Protein 8JWI (pdb70)

Solvent-accessible surface area: 55448 Å² total; per-residue (Å²): 145,112,44,141,122,28,7,14,134,86,28,64,86,108,20,143,117,31,36,137,55,2,99,64,17,5,62,98,6,6,33,16,22,18,112,23,60,69,45,33,40,90,61,18,162,154,103,103,92,60,33,117,69,12,54,65,35,0,96,74,8,49,97,47,4,51,74,3,8,78,11,4,32,36,0,22,44,71,10,44,55,40,8,52,24,64,12,5,109,24,3,10,77,12,21,8,74,27,53,69,85,36,38,32,12,72,15,25,3,24,14,51,47,30,26,53,42,2,52,54,2,4,16,38,26,18,11,6,22,61,8,12,38,20,5,32,100,28,8,40,89,101,0,56,142,104,43,32,199,14,3,90,57,24,68,106,37,92,82,109,47,165,81,25,24,76,76,21,68,151,128,24,88,128,22,46,87,44,4,16,111,74,32,16,74,6,7,23,27,2,18,16,2,8,51,3,12,84,23,0,13,6,11,70,1,16,153,60,12,22,90,80,4,56,110,10,11,77,94,28,15,106,47,20,32,115,3,28,94,27,50,3,58,18,35,0,51,11,17,8,46,21,14,49,7,15,2,117,15,2,120,107,1,2,61,76,26,42,81,62,46,62,122,193,89,50,69,22,18,47,11,5,56,10,14,15,9,2,20,7,3,29,37,5,16,42,42,7,63,35,60,33,109,81,0,19,63,6,1,51,35,4,56,115,49,29,116,100,157,23,136,14,69,50,88,132,131,31,68,106,30,124,67,12,89,71,5,22,0,102,91,0,76,12,73,63,42,98,58,137,134,45,56,31,7,93,87,10,48,17,64,5,122,67,36,79,38,12,0,13,13,12,46,18,48,4,14,24,42,18,14,19,62,2,14,10,30,20,39,54,33,73,132,17,35,8,37,2,44,98,77,55,39,13,120,84,6,27,12,59,37,8,28,3,64,10,0,12,5,46,68,82,46,23,6,7,28,54,8,16,49,44,4,5,35,20,0,22,21,4,39,37,8,43,114,9,99,106,122,221,142,92,21,117,135,37,44,156,94,20,143,77,65,75,2,45,59,6,3,113,68,0,71,12,47,92,68,8,47,66,22,72,91,107,22,92,27,80,3,11,45,60,1,56,44,36,48,16,3,20,40,19,27,9,4,11,1,16,1,12,21,16,85,10,52,1,4,8,26,5,24,8,30,46,11,1,10,10,81,7,12,133,51,8,33,104,41,28,58,109,16,145,34,61,127,65,26,1,18,16,25,9,11,28,38,6,66,13,5,157,101,18,78,33,0,8,8,11,13,46,217,178,97,12,10,82,41,54,73,110,17,56,31,94,62,11,72,151,88,151,135,27,83,10,54,111,17,42,96,60,65,208,152,114,38,33,154,61,2,82,150,49,21,146,57,67,152,155,12,41,59,56,16,110,124,9,13,80,59,1,0,19,11,18,2,53,7,31,63,15,12,35,154,2,42,86,51,18,178,92,134,103,92,5,111,157,27,0,65,71,21,13,94,92,2,66,99,36,1,115,37,2,65,101,7,20,15,59,24,33,40,44,16,44,56,12,1,6,57,3,6,57,24,2,20,86,86,2,2,63,21,4,2,29,15,24,10,39,9,34,41,94,96,151,14,10,19,1,21,3,0,10,30,1,26,93,11,0,45,42,4,26,52,0,7,13,51,23,79,17,21,62,37,22,18,72,33,0,36,85,41,0,51,92,18,0,88,138,44,9,77,85,4,0,64,56,3,24,135,40,36,115,83,31,59,133,54,22,64,97,135,113,151,121,78,15,19,34,20,16,26,24,2,32,51,7,21,87,11,1,16,26,10,16,2,22,52,54,9,14,60,51,5,55,92,4,21,73,112,141,66,150,35,47,119,183,116,15,90,34,42,1,36,13,11,0,59,6,30,1,18,36,4,70,14,20,5,90,4,41,109,34,3,20,108,50,52,173,198,67,86,17,138,61,83,38,4,86,93,0,16,92,11,3,23,16,7,19,10,21,13,2,33,12,16,18,26,36,31,42,13,52,72,1,78,116,6,0,63,123,1,36,74,30,25,115,83,171,15,136,24,29,19,116,97,118,65,48,87,156,42,87,100,116,125,23,128,0,79,8,22,12,146,47,5,49,24,128,72,150,66,56,88,103,42,46,34,5,86,91,3,62,13,43,6,59,32,61,100,18,0,0,6,17,6,90,33,43,6,12,28,47,19,16,18,37,10,2,6,37,9,38,74,77,112,20,65,9,27,9,44,100,85,34,8,63,83,8,18,16,112,21,0,25,58,8,5,1,28,4,45,61,121,40,31,2,22,51,41,23,6,43,74,4,5,32,16,36,65,141,126,22,85,75,114,56,0,86,124,6,0,140,88,0,24,7,36,127,79,4,94,84,17,84,106,112,18,107,16,96,1,13,37,39,0,115,55,25,44,24,4,12,45,9,24,5,6,14,0,20,0,24,21,12,102,6,28,1,4,3,21,12,25,12,26,26,19,2,10,8,74,14,26,108,83,13,62,119,25,31,37,77,38,81,115,145,57,88,34,3,5,4,27,6,19,40,52,39,49,44,3,102,162,14,70,32,0,0,12,6,21,51,102,86,119,50,3,1,82,30,102,33,99,26,4,67,53,143,81,78,57,66,136,136,25,61,14,79,81,23,33,144,62,58

Nearest PDB structures (foldseek):
  8jwi-assembly1_A  TM=1.001E+00  e=0.000E+00  Plasmodium falciparum 3D7
  8jwf-assembly1_A  TM=5.650E-01  e=0.000E+00  Plasmodium falciparum 3D7
  7w4p-assembly1_B  TM=7.542E-01  e=1.130E-48  Mesocricetus auratus
  7w4o-assembly1_B  TM=7.482E-01  e=1.025E-48  Mesocricetus auratus
  7s61-assembly1_E  TM=7.353E-01  e=6.461E-47  Homo sapiens

InterPro domains:
  IPR003439 ABC transporter-like, ATP-binding domain [PF00005] (397-591)
  IPR003439 ABC transporter-like, ATP-binding domain [PF00005] (1145-1209)
  IPR003439 ABC transporter-like, ATP-binding domain [PF00005] (1228-1340)
  IPR003439 ABC transporter-like, ATP-binding domain [PS50893] (378-662)
  IPR003439 ABC transporter-like, ATP-binding domain [PS50893] (1126-1416)
  IPR003593 AAA+ ATPase domain [SM00382] (405-639)
  IPR003593 AAA+ ATPase domain [SM00382] (1153-1388)
  IPR011527 ABC transporter type 1, transmembrane domain [PF00664] (57-305)
  IPR011527 ABC transporter type 1, transmembrane domain [PF00664] (790-1074)
  IPR011527 ABC transporter type 1, transmembrane domain [PS50929] (58-345)
  IPR011527 ABC transporter type 1, transmembrane domain [PS50929] (791-1083)
  IPR017871 ABC transporter-like, conserved site [PS00211] (563-577)
  IPR017871 ABC transporter-like, conserved site [PS00211] (1312-1326)
  IPR027417 P-loop containing nucleoside triphosphate hydrolase [G3DSA:3.40.50.300] (374-705)
  IPR027417 P-loop containing nucleoside triphosphate hydrolase [G3DSA:3.40.50.300] (1116-1419)
  IPR027417 P-loop containing nucleoside triphosphate hydrolase [SSF52540] (377-635)
  IPR027417 P-loop containing nucleoside triphosphate hydrolase [SSF52540] (1128-1400)
  IPR036640 ABC transporter type 1, transmembrane domain superfamily [G3DSA:1.20.1560.10] (32-359)
  IPR036640 ABC transporter type 1, transmembrane domain superfamily [G3DSA:1.20.1560.10] (763-1112)
  IPR036640 ABC transporter type 1, transmembrane domain superfamily [SSF90123] (51-367)

GO terms:
  GO:0020020 food vacuole (C, IDA)

Foldseek 3Di:
DQDAPPLPPPDDPVLVVLVVLLLVLQLVLLLVVLVVVVVCVVVLVPAVVVLVVLVVVLVSSLVSLLSSLQSQLVSLVVSLVVLVLLLQLLVLQFFLLVCFVQPPLLRVLLSVVLSVLSSLQRHPLVRLLSNLVSNLCSLLVVLCVVPPVLPPPCVVVVVVLVVLCVVLVVQAVVLVVVLSVLVSVLSQLQLQCLVPLVVCLLLVQLVVSLVSNVVSVVVNVVSNLVRLQSVLQSLLVVLLVVLLSLLVSLLVLCPVLVVCVPVPVPVSVVSSVSNLVSSLSVNVNVVSVVSNVSSVVSVVVSVVSSPDDHDQGQDQQADDDDDFFKWWKFQFWDDGDVFPPATAAGGDIDIDGWLFEEEEDEFFAHQPVVVVCDVLPSDDTDPIFGDTPVPRTPSRHRSLVVLLFEAEDDPQFFFFWFWQVVRLLLLCLSVQCVVCVVPDVPRVPCSVVDDPPLVQVLCVLQPNNVVLVPAPPSGGDTAFHRSPVADDLVSLSSSVSSRPSSPHQEYEHALSCLPAFLPSLVSSLVSVCPDPPSSTHYYYYYAQPCPSPLDGQKYWYWYCPGRYIDTDDMDHNVCPLPPDPDPVVVQCVLQCPPVCVVLVVLLVPVPVLVVLLVVLLLLLQPDSLVVVVLVVVLVVCSVVDPCNVVSSVVSSVVSSVSSVSSSVSSSSNSSSLLVSLVVSLVVVLSLLSSQLSFAFQVVDRDHQNDSLRVSCLSPPLSVLCSPFVSVLVSLVSSLVSNLVVLLVVLVVLPNPLSVVCNVVVVVLVVCLPPDACPALSVLSVSCSVPSVVCSSSVPSVVSSVVSVSNSVVVPDCSNVVSSVLSSNLSCLSSVLSSSVSVLSVVVVVVVVVPDDDSPSSVVSSVSCVSSSVSSNVSRSRDVSNRVSVVSCVVCVCSSVDHHPDGLPDDDFAEDDLPDFFWKKWWAAFWDADPSRRPFTQAGGAGDMFGGLFEEEEDERRPRQPVPVVCCQLPSDDGPTAMDGVHHGPVGHSSVVVSLQEFEQDPQFWFAQAFLLVRLCSSPVPDDVVLLCVLLVLLVCVPVLVVRPCSRRDTAGGRRPNHGRSVSLSSSVSSRPSSVHQEYEYESSCSSGHSVSVVSNVVVVVVVSVDGRHHYYYYDNSPVSQLPGQKYWYWYPPDRHYIYTDDIGCSVVPQDDDDDCSVVSVPSD

Sequence (1164 aa):
KISFFLPFKCLPAQHRKLLFISFVCAVLSGGTLPFFISVFGVILKNINPIILSLVSIGLVQFILSMISSYCMDVITSKILKTLKLEYLRSVFYQDGQFHDNNPGSKLRSDLDFYLEQVSSGIGTKFITIFTYASSFLGLYIWSLIKNARLTLCITCVFPLIYVCGVICNKKVKLNKKTSLLYNNNTMSIIEEALMGIRTVASYCGEKTILNKFNLSETFYSKYILKANFVEALHIGLINGLILVSYAFGFWYGTRIIINSATNQGASVISILLGVLISMFMLTIILPNITEYMKALEATNSLYEIINRKPLVENNDDGETLPNIKKIEFKNVRFHYDTRKDVEIYKDLSFTLKEGKTYAFVGESGCGKSTILKLIERLYDPTEGDIIVNDSHNLKDINLKWWRSKIGVVSQDPLLFSNSIKNNIKYSLYSLKDLEAMENYLEMKKEYQTIKDSDVVDVSKKVLIHDFVSSLPDKYDTLVGSNASKLSGGQKQRISIARAIMRNPKILILDQATSSLDNKSEYLVQKTINNLKGNENRITIIIAHRLSTIRYANTIFVLSNRNEGSYIIEQGTHDSLMKNKNGIYHLMINNQKPNNLRIIYKEIFSYKKDVTIIFFSILVAGGLYPVFALLYARYVSTLFDFANLEYNSNKYSIYILLIAIAMFISETLKNYYNNKIGEKVEKTMKRRLFENILYQEMSFFDQDKNTPGVLSAHINRDVHLLKTGLVNNIVIFSHFIMLFLVSMVMSFYFCPIVAAVLTFIYFINMRVFAVRAFKDPSFLIQEAFYNMHTVINYGLEDYFCNLIEKAIDYKNKGQKRRIIVNAALWGFSQSAQLFINSFAYWFGSFLIKRGTILVDDFMKSLFTFIFTGSYAGKLMSLKGDSENAKLSFEKYYPLMIRKSNIDVRDDGGIRINKNLIKGKVDIKDVNFRYISRPNVPIYKNLSFTCDSKKTTAIVGETGSGKSTFMNLLLRFYDLNGEILLDDINICDYNLRDLRNLFSIVSQEPMLFNMSIYENIKFGREDATLEDVKRVSKFAAIDEFIESLPNKYDTNVGPYGKSLSGGQKQRIAIARALLREPKILLLDQATSSLDSNSEKLIEKTIVDIKDKADKTIITIAHRIASIKRSDKIVVFNNPDRNGTFVQSHGTHDELLSAQDGIYKKYVKLA

B-factor: mean 72.21, std 15.19, range [47.9, 125.02]

Secondary structure (DSSP, 8-state):
---S--TTSS--HHHHHHHHHHHHHHHHHHTTHHHHHHHHHHHHT--HHHHHHHHHHHHHHHHHHHHHHHHHHHHHHHHHHHHHHHHTTTTTSS-HHHHHHS-HHHHHHHHHHHHHHHHTTSSTHHHHHHHHHHHHHHHHTHHHHH-STTTTTSTTTHHHHHHHHHHHHHHHHHHHHHHHHHHHHHHHHHHHHHHTHHHHHHHT-TTHHHHHHHHHHHHHHHHHHHHTTHHHHHHHHHHHHHHHHHHHHHHHHHHHHHHHHHH---HHHHHHHHHHHHHHHHHHHGGGHHHHHHHHHHHHHHHHHHT---SS---S-----SS---EEEEEE----SS-TT---BSSEEEEE-SSEEEEEE--TTSSHHHHHHHHTTSS--SS----BTTTB-GGGS-HHHHTTSEEEE-SS----SS-HHHHHHGGGHHHHHHHHHTT---HHHHGGGS-TTHHHHHHHTTT-HHHHTTSSSTTT----GGG-SS-HHHHHHHHHHHHHTT--SEEEEES-STTS-HHHHHHHHHHHTT-TTTTS-EEEEE-SSTTTTSS-S-EEEEE-----BEEEEEE-SHHHHTT-S-HHHHHHHHH---TTHHHHHHHTT-HHHHHHHHHHHHHHHTTSTTHHHHHHHHHTTSSS-SSHHHHHHHHHHHHHHHHHHHHHHHHHHHHHHHHHHHHHHHHHHHHHHHHHTT--SHHHHSSS--HHHHHHHHHHHHHHHHHHHHHHHHHHHHHHHHHHHHHHHHHTT-HHHHHHHHHHHHHHHHHHHTT----HHHHHHHHHHTHHHHHHTT-SHHHHHHHHHHHHHH-STTTHHHHHHHHHHHHHHHTTHHHHHHHHHHHHHHHHHTSS-HHHHHHHHGGGHHHHHGGGGGGSSSHHHHHHHHHHHHHHHHHH---SS-TT---S----SSS----EEEEEE----SSSTT----SS---EE-SS-EEEEE--TTSSHHHHHHHHTTSS---EEEEETTEEGGGS-TTTHHHHEEEE-SS----SSBHHHHHTSS--S--HHHHHHHHHHTT-TTTGGGSSSTTTPBP-GGGTTS-HHHHHHHHHHHHHHT--SEEEESSTTSS--HHHHHHHHHHHHHHHHSSS-EEEEE-S-GGGTTTSSEEEEEE-SSTT--EEEEE--TTT-SSSSS-SHHHHHH--

Organism: Plasmodium falciparum (isolate 3D7) (NCBI:txid36329)

Radius of gyration: 38.61 Å; Cα contacts (8 Å, |Δi|>4): 1458; chains: 1; bounding box: 54×74×130 Å

Structure (mmCIF, N/CA/C/O backbone):
data_8JWI
#
_entry.id   8JWI
#
loop_
_entity.id
_entity.type
_entity.pdbx_description
1 polymer 'Multidrug resistance protein 1'
2 non-polymer "ADENOSINE-5'-TRIPHOSPHATE"
3 non-polymer 'MAGNESIUM ION'
#
loop_
_atom_site.group_PDB
_atom_site.id
_atom_site.type_symbol
_atom_site.label_atom_id
_atom_site.label_alt_id
_atom_site.label_comp_id
_atom_site.label_asym_id
_atom_site.label_entity_id
_atom_site.label_seq_id
_atom_site.pdbx_PDB_ins_code
_atom_site.Cartn_x
_atom_site.Cartn_y
_atom_site.Cartn_z
_atom_site.occupancy
_atom_site.B_iso_or_equiv
_atom_site.auth_seq_id
_atom_site.auth_comp_id
_atom_site.auth_asym_id
_atom_site.auth_atom_id
_atom_site.pdbx_PDB_model_num
ATOM 1 N N . LYS A 1 7 ? 124.044 119.854 138.744 1.00 75.21 39 LYS A N 1
ATOM 2 C CA . LYS A 1 7 ? 125.457 120.206 138.817 1.00 75.21 39 LYS A CA 1
ATOM 3 C C . LYS A 1 7 ? 126.173 119.832 137.529 1.00 75.21 39 LYS A C 1
ATOM 4 O O . LYS A 1 7 ? 125.624 119.113 136.694 1.00 75.21 39 LYS A O 1
ATOM 6 N N . ILE A 1 8 ? 127.403 120.326 137.382 1.00 70.80 40 ILE A N 1
ATOM 7 C CA . ILE A 1 8 ? 128.243 120.003 136.235 1.00 70.80 40 ILE A CA 1
ATOM 8 C C . ILE A 1 8 ? 129.392 119.129 136.717 1.00 70.80 40 ILE A C 1
ATOM 9 O O . ILE A 1 8 ? 129.479 117.947 136.367 1.00 70.80 40 ILE A O 1
ATOM 14 N N . SER A 1 9 ? 130.270 119.710 137.532 1.00 68.67 41 SER A N 1
ATOM 15 C CA . SER A 1 9 ? 131.333 118.994 138.225 1.00 68.67 41 SER A CA 1
ATOM 16 C C . SER A 1 9 ? 132.043 119.968 139.151 1.00 68.67 41 SER A C 1
ATOM 17 O O . SER A 1 9 ? 131.612 121.117 139.287 1.00 68.67 41 SER A O 1
ATOM 20 N N . PHE A 1 10 ? 133.125 119.521 139.790 1.00 68.52 42 PHE A N 1
ATOM 21 C CA . PHE A 1 10 ? 133.929 120.375 140.660 1.00 68.52 42 PHE A CA 1
ATOM 22 C C . PHE A 1 10 ? 135.341 120.575 140.127 1.00 68.52 42 PHE A C 1
ATOM 23 O O . PHE A 1 10 ? 135.756 121.720 139.926 1.00 68.52 42 PHE A O 1
ATOM 31 N N . PHE A 1 11 ? 136.089 119.501 139.888 1.00 66.31 43 PHE A N 1
ATOM 32 C CA . PHE A 1 11 ? 137.497 119.595 139.501 1.00 66.31 43 PHE A CA 1
ATOM 33 C C . PHE A 1 11 ? 137.672 119.408 137.994 1.00 66.31 43 PHE A C 1
ATOM 34 O O . PHE A 1 11 ? 138.299 118.457 137.530 1.00 66.31 43 PHE A O 1
ATOM 42 N N . LEU A 1 12 ? 137.107 120.340 137.222 1.00 64.58 44 LEU A N 1
ATOM 43 C CA . LEU A 1 12 ? 137.305 120.353 135.776 1.00 64.58 44 LEU A CA 1
ATOM 44 C C . LEU A 1 12 ? 138.624 120.998 135.355 1.00 64.58 44 LEU A C 1
ATOM 45 O O . LEU A 1 12 ? 139.329 120.422 134.517 1.00 64.58 44 LEU A O 1
ATOM 50 N N . PRO A 1 13 ? 139.004 122.175 135.874 1.00 60.55 45 PRO A N 1
ATOM 51 C CA . PRO A 1 13 ? 140.244 122.803 135.385 1.00 60.55 45 PRO A CA 1
ATOM 52 C C . PRO A 1 13 ? 141.499 121.994 135.665 1.00 60.55 45 PRO A C 1
ATOM 53 O O . PRO A 1 13 ? 142.529 122.245 135.027 1.00 60.55 45 PRO A O 1
ATOM 57 N N . PHE A 1 14 ? 141.446 121.033 136.589 1.00 63.25 46 PHE A N 1
ATOM 58 C CA . PHE A 1 14 ? 142.594 120.224 136.971 1.00 63.25 46 PHE A CA 1
ATOM 59 C C . PHE A 1 14 ? 142.528 118.815 136.393 1.00 63.25 46 PHE A C 1
ATOM 60 O O . PHE A 1 14 ? 143.233 117.921 136.872 1.00 63.25 46 PHE A O 1
ATOM 68 N N . LYS A 1 15 ? 141.700 118.598 135.371 1.00 67.09 47 LYS A N 1
ATOM 69 C CA . LYS A 1 15 ? 141.505 117.255 134.838 1.00 67.09 47 LYS A CA 1
ATOM 70 C C . LYS A 1 15 ? 142.630 116.865 133.887 1.00 67.09 47 LYS A C 1
ATOM 71 O O . LYS A 1 15 ? 143.259 115.815 134.057 1.00 67.09 47 LYS A O 1
ATOM 77 N N . CYS A 1 16 ? 142.898 117.702 132.884 1.00 67.96 48 CYS A N 1
ATOM 78 C CA . CYS A 1 16 ? 143.922 117.414 131.879 1.00 67.96 48 CYS A CA 1
ATOM 79 C C . CYS A 1 16 ? 145.249 118.039 132.306 1.00 67.96 48 CYS A C 1
ATOM 80 O O . CYS A 1 16 ? 145.654 119.110 131.851 1.00 67.96 48 CYS A O 1
ATOM 83 N N . LEU A 1 17 ? 145.920 117.338 133.215 1.00 65.69 49 LEU A N 1
ATOM 84 C CA . LEU A 1 17 ? 147.261 117.667 133.665 1.00 65.69 49 LEU A CA 1
ATOM 85 C C . LEU A 1 17 ? 148.124 116.415 133.635 1.00 65.69 49 LEU A C 1
ATOM 86 O O . LEU A 1 17 ? 147.595 115.300 133.676 1.00 65.69 49 LEU A O 1
ATOM 91 N N . PRO A 1 18 ? 149.444 116.558 133.566 1.00 66.86 50 PRO A N 1
ATOM 92 C CA . PRO A 1 18 ? 150.323 115.399 133.731 1.00 66.86 50 PRO A CA 1
ATOM 93 C C . PRO A 1 18 ? 150.467 115.060 135.210 1.00 66.86 50 PRO A C 1
ATOM 94 O O . PRO A 1 18 ? 149.970 115.764 136.086 1.00 66.86 50 PRO A O 1
ATOM 98 N N . ALA A 1 19 ? 151.168 113.960 135.479 1.00 67.86 51 ALA A N 1
ATOM 99 C CA . ALA A 1 19 ? 151.401 113.544 136.856 1.00 67.86 51 ALA A CA 1
ATOM 100 C C . ALA A 1 19 ? 152.459 114.385 137.561 1.00 67.86 51 ALA A C 1
ATOM 101 O O . ALA A 1 19 ? 152.661 114.203 138.766 1.00 67.86 51 ALA A O 1
ATOM 103 N N . GLN A 1 20 ? 153.131 115.295 136.853 1.00 68.02 52 GLN A N 1
ATOM 104 C CA . GLN A 1 20 ? 154.158 116.128 137.463 1.00 68.02 52 GLN A CA 1
ATOM 105 C C . GLN A 1 20 ? 153.578 117.322 138.209 1.00 68.02 52 GLN A C 1
ATOM 106 O O . GLN A 1 20 ? 154.242 117.850 139.107 1.00 68.02 52 GLN A O 1
ATOM 112 N N . HIS A 1 21 ? 152.364 117.755 137.860 1.00 66.70 53 HIS A N 1
ATOM 113 C CA . HIS A 1 21 ? 151.705 118.872 138.525 1.00 66.70 53 HIS A CA 1
ATOM 114 C C . HIS A 1 21 ? 150.659 118.435 139.543 1.00 66.70 53 HIS A C 1
ATOM 115 O O . HIS A 1 21 ? 150.324 119.217 140.440 1.00 66.70 53 HIS A O 1
ATOM 122 N N . ARG A 1 22 ? 150.137 117.214 139.427 1.00 68.68 54 ARG A N 1
ATOM 123 C CA . ARG A 1 22 ? 149.161 116.733 140.398 1.00 68.68 54 ARG A CA 1
ATOM 124 C C . ARG A 1 22 ? 149.780 116.602 141.786 1.00 68.68 54 ARG A C 1
ATOM 125 O O . ARG A 1 22 ? 149.126 116.895 142.796 1.00 68.68 54 ARG A O 1
ATOM 133 N N . LYS A 1 23 ? 151.041 116.170 141.862 1.00 67.00 55 LYS A N 1
ATOM 134 C CA . LYS A 1 23 ? 151.710 116.105 143.156 1.00 67.00 55 LYS A CA 1
ATOM 135 C C . LYS A 1 23 ? 151.919 117.500 143.732 1.00 67.00 55 LYS A C 1
ATOM 136 O O . LYS A 1 23 ? 151.814 117.698 144.949 1.00 67.00 55 LYS A O 1
ATOM 142 N N . LEU A 1 24 ? 152.207 118.482 142.875 1.00 64.81 56 LEU A N 1
ATOM 143 C CA . LEU A 1 24 ? 152.299 119.861 143.339 1.00 64.81 56 LEU A CA 1
ATOM 144 C C . LEU A 1 24 ? 150.963 120.336 143.890 1.00 64.81 56 LEU A C 1
ATOM 145 O O . LEU A 1 24 ? 150.912 121.050 144.898 1.00 64.81 56 LEU A O 1
ATOM 150 N N . LEU A 1 25 ? 149.869 119.952 143.232 1.00 63.26 57 LEU A N 1
ATOM 151 C CA . LEU A 1 25 ? 148.540 120.302 143.725 1.00 63.26 57 LEU A CA 1
ATOM 152 C C . LEU A 1 25 ? 148.295 119.692 145.098 1.00 63.26 57 LEU A C 1
ATOM 153 O O . LEU A 1 25 ? 147.781 120.355 146.007 1.00 63.26 57 LEU A O 1
ATOM 158 N N . PHE A 1 26 ? 148.650 118.417 145.258 1.00 63.91 58 PHE A N 1
ATOM 159 C CA . PHE A 1 26 ? 148.488 117.743 146.544 1.00 63.91 58 PHE A CA 1
ATOM 160 C C . PHE A 1 26 ? 149.298 118.433 147.637 1.00 63.91 58 PHE A C 1
ATOM 161 O O . PHE A 1 26 ? 148.808 118.627 148.759 1.00 63.91 58 PHE A O 1
ATOM 169 N N . ILE A 1 27 ? 150.538 118.814 147.325 1.00 62.68 59 ILE A N 1
ATOM 170 C CA . ILE A 1 27 ? 151.384 119.498 148.299 1.00 62.68 59 ILE A CA 1
ATOM 171 C C . ILE A 1 27 ? 150.783 120.846 148.679 1.00 62.68 59 ILE A C 1
ATOM 172 O O . ILE A 1 27 ? 150.750 121.217 149.859 1.00 62.68 59 ILE A O 1
ATOM 177 N N . SER A 1 28 ? 150.319 121.609 147.688 1.00 61.88 60 SER A N 1
ATOM 178 C CA . SER A 1 28 ? 149.733 122.912 147.982 1.00 61.88 60 SER A CA 1
ATOM 179 C C . SER A 1 28 ? 148.452 122.776 148.791 1.00 61.88 60 SER A C 1
ATOM 180 O O . SER A 1 28 ? 148.131 123.656 149.598 1.00 61.88 60 SER A O 1
ATOM 183 N N . PHE A 1 29 ? 147.711 121.686 148.593 1.00 60.97 61 PHE A N 1
ATOM 184 C CA . PHE A 1 29 ? 146.500 121.464 149.374 1.00 60.97 61 PHE A CA 1
ATOM 185 C C . PHE A 1 29 ? 146.827 121.108 150.816 1.00 60.97 61 PHE A C 1
ATOM 186 O O . PHE A 1 29 ? 146.188 121.616 151.744 1.00 60.97 61 PHE A O 1
ATOM 194 N N . VAL A 1 30 ? 147.817 120.239 151.030 1.00 61.46 62 VAL A N 1
ATOM 195 C CA . VAL A 1 30 ? 148.073 119.766 152.387 1.00 61.46 62 VAL A CA 1
ATOM 196 C C . VAL A 1 30 ? 148.851 120.795 153.202 1.00 61.46 62 VAL A C 1
ATOM 197 O O . VAL A 1 30 ? 148.689 120.863 154.425 1.00 61.46 62 VAL A O 1
ATOM 201 N N . CYS A 1 31 ? 149.699 121.605 152.569 1.00 61.80 63 CYS A N 1
ATOM 202 C CA . CYS A 1 31 ? 150.524 122.558 153.300 1.00 61.80 63 CYS A CA 1
ATOM 203 C C . CYS A 1 31 ? 149.784 123.835 153.692 1.00 61.80 63 CYS A C 1
ATOM 204 O O . CYS A 1 31 ? 150.422 124.748 154.226 1.00 61.80 63 CYS A O 1
ATOM 207 N N . ALA A 1 32 ? 148.477 123.927 153.445 1.00 58.89 64 ALA A N 1
ATOM 208 C CA . ALA A 1 32 ? 147.669 125.072 153.853 1.00 58.89 64 ALA A CA 1
ATOM 209 C C . ALA A 1 32 ? 146.821 124.786 155.084 1.00 58.89 64 ALA A C 1
ATOM 210 O O . ALA A 1 32 ? 146.678 125.655 155.952 1.00 58.89 64 ALA A O 1
ATOM 212 N N . VAL A 1 33 ? 146.255 123.582 155.172 1.00 59.21 65 VAL A N 1
ATOM 213 C CA . VAL A 1 33 ? 145.466 123.207 156.340 1.00 59.21 65 VAL A CA 1
ATOM 214 C C . VAL A 1 33 ? 146.327 123.234 157.594 1.00 59.21 65 VAL A C 1
ATOM 215 O O . VAL A 1 33 ? 145.857 123.585 158.682 1.00 59.21 65 VAL A O 1
ATOM 219 N N . LEU A 1 34 ? 147.599 122.857 157.464 1.00 59.86 66 LEU A N 1
ATOM 220 C CA . LEU A 1 34 ? 148.505 122.894 158.604 1.00 59.86 66 LEU A CA 1
ATOM 221 C C . LEU A 1 34 ? 148.715 124.322 159.083 1.00 59.86 66 LEU A C 1
ATOM 222 O O . LEU A 1 34 ? 148.608 124.613 160.280 1.00 59.86 66 LEU A O 1
ATOM 227 N N . SER A 1 35 ? 149.014 125.232 158.155 1.00 60.60 67 SER A N 1
ATOM 228 C CA . SER A 1 35 ? 149.207 126.630 158.518 1.00 60.60 67 SER A CA 1
ATOM 229 C C . SER A 1 35 ? 147.933 127.246 159.075 1.00 60.60 67 SER A C 1
ATOM 230 O O . SER A 1 35 ? 147.998 128.197 159.862 1.00 60.60 67 SER A O 1
ATOM 233 N N . GLY A 1 36 ? 146.769 126.729 158.679 1.00 59.40 68 GLY A N 1
ATOM 234 C CA . GLY A 1 36 ? 145.522 127.254 159.201 1.00 59.40 68 GLY A CA 1
ATOM 235 C C . GLY A 1 36 ? 145.231 126.843 160.627 1.00 59.40 68 GLY A C 1
ATOM 236 O O . GLY A 1 36 ? 144.564 127.581 161.358 1.00 59.40 68 GLY A O 1
ATOM 237 N N . GLY A 1 37 ? 145.727 125.682 161.048 1.00 62.84 69 GLY A N 1
ATOM 238 C CA . GLY A 1 37 ? 145.410 125.147 162.358 1.00 62.84 69 GLY A CA 1
ATOM 239 C C . GLY A 1 37 ? 146.406 125.509 163.439 1.00 62.84 69 GLY A C 1
ATOM 240 O O . GLY A 1 37 ? 146.585 124.748 164.393 1.00 62.84 69 GLY A O 1
ATOM 241 N N . THR A 1 38 ? 147.056 126.666 163.306 1.00 64.88 70 THR A N 1
ATOM 242 C CA . THR A 1 38 ? 147.987 127.167 164.310 1.00 64.88 70 THR A CA 1
ATOM 243 C C . THR A 1 38 ? 147.397 128.252 165.193 1.00 64.88 70 THR A C 1
ATOM 244 O O . THR A 1 38 ? 147.773 128.348 166.363 1.00 64.88 70 THR A O 1
ATOM 248 N N . LEU A 1 39 ? 146.488 129.066 164.663 1.00 64.58 71 LEU A N 1
ATOM 249 C CA . LEU A 1 39 ? 145.837 130.091 165.475 1.00 64.58 71 LEU A CA 1
ATOM 250 C C . LEU A 1 39 ? 145.073 129.504 166.656 1.00 64.58 71 LEU A C 1
ATOM 251 O O . LEU A 1 39 ? 145.262 129.993 167.784 1.00 64.58 71 LEU A O 1
ATOM 256 N N . PRO A 1 40 ? 144.219 128.486 166.499 1.00 64.79 72 PRO A N 1
ATOM 257 C CA . PRO A 1 40 ? 143.605 127.890 167.696 1.00 64.79 72 PRO A CA 1
ATOM 258 C C . PRO A 1 40 ? 144.597 127.159 168.584 1.00 64.79 72 PRO A C 1
ATOM 259 O O . PRO A 1 40 ? 144.431 127.163 169.810 1.00 64.79 72 PRO A O 1
ATOM 263 N N . PHE A 1 41 ? 145.626 126.536 168.009 1.00 69.16 73 PHE A N 1
ATOM 264 C CA . PHE A 1 41 ? 146.694 125.967 168.823 1.00 69.16 73 PHE A CA 1
ATOM 265 C C . PHE A 1 41 ? 147.416 127.057 169.604 1.00 69.16 73 PHE A C 1
ATOM 266 O O . PHE A 1 41 ? 147.724 126.887 170.793 1.00 69.16 73 PHE A O 1
ATOM 274 N N . PHE A 1 42 ? 147.687 128.188 168.948 1.00 70.55 74 PHE A N 1
ATOM 275 C CA . PHE A 1 42 ? 148.275 129.334 169.632 1.00 70.55 74 PHE A CA 1
ATOM 276 C C . PHE A 1 42 ? 147.396 129.793 170.786 1.00 70.55 74 PHE A C 1
ATOM 277 O O . PHE A 1 42 ? 147.900 130.121 171.864 1.00 70.55 74 PHE A O 1
ATOM 285 N N . ILE A 1 43 ? 146.080 129.825 170.575 1.00 68.79 75 ILE A N 1
ATOM 286 C CA . ILE A 1 43 ? 145.157 130.221 171.637 1.00 68.79 75 ILE A CA 1
ATOM 287 C C . ILE A 1 43 ? 145.239 129.243 172.801 1.00 68.79 75 ILE A C 1
ATOM 288 O O . ILE A 1 43 ? 145.342 129.643 173.967 1.00 68.79 75 ILE A O 1
ATOM 293 N N . SER A 1 44 ? 145.183 127.944 172.501 1.00 72.31 76 SER A N 1
ATOM 294 C CA . SER A 1 44 ? 145.183 126.936 173.555 1.00 72.31 76 SER A CA 1
ATOM 295 C C . SER A 1 44 ? 146.476 126.959 174.358 1.00 72.31 76 SER A C 1
ATOM 296 O O . SER A 1 44 ? 146.464 126.659 175.557 1.00 72.31 76 SER A O 1
ATOM 299 N N . VAL A 1 45 ? 147.593 127.315 173.726 1.00 74.32 77 VAL A N 1
ATOM 300 C CA . VAL A 1 45 ? 148.860 127.398 174.450 1.00 74.32 77 VAL A CA 1
ATOM 301 C C . VAL A 1 45 ? 148.940 128.691 175.256 1.00 74.32 77 VAL A C 1
ATOM 302 O O . VAL A 1 45 ? 149.332 128.687 176.431 1.00 74.32 77 VAL A O 1
ATOM 306 N N . PHE A 1 46 ? 148.583 129.816 174.636 1.00 76.16 78 PHE A N 1
ATOM 307 C CA . PHE A 1 46 ? 148.733 131.110 175.286 1.00 76.16 78 PHE A CA 1
ATOM 308 C C . PHE A 1 46 ? 147.793 131.250 176.473 1.00 76.16 78 PHE A C 1
ATOM 309 O O . PHE A 1 46 ? 148.157 131.873 177.477 1.00 76.16 78 PHE A O 1
ATOM 317 N N . GLY A 1 47 ? 146.597 130.664 176.393 1.00 77.69 79 GLY A N 1
ATOM 318 C CA . GLY A 1 47 ? 145.658 130.770 177.496 1.00 77.69 79 GLY A CA 1
ATOM 319 C C . GLY A 1 47 ? 146.149 130.078 178.752 1.00 77.69 79 GLY A C 1
ATOM 320 O O . GLY A 1 47 ? 145.964 130.585 179.862 1.00 77.69 79 GLY A O 1
ATOM 321 N N . VAL A 1 48 ? 146.785 128.915 178.598 1.00 79.86 80 VAL A N 1
ATOM 322 C CA . VAL A 1 48 ? 147.263 128.180 179.764 1.00 79.86 80 VAL A CA 1
ATOM 323 C C . VAL A 1 48 ? 148.598 128.732 180.250 1.00 79.86 80 VAL A C 1
ATOM 324 O O . VAL A 1 48 ? 148.879 128.699 181.454 1.00 79.86 80 VAL A O 1
ATOM 328 N N . ILE A 1 49 ? 149.436 129.248 179.348 1.00 80.75 81 ILE A N 1
ATOM 329 C CA . ILE A 1 49 ? 150.742 129.750 179.770 1.00 80.75 81 ILE A CA 1
ATOM 330 C C . ILE A 1 49 ? 150.642 131.156 180.358 1.00 80.75 81 ILE A C 1
ATOM 331 O O . ILE A 1 49 ? 151.483 131.546 181.176 1.00 80.75 81 ILE A O 1
ATOM 336 N N . LEU A 1 50 ? 149.625 131.935 179.981 1.00 79.64 82 LEU A N 1
ATOM 337 C CA . LEU A 1 50 ? 149.540 133.306 180.476 1.00 79.64 82 LEU A CA 1
ATOM 338 C C . LEU A 1 50 ? 149.246 133.341 181.969 1.00 79.64 82 LEU A C 1
ATOM 339 O O . LEU A 1 50 ? 149.796 134.179 182.694 1.00 79.64 82 LEU A O 1
ATOM 344 N N . LYS A 1 51 ? 148.390 132.442 182.449 1.00 83.51 83 LYS A N 1
ATOM 345 C CA . LYS A 1 51 ? 147.951 132.446 183.837 1.00 83.51 83 LYS A CA 1
ATOM 346 C C . LYS A 1 51 ? 148.875 131.644 184.752 1.00 83.51 83 LYS A C 1
ATOM 347 O O . LYS A 1 51 ? 148.438 131.190 185.816 1.00 83.51 83 LYS A O 1
ATOM 353 N N . ASN A 1 52 ? 150.135 131.465 184.365 1.00 85.26 84 ASN A N 1
ATOM 354 C CA . ASN A 1 52 ? 151.116 130.769 185.191 1.00 85.26 84 ASN A CA 1
ATOM 355 C C . ASN A 1 52 ? 152.490 131.408 185.027 1.00 85.26 84 ASN A C 1
ATOM 356 O O . ASN A 1 52 ? 152.614 132.631 184.979 1.00 85.26 84 ASN A O 1
ATOM 361 N N . ILE A 1 59 ? 161.640 131.793 180.948 1.00 83.39 91 ILE A N 1
ATOM 362 C CA . ILE A 1 59 ? 161.012 132.791 180.091 1.00 83.39 91 ILE A CA 1
ATOM 363 C C . ILE A 1 59 ? 161.440 132.584 178.640 1.00 83.39 91 ILE A C 1
ATOM 364 O O . ILE A 1 59 ? 160.629 132.708 177.725 1.00 83.39 91 ILE A O 1
ATOM 369 N N . ASN A 1 60 ? 162.713 132.256 178.437 1.00 84.38 92 ASN A N 1
ATOM 370 C CA . ASN A 1 60 ? 163.276 132.087 177.103 1.00 84.38 92 ASN A CA 1
ATOM 371 C C . ASN A 1 60 ? 162.689 130.901 176.335 1.00 84.38 92 ASN A C 1
ATOM 372 O O . ASN A 1 60 ? 162.375 131.060 175.146 1.00 84.38 92 ASN A O 1
ATOM 377 N N . PRO A 1 61 ? 162.535 129.709 176.934 1.00 82.29 93 PRO A N 1
ATOM 378 C CA . PRO A 1 61 ? 162.038 128.566 176.146 1.00 82.29 93 PRO A CA 1
ATOM 379 C C . PRO A 1 61 ? 160.666 128.784 175.534 1.00 82.29 93 PRO A C 1
ATOM 380 O O . PRO A 1 61 ? 160.433 128.341 174.402 1.00 82.29 93 PRO A O 1
ATOM 384 N N . ILE A 1 62 ? 159.764 129.479 176.218 1.00 81.02 94 ILE A N 1
ATOM 385 C CA . ILE A 1 62 ? 158.423 129.690 175.682 1.00 81.02 94 ILE A CA 1
ATOM 386 C C . ILE A 1 62 ? 158.458 130.643 174.494 1.00 81.02 94 ILE A C 1
ATOM 387 O O . ILE A 1 62 ? 157.783 130.416 173.485 1.00 81.02 94 ILE A O 1
ATOM 392 N N . ILE A 1 63 ? 159.242 131.718 174.602 1.00 79.16 95 ILE A N 1
ATOM 393 C CA . ILE A 1 63 ? 159.396 132.644 173.484 1.00 79.16 95 ILE A CA 1
ATOM 394 C C . ILE A 1 63 ? 160.007 131.923 172.292 1.00 79.16 95 ILE A C 1
ATOM 395 O O . ILE A 1 63 ? 159.600 132.132 171.140 1.00 79.16 95 ILE A O 1
ATOM 400 N N . LEU A 1 64 ? 160.994 131.061 172.548 1.00 79.59 96 LEU A N 1
ATOM 401 C CA . LEU A 1 64 ? 161.610 130.308 171.463 1.00 79.59 96 LEU A CA 1
ATOM 402 C C . LEU A 1 64 ? 160.609 129.362 170.812 1.00 79.59 96 LEU A C 1
ATOM 403 O O . LEU A 1 64 ? 160.598 129.213 169.587 1.00 79.59 96 LEU A O 1
ATOM 408 N N . SER A 1 65 ? 159.749 128.727 171.613 1.00 76.56 97 SER A N 1
ATOM 409 C CA . SER A 1 65 ? 158.720 127.857 171.051 1.00 76.56 97 SER A CA 1
ATOM 410 C C . SER A 1 65 ? 157.745 128.636 170.179 1.00 76.56 97 SER A C 1
ATOM 411 O O . SER A 1 65 ? 157.381 128.178 169.085 1.00 76.56 97 SER A O 1
ATOM 414 N N . LEU A 1 66 ? 157.309 129.808 170.649 1.00 74.37 98 LEU A N 1
ATOM 415 C CA . LEU A 1 66 ? 156.400 130.635 169.862 1.00 74.37 98 LEU A CA 1
ATOM 416 C C . LEU A 1 66 ? 157.035 131.048 168.539 1.00 74.37 98 LEU A C 1
ATOM 417 O O . LEU A 1 66 ? 156.402 130.956 167.477 1.00 74.37 98 LEU A O 1
ATOM 422 N N . VAL A 1 67 ? 158.292 131.494 168.576 1.00 72.61 99 VAL A N 1
ATOM 423 C CA . VAL A 1 67 ? 158.949 131.903 167.341 1.00 72.61 99 VAL A CA 1
ATOM 424 C C . VAL A 1 67 ? 159.167 130.708 166.421 1.00 72.61 99 VAL A C 1
ATOM 425 O O . VAL A 1 67 ? 159.088 130.841 165.196 1.00 72.61 99 VAL A O 1
ATOM 429 N N . SER A 1 68 ? 159.421 129.524 166.980 1.00 71.46 100 SER A N 1
ATOM 430 C CA . SER A 1 68 ? 159.636 128.349 166.144 1.00 71.46 100 SER A CA 1
ATOM 431 C C . SER A 1 68 ? 158.359 127.943 165.420 1.00 71.46 100 SER A C 1
ATOM 432 O O . SER A 1 68 ? 158.392 127.602 164.229 1.00 71.46 100 SER A O 1
ATOM 435 N N . ILE A 1 69 ? 157.223 127.963 166.122 1.00 68.75 101 ILE A N 1
ATOM 436 C CA . ILE A 1 69 ? 155.971 127.627 165.450 1.00 68.75 101 ILE A CA 1
ATOM 437 C C . ILE A 1 69 ? 155.601 128.710 164.437 1.00 68.75 101 ILE A C 1
ATOM 438 O O . ILE A 1 69 ? 155.035 128.412 163.375 1.00 68.75 101 ILE A O 1
ATOM 443 N N . GLY A 1 70 ? 155.945 129.970 164.714 1.00 66.94 102 GLY A N 1
ATOM 444 C CA . GLY A 1 70 ? 155.779 130.998 163.698 1.00 66.94 102 GLY A CA 1
ATOM 445 C C . GLY A 1 70 ? 156.602 130.723 162.452 1.00 66.94 102 GLY A C 1
ATOM 446 O O . GLY A 1 70 ? 156.121 130.878 161.324 1.00 66.94 102 GLY A O 1
ATOM 447 N N . LEU A 1 71 ? 157.851 130.289 162.637 1.00 66.41 103 LEU A N 1
ATOM 448 C CA . LEU A 1 71 ? 158.712 130.011 161.494 1.00 66.41 103 LEU A CA 1
ATOM 449 C C . LEU A 1 71 ? 158.198 128.833 160.680 1.00 66.41 103 LEU A C 1
ATOM 450 O O . LEU A 1 71 ? 158.218 128.875 159.445 1.00 66.41 103 LEU A O 1
ATOM 455 N N . VAL A 1 72 ? 157.752 127.763 161.342 1.00 63.86 104 VAL A N 1
ATOM 456 C CA . VAL A 1 72 ? 157.280 126.623 160.561 1.00 63.86 104 VAL A CA 1
ATOM 457 C C . VAL A 1 72 ? 155.979 126.980 159.853 1.00 63.86 104 VAL A C 1
ATOM 458 O O . VAL A 1 72 ? 155.724 126.500 158.742 1.00 63.86 104 VAL A O 1
ATOM 462 N N . GLN A 1 73 ? 155.153 127.848 160.450 1.00 63.69 105 GLN A N 1
ATOM 463 C CA . GLN A 1 73 ? 153.995 128.374 159.730 1.00 63.69 105 GLN A CA 1
ATOM 464 C C . GLN A 1 73 ? 154.428 129.100 158.462 1.00 63.69 105 GLN A C 1
ATOM 465 O O . GLN A 1 73 ? 153.850 128.899 157.387 1.00 63.69 105 GLN A O 1
ATOM 471 N N . PHE A 1 74 ? 155.440 129.963 158.582 1.00 61.23 106 PHE A N 1
ATOM 472 C CA . PHE A 1 74 ? 155.955 130.694 157.425 1.00 61.23 106 PHE A CA 1
ATOM 473 C C . PHE A 1 74 ? 156.409 129.738 156.330 1.00 61.23 106 PHE A C 1
ATOM 474 O O . PHE A 1 74 ? 156.049 129.896 155.156 1.00 61.23 106 PHE A O 1
ATOM 482 N N . ILE A 1 75 ? 157.206 128.737 156.702 1.00 62.09 107 ILE A N 1
ATOM 483 C CA . ILE A 1 75 ? 157.777 127.833 155.710 1.00 62.09 107 ILE A CA 1
ATOM 484 C C . ILE A 1 75 ? 156.688 126.994 155.054 1.00 62.09 107 ILE A C 1
ATOM 485 O O . ILE A 1 75 ? 156.752 126.708 153.853 1.00 62.09 107 ILE A O 1
ATOM 490 N N . LEU A 1 76 ? 155.672 126.584 155.817 1.00 61.09 108 LEU A N 1
ATOM 491 C CA . LEU A 1 76 ? 154.617 125.776 155.221 1.00 61.09 108 LEU A CA 1
ATOM 492 C C . LEU A 1 76 ? 153.717 126.603 154.316 1.00 61.09 108 LEU A C 1
ATOM 493 O O . LEU A 1 76 ? 153.248 126.098 153.291 1.00 61.09 108 LEU A O 1
ATOM 498 N N . SER A 1 77 ? 153.464 127.864 154.667 1.00 61.81 109 SER A N 1
ATOM 499 C CA . SER A 1 77 ? 152.601 128.693 153.837 1.00 61.81 109 SER A CA 1
ATOM 500 C C . SER A 1 77 ? 153.327 129.271 152.632 1.00 61.81 109 SER A C 1
ATOM 501 O O . SER A 1 77 ? 152.667 129.719 151.689 1.00 61.81 109 SER A O 1
ATOM 504 N N . MET A 1 78 ? 154.661 129.273 152.635 1.00 62.25 110 MET A N 1
ATOM 505 C CA . MET A 1 78 ? 155.387 129.762 151.468 1.00 62.25 110 MET A CA 1
ATOM 506 C C . MET A 1 78 ? 155.305 128.785 150.303 1.00 62.25 110 MET A C 1
ATOM 507 O O . MET A 1 78 ? 155.305 129.208 149.143 1.00 62.25 110 MET A O 1
ATOM 512 N N . ILE A 1 79 ? 155.239 127.484 150.585 1.00 60.67 111 ILE A N 1
ATOM 513 C CA . ILE A 1 79 ? 155.284 126.493 149.516 1.00 60.67 111 ILE A CA 1
ATOM 514 C C . ILE A 1 79 ? 153.973 126.473 148.742 1.00 60.67 111 ILE A C 1
ATOM 515 O O . ILE A 1 79 ? 153.968 126.365 147.511 1.00 60.67 111 ILE A O 1
ATOM 520 N N . SER A 1 80 ? 152.844 126.568 149.445 1.00 60.49 112 SER A N 1
ATOM 521 C CA . SER A 1 80 ? 151.546 126.448 148.792 1.00 60.49 112 SER A CA 1
ATOM 522 C C . SER A 1 80 ? 151.277 127.577 147.807 1.00 60.49 112 SER A C 1
ATOM 523 O O . SER A 1 80 ? 150.493 127.388 146.872 1.00 60.49 112 SER A O 1
ATOM 526 N N . SER A 1 81 ? 151.898 128.740 147.992 1.00 59.96 113 SER A N 1
ATOM 527 C CA . SER A 1 81 ? 151.733 129.846 147.062 1.00 59.96 113 SER A CA 1
ATOM 528 C C . SER A 1 81 ? 152.602 129.717 145.821 1.00 59.96 113 SER A C 1
ATOM 529 O O . SER A 1 81 ? 152.260 130.290 144.781 1.00 59.96 113 SER A O 1
ATOM 532 N N . TYR A 1 82 ? 153.714 128.987 145.903 1.00 62.58 114 TYR A N 1
ATOM 533 C CA . TYR A 1 82 ? 154.579 128.773 144.751 1.00 62.58 114 TYR A CA 1
ATOM 534 C C . TYR A 1 82 ? 154.071 127.648 143.865 1.00 62.58 114 TYR A C 1
ATOM 535 O O . TYR A 1 82 ? 154.089 127.769 142.636 1.00 62.58 114 TYR A O 1
ATOM 544 N N . CYS A 1 83 ? 153.611 126.558 144.468 1.00 62.18 115 CYS A N 1
ATOM 545 C CA . CYS A 1 83 ? 153.135 125.397 143.733 1.00 62.18 115 CYS A CA 1
ATOM 546 C C . CYS A 1 83 ? 151.697 125.542 143.251 1.00 62.18 115 CYS A C 1
ATOM 547 O O . CYS A 1 83 ? 151.107 124.544 142.824 1.00 62.18 115 CYS A O 1
ATOM 550 N N . MET A 1 84 ? 151.126 126.746 143.318 1.00 60.73 116 MET A N 1
ATOM 551 C CA . MET A 1 84 ? 149.798 127.033 142.793 1.00 60.73 116 MET A CA 1
ATOM 552 C C . MET A 1 84 ? 149.821 128.013 141.634 1.00 60.73 116 MET A C 1
ATOM 553 O O . MET A 1 84 ? 148.992 127.899 140.730 1.00 60.73 116 MET A O 1
ATOM 558 N N . ASP A 1 85 ? 150.748 128.970 141.640 1.00 61.60 117 ASP A N 1
ATOM 559 C CA . ASP A 1 85 ? 150.896 129.904 140.534 1.00 61.60 117 ASP A CA 1
ATOM 560 C C . ASP A 1 85 ? 151.585 129.290 139.323 1.00 61.60 117 ASP A C 1
ATOM 561 O O . ASP A 1 85 ? 151.629 129.933 138.269 1.00 61.60 117 ASP A O 1
ATOM 566 N N . VAL A 1 86 ? 152.129 128.080 139.449 1.00 61.09 118 VAL A N 1
ATOM 567 C CA . VAL A 1 86 ? 152.702 127.391 138.300 1.00 61.09 118 VAL A CA 1
ATOM 568 C C . VAL A 1 86 ? 151.620 126.654 137.520 1.00 61.09 118 VAL A C 1
ATOM 569 O O . VAL A 1 86 ? 151.708 126.530 136.294 1.00 61.09 118 VAL A O 1
ATOM 573 N N . ILE A 1 87 ? 150.592 126.155 138.208 1.00 61.18 119 ILE A N 1
ATOM 574 C CA . ILE A 1 87 ? 149.515 125.432 137.541 1.00 61.18 119 ILE A CA 1
ATOM 575 C C . ILE A 1 87 ? 148.590 126.399 136.814 1.00 61.18 119 ILE A C 1
ATOM 576 O O . ILE A 1 87 ? 148.012 126.059 135.769 1.00 61.18 119 ILE A O 1
ATOM 581 N N . THR A 1 88 ? 148.417 127.601 137.367 1.00 57.44 120 THR A N 1
ATOM 582 C CA . THR A 1 88 ? 147.539 128.597 136.766 1.00 57.44 120 THR A CA 1
ATOM 583 C C . THR A 1 88 ? 147.993 128.943 135.355 1.00 57.44 120 THR A C 1
ATOM 584 O O . THR A 1 88 ? 147.212 128.846 134.397 1.00 57.44 120 THR A O 1
ATOM 588 N N . SER A 1 89 ? 149.257 129.338 135.207 1.00 58.10 121 SER A N 1
ATOM 589 C CA . SER A 1 89 ? 149.831 129.607 133.891 1.00 58.10 121 SER A CA 1
ATOM 590 C C . SER A 1 89 ? 150.434 128.359 133.274 1.00 58.10 121 SER A C 1
ATOM 591 O O . SER A 1 89 ? 151.543 128.378 132.737 1.00 58.10 121 SER A O 1
ATOM 594 N N . LYS A 1 90 ? 149.700 127.255 133.356 1.00 58.52 122 LYS A N 1
ATOM 595 C CA . LYS A 1 90 ? 149.814 126.141 132.431 1.00 58.52 122 LYS A CA 1
ATOM 596 C C . LYS A 1 90 ? 148.414 125.788 131.952 1.00 58.52 122 LYS A C 1
ATOM 597 O O . LYS A 1 90 ? 148.219 125.447 130.781 1.00 58.52 122 LYS A O 1
ATOM 603 N N . ILE A 1 91 ? 147.429 125.881 132.849 1.00 57.05 123 ILE A N 1
ATOM 604 C CA . ILE A 1 91 ? 146.042 125.716 132.431 1.00 57.05 123 ILE A CA 1
ATOM 605 C C . ILE A 1 91 ? 145.644 126.829 131.471 1.00 57.05 123 ILE A C 1
ATOM 606 O O . ILE A 1 91 ? 144.980 126.585 130.453 1.00 57.05 123 ILE A O 1
ATOM 611 N N . LEU A 1 92 ? 146.031 128.071 131.780 1.00 54.24 124 LEU A N 1
ATOM 612 C CA . LEU A 1 92 ? 145.672 129.191 130.920 1.00 54.24 124 LEU A CA 1
ATOM 613 C C . LEU A 1 92 ? 146.405 129.171 129.587 1.00 54.24 124 LEU A C 1
ATOM 614 O O . LEU A 1 92 ? 146.029 129.923 128.682 1.00 54.24 124 LEU A O 1
ATOM 619 N N . LYS A 1 93 ? 147.440 128.347 129.450 1.00 53.87 125 LYS A N 1
ATOM 620 C CA . LYS A 1 93 ? 148.117 128.111 128.184 1.00 53.87 125 LYS A CA 1
ATOM 621 C C . LYS A 1 93 ? 147.460 126.971 127.417 1.00 53.87 125 LYS A C 1
ATOM 622 O O . LYS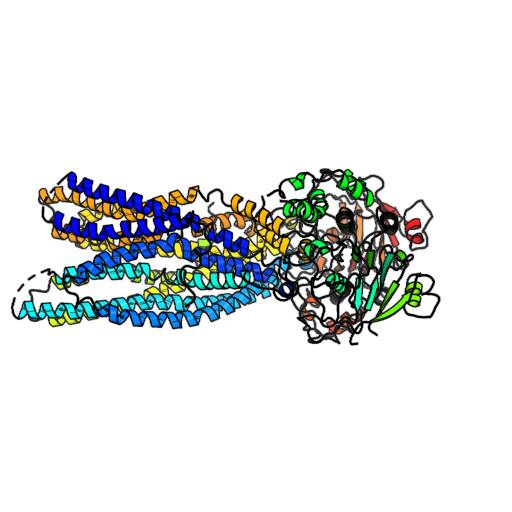 A 1 93 ? 147.209 127.082 126.212 1.00 53.87 125 LYS A O 1
ATOM 628 N N . THR A 1 94 ? 147.170 125.873 128.116 1.00 53.27 126 THR A N 1
ATOM 629 C CA . THR A 1 94 ? 146.580 124.705 127.477 1.00 53.27 126 THR A CA 1
ATOM 630 C C . THR A 1 94 ? 145.202 125.010 126.912 1.00 53.27 126 THR A C 1
ATOM 631 O O . THR A 1 94 ? 144.883 124.600 125.790 1.00 53.27 126 THR A O 1
ATOM 635 N N . LEU A 1 95 ? 144.359 125.704 127.681 1.00 52.79 127 LEU A N 1
ATOM 636 C CA . LEU A 1 95 ? 143.028 126.039 127.185 1.00 52.79 127 LEU A CA 1
ATOM 637 C C . LEU A 1 95 ? 143.097 126.907 125.937 1.00 52.79 127 LEU A C 1
ATOM 638 O O . LEU A 1 95 ? 142.407 126.633 124.946 1.00 52.79 127 LEU A O 1
ATOM 643 N N . LYS A 1 96 ? 143.925 127.947 125.965 1.00 51.00 128 LYS A N 1
ATOM 644 C CA . LYS A 1 96 ? 144.038 128.858 124.837 1.00 51.00 128 LYS A CA 1
ATOM 645 C C . LYS A 1 96 ? 144.649 128.191 123.614 1.00 51.00 128 LYS A C 1
ATOM 646 O O . LYS A 1 96 ? 144.340 128.591 122.488 1.00 51.00 128 LYS A O 1
ATOM 652 N N . LEU A 1 97 ? 145.515 127.191 123.799 1.00 52.85 129 LEU A N 1
ATOM 653 C CA . LEU A 1 97 ? 146.041 126.471 122.644 1.00 52.85 129 LEU A CA 1
ATOM 654 C C . LEU A 1 97 ? 145.021 125.493 122.077 1.00 52.85 129 LEU A C 1
ATOM 655 O O . LEU A 1 97 ? 144.881 125.384 120.855 1.00 52.85 129 LEU A O 1
ATOM 660 N N . GLU A 1 98 ? 144.303 124.773 122.939 1.00 54.50 130 GLU A N 1
ATOM 661 C CA . GLU A 1 98 ? 143.320 123.818 122.445 1.00 54.50 130 GLU A CA 1
ATOM 662 C C . GLU A 1 98 ? 142.134 124.513 121.796 1.00 54.50 130 GLU A C 1
ATOM 663 O O . GLU A 1 98 ? 141.488 123.933 120.918 1.00 54.50 130 GLU A O 1
ATOM 669 N N . TYR A 1 99 ? 141.833 125.746 122.206 1.00 52.20 131 TYR A N 1
ATOM 670 C CA . TYR A 1 99 ? 140.695 126.460 121.636 1.00 52.20 131 TYR A CA 1
ATOM 671 C C . TYR A 1 99 ? 140.914 126.746 120.158 1.00 52.20 131 TYR A C 1
ATOM 672 O O . TYR A 1 99 ? 140.126 126.320 119.306 1.00 52.20 131 TYR A O 1
ATOM 681 N N . LEU A 1 100 ? 141.986 127.463 119.834 1.00 51.95 132 LEU A N 1
ATOM 682 C CA . LEU A 1 100 ? 142.285 127.839 118.452 1.00 51.95 132 LEU A CA 1
ATOM 683 C C . LEU A 1 100 ? 143.170 126.811 117.754 1.00 51.95 132 LEU A C 1
ATOM 684 O O . LEU A 1 100 ? 144.162 127.129 117.106 1.00 51.95 132 LEU A O 1
ATOM 689 N N . ARG A 1 101 ? 142.768 125.548 117.868 1.00 55.51 133 ARG A N 1
ATOM 690 C CA . ARG A 1 101 ? 143.251 124.487 116.995 1.00 55.51 133 ARG A CA 1
ATOM 691 C C . ARG A 1 101 ? 142.059 123.712 116.448 1.00 55.51 133 ARG A C 1
ATOM 692 O O . ARG A 1 101 ? 142.125 123.173 115.339 1.00 55.51 133 ARG A O 1
ATOM 700 N N . SER A 1 102 ? 140.972 123.641 117.217 1.00 56.12 134 SER A N 1
ATOM 701 C CA . SER A 1 102 ? 139.672 123.224 116.695 1.00 56.12 134 SER A CA 1
ATOM 702 C C . SER A 1 102 ? 138.848 124.428 116.256 1.00 56.12 134 SER A C 1
ATOM 703 O O . SER A 1 102 ? 137.667 124.561 116.570 1.00 56.12 134 SER A O 1
ATOM 706 N N . VAL A 1 103 ? 139.500 125.323 115.524 1.00 55.94 135 VAL A N 1
ATOM 707 C CA . VAL A 1 103 ? 138.851 126.371 114.749 1.00 55.94 135 VAL A CA 1
ATOM 708 C C . VAL A 1 103 ? 139.370 126.310 113.318 1.00 55.94 135 VAL A C 1
ATOM 709 O O . VAL A 1 103 ? 138.682 126.722 112.378 1.00 55.94 135 VAL A O 1
ATOM 713 N N . PHE A 1 104 ? 140.586 125.788 113.144 1.00 55.61 136 PHE A N 1
ATOM 714 C CA . PHE A 1 104 ? 141.171 125.648 111.823 1.00 55.61 136 PHE A CA 1
ATOM 715 C C . PHE A 1 104 ? 140.630 124.422 111.105 1.00 55.61 136 PHE A C 1
ATOM 716 O O . PHE A 1 104 ? 140.449 124.452 109.883 1.00 55.61 136 PHE A O 1
ATOM 724 N N . TYR A 1 105 ? 140.363 123.348 111.842 1.00 60.72 137 TYR A N 1
ATOM 725 C CA . TYR A 1 105 ? 139.822 122.120 111.281 1.00 60.72 137 TYR A CA 1
ATOM 726 C C . TYR A 1 105 ? 138.305 122.146 111.146 1.00 60.72 137 TYR A C 1
ATOM 727 O O . TYR A 1 105 ? 137.715 121.125 110.780 1.00 60.72 137 TYR A O 1
ATOM 736 N N . GLN A 1 106 ? 137.661 123.276 111.424 1.00 61.06 138 GLN A N 1
ATOM 737 C CA . GLN A 1 106 ? 136.223 123.376 111.247 1.00 61.06 138 GLN A CA 1
ATOM 738 C C . GLN A 1 106 ? 135.885 123.626 109.781 1.00 61.06 138 GLN A C 1
ATOM 739 O O . GLN A 1 106 ? 136.653 124.232 109.029 1.00 61.06 138 GLN A O 1
ATOM 745 N N . ASP A 1 107 ? 134.710 123.152 109.382 1.00 66.05 139 ASP A N 1
ATOM 746 C CA . ASP A 1 107 ? 134.258 123.309 108.010 1.00 66.05 139 ASP A CA 1
ATOM 747 C C . ASP A 1 107 ? 133.975 124.780 107.711 1.00 66.05 139 ASP A C 1
ATOM 748 O O . ASP A 1 107 ? 134.028 125.647 108.587 1.00 66.05 139 ASP A O 1
ATOM 753 N N . GLY A 1 108 ? 133.666 125.064 106.444 1.00 64.17 140 GLY A N 1
ATOM 754 C CA . GLY A 1 108 ? 133.393 126.427 106.030 1.00 64.17 140 GLY A CA 1
ATOM 755 C C . GLY A 1 108 ? 132.052 126.959 106.479 1.00 64.17 140 GLY A C 1
ATOM 756 O O . GLY A 1 108 ? 131.901 128.174 106.640 1.00 64.17 140 GLY A O 1
ATOM 757 N N . GLN A 1 109 ? 131.073 126.076 106.678 1.00 63.32 141 GLN A N 1
ATOM 758 C CA . GLN A 1 109 ? 129.777 126.496 107.194 1.00 63.32 141 GLN A CA 1
ATOM 759 C C . GLN A 1 109 ? 129.880 127.043 108.610 1.00 63.32 141 GLN A C 1
ATOM 760 O O . GLN A 1 109 ? 129.038 127.850 109.014 1.00 63.32 141 GLN A O 1
ATOM 766 N N . PHE A 1 110 ? 130.891 126.619 109.369 1.00 58.42 142 PHE A N 1
ATOM 767 C CA . PHE A 1 110 ? 131.123 127.180 110.692 1.00 58.42 142 PHE A CA 1
ATOM 768 C C . PHE A 1 110 ? 131.644 128.607 110.608 1.00 58.42 142 PHE A C 1
ATOM 769 O O . PHE A 1 110 ? 131.345 129.425 111.484 1.00 58.42 142 PHE A O 1
ATOM 777 N N . HIS A 1 111 ? 132.418 128.926 109.571 1.00 58.64 143 HIS A N 1
ATOM 778 C CA . HIS A 1 111 ? 133.010 130.250 109.454 1.00 58.64 143 HIS A CA 1
ATOM 779 C C . HIS A 1 111 ? 132.040 131.286 108.905 1.00 58.64 143 HIS A C 1
ATOM 780 O O . HIS A 1 111 ? 132.300 132.486 109.038 1.00 58.64 143 HIS A O 1
ATOM 787 N N . ASP A 1 112 ? 130.938 130.858 108.286 1.00 59.20 144 ASP A N 1
ATOM 788 C CA . ASP A 1 112 ? 129.952 131.810 107.789 1.00 59.20 144 ASP A CA 1
ATOM 789 C C . ASP A 1 112 ? 129.101 132.374 108.919 1.00 59.20 144 ASP A C 1
ATOM 790 O O . ASP A 1 112 ? 128.833 133.580 108.957 1.00 59.20 144 ASP A O 1
ATOM 795 N N . ASN A 1 113 ? 128.672 131.518 109.845 1.00 57.97 145 ASN A N 1
ATOM 796 C CA . ASN A 1 113 ? 127.816 131.940 110.944 1.00 57.97 145 ASN A CA 1
ATOM 797 C C . ASN A 1 113 ? 128.592 132.522 112.118 1.00 57.97 145 ASN A C 1
ATOM 798 O O . ASN A 1 113 ? 128.006 133.258 112.919 1.00 57.97 145 ASN A O 1
ATOM 803 N N . ASN A 1 114 ? 129.886 132.217 112.236 1.00 54.67 146 ASN A N 1
ATOM 804 C CA . ASN A 1 114 ? 130.722 132.640 113.359 1.00 54.67 146 ASN A CA 1
ATOM 805 C C . ASN A 1 114 ? 131.868 133.497 112.835 1.00 54.67 146 ASN A C 1
ATOM 806 O O . ASN A 1 114 ? 132.953 132.975 112.536 1.00 54.67 146 ASN A O 1
ATOM 811 N N . PRO A 1 115 ? 131.676 134.808 112.692 1.00 53.36 147 PRO A N 1
ATOM 812 C CA . PRO A 1 115 ? 132.783 135.666 112.262 1.00 53.36 147 PRO A CA 1
ATOM 813 C C . PRO A 1 115 ? 133.925 135.673 113.265 1.00 53.36 147 PRO A C 1
ATOM 814 O O . PRO A 1 115 ? 133.764 135.341 114.440 1.00 53.36 147 PRO A O 1
ATOM 818 N N . GLY A 1 116 ? 135.095 136.085 112.780 1.00 53.54 148 GLY A N 1
ATOM 819 C CA . GLY A 1 116 ? 136.310 136.061 113.572 1.00 53.54 148 GLY A CA 1
ATOM 820 C C . GLY A 1 116 ? 136.320 137.013 114.744 1.00 53.54 148 GLY A C 1
ATOM 821 O O . GLY A 1 116 ? 137.052 136.769 115.709 1.00 53.54 148 GLY A O 1
ATOM 822 N N . SER A 1 117 ? 135.538 138.086 114.686 1.00 52.94 149 SER A N 1
ATOM 823 C CA . SER A 1 117 ? 135.439 139.017 115.799 1.00 52.94 149 SER A CA 1
ATOM 824 C C . SER A 1 117 ? 134.529 138.517 116.911 1.00 52.94 149 SER A C 1
ATOM 825 O O . SER A 1 117 ? 134.529 139.098 118.002 1.00 52.94 149 SER A O 1
ATOM 828 N N . LYS A 1 118 ? 133.755 137.461 116.660 1.00 51.70 150 LYS A N 1
ATOM 829 C CA . LYS A 1 118 ? 132.897 136.865 117.673 1.00 51.70 150 LYS A CA 1
ATOM 830 C C . LYS A 1 118 ? 133.621 135.833 118.529 1.00 51.70 150 LYS A C 1
ATOM 831 O O . LYS A 1 118 ? 133.144 135.514 119.622 1.00 51.70 150 LYS A O 1
ATOM 837 N N . LEU A 1 119 ? 134.754 135.308 118.064 1.00 53.03 151 LEU A N 1
ATOM 838 C CA . LEU A 1 119 ? 135.474 134.253 118.766 1.00 53.03 151 LEU A CA 1
ATOM 839 C C . LEU A 1 119 ? 136.467 134.817 119.776 1.00 53.03 151 LEU A C 1
ATOM 840 O O . LEU A 1 119 ? 136.557 134.325 120.908 1.00 53.03 151 LEU A O 1
ATOM 845 N N . ARG A 1 120 ? 137.225 135.836 119.367 1.00 52.82 152 ARG A N 1
ATOM 846 C CA . ARG A 1 120 ? 138.196 136.470 120.250 1.00 52.82 152 ARG A CA 1
ATOM 847 C C . ARG A 1 120 ? 137.537 137.019 121.507 1.00 52.82 152 ARG A C 1
ATOM 848 O O . ARG A 1 120 ? 138.098 136.913 122.606 1.00 52.82 152 ARG A O 1
ATOM 856 N N . SER A 1 121 ? 136.349 137.606 121.360 1.00 50.84 153 SER A N 1
ATOM 857 C CA . SER A 1 121 ? 135.652 138.201 122.493 1.00 50.84 153 SER A CA 1
ATOM 858 C C . SER A 1 121 ? 135.254 137.141 123.509 1.00 50.84 153 SER A C 1
ATOM 859 O O . SER A 1 121 ? 135.497 137.295 124.711 1.00 50.84 153 SER A O 1
ATOM 862 N N . ASP A 1 122 ? 134.628 136.061 123.043 1.00 49.84 154 ASP A N 1
ATOM 863 C CA . ASP A 1 122 ? 134.271 134.968 123.939 1.00 49.84 154 ASP A CA 1
ATOM 864 C C . ASP A 1 122 ? 135.507 134.390 124.614 1.00 49.84 154 ASP A C 1
ATOM 865 O O . ASP A 1 122 ? 135.495 134.112 125.821 1.00 49.84 154 ASP A O 1
ATOM 870 N N . LEU A 1 123 ? 136.592 134.228 123.855 1.00 50.50 155 LEU A N 1
ATOM 871 C CA . LEU A 1 123 ? 137.823 133.669 124.402 1.00 50.50 155 LEU A CA 1
ATOM 872 C C . LEU A 1 123 ? 138.350 134.512 125.557 1.00 50.50 155 LEU A C 1
ATOM 873 O O . LEU A 1 123 ? 138.498 134.024 126.689 1.00 50.50 155 LEU A O 1
ATOM 878 N N . ASP A 1 124 ? 138.651 135.782 125.287 1.00 52.62 156 ASP A N 1
ATOM 879 C CA . ASP A 1 124 ? 139.221 136.642 126.315 1.00 52.62 156 ASP A CA 1
ATOM 880 C C . ASP A 1 124 ? 138.189 137.120 127.330 1.00 52.62 156 ASP A C 1
ATOM 881 O O . ASP A 1 124 ? 138.551 137.864 128.247 1.00 52.62 156 ASP A O 1
ATOM 886 N N . PHE A 1 125 ? 136.924 136.720 127.188 1.00 51.32 157 PHE A N 1
ATOM 887 C CA . PHE A 1 125 ? 135.935 136.908 128.237 1.00 51.32 157 PHE A CA 1
ATOM 888 C C . PHE A 1 125 ? 135.945 135.750 129.224 1.00 51.32 157 PHE A C 1
ATOM 889 O O . PHE A 1 125 ? 135.977 135.968 130.438 1.00 51.32 157 PHE A O 1
ATOM 897 N N . TYR A 1 126 ? 135.926 134.513 128.724 1.00 51.93 158 TYR A N 1
ATOM 898 C CA . TYR A 1 126 ? 135.897 133.370 129.632 1.00 51.93 158 TYR A CA 1
ATOM 899 C C . TYR A 1 126 ? 137.238 133.178 130.333 1.00 51.93 158 TYR A C 1
ATOM 900 O O . TYR A 1 126 ? 137.284 132.762 131.504 1.00 51.93 158 TYR A O 1
ATOM 909 N N . LEU A 1 127 ? 138.344 133.468 129.641 1.00 51.51 159 LEU A N 1
ATOM 910 C CA . LEU A 1 127 ? 139.647 133.296 130.274 1.00 51.51 159 LEU A CA 1
ATOM 911 C C . LEU A 1 127 ? 139.834 134.249 131.446 1.00 51.51 159 LEU A C 1
ATOM 912 O O . LEU A 1 127 ? 140.540 133.916 132.402 1.00 51.51 159 LEU A O 1
ATOM 917 N N . GLU A 1 128 ? 139.203 135.423 131.406 1.00 55.63 160 GLU A N 1
ATOM 918 C CA . GLU A 1 128 ? 139.296 136.347 132.532 1.00 55.63 160 GLU A CA 1
ATOM 919 C C . GLU A 1 128 ? 138.636 135.764 133.775 1.00 55.63 160 GLU A C 1
ATOM 920 O O . GLU A 1 128 ? 139.186 135.853 134.880 1.00 55.63 160 GLU A O 1
ATOM 926 N N . GLN A 1 129 ? 137.448 135.181 133.616 1.00 54.58 161 GLN A N 1
ATOM 927 C CA . GLN A 1 129 ? 136.776 134.527 134.732 1.00 54.58 161 GLN A CA 1
ATOM 928 C C . GLN A 1 129 ? 137.635 133.398 135.290 1.00 54.58 161 GLN A C 1
ATOM 929 O O . GLN A 1 129 ? 137.830 133.286 136.512 1.00 54.58 161 GLN A O 1
ATOM 935 N N . VAL A 1 130 ? 138.172 132.558 134.400 1.00 53.34 162 VAL A N 1
ATOM 936 C CA . VAL A 1 130 ? 138.999 131.439 134.846 1.00 53.34 162 VAL A CA 1
ATOM 937 C C . VAL A 1 130 ? 140.233 131.941 135.585 1.00 53.34 162 VAL A C 1
ATOM 938 O O . VAL A 1 130 ? 140.664 131.343 136.577 1.00 53.34 162 VAL A O 1
ATOM 942 N N . SER A 1 131 ? 140.819 133.043 135.121 1.00 53.29 163 SER A N 1
ATOM 943 C CA . SER A 1 131 ? 141.994 133.590 135.785 1.00 53.29 163 SER A CA 1
ATOM 944 C C . SER A 1 131 ? 141.650 134.151 137.152 1.00 53.29 163 SER A C 1
ATOM 945 O O . SER A 1 131 ? 142.422 133.987 138.103 1.00 53.29 163 SER A O 1
ATOM 948 N N . SER A 1 132 ? 140.499 134.811 137.273 1.00 54.81 164 SER A N 1
ATOM 949 C CA . SER A 1 132 ? 140.078 135.421 138.524 1.00 54.81 164 SER A CA 1
ATOM 950 C C . SER A 1 132 ? 139.303 134.461 139.417 1.00 54.81 164 SER A C 1
ATOM 951 O O . SER A 1 132 ? 138.666 134.910 140.376 1.00 54.81 164 SER A O 1
ATOM 954 N N . GLY A 1 133 ? 139.329 133.159 139.117 1.00 55.02 165 GLY A N 1
ATOM 955 C CA . GLY A 1 133 ? 138.712 132.170 139.987 1.00 55.02 165 GLY A CA 1
ATOM 956 C C . GLY A 1 133 ? 139.572 130.991 140.409 1.00 55.02 165 GLY A C 1
ATOM 957 O O . GLY A 1 133 ? 139.092 130.138 141.159 1.00 55.02 165 GLY A O 1
ATOM 958 N N . ILE A 1 134 ? 140.825 130.917 139.950 1.00 54.99 166 ILE A N 1
ATOM 959 C CA . ILE A 1 134 ? 141.705 129.788 140.260 1.00 54.99 166 ILE A CA 1
ATOM 960 C C . ILE A 1 134 ? 143.080 130.294 140.700 1.00 54.99 166 ILE A C 1
ATOM 961 O O . ILE A 1 134 ? 144.052 129.532 140.747 1.00 54.99 166 ILE A O 1
ATOM 966 N N . GLY A 1 135 ? 143.177 131.569 141.068 1.00 55.92 167 GLY A N 1
ATOM 967 C CA . GLY A 1 135 ? 144.466 132.127 141.431 1.00 55.92 167 GLY A CA 1
ATOM 968 C C . GLY A 1 135 ? 144.821 131.902 142.885 1.00 55.92 167 GLY A C 1
ATOM 969 O O . GLY A 1 135 ? 144.852 130.761 143.354 1.00 55.92 167 GLY A O 1
ATOM 970 N N . THR A 1 136 ? 145.103 132.981 143.608 1.00 57.18 168 THR A N 1
ATOM 971 C CA . THR A 1 136 ? 145.352 132.907 145.039 1.00 57.18 168 THR A CA 1
ATOM 972 C C . THR A 1 136 ? 144.079 132.674 145.842 1.00 57.18 168 THR A C 1
ATOM 973 O O . THR A 1 136 ? 144.157 132.213 146.985 1.00 57.18 168 THR A O 1
ATOM 977 N N . LYS A 1 137 ? 142.914 132.953 145.264 1.00 56.23 169 LYS A N 1
ATOM 978 C CA . LYS A 1 137 ? 141.639 132.798 145.944 1.00 56.23 169 LYS A CA 1
ATOM 979 C C . LYS A 1 137 ? 141.250 131.345 146.180 1.00 56.23 169 LYS A C 1
ATOM 980 O O . LYS A 1 137 ? 140.270 131.093 146.888 1.00 56.23 169 LYS A O 1
ATOM 986 N N . PHE A 1 138 ? 141.980 130.388 145.609 1.00 57.34 170 PHE A N 1
ATOM 987 C CA . PHE A 1 138 ? 141.610 128.985 145.749 1.00 57.34 170 PHE A CA 1
ATOM 988 C C . PHE A 1 138 ? 142.104 128.410 147.070 1.00 57.34 170 PHE A C 1
ATOM 989 O O . PHE A 1 138 ? 141.487 127.491 147.621 1.00 57.34 170 PHE A O 1
ATOM 997 N N . ILE A 1 139 ? 143.208 128.944 147.596 1.00 56.13 171 ILE A N 1
ATOM 998 C CA . ILE A 1 139 ? 143.818 128.416 148.814 1.00 56.13 171 ILE A CA 1
ATOM 999 C C . ILE A 1 139 ? 143.367 129.140 150.078 1.00 56.13 171 ILE A C 1
ATOM 1000 O O . ILE A 1 139 ? 143.415 128.548 151.168 1.00 56.13 171 ILE A O 1
ATOM 1005 N N . THR A 1 140 ? 142.959 130.406 149.971 1.00 54.94 172 THR A N 1
ATOM 1006 C CA . THR A 1 140 ? 142.448 131.110 151.139 1.00 54.94 172 THR A CA 1
ATOM 1007 C C . THR A 1 140 ? 141.203 130.428 151.692 1.00 54.94 172 THR A C 1
ATOM 1008 O O . THR A 1 140 ? 141.004 130.396 152.911 1.00 54.94 172 THR A O 1
ATOM 1012 N N . ILE A 1 141 ? 140.375 129.860 150.810 1.00 53.32 173 ILE A N 1
ATOM 1013 C CA . ILE A 1 141 ? 139.208 129.090 151.233 1.00 53.32 173 ILE A CA 1
ATOM 1014 C C . ILE A 1 141 ? 139.630 127.978 152.180 1.00 53.32 173 ILE A C 1
ATOM 1015 O O . ILE A 1 141 ? 139.127 127.863 153.302 1.00 53.32 173 ILE A O 1
ATOM 1020 N N . PHE A 1 142 ? 140.572 127.150 151.740 1.00 55.82 174 PHE A N 1
ATOM 1021 C CA . PHE A 1 142 ? 140.968 125.973 152.495 1.00 55.82 174 PHE A CA 1
ATOM 1022 C C . PHE A 1 142 ? 141.811 126.299 153.716 1.00 55.82 174 PHE A C 1
ATOM 1023 O O . PHE A 1 142 ? 141.808 125.510 154.666 1.00 55.82 174 PHE A O 1
ATOM 1031 N N . THR A 1 143 ? 142.512 127.432 153.734 1.00 54.86 175 THR A N 1
ATOM 1032 C CA . THR A 1 143 ? 143.300 127.791 154.907 1.00 54.86 175 THR A CA 1
ATOM 1033 C C . THR A 1 143 ? 142.500 128.550 155.954 1.00 54.86 175 THR A C 1
ATOM 1034 O O . THR A 1 143 ? 142.892 128.551 157.125 1.00 54.86 175 THR A O 1
ATOM 1038 N N . TYR A 1 144 ? 141.401 129.203 155.564 1.00 52.44 176 TYR A N 1
ATOM 1039 C CA . TYR A 1 144 ? 140.480 129.795 156.525 1.00 52.44 176 TYR A CA 1
ATOM 1040 C C . TYR A 1 144 ? 139.333 128.870 156.907 1.00 52.44 176 TYR A C 1
ATOM 1041 O O . TYR A 1 144 ? 138.603 129.184 157.852 1.00 52.44 176 TYR A O 1
ATOM 1050 N N . ALA A 1 145 ? 139.141 127.754 156.199 1.00 54.80 177 ALA A N 1
ATOM 1051 C CA . ALA A 1 145 ? 138.154 126.770 156.621 1.00 54.80 177 ALA A CA 1
ATOM 1052 C C . ALA A 1 145 ? 138.676 125.869 157.730 1.00 54.80 177 ALA A C 1
ATOM 1053 O O . ALA A 1 145 ? 137.875 125.290 158.470 1.00 54.80 177 ALA A O 1
ATOM 1055 N N . SER A 1 146 ? 139.996 125.729 157.857 1.00 58.33 178 SER A N 1
ATOM 1056 C CA . SER A 1 146 ? 140.565 124.962 158.959 1.00 58.33 178 SER A CA 1
ATOM 1057 C C . SER A 1 146 ? 140.434 125.708 160.280 1.00 58.33 178 SER A C 1
ATOM 1058 O O . SER A 1 146 ? 140.121 125.103 161.312 1.00 58.33 178 SER A O 1
ATOM 1061 N N . SER A 1 147 ? 140.675 127.020 160.262 1.00 58.85 179 SER A N 1
ATOM 1062 C CA . SER A 1 147 ? 140.497 127.829 161.461 1.00 58.85 179 SER A CA 1
ATOM 1063 C C . SER A 1 147 ? 139.048 127.823 161.925 1.00 58.85 179 SER A C 1
ATOM 1064 O O . SER A 1 147 ? 138.778 127.969 163.122 1.00 58.85 179 SER A O 1
ATOM 1067 N N . PHE A 1 148 ? 138.105 127.657 160.997 1.00 58.75 180 PHE A N 1
ATOM 1068 C CA . PHE A 1 148 ? 136.701 127.523 161.369 1.00 58.75 180 PHE A CA 1
ATOM 1069 C C . PHE A 1 148 ? 136.487 126.289 162.231 1.00 58.75 180 PHE A C 1
ATOM 1070 O O . PHE A 1 148 ? 135.880 126.362 163.304 1.00 58.75 180 PHE A O 1
ATOM 1078 N N . LEU A 1 149 ? 136.979 125.139 161.769 1.00 62.27 181 LEU A N 1
ATOM 1079 C CA . LEU A 1 149 ? 136.814 123.902 162.523 1.00 62.27 181 LEU A CA 1
ATOM 1080 C C . LEU A 1 149 ? 137.597 123.942 163.827 1.00 62.27 181 LEU A C 1
ATOM 1081 O O . LEU A 1 149 ? 137.192 123.327 164.820 1.00 62.27 181 LEU A O 1
ATOM 1086 N N . GLY A 1 150 ? 138.722 124.655 163.844 1.00 61.38 182 GLY A N 1
ATOM 1087 C CA . GLY A 1 150 ? 139.537 124.702 165.046 1.00 61.38 182 GLY A CA 1
ATOM 1088 C C . GLY A 1 150 ? 138.837 125.350 166.223 1.00 61.38 182 GLY A C 1
ATOM 1089 O O . GLY A 1 150 ? 139.081 124.979 167.374 1.00 61.38 182 GLY A O 1
ATOM 1090 N N . LEU A 1 151 ? 137.962 126.317 165.954 1.00 62.11 183 LEU A N 1
ATOM 1091 C CA . LEU A 1 151 ? 137.231 127.045 166.983 1.00 62.11 183 LEU A CA 1
ATOM 1092 C C . LEU A 1 151 ? 135.791 126.583 167.131 1.00 62.11 183 LEU A C 1
ATOM 1093 O O . LEU A 1 151 ? 135.191 126.790 168.190 1.00 62.11 183 LEU A O 1
ATOM 1098 N N . TYR A 1 152 ? 135.227 125.961 166.098 1.00 67.35 184 TYR A N 1
ATOM 1099 C CA . TYR A 1 152 ? 133.870 125.440 166.168 1.00 67.35 184 TYR A CA 1
ATOM 1100 C C . TYR A 1 152 ? 133.831 124.089 166.869 1.00 67.35 184 TYR A C 1
ATOM 1101 O O . TYR A 1 152 ? 132.873 123.785 167.586 1.00 67.35 184 TYR A O 1
ATOM 1110 N N . ILE A 1 153 ? 134.864 123.268 166.669 1.00 67.99 185 ILE A N 1
ATOM 1111 C CA . ILE A 1 153 ? 134.937 121.979 167.346 1.00 67.99 185 ILE A CA 1
ATOM 1112 C C . ILE A 1 153 ? 135.308 122.165 168.810 1.00 67.99 185 ILE A C 1
ATOM 1113 O O . ILE A 1 153 ? 134.891 121.378 169.669 1.00 67.99 185 ILE A O 1
ATOM 1118 N N . TRP A 1 154 ? 136.096 123.192 169.123 1.00 69.59 186 TRP A N 1
ATOM 1119 C CA . TRP A 1 154 ? 136.435 123.467 170.513 1.00 69.59 186 TRP A CA 1
ATOM 1120 C C . TRP A 1 154 ? 135.202 123.872 171.309 1.00 69.59 186 TRP A C 1
ATOM 1121 O O . TRP A 1 154 ? 134.977 123.373 172.417 1.00 69.59 186 TRP A O 1
ATOM 1132 N N . SER A 1 155 ? 134.387 124.765 170.753 1.00 70.46 187 SER A N 1
ATOM 1133 C CA . SER A 1 155 ? 133.195 125.256 171.430 1.00 70.46 187 SER A CA 1
ATOM 1134 C C . SER A 1 155 ? 132.056 124.246 171.452 1.00 70.46 187 SER A C 1
ATOM 1135 O O . SER A 1 155 ? 131.042 124.502 172.110 1.00 70.46 187 SER A O 1
ATOM 1138 N N . LEU A 1 156 ? 132.192 123.116 170.761 1.00 72.04 188 LEU A N 1
ATOM 1139 C CA . LEU A 1 156 ? 131.133 122.120 170.695 1.00 72.04 188 LEU A CA 1
ATOM 1140 C C . LEU A 1 156 ? 131.215 121.110 171.829 1.00 72.04 188 LEU A C 1
ATOM 1141 O O . LEU A 1 156 ? 130.177 120.609 172.278 1.00 72.04 188 LEU A O 1
ATOM 1146 N N . ILE A 1 157 ? 132.421 120.809 172.312 1.00 72.17 189 ILE A N 1
ATOM 1147 C CA . ILE A 1 157 ? 132.570 119.820 173.374 1.00 72.17 189 ILE A CA 1
ATOM 1148 C C . ILE A 1 157 ? 131.980 120.339 174.677 1.00 72.17 189 ILE A C 1
ATOM 1149 O O . ILE A 1 157 ? 131.463 119.560 175.486 1.00 72.17 189 ILE A O 1
ATOM 1154 N N . LYS A 1 158 ? 132.047 121.649 174.909 1.00 72.27 190 LYS A N 1
ATOM 1155 C CA . LYS A 1 158 ? 131.576 122.204 176.172 1.00 72.27 190 LYS A CA 1
ATOM 1156 C C . LYS A 1 158 ? 130.054 122.216 176.236 1.00 72.27 190 LYS A C 1
ATOM 1157 O O . LYS A 1 158 ? 129.460 121.740 177.210 1.00 72.27 190 LYS A O 1
ATOM 1163 N N . ASN A 1 159 ? 129.406 122.764 175.212 1.00 75.36 191 ASN A N 1
ATOM 1164 C CA . ASN A 1 159 ? 127.947 122.830 175.171 1.00 75.36 191 ASN A CA 1
ATOM 1165 C C . ASN A 1 159 ? 127.524 122.877 173.711 1.00 75.36 191 ASN A C 1
ATOM 1166 O O . ASN A 1 159 ? 127.693 123.904 173.047 1.00 75.36 191 ASN A O 1
ATOM 1171 N N . ALA A 1 160 ? 126.969 121.769 173.218 1.00 77.56 192 ALA A N 1
ATOM 1172 C CA . ALA A 1 160 ? 126.611 121.668 171.809 1.00 77.56 192 ALA A CA 1
ATOM 1173 C C . ALA A 1 160 ? 125.225 122.232 171.522 1.00 77.56 192 ALA A C 1
ATOM 1174 O O . ALA A 1 160 ? 124.992 122.750 170.424 1.00 77.56 192 ALA A O 1
ATOM 1176 N N . ARG A 1 161 ? 124.300 122.145 172.482 1.00 81.24 193 ARG A N 1
ATOM 1177 C CA . ARG A 1 161 ? 122.943 122.633 172.253 1.00 81.24 193 ARG A CA 1
ATOM 1178 C C . ARG A 1 161 ? 122.922 124.132 171.991 1.00 81.24 193 ARG A C 1
ATOM 1179 O O . ARG A 1 161 ? 122.067 124.620 171.243 1.00 81.24 193 ARG A O 1
ATOM 1187 N N . LEU A 1 162 ? 123.848 124.876 172.594 1.00 74.80 194 LEU A N 1
ATOM 1188 C CA . LEU A 1 162 ? 123.960 126.302 172.322 1.00 74.80 194 LEU A CA 1
ATOM 1189 C C . LEU A 1 162 ? 124.439 126.574 170.904 1.00 74.80 194 LEU A C 1
ATOM 1190 O O . LEU A 1 162 ? 124.072 127.600 170.323 1.00 74.80 194 LEU A O 1
ATOM 1195 N N . THR A 1 163 ? 125.220 125.662 170.326 1.00 76.34 195 THR A N 1
ATOM 1196 C CA . THR A 1 163 ? 125.956 125.922 169.099 1.00 76.34 195 THR A CA 1
ATOM 1197 C C . THR A 1 163 ? 125.263 125.402 167.845 1.00 76.34 195 THR A C 1
ATOM 1198 O O . THR A 1 163 ? 125.540 125.908 166.753 1.00 76.34 195 THR A O 1
ATOM 1202 N N . LEU A 1 164 ? 124.355 124.436 167.969 1.00 78.26 196 LEU A N 1
ATOM 1203 C CA . LEU A 1 164 ? 123.814 123.711 166.823 1.00 78.26 196 LEU A CA 1
ATOM 1204 C C . LEU A 1 164 ? 122.474 124.283 166.365 1.00 78.26 196 LEU A C 1
ATOM 1205 O O . LEU A 1 164 ? 121.586 123.550 165.925 1.00 78.26 196 LEU A O 1
ATOM 1210 N N . CYS A 1 165 ? 122.316 125.603 166.469 1.00 78.27 197 CYS A N 1
ATOM 1211 C CA . CYS A 1 165 ? 121.182 126.299 165.876 1.00 78.27 197 CYS A CA 1
ATOM 1212 C C . CYS A 1 165 ? 121.471 126.811 164.470 1.00 78.27 197 CYS A C 1
ATOM 1213 O O . CYS A 1 165 ? 120.525 127.083 163.722 1.00 78.27 197 CYS A O 1
ATOM 1216 N N . ILE A 1 166 ? 122.745 126.926 164.089 1.00 74.09 198 ILE A N 1
ATOM 1217 C CA . ILE A 1 166 ? 123.097 127.476 162.785 1.00 74.09 198 ILE A CA 1
ATOM 1218 C C . ILE A 1 166 ? 123.068 126.390 161.711 1.00 74.09 198 ILE A C 1
ATOM 1219 O O . ILE A 1 166 ? 122.899 126.692 160.520 1.00 74.09 198 ILE A O 1
ATOM 1224 N N . THR A 1 167 ? 123.230 125.122 162.099 1.00 77.26 199 THR A N 1
ATOM 1225 C CA . THR A 1 167 ? 123.101 124.033 161.137 1.00 77.26 199 THR A CA 1
ATOM 1226 C C . THR A 1 167 ? 121.684 123.946 160.587 1.00 77.26 199 THR A C 1
ATOM 1227 O O . THR A 1 167 ? 121.488 123.510 159.447 1.00 77.26 199 THR A O 1
ATOM 1231 N N . CYS A 1 168 ? 120.688 124.347 161.380 1.00 77.96 200 CYS A N 1
ATOM 1232 C CA . CYS A 1 168 ? 119.326 124.488 160.882 1.00 77.96 200 CYS A CA 1
ATOM 1233 C C . CYS A 1 168 ? 119.173 125.673 159.936 1.00 77.96 200 CYS A C 1
ATOM 1234 O O . CYS A 1 168 ? 118.183 125.731 159.198 1.00 77.96 200 CYS A O 1
ATOM 1237 N N . VAL A 1 169 ? 120.125 126.607 159.941 1.00 73.57 201 VAL A N 1
ATOM 1238 C CA . VAL A 1 169 ? 120.082 127.778 159.073 1.00 73.57 201 VAL A CA 1
ATOM 1239 C C . VAL A 1 169 ? 120.867 127.574 157.779 1.00 73.57 201 VAL A C 1
ATOM 1240 O O . VAL A 1 169 ? 120.586 128.266 156.788 1.00 73.57 201 VAL A O 1
ATOM 1244 N N . PHE A 1 170 ? 121.839 126.659 157.761 1.00 74.20 202 PHE A N 1
ATOM 1245 C CA . PHE A 1 170 ? 122.568 126.349 156.530 1.00 74.20 202 PHE A CA 1
ATOM 1246 C C . PHE A 1 170 ? 121.683 126.085 155.313 1.00 74.20 202 PHE A C 1
ATOM 1247 O O . PHE A 1 170 ? 122.059 126.529 154.215 1.00 74.20 202 PHE A O 1
ATOM 1255 N N . PRO A 1 171 ? 120.547 125.384 155.405 1.00 73.58 203 PRO A N 1
ATOM 1256 C CA . PRO A 1 171 ? 119.737 125.187 154.191 1.00 73.58 203 PRO A CA 1
ATOM 1257 C C . PRO A 1 171 ? 119.155 126.472 153.628 1.00 73.58 203 PRO A C 1
ATOM 1258 O O . PRO A 1 171 ? 118.881 126.538 152.423 1.00 73.58 203 PRO A O 1
ATOM 1262 N N . LEU A 1 172 ? 118.959 127.499 154.457 1.00 68.85 204 LEU A N 1
ATOM 1263 C CA . LEU A 1 172 ? 118.269 128.699 153.998 1.00 68.85 204 LEU A CA 1
ATOM 1264 C C . LEU A 1 172 ? 119.157 129.553 153.101 1.00 68.85 204 LEU A C 1
ATOM 1265 O O . LEU A 1 172 ? 118.684 130.103 152.101 1.00 68.85 204 LEU A O 1
ATOM 1270 N N . ILE A 1 173 ? 120.441 129.683 153.442 1.00 67.17 205 ILE A N 1
ATOM 1271 C CA . ILE A 1 173 ? 121.356 130.454 152.608 1.00 67.17 205 ILE A CA 1
ATOM 1272 C C . ILE A 1 173 ? 121.583 129.786 151.257 1.00 67.17 205 ILE A C 1
ATOM 1273 O O . ILE A 1 173 ? 121.949 130.461 150.289 1.00 67.17 205 ILE A O 1
ATOM 1278 N N . TYR A 1 174 ? 121.376 128.472 151.168 1.00 67.88 206 TYR A N 1
ATOM 1279 C CA . TYR A 1 174 ? 121.513 127.762 149.903 1.00 67.88 206 TYR A CA 1
ATOM 1280 C C . TYR A 1 174 ? 120.402 128.109 148.920 1.00 67.88 206 TYR A C 1
ATOM 1281 O O . TYR A 1 174 ? 120.562 127.878 147.717 1.00 67.88 206 TYR A O 1
ATOM 1290 N N . VAL A 1 175 ? 119.289 128.667 149.399 1.00 66.17 207 VAL A N 1
ATOM 1291 C CA . VAL A 1 175 ? 118.154 128.952 148.528 1.00 66.17 207 VAL A CA 1
ATOM 1292 C C . VAL A 1 175 ? 118.319 130.301 147.837 1.00 66.17 207 VAL A C 1
ATOM 1293 O O . VAL A 1 175 ? 117.904 130.472 146.687 1.00 66.17 207 VAL A O 1
ATOM 1297 N N . CYS A 1 176 ? 118.911 131.280 148.523 1.00 61.38 208 CYS A N 1
ATOM 1298 C CA . CYS A 1 176 ? 119.122 132.588 147.910 1.00 61.38 208 CYS A CA 1
ATOM 1299 C C . CYS A 1 176 ? 120.061 132.489 146.718 1.00 61.38 208 CYS A C 1
ATOM 1300 O O . CYS A 1 176 ? 119.879 133.188 145.712 1.00 61.38 208 CYS A O 1
ATOM 1303 N N . GLY A 1 177 ? 121.071 131.624 146.815 1.00 62.00 209 GLY A N 1
ATOM 1304 C CA . GLY A 1 177 ? 122.059 131.523 145.755 1.00 62.00 209 GLY A CA 1
ATOM 1305 C C . GLY A 1 177 ? 121.463 131.074 144.436 1.00 62.00 209 GLY A C 1
ATOM 1306 O O . GLY A 1 177 ? 121.838 131.578 143.377 1.00 62.00 209 GLY A O 1
ATOM 1307 N N . VAL A 1 178 ? 120.510 130.142 144.487 1.00 63.56 210 VAL A N 1
ATOM 1308 C CA . VAL A 1 178 ? 119.916 129.604 143.265 1.00 63.56 210 VAL A CA 1
ATOM 1309 C C . VAL A 1 178 ? 119.228 130.707 142.472 1.00 63.56 210 VAL A C 1
ATOM 1310 O O . VAL A 1 178 ? 119.494 130.896 141.280 1.00 63.56 210 VAL A O 1
ATOM 1314 N N . ILE A 1 179 ? 118.340 131.459 143.121 1.00 63.75 211 ILE A N 1
ATOM 1315 C CA . ILE A 1 179 ? 117.589 132.489 142.412 1.00 63.75 211 ILE A CA 1
ATOM 1316 C C . ILE A 1 179 ? 118.504 133.646 142.031 1.00 63.75 211 ILE A C 1
ATOM 1317 O O . ILE A 1 179 ? 118.414 134.193 140.921 1.00 63.75 211 ILE A O 1
ATOM 1322 N N . CYS A 1 180 ? 119.394 134.043 142.941 1.00 61.17 212 CYS A N 1
ATOM 1323 C CA . CYS A 1 180 ? 120.290 135.158 142.681 1.00 61.17 212 CYS A CA 1
ATOM 1324 C C . CYS A 1 180 ? 121.399 134.816 141.695 1.00 61.17 212 CYS A C 1
ATOM 1325 O O . CYS A 1 180 ? 122.148 135.715 141.302 1.00 61.17 212 CYS A O 1
ATOM 1328 N N . ASN A 1 181 ? 121.535 133.547 141.309 1.00 62.85 213 ASN A N 1
ATOM 1329 C CA . ASN A 1 181 ? 122.355 133.138 140.176 1.00 62.85 213 ASN A CA 1
ATOM 1330 C C . ASN A 1 181 ? 121.538 132.996 138.903 1.00 62.85 213 ASN A C 1
ATOM 1331 O O . ASN A 1 181 ? 122.022 133.324 137.816 1.00 62.85 213 ASN A O 1
ATOM 1336 N N . LYS A 1 182 ? 120.299 132.517 139.021 1.00 64.16 214 LYS A N 1
ATOM 1337 C CA . LYS A 1 182 ? 119.422 132.403 137.864 1.00 64.16 214 LYS A CA 1
ATOM 1338 C C . LYS A 1 182 ? 119.115 133.766 137.263 1.00 64.16 214 LYS A C 1
ATOM 1339 O O . LYS A 1 182 ? 118.912 133.875 136.048 1.00 64.16 214 LYS A O 1
ATOM 1345 N N . LYS A 1 183 ? 119.086 134.815 138.088 1.00 60.92 215 LYS A N 1
ATOM 1346 C CA . LYS A 1 183 ? 118.804 136.166 137.612 1.00 60.92 215 LYS A CA 1
ATOM 1347 C C . LYS A 1 183 ? 120.066 136.923 137.202 1.00 60.92 215 LYS A C 1
ATOM 1348 O O . LYS A 1 183 ? 120.095 138.159 137.283 1.00 60.92 215 LYS A O 1
ATOM 1354 N N . VAL A 1 184 ? 121.109 136.214 136.760 1.00 57.34 216 VAL A N 1
ATOM 1355 C CA . VAL A 1 184 ? 122.386 136.811 136.383 1.00 57.34 216 VAL A CA 1
ATOM 1356 C C . VAL A 1 184 ? 122.791 136.412 134.968 1.00 57.34 216 VAL A C 1
ATOM 1357 O O . VAL A 1 184 ? 123.080 137.271 134.124 1.00 57.34 216 VAL A O 1
ATOM 1361 N N . LYS A 1 185 ? 122.826 135.104 134.694 1.00 58.14 217 LYS A N 1
ATOM 1362 C CA . LYS A 1 185 ? 123.303 134.608 133.409 1.00 58.14 217 LYS A CA 1
ATOM 1363 C C . LYS A 1 185 ? 122.490 135.153 132.246 1.00 58.14 217 LYS A C 1
ATOM 1364 O O . LYS A 1 185 ? 123.034 135.352 131.157 1.00 58.14 217 LYS A O 1
ATOM 1370 N N . LEU A 1 186 ? 121.198 135.398 132.455 1.00 55.90 218 LEU A N 1
ATOM 1371 C CA . LEU A 1 186 ? 120.376 136.015 131.420 1.00 55.90 218 LEU A CA 1
ATOM 1372 C C . LEU A 1 186 ? 120.971 137.346 130.973 1.00 55.90 218 LEU A C 1
ATOM 1373 O O . LEU A 1 186 ? 121.244 137.556 129.783 1.00 55.90 218 LEU A O 1
ATOM 1378 N N . ASN A 1 187 ? 121.209 138.247 131.926 1.00 52.77 219 ASN A N 1
ATOM 1379 C CA . ASN A 1 187 ? 121.755 139.554 131.593 1.00 52.77 219 ASN A CA 1
ATOM 1380 C C . ASN A 1 187 ? 123.177 139.455 131.059 1.00 52.77 219 ASN A C 1
ATOM 1381 O O . ASN A 1 187 ? 123.558 140.224 130.169 1.00 52.77 219 ASN A O 1
ATOM 1386 N N . LYS A 1 188 ? 123.972 138.512 131.569 1.00 52.96 220 LYS A N 1
ATOM 1387 C CA . LYS A 1 188 ? 125.343 138.387 131.076 1.00 52.96 220 LYS A CA 1
ATOM 1388 C C . LYS A 1 188 ? 125.370 137.926 129.621 1.00 52.96 220 LYS A C 1
ATOM 1389 O O . LYS A 1 188 ? 126.117 138.480 128.801 1.00 52.96 220 LYS A O 1
ATOM 1395 N N . LYS A 1 189 ? 124.563 136.917 129.278 1.00 52.81 221 LYS A N 1
ATOM 1396 C CA . LYS A 1 189 ? 124.462 136.487 127.888 1.00 52.81 221 LYS A CA 1
ATOM 1397 C C . LYS A 1 189 ? 123.919 137.600 127.008 1.00 52.81 221 LYS A C 1
ATOM 1398 O O . LYS A 1 189 ? 124.348 137.758 125.860 1.00 52.81 221 LYS A O 1
ATOM 1404 N N . THR A 1 190 ? 122.971 138.384 127.524 1.00 51.31 222 THR A N 1
ATOM 1405 C CA . THR A 1 190 ? 122.420 139.471 126.725 1.00 51.31 222 THR A CA 1
ATOM 1406 C C . THR A 1 190 ? 123.447 140.575 126.498 1.00 51.31 222 THR A C 1
ATOM 1407 O O . THR A 1 190 ? 123.380 141.281 125.486 1.00 51.31 222 THR A O 1
ATOM 1411 N N . SER A 1 191 ? 124.388 140.747 127.425 1.00 49.99 223 SER A N 1
ATOM 1412 C CA . SER A 1 191 ? 125.426 141.761 127.272 1.00 49.99 223 SER A CA 1
ATOM 1413 C C . SER A 1 191 ? 126.554 141.297 126.357 1.00 49.99 223 SER A C 1
ATOM 1414 O O . SER A 1 191 ? 127.172 142.116 125.656 1.00 49.99 223 SER A O 1
ATOM 1417 N N . LEU A 1 192 ? 126.838 139.994 126.355 1.00 49.95 224 LEU A N 1
ATOM 1418 C CA . LEU A 1 192 ? 127.913 139.470 125.519 1.00 49.95 224 LEU A CA 1
ATOM 1419 C C . LEU A 1 192 ? 127.635 139.687 124.036 1.00 49.95 224 LEU A C 1
ATOM 1420 O O . LEU A 1 192 ? 128.571 139.901 123.257 1.00 49.95 224 LEU A O 1
ATOM 1425 N N . LEU A 1 193 ? 126.366 139.643 123.628 1.00 50.35 225 LEU A N 1
ATOM 1426 C CA . LEU A 1 193 ? 126.034 139.841 122.222 1.00 50.35 225 LEU A CA 1
ATOM 1427 C C . LEU A 1 193 ? 126.390 141.248 121.768 1.00 50.35 225 LEU A C 1
ATOM 1428 O O . LEU A 1 193 ? 126.947 141.440 120.681 1.00 50.35 225 LEU A O 1
ATOM 1433 N N . TYR A 1 194 ? 126.078 142.247 122.587 1.00 49.22 226 TYR A N 1
ATOM 1434 C CA . TYR A 1 194 ? 126.417 143.617 122.237 1.00 49.22 226 TYR A CA 1
ATOM 1435 C C . TYR A 1 194 ? 127.914 143.860 122.337 1.00 49.22 226 TYR A C 1
ATOM 1436 O O . TYR A 1 194 ? 128.453 144.699 121.606 1.00 49.22 226 TYR A O 1
ATOM 1445 N N . ASN A 1 195 ? 128.611 143.124 123.205 1.00 49.03 227 ASN A N 1
ATOM 1446 C CA . ASN A 1 195 ? 130.071 143.182 123.176 1.00 49.03 227 ASN A CA 1
ATOM 1447 C C . ASN A 1 195 ? 130.611 142.677 121.840 1.00 49.03 227 ASN A C 1
ATOM 1448 O O . ASN A 1 195 ? 131.490 143.305 121.229 1.00 49.03 227 ASN A O 1
ATOM 1453 N N . ASN A 1 196 ? 130.087 141.544 121.370 1.00 49.20 228 ASN A N 1
ATOM 1454 C CA . ASN A 1 196 ? 130.493 141.010 120.075 1.00 49.20 228 ASN A CA 1
ATOM 1455 C C . ASN A 1 196 ? 130.167 141.987 118.955 1.00 49.20 228 ASN A C 1
ATOM 1456 O O . ASN A 1 196 ? 130.934 142.125 117.995 1.00 49.20 228 ASN A O 1
ATOM 1461 N N . ASN A 1 197 ? 129.022 142.660 119.058 1.00 49.91 229 ASN A N 1
ATOM 1462 C CA . ASN A 1 197 ? 128.650 143.671 118.075 1.00 49.91 229 ASN A CA 1
ATOM 1463 C C . ASN A 1 197 ? 129.665 144.804 118.042 1.00 49.91 229 ASN A C 1
ATOM 1464 O O . ASN A 1 197 ? 130.164 145.175 116.974 1.00 49.91 229 ASN A O 1
ATOM 1469 N N . THR A 1 198 ? 129.980 145.375 119.204 1.00 50.29 230 THR A N 1
ATOM 1470 C CA . THR A 1 198 ? 130.864 146.533 119.225 1.00 50.29 230 THR A CA 1
ATOM 1471 C C . THR A 1 198 ? 132.321 146.176 118.972 1.00 50.29 230 THR A C 1
ATOM 1472 O O . THR A 1 198 ? 133.125 147.089 118.762 1.00 50.29 230 THR A O 1
ATOM 1476 N N . MET A 1 199 ? 132.688 144.890 118.984 1.00 52.82 231 MET A N 1
ATOM 1477 C CA . MET A 1 199 ? 134.038 144.522 118.567 1.00 52.82 231 MET A CA 1
ATOM 1478 C C . MET A 1 199 ? 134.173 144.389 117.056 1.00 52.82 231 MET A C 1
ATOM 1479 O O . MET A 1 199 ? 135.278 144.562 116.533 1.00 52.82 231 MET A O 1
ATOM 1484 N N . SER A 1 200 ? 133.091 144.079 116.344 1.00 52.38 232 SER A N 1
ATOM 1485 C CA . SER A 1 200 ? 133.138 143.991 114.890 1.00 52.38 232 SER A CA 1
ATOM 1486 C C . SER A 1 200 ? 133.168 145.351 114.209 1.00 52.38 232 SER A C 1
ATOM 1487 O O . SER A 1 200 ? 133.325 145.406 112.985 1.00 52.38 232 SER A O 1
ATOM 1490 N N . ILE A 1 201 ? 133.018 146.436 114.962 1.00 51.41 233 ILE A N 1
ATOM 1491 C CA . ILE A 1 201 ? 133.042 147.776 114.394 1.00 51.41 233 ILE A CA 1
ATOM 1492 C C . ILE A 1 201 ? 134.455 148.348 114.388 1.00 51.41 233 ILE A C 1
ATOM 1493 O O . ILE A 1 201 ? 134.771 149.207 113.559 1.00 51.41 233 ILE A O 1
ATOM 1498 N N . ILE A 1 202 ? 135.320 147.876 115.282 1.00 52.61 234 ILE A N 1
ATOM 1499 C CA . ILE A 1 202 ? 136.667 148.419 115.389 1.00 52.61 234 ILE A CA 1
ATOM 1500 C C . ILE A 1 202 ? 137.552 147.884 114.271 1.00 52.61 234 ILE A C 1
ATOM 1501 O O . ILE A 1 202 ? 138.245 148.647 113.586 1.00 52.61 234 ILE A O 1
ATOM 1506 N N . GLU A 1 203 ? 137.550 146.564 114.081 1.00 55.48 235 GLU A N 1
ATOM 1507 C CA . GLU A 1 203 ? 138.398 145.951 113.065 1.00 55.48 235 GLU A CA 1
ATOM 1508 C C . GLU A 1 203 ? 138.030 146.441 111.672 1.00 55.48 235 GLU A C 1
ATOM 1509 O O . GLU A 1 203 ? 138.896 146.876 110.906 1.00 55.48 235 GLU A O 1
ATOM 1515 N N . GLU A 1 204 ? 136.743 146.384 111.328 1.00 54.99 236 GLU A N 1
ATOM 1516 C CA . GLU A 1 204 ? 136.296 146.851 110.023 1.00 54.99 236 GLU A CA 1
ATOM 1517 C C . GLU A 1 204 ? 136.570 148.331 109.809 1.00 54.99 236 GLU A C 1
ATOM 1518 O O . GLU A 1 204 ? 136.685 148.767 108.659 1.00 54.99 236 GLU A O 1
ATOM 1524 N N . ALA A 1 205 ? 136.675 149.113 110.883 1.00 53.91 237 ALA A N 1
ATOM 1525 C CA . ALA A 1 205 ? 137.007 150.524 110.754 1.00 53.91 237 ALA A CA 1
ATOM 1526 C C . ALA A 1 205 ? 138.498 150.746 110.561 1.00 53.91 237 ALA A C 1
ATOM 1527 O O . ALA A 1 205 ? 138.891 151.678 109.852 1.00 53.91 237 ALA A O 1
ATOM 1529 N N . LEU A 1 206 ? 139.338 149.913 111.175 1.00 55.13 238 LEU A N 1
ATOM 1530 C CA . LEU A 1 206 ? 140.781 150.087 111.067 1.00 55.13 238 LEU A CA 1
ATOM 1531 C C . LEU A 1 206 ? 141.360 149.478 109.799 1.00 55.13 238 LEU A C 1
ATOM 1532 O O . LEU A 1 206 ? 142.376 149.969 109.296 1.00 55.13 238 LEU A O 1
ATOM 1537 N N . MET A 1 207 ? 140.748 148.416 109.273 1.00 58.33 239 MET A N 1
ATOM 1538 C CA . MET A 1 207 ? 141.216 147.842 108.017 1.00 58.33 239 MET A CA 1
ATOM 1539 C C . MET A 1 207 ? 140.876 148.734 106.832 1.00 58.33 239 MET A C 1
ATOM 1540 O O . MET A 1 207 ? 141.644 148.792 105.865 1.00 58.33 239 MET A O 1
ATOM 1545 N N . GLY A 1 208 ? 139.743 149.431 106.890 1.00 58.84 240 GLY A N 1
ATOM 1546 C CA . GLY A 1 208 ? 139.273 150.262 105.799 1.00 58.84 240 GLY A CA 1
ATOM 1547 C C . GLY A 1 208 ? 139.397 151.737 106.093 1.00 58.84 240 GLY A C 1
ATOM 1548 O O . GLY A 1 208 ? 138.509 152.524 105.756 1.00 58.84 240 GLY A O 1
ATOM 1549 N N . ILE A 1 209 ? 140.505 152.122 106.722 1.00 61.17 241 ILE A N 1
ATOM 1550 C CA . ILE A 1 209 ? 140.697 153.515 107.097 1.00 61.17 241 ILE A CA 1
ATOM 1551 C C . ILE A 1 209 ? 140.841 154.397 105.863 1.00 61.17 241 ILE A C 1
ATOM 1552 O O . ILE A 1 209 ? 140.481 155.579 105.893 1.00 61.17 241 ILE A O 1
ATOM 1557 N N . ARG A 1 210 ? 141.359 153.846 104.763 1.00 66.20 242 ARG A N 1
ATOM 1558 C CA . ARG A 1 210 ? 141.543 154.634 103.549 1.00 66.20 242 ARG A CA 1
ATOM 1559 C C . ARG A 1 210 ? 140.215 155.081 102.953 1.00 66.20 242 ARG A C 1
ATOM 1560 O O . ARG A 1 210 ? 140.146 156.147 102.331 1.00 66.20 242 ARG A O 1
ATOM 1568 N N . THR A 1 211 ? 139.155 154.291 103.126 1.00 62.88 243 THR A N 1
ATOM 1569 C CA . THR A 1 211 ? 137.832 154.664 102.634 1.00 62.88 243 THR A CA 1
ATOM 1570 C C . THR A 1 211 ? 137.107 155.591 103.599 1.00 62.88 243 THR A C 1
ATOM 1571 O O . THR A 1 211 ? 136.472 156.565 103.172 1.00 62.88 243 THR A O 1
ATOM 1575 N N . VAL A 1 212 ? 137.181 155.281 104.894 1.00 59.63 244 VAL A N 1
ATOM 1576 C CA . VAL A 1 212 ? 136.583 156.129 105.917 1.00 59.63 244 VAL A CA 1
ATOM 1577 C C . VAL A 1 212 ? 137.150 157.537 105.835 1.00 59.63 244 VAL A C 1
ATOM 1578 O O . VAL A 1 212 ? 136.415 158.527 105.929 1.00 59.63 244 VAL A O 1
ATOM 1582 N N . ALA A 1 213 ? 138.464 157.652 105.653 1.00 64.09 245 ALA A N 1
ATOM 1583 C CA . ALA A 1 213 ? 139.082 158.965 105.558 1.00 64.09 245 ALA A CA 1
ATOM 1584 C C . ALA A 1 213 ? 138.681 159.683 104.280 1.00 64.09 245 ALA A C 1
ATOM 1585 O O . ALA A 1 213 ? 138.584 160.914 104.268 1.00 64.09 245 ALA A O 1
ATOM 1587 N N . SER A 1 214 ? 138.438 158.938 103.203 1.00 66.70 246 SER A N 1
ATOM 1588 C CA . SER A 1 214 ? 138.146 159.558 101.919 1.00 66.70 246 SER A CA 1
ATOM 1589 C C . SER A 1 214 ? 136.710 160.047 101.826 1.00 66.70 246 SER A C 1
ATOM 1590 O O . SER A 1 214 ? 136.459 161.087 101.206 1.00 66.70 246 SER A O 1
ATOM 1593 N N . TYR A 1 215 ? 135.764 159.325 102.425 1.00 66.21 247 TYR A N 1
ATOM 1594 C CA . TYR A 1 215 ? 134.351 159.679 102.354 1.00 66.21 247 TYR A CA 1
ATOM 1595 C C . TYR A 1 215 ? 133.836 160.401 103.595 1.00 66.21 247 TYR A C 1
ATOM 1596 O O . TYR A 1 215 ? 132.652 160.745 103.636 1.00 66.21 247 TYR A O 1
ATOM 1605 N N . CYS A 1 216 ? 134.688 160.658 104.588 1.00 65.85 248 CYS A N 1
ATOM 1606 C CA . CYS A 1 216 ? 134.304 161.382 105.801 1.00 65.85 248 CYS A CA 1
ATOM 1607 C C . CYS A 1 216 ? 133.121 160.702 106.494 1.00 65.85 248 CYS A C 1
ATOM 1608 O O . CYS A 1 216 ? 132.046 161.279 106.666 1.00 65.85 248 CYS A O 1
ATOM 1611 N N . GLY A 1 217 ? 133.342 159.445 106.870 1.00 60.42 249 GLY A N 1
ATOM 1612 C CA . GLY A 1 217 ? 132.364 158.664 107.600 1.00 60.42 249 GLY A CA 1
ATOM 1613 C C . GLY A 1 217 ? 132.880 158.222 108.950 1.00 60.42 249 GLY A C 1
ATOM 1614 O O . GLY A 1 217 ? 132.472 157.180 109.471 1.00 60.42 249 GLY A O 1
ATOM 1615 N N . GLU A 1 218 ? 133.779 159.018 109.529 1.00 58.80 250 GLU A N 1
ATOM 1616 C CA . GLU A 1 218 ? 134.357 158.745 110.839 1.00 58.80 250 GLU A CA 1
ATOM 1617 C C . GLU A 1 218 ? 133.591 159.422 111.968 1.00 58.80 250 GLU A C 1
ATOM 1618 O O . GLU A 1 218 ? 134.169 159.699 113.026 1.00 58.80 250 GLU A O 1
ATOM 1624 N N . LYS A 1 219 ? 132.304 159.698 111.757 1.00 57.07 251 LYS A N 1
ATOM 1625 C CA . LYS A 1 219 ? 131.403 160.188 112.793 1.00 57.07 251 LYS A CA 1
ATOM 1626 C C . LYS A 1 219 ? 130.189 159.273 112.894 1.00 57.07 251 LYS A C 1
ATOM 1627 O O . LYS A 1 219 ? 129.590 159.139 113.965 1.00 57.07 251 LYS A O 1
ATOM 1633 N N . THR A 1 220 ? 129.813 158.650 111.776 1.00 54.32 252 THR A N 1
ATOM 1634 C CA . THR A 1 220 ? 128.735 157.670 111.783 1.00 54.32 252 THR A CA 1
ATOM 1635 C C . THR A 1 220 ? 129.097 156.438 112.601 1.00 54.32 252 THR A C 1
ATOM 1636 O O . THR A 1 220 ? 128.207 155.758 113.124 1.00 54.32 252 THR A O 1
ATOM 1640 N N . ILE A 1 221 ? 130.388 156.133 112.718 1.00 53.21 253 ILE A N 1
ATOM 1641 C CA . ILE A 1 221 ? 130.829 154.961 113.466 1.00 53.21 253 ILE A CA 1
ATOM 1642 C C . ILE A 1 221 ? 130.775 155.223 114.967 1.00 53.21 253 ILE A C 1
ATOM 1643 O O . ILE A 1 221 ? 130.487 154.314 115.759 1.00 53.21 253 ILE A O 1
ATOM 1648 N N . LEU A 1 222 ? 131.059 156.459 115.380 1.00 54.25 254 LEU A N 1
ATOM 1649 C CA . LEU A 1 222 ? 131.041 156.795 116.798 1.00 54.25 254 LEU A CA 1
ATOM 1650 C C . LEU A 1 222 ? 129.653 156.602 117.392 1.00 54.25 254 LEU A C 1
ATOM 1651 O O . LEU A 1 222 ? 129.515 156.145 118.532 1.00 54.25 254 LEU A O 1
ATOM 1656 N N . ASN A 1 223 ? 128.611 156.944 116.634 1.00 53.78 255 ASN A N 1
ATOM 1657 C CA . ASN A 1 223 ? 127.250 156.801 117.137 1.00 53.78 255 ASN A CA 1
ATOM 1658 C C . ASN A 1 223 ? 126.895 155.337 117.361 1.00 53.78 255 ASN A C 1
ATOM 1659 O O . ASN A 1 223 ? 126.292 154.987 118.384 1.00 53.78 255 ASN A O 1
ATOM 1664 N N . LYS A 1 224 ? 127.260 154.469 116.417 1.00 52.58 256 LYS A N 1
ATOM 1665 C CA . LYS A 1 224 ? 127.037 153.038 116.589 1.00 52.58 256 LYS A CA 1
ATOM 1666 C C . LYS A 1 224 ? 127.791 152.510 117.800 1.00 52.58 256 LYS A C 1
ATOM 1667 O O . LYS A 1 224 ? 127.246 151.736 118.599 1.00 52.58 256 LYS A O 1
ATOM 1673 N N . PHE A 1 225 ? 129.054 152.918 117.940 1.00 49.56 257 PHE A N 1
ATOM 1674 C CA . PHE A 1 225 ? 129.866 152.507 119.080 1.00 49.56 257 PHE A CA 1
ATOM 1675 C C . PHE A 1 225 ? 129.203 152.903 120.396 1.00 49.56 257 PHE A C 1
ATOM 1676 O O . PHE A 1 225 ? 129.081 152.088 121.323 1.00 49.56 257 PHE A O 1
ATOM 1684 N N . ASN A 1 226 ? 128.730 154.147 120.477 1.00 49.88 258 ASN A N 1
ATOM 1685 C CA . ASN A 1 226 ? 128.158 154.647 121.720 1.00 49.88 258 ASN A CA 1
ATOM 1686 C C . ASN A 1 226 ? 126.826 153.979 122.033 1.00 49.88 258 ASN A C 1
ATOM 1687 O O . ASN A 1 226 ? 126.542 153.682 123.197 1.00 49.88 258 ASN A O 1
ATOM 1692 N N . LEU A 1 227 ? 125.995 153.728 121.018 1.00 49.65 259 LEU A N 1
ATOM 1693 C CA . LEU A 1 227 ? 124.751 152.999 121.257 1.00 49.65 259 LEU A CA 1
ATOM 1694 C C . LEU A 1 227 ? 125.029 151.592 121.770 1.00 49.65 259 LEU A C 1
ATOM 1695 O O . LEU A 1 227 ? 124.396 151.129 122.731 1.00 49.65 259 LEU A O 1
ATOM 1700 N N . SER A 1 228 ? 125.966 150.889 121.132 1.00 49.64 260 SER A N 1
ATOM 1701 C CA . SER A 1 228 ? 126.245 149.517 121.535 1.00 49.64 260 SER A CA 1
ATOM 1702 C C . SER A 1 228 ? 126.857 149.450 122.927 1.00 49.64 260 SER A C 1
ATOM 1703 O O . SER A 1 228 ? 126.665 148.454 123.633 1.00 49.64 260 SER A O 1
ATOM 1706 N N . GLU A 1 229 ? 127.588 150.486 123.343 1.00 50.85 261 GLU A N 1
ATOM 1707 C CA . GLU A 1 229 ? 128.098 150.521 124.711 1.00 50.85 261 GLU A CA 1
ATOM 1708 C C . GLU A 1 229 ? 127.028 150.932 125.717 1.00 50.85 261 GLU A C 1
ATOM 1709 O O . GLU A 1 229 ? 127.067 150.498 126.878 1.00 50.85 261 GLU A O 1
ATOM 1715 N N . THR A 1 230 ? 126.078 151.767 125.297 1.00 49.73 262 THR A N 1
ATOM 1716 C CA . THR A 1 230 ? 125.037 152.229 126.203 1.00 49.73 262 THR A CA 1
ATOM 1717 C C . THR A 1 230 ? 124.046 151.118 126.511 1.00 49.73 262 THR A C 1
ATOM 1718 O O . THR A 1 230 ? 123.582 150.994 127.650 1.00 49.73 262 THR A O 1
ATOM 1722 N N . PHE A 1 231 ? 123.703 150.302 125.514 1.00 50.80 263 PHE A N 1
ATOM 1723 C CA . PHE A 1 231 ? 122.868 149.137 125.797 1.00 50.80 263 PHE A CA 1
ATOM 1724 C C . PHE A 1 231 ? 123.608 148.041 126.560 1.00 50.80 263 PHE A C 1
ATOM 1725 O O . PHE A 1 231 ? 122.972 147.068 126.975 1.00 50.80 263 PHE A O 1
ATOM 1733 N N . TYR A 1 232 ? 124.920 148.173 126.755 1.00 48.90 264 TYR A N 1
ATOM 1734 C CA . TYR A 1 232 ? 125.755 147.193 127.442 1.00 48.90 264 TYR A CA 1
ATOM 1735 C C . TYR A 1 232 ? 125.958 147.534 128.912 1.00 48.90 264 TYR A C 1
ATOM 1736 O O . TYR A 1 232 ? 125.843 146.659 129.784 1.00 48.90 264 TYR A O 1
ATOM 1745 N N . SER A 1 233 ? 126.280 148.800 129.190 1.00 50.12 265 SER A N 1
ATOM 1746 C CA . SER A 1 233 ? 126.459 149.243 130.569 1.00 50.12 265 SER A CA 1
ATOM 1747 C C . SER A 1 233 ? 125.197 149.016 131.390 1.00 50.12 265 SER A C 1
ATOM 1748 O O . SER A 1 233 ? 125.269 148.625 132.561 1.00 50.12 265 SER A O 1
ATOM 1751 N N . LYS A 1 234 ? 124.030 149.247 130.787 1.00 51.48 266 LYS A N 1
ATOM 1752 C CA . LYS A 1 234 ? 122.768 149.066 131.494 1.00 51.48 266 LYS A CA 1
ATOM 1753 C C . LYS A 1 234 ? 122.615 147.632 131.982 1.00 51.48 266 LYS A C 1
ATOM 1754 O O . LYS A 1 234 ? 122.338 147.389 133.163 1.00 51.48 266 LYS A O 1
ATOM 1760 N N . TYR A 1 235 ? 122.816 146.665 131.089 1.00 50.15 267 TYR A N 1
ATOM 1761 C CA . TYR A 1 235 ? 122.590 145.273 131.454 1.00 50.15 267 TYR A CA 1
ATOM 1762 C C . TYR A 1 235 ? 123.666 144.761 132.403 1.00 50.15 267 TYR A C 1
ATOM 1763 O O . TYR A 1 235 ? 123.367 143.980 133.314 1.00 50.15 267 TYR A O 1
ATOM 1772 N N . ILE A 1 236 ? 124.917 145.199 132.241 1.00 48.56 268 ILE A N 1
ATOM 1773 C CA . ILE A 1 236 ? 125.945 144.707 133.156 1.00 48.56 268 ILE A CA 1
ATOM 1774 C C . ILE A 1 236 ? 125.728 145.282 134.555 1.00 48.56 268 ILE A C 1
ATOM 1775 O O . ILE A 1 236 ? 125.906 144.580 135.564 1.00 48.56 268 ILE A O 1
ATOM 1780 N N . LEU A 1 237 ? 125.307 146.550 134.647 1.00 48.07 269 LEU A N 1
ATOM 1781 C CA . LEU A 1 237 ? 124.996 147.120 135.953 1.00 48.07 269 LEU A CA 1
ATOM 1782 C C . LEU A 1 237 ? 123.775 146.451 136.568 1.00 48.07 269 LEU A C 1
ATOM 1783 O O . LEU A 1 237 ? 123.715 146.257 137.787 1.00 48.07 269 LEU A O 1
ATOM 1788 N N . LYS A 1 238 ? 122.789 146.100 135.746 1.00 50.14 270 LYS A N 1
ATOM 1789 C CA . LYS A 1 238 ? 121.639 145.363 136.248 1.00 50.14 270 LYS A CA 1
ATOM 1790 C C . LYS A 1 238 ? 122.036 143.980 136.744 1.00 50.14 270 LYS A C 1
ATOM 1791 O O . LYS A 1 238 ? 121.388 143.439 137.646 1.00 50.14 270 LYS A O 1
ATOM 1797 N N . ALA A 1 239 ? 123.086 143.394 136.169 1.00 51.03 271 ALA A N 1
ATOM 1798 C CA . ALA A 1 239 ? 123.514 142.067 136.596 1.00 51.03 271 ALA A CA 1
ATOM 1799 C C . ALA A 1 239 ? 124.302 142.112 137.897 1.00 51.03 271 ALA A C 1
ATOM 1800 O O . ALA A 1 239 ? 124.115 141.248 138.760 1.00 51.03 271 ALA A O 1
ATOM 1802 N N . ASN A 1 240 ? 125.189 143.097 138.062 1.00 50.28 272 ASN A N 1
ATOM 1803 C CA . ASN A 1 240 ? 126.054 143.135 139.237 1.00 50.28 272 ASN A CA 1
ATOM 1804 C C . ASN A 1 240 ? 125.413 143.834 140.439 1.00 50.28 272 ASN A C 1
ATOM 1805 O O . ASN A 1 240 ? 126.133 144.271 141.343 1.00 50.28 272 ASN A O 1
ATOM 1810 N N . PHE A 1 241 ? 124.084 143.950 140.465 1.00 50.26 273 PHE A N 1
ATOM 1811 C CA . PHE A 1 241 ? 123.348 144.439 141.625 1.00 50.26 273 PHE A CA 1
ATOM 1812 C C . PHE A 1 241 ? 122.933 143.302 142.545 1.00 50.26 273 PHE A C 1
ATOM 1813 O O . PHE A 1 241 ? 123.044 143.420 143.769 1.00 50.26 273 PHE A O 1
ATOM 1821 N N . VAL A 1 242 ? 122.449 142.207 141.961 1.00 53.15 274 VAL A N 1
ATOM 1822 C CA . VAL A 1 242 ? 122.031 141.039 142.731 1.00 53.15 274 VAL A CA 1
ATOM 1823 C C . VAL A 1 242 ? 123.189 140.493 143.557 1.00 53.15 274 VAL A C 1
ATOM 1824 O O . VAL A 1 242 ? 123.007 140.052 144.702 1.00 53.15 274 VAL A O 1
ATOM 1828 N N . GLU A 1 243 ? 124.392 140.502 142.987 1.00 55.94 275 GLU A N 1
ATOM 1829 C CA . GLU A 1 243 ? 125.543 139.939 143.678 1.00 55.94 275 GLU A CA 1
ATOM 1830 C C . GLU A 1 243 ? 125.926 140.777 144.889 1.00 55.94 275 GLU A C 1
ATOM 1831 O O . GLU A 1 243 ? 126.501 140.251 145.847 1.00 55.94 275 GLU A O 1
ATOM 1837 N N . ALA A 1 244 ? 125.621 142.075 144.867 1.00 51.91 276 ALA A N 1
ATOM 1838 C CA . ALA A 1 244 ? 125.823 142.919 146.036 1.00 51.91 276 ALA A CA 1
ATOM 1839 C C . ALA A 1 244 ? 124.755 142.705 147.098 1.00 51.91 276 ALA A C 1
ATOM 1840 O O . ALA A 1 244 ? 124.981 143.047 148.262 1.00 51.91 276 ALA A O 1
ATOM 1842 N N . LEU A 1 245 ? 123.604 142.152 146.720 1.00 54.04 277 LEU A N 1
ATOM 1843 C CA . LEU A 1 245 ? 122.531 141.887 147.668 1.00 54.04 277 LEU A CA 1
ATOM 1844 C C . LEU A 1 245 ? 122.727 140.549 148.366 1.00 54.04 277 LEU A C 1
ATOM 1845 O O . LEU A 1 245 ? 122.458 140.424 149.567 1.00 54.04 277 LEU A O 1
ATOM 1850 N N . HIS A 1 246 ? 123.203 139.548 147.625 1.00 56.05 278 HIS A N 1
ATOM 1851 C CA . HIS A 1 246 ? 123.374 138.202 148.169 1.00 56.05 278 HIS A CA 1
ATOM 1852 C C . HIS A 1 246 ? 124.314 138.196 149.372 1.00 56.05 278 HIS A C 1
ATOM 1853 O O . HIS A 1 246 ? 123.960 137.718 150.464 1.00 56.05 278 HIS A O 1
ATOM 1860 N N . ILE A 1 247 ? 125.524 138.724 149.188 1.00 53.64 279 ILE A N 1
ATOM 1861 C CA . ILE A 1 247 ? 126.522 138.681 150.249 1.00 53.64 279 ILE A CA 1
ATOM 1862 C C . ILE A 1 247 ? 126.158 139.638 151.373 1.00 53.64 279 ILE A C 1
ATOM 1863 O O . ILE A 1 247 ? 126.464 139.374 152.540 1.00 53.64 279 ILE A O 1
ATOM 1868 N N . GLY A 1 248 ? 125.493 140.750 151.058 1.00 52.47 280 GLY A N 1
ATOM 1869 C CA . GLY A 1 248 ? 124.995 141.629 152.101 1.00 52.47 280 GLY A CA 1
ATOM 1870 C C . GLY A 1 248 ? 123.904 141.010 152.947 1.00 52.47 280 GLY A C 1
ATOM 1871 O O . GLY A 1 248 ? 123.761 141.374 154.118 1.00 52.47 280 GLY A O 1
ATOM 1872 N N . LEU A 1 249 ? 123.140 140.080 152.382 1.00 54.74 281 LEU A N 1
ATOM 1873 C CA . LEU A 1 249 ? 122.060 139.411 153.094 1.00 54.74 281 LEU A CA 1
ATOM 1874 C C . LEU A 1 249 ? 122.546 138.250 153.952 1.00 54.74 281 LEU A C 1
ATOM 1875 O O . LEU A 1 249 ? 122.008 138.027 155.053 1.00 54.74 281 LEU A O 1
ATOM 1880 N N . ILE A 1 250 ? 123.551 137.510 153.475 1.00 56.31 282 ILE A N 1
ATOM 1881 C CA . ILE A 1 250 ? 124.082 136.400 154.268 1.00 56.31 282 ILE A CA 1
ATOM 1882 C C . ILE A 1 250 ? 124.616 136.898 155.610 1.00 56.31 282 ILE A C 1
ATOM 1883 O O . ILE A 1 250 ? 124.407 136.259 156.654 1.00 56.31 282 ILE A O 1
ATOM 1888 N N . ASN A 1 251 ? 125.316 138.036 155.607 1.00 56.22 283 ASN A N 1
ATOM 1889 C CA . ASN A 1 251 ? 125.870 138.572 156.848 1.00 56.22 283 ASN A CA 1
ATOM 1890 C C . ASN A 1 251 ? 124.769 138.880 157.856 1.00 56.22 283 ASN A C 1
ATOM 1891 O O . ASN A 1 251 ? 124.898 138.574 159.051 1.00 56.22 283 ASN A O 1
ATOM 1896 N N . GLY A 1 252 ? 123.681 139.493 157.391 1.00 57.86 284 GLY A N 1
ATOM 1897 C CA . GLY A 1 252 ? 122.582 139.804 158.283 1.00 57.86 284 GLY A CA 1
ATOM 1898 C C . GLY A 1 252 ? 121.946 138.563 158.873 1.00 57.86 284 GLY A C 1
ATOM 1899 O O . GLY A 1 252 ? 121.624 138.525 160.065 1.00 57.86 284 GLY A O 1
ATOM 1900 N N . LEU A 1 253 ? 121.749 137.531 158.049 1.00 59.15 285 LEU A N 1
ATOM 1901 C CA . LEU A 1 253 ? 121.197 136.284 158.578 1.00 59.15 285 LEU A CA 1
ATOM 1902 C C . LEU A 1 253 ? 122.105 135.684 159.646 1.00 59.15 285 LEU A C 1
ATOM 1903 O O . LEU A 1 253 ? 121.629 135.200 160.686 1.00 59.15 285 LEU A O 1
ATOM 1908 N N . ILE A 1 254 ? 123.416 135.725 159.413 1.00 57.30 286 ILE A N 1
ATOM 1909 C CA . ILE A 1 254 ? 124.364 135.177 160.380 1.00 57.30 286 ILE A CA 1
ATOM 1910 C C . ILE A 1 254 ? 124.275 135.930 161.703 1.00 57.30 286 ILE A C 1
ATOM 1911 O O . ILE A 1 254 ? 124.239 135.325 162.784 1.00 57.30 286 ILE A O 1
ATOM 1916 N N . LEU A 1 255 ? 124.234 137.262 161.642 1.00 57.99 287 LEU A N 1
ATOM 1917 C CA . LEU A 1 255 ? 124.147 138.028 162.880 1.00 57.99 287 LEU A CA 1
ATOM 1918 C C . LEU A 1 255 ? 122.819 137.823 163.604 1.00 57.99 287 LEU A C 1
ATOM 1919 O O . LEU A 1 255 ? 122.800 137.813 164.839 1.00 57.99 287 LEU A O 1
ATOM 1924 N N . VAL A 1 256 ? 121.716 137.642 162.876 1.00 60.30 288 VAL A N 1
ATOM 1925 C CA . VAL A 1 256 ? 120.444 137.338 163.528 1.00 60.30 288 VAL A CA 1
ATOM 1926 C C . VAL A 1 256 ? 120.523 136.008 164.267 1.00 60.30 288 VAL A C 1
ATOM 1927 O O . VAL A 1 256 ? 120.027 135.872 165.399 1.00 60.30 288 VAL A O 1
ATOM 1931 N N . SER A 1 257 ? 121.136 135.006 163.638 1.00 64.24 289 SER A N 1
ATOM 1932 C CA . SER A 1 257 ? 121.312 133.722 164.304 1.00 64.24 289 SER A CA 1
ATOM 1933 C C . SER A 1 257 ? 122.160 133.866 165.562 1.00 64.24 289 SER A C 1
ATOM 1934 O O . SER A 1 257 ? 121.862 133.263 166.603 1.00 64.24 289 SER A O 1
ATOM 1937 N N . TYR A 1 258 ? 123.220 134.672 165.486 1.00 61.59 290 TYR A N 1
ATOM 1938 C CA . TYR A 1 258 ? 124.055 134.901 166.660 1.00 61.59 290 TYR A CA 1
ATOM 1939 C C . TYR A 1 258 ? 123.271 135.593 167.768 1.00 61.59 290 TYR A C 1
ATOM 1940 O O . TYR A 1 258 ? 123.491 135.330 168.957 1.00 61.59 290 TYR A O 1
ATOM 1949 N N . ALA A 1 259 ? 122.353 136.487 167.396 1.00 62.50 291 ALA A N 1
ATOM 1950 C CA . ALA A 1 259 ? 121.509 137.144 168.389 1.00 62.50 291 ALA A CA 1
ATOM 1951 C C . ALA A 1 259 ? 120.619 136.139 169.104 1.00 62.50 291 ALA A C 1
ATOM 1952 O O . ALA A 1 259 ? 120.472 136.192 170.333 1.00 62.50 291 ALA A O 1
ATOM 1954 N N . PHE A 1 260 ? 119.999 135.230 168.346 1.00 65.01 292 PHE A N 1
ATOM 1955 C CA . PHE A 1 260 ? 119.216 134.167 168.975 1.00 65.01 292 PHE A CA 1
ATOM 1956 C C . PHE A 1 260 ? 120.079 133.339 169.919 1.00 65.01 292 PHE A C 1
ATOM 1957 O O . PHE A 1 260 ? 119.634 132.958 171.011 1.00 65.01 292 PHE A O 1
ATOM 1965 N N . GLY A 1 261 ? 121.319 133.056 169.519 1.00 66.98 293 GLY A N 1
ATOM 1966 C CA . GLY A 1 261 ? 122.204 132.289 170.383 1.00 66.98 293 GLY A CA 1
ATOM 1967 C C . GLY A 1 261 ? 122.509 133.001 171.688 1.00 66.98 293 GLY A C 1
ATOM 1968 O O . GLY A 1 261 ? 122.467 132.396 172.762 1.00 66.98 293 GLY A O 1
ATOM 1969 N N . PHE A 1 262 ? 122.820 134.296 171.613 1.00 67.50 294 PHE A N 1
ATOM 1970 C CA . PHE A 1 262 ? 123.067 135.088 172.817 1.00 67.50 294 PHE A CA 1
ATOM 1971 C C . PHE A 1 262 ? 121.842 135.116 173.727 1.00 67.50 294 PHE A C 1
ATOM 1972 O O . PHE A 1 262 ? 121.959 135.002 174.960 1.00 67.50 294 PHE A O 1
ATOM 1980 N N . TRP A 1 263 ? 120.657 135.286 173.134 1.00 72.30 295 TRP A N 1
ATOM 1981 C CA . TRP A 1 263 ? 119.429 135.303 173.920 1.00 72.30 295 TRP A CA 1
ATOM 1982 C C . TRP A 1 263 ? 119.227 133.983 174.646 1.00 72.30 295 TRP A C 1
ATOM 1983 O O . TRP A 1 263 ? 118.861 133.964 175.827 1.00 72.30 295 TRP A O 1
ATOM 1994 N N . TYR A 1 264 ? 119.461 132.865 173.958 1.00 73.91 296 TYR A N 1
ATOM 1995 C CA . TYR A 1 264 ? 119.344 131.571 174.619 1.00 73.91 296 TYR A CA 1
ATOM 1996 C C . TYR A 1 264 ? 120.423 131.387 175.676 1.00 73.91 296 TYR A C 1
ATOM 1997 O O . TYR A 1 264 ? 120.211 130.672 176.661 1.00 73.91 296 TYR A O 1
ATOM 2006 N N . GLY A 1 265 ? 121.581 132.020 175.489 1.00 73.37 297 GLY A N 1
ATOM 2007 C CA . GLY A 1 265 ? 122.668 131.846 176.436 1.00 73.37 297 GLY A CA 1
ATOM 2008 C C . GLY A 1 265 ? 122.424 132.558 177.751 1.00 73.37 297 GLY A C 1
ATOM 2009 O O . GLY A 1 265 ? 122.827 132.074 178.811 1.00 73.37 297 GLY A O 1
ATOM 2010 N N . THR A 1 266 ? 121.771 133.721 177.706 1.00 74.67 298 THR A N 1
ATOM 2011 C CA . THR A 1 266 ? 121.487 134.433 178.955 1.00 74.67 298 THR A CA 1
ATOM 2012 C C . THR A 1 266 ? 120.487 133.698 179.849 1.00 74.67 298 THR A C 1
ATOM 2013 O O . THR A 1 266 ? 120.374 134.029 181.040 1.00 74.67 298 THR A O 1
ATOM 2017 N N . ARG A 1 267 ? 119.766 132.709 179.312 1.00 77.62 299 ARG A N 1
ATOM 2018 C CA . ARG A 1 267 ? 118.741 132.024 180.091 1.00 77.62 299 ARG A CA 1
ATOM 2019 C C . ARG A 1 267 ? 119.354 131.246 181.250 1.00 77.62 299 ARG A C 1
ATOM 2020 O O . ARG A 1 267 ? 118.886 131.343 182.391 1.00 77.62 299 ARG A O 1
ATOM 2028 N N . ILE A 1 268 ? 120.396 130.459 180.977 1.00 78.99 300 ILE A N 1
ATOM 2029 C CA . ILE A 1 268 ? 121.028 129.688 182.043 1.00 78.99 300 ILE A CA 1
ATOM 2030 C C . ILE A 1 268 ? 121.640 130.607 183.090 1.00 78.99 300 ILE A C 1
ATOM 2031 O O . ILE A 1 268 ? 121.677 130.268 184.279 1.00 78.99 300 ILE A O 1
ATOM 2036 N N . ILE A 1 269 ? 122.111 131.785 182.679 1.00 78.79 301 ILE A N 1
ATOM 2037 C CA . ILE A 1 269 ? 122.643 132.744 183.641 1.00 78.79 301 ILE A CA 1
ATOM 2038 C C . ILE A 1 269 ? 121.539 133.222 184.574 1.00 78.79 301 ILE A C 1
ATOM 2039 O O . ILE A 1 269 ? 121.697 133.217 185.801 1.00 78.79 301 ILE A O 1
ATOM 2044 N N . ILE A 1 270 ? 120.411 133.660 184.010 1.00 83.39 302 ILE A N 1
ATOM 2045 C CA . ILE A 1 270 ? 119.340 134.160 184.873 1.00 83.39 302 ILE A CA 1
ATOM 2046 C C . ILE A 1 270 ? 118.781 133.038 185.742 1.00 83.39 302 ILE A C 1
ATOM 2047 O O . ILE A 1 270 ? 118.275 133.293 186.841 1.00 83.39 302 ILE A O 1
ATOM 2052 N N . ASN A 1 271 ? 118.862 131.789 185.285 1.00 85.41 303 ASN A N 1
ATOM 2053 C CA . ASN A 1 271 ? 118.466 130.674 186.140 1.00 85.41 303 ASN A CA 1
ATOM 2054 C C . ASN A 1 271 ? 119.427 130.516 187.313 1.00 85.41 303 ASN A C 1
ATOM 2055 O O . ASN A 1 271 ? 119.022 130.582 188.481 1.00 85.41 303 ASN A O 1
ATOM 2060 N N . SER A 1 272 ? 120.712 130.315 187.018 1.00 88.38 304 SER A N 1
ATOM 2061 C CA . SER A 1 272 ? 121.664 129.929 188.054 1.00 88.38 304 SER A CA 1
ATOM 2062 C C . SER A 1 272 ? 121.942 131.077 189.017 1.00 88.38 304 SER A C 1
ATOM 2063 O O . SER A 1 272 ? 121.844 130.907 190.238 1.00 88.38 304 SER A O 1
ATOM 2066 N N . ALA A 1 273 ? 122.291 132.255 188.493 1.00 88.66 305 ALA A N 1
ATOM 2067 C CA . ALA A 1 273 ? 122.674 133.370 189.352 1.00 88.66 305 ALA A CA 1
ATOM 2068 C C . ALA A 1 273 ? 121.541 133.854 190.249 1.00 88.66 305 ALA A C 1
ATOM 2069 O O . ALA A 1 273 ? 121.816 134.556 191.229 1.00 88.66 305 ALA A O 1
ATOM 2071 N N . THR A 1 274 ? 120.291 133.506 189.945 1.00 90.98 306 THR A N 1
ATOM 2072 C CA . THR A 1 274 ? 119.146 133.846 190.782 1.00 90.98 306 THR A CA 1
ATOM 2073 C C . THR A 1 274 ? 118.773 132.720 191.737 1.00 90.98 306 THR A C 1
ATOM 2074 O O . THR A 1 274 ? 118.710 132.934 192.951 1.00 90.98 306 THR A O 1
ATOM 2078 N N . ASN A 1 275 ? 118.528 131.519 191.215 1.00 94.04 307 ASN A N 1
ATOM 2079 C CA . ASN A 1 275 ? 118.082 130.404 192.040 1.00 94.04 307 ASN A CA 1
ATOM 2080 C C . ASN A 1 275 ? 119.218 129.722 192.798 1.00 94.04 307 ASN A C 1
ATOM 2081 O O . ASN A 1 275 ? 118.959 128.752 193.518 1.00 94.04 307 ASN A O 1
ATOM 2086 N N . GLN A 1 276 ? 120.455 130.195 192.658 1.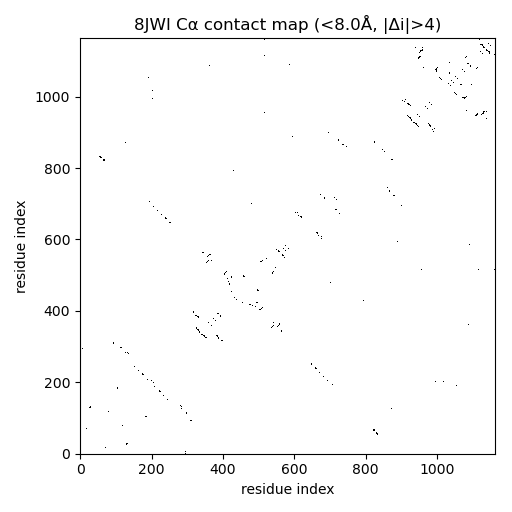00 98.29 308 GLN A N 1
ATOM 2087 C CA . GLN A 1 276 ? 121.587 129.624 193.382 1.00 98.29 308 GLN A CA 1
ATOM 2088 C C . GLN A 1 276 ? 122.618 130.702 193.696 1.00 98.29 308 GLN A C 1
ATOM 2089 O O . GLN A 1 276 ? 123.167 130.749 194.796 1.00 98.29 308 GLN A O 1
ATOM 2095 N N . GLY A 1 284 ? 132.897 137.631 185.514 1.00 77.02 316 GLY A N 1
ATOM 2096 C CA . GLY A 1 284 ? 132.898 136.910 184.255 1.00 77.02 316 GLY A CA 1
ATOM 2097 C C . GLY A 1 284 ? 132.238 135.552 184.360 1.00 77.02 316 GLY A C 1
ATOM 2098 O O . GLY A 1 284 ? 131.643 135.218 185.384 1.00 77.02 316 GLY A O 1
ATOM 2099 N N . ALA A 1 285 ? 132.348 134.764 183.294 1.00 75.16 317 ALA A N 1
ATOM 2100 C CA . ALA A 1 285 ? 131.739 133.442 183.245 1.00 75.16 317 ALA A CA 1
ATOM 2101 C C . ALA A 1 285 ? 132.236 132.725 181.998 1.00 75.16 317 ALA A C 1
ATOM 2102 O O . ALA A 1 285 ? 132.686 133.354 181.037 1.00 75.16 317 ALA A O 1
ATOM 2104 N N . SER A 1 286 ? 132.149 131.393 182.031 1.00 73.34 318 SER A N 1
ATOM 2105 C CA . SER A 1 286 ? 132.613 130.583 180.910 1.00 73.34 318 SER A CA 1
ATOM 2106 C C . SER A 1 286 ? 131.746 130.776 179.671 1.00 73.34 318 SER A C 1
ATOM 2107 O O . SER A 1 286 ? 132.235 130.622 178.543 1.00 73.34 318 SER A O 1
ATOM 2110 N N . VAL A 1 287 ? 130.466 131.102 179.860 1.00 72.52 319 VAL A N 1
ATOM 2111 C CA . VAL A 1 287 ? 129.556 131.285 178.732 1.00 72.52 319 VAL A CA 1
ATOM 2112 C C . VAL A 1 287 ? 130.033 132.426 177.846 1.00 72.52 319 VAL A C 1
ATOM 2113 O O . VAL A 1 287 ? 129.945 132.358 176.611 1.00 72.52 319 VAL A O 1
ATOM 2117 N N . ILE A 1 288 ? 130.536 133.495 178.463 1.00 69.19 320 ILE A N 1
ATOM 2118 C CA . ILE A 1 288 ? 131.057 134.624 177.703 1.00 69.19 320 ILE A CA 1
ATOM 2119 C C . ILE A 1 288 ? 132.228 134.180 176.842 1.00 69.19 320 ILE A C 1
ATOM 2120 O O . ILE A 1 288 ? 132.358 134.587 175.680 1.00 69.19 320 ILE A O 1
ATOM 2125 N N . SER A 1 289 ? 133.091 133.326 177.393 1.00 69.46 321 SER A N 1
ATOM 2126 C CA . SER A 1 289 ? 134.221 132.811 176.631 1.00 69.46 321 SER A CA 1
ATOM 2127 C C . SER A 1 289 ? 133.749 131.964 175.460 1.00 69.46 321 SER A C 1
ATOM 2128 O O . SER A 1 289 ? 134.293 132.064 174.354 1.00 69.46 321 SER A O 1
ATOM 2131 N N . ILE A 1 290 ? 132.735 131.130 175.687 1.00 68.77 322 ILE A N 1
ATOM 2132 C CA . ILE A 1 290 ? 132.199 130.291 174.618 1.00 68.77 322 ILE A CA 1
ATOM 2133 C C . ILE A 1 290 ? 131.668 131.156 173.482 1.00 68.77 322 ILE A C 1
ATOM 2134 O O . ILE A 1 290 ? 131.926 130.893 172.299 1.00 68.77 322 ILE A O 1
ATOM 2139 N N . LEU A 1 291 ? 130.932 132.213 173.821 1.00 65.89 323 LEU A N 1
ATOM 2140 C CA . LEU A 1 291 ? 130.352 133.056 172.782 1.00 65.89 323 LEU A CA 1
ATOM 2141 C C . LEU A 1 291 ? 131.426 133.855 172.051 1.00 65.89 323 LEU A C 1
ATOM 2142 O O . LEU A 1 291 ? 131.353 134.038 170.827 1.00 65.89 323 LEU A O 1
ATOM 2147 N N . LEU A 1 292 ? 132.435 134.339 172.779 1.00 63.36 324 LEU A N 1
ATOM 2148 C CA . LEU A 1 292 ? 133.538 135.037 172.131 1.00 63.36 324 LEU A CA 1
ATOM 2149 C C . LEU A 1 292 ? 134.327 134.109 171.218 1.00 63.36 324 LEU A C 1
ATOM 2150 O O . LEU A 1 292 ? 134.903 134.563 170.224 1.00 63.36 324 LEU A O 1
ATOM 2155 N N . GLY A 1 293 ? 134.371 132.816 171.537 1.00 62.86 325 GLY A N 1
ATOM 2156 C CA . GLY A 1 293 ? 134.979 131.864 170.626 1.00 62.86 325 GLY A CA 1
ATOM 2157 C C . GLY A 1 293 ? 134.122 131.595 169.407 1.00 62.86 325 GLY A C 1
ATOM 2158 O O . GLY A 1 293 ? 134.646 131.361 168.315 1.00 62.86 325 GLY A O 1
ATOM 2159 N N . VAL A 1 294 ? 132.799 131.620 169.574 1.00 62.56 326 VAL A N 1
ATOM 2160 C CA . VAL A 1 294 ? 131.909 131.428 168.431 1.00 62.56 326 VAL A CA 1
ATOM 2161 C C . VAL A 1 294 ? 131.979 132.611 167.471 1.00 62.56 326 VAL A C 1
ATOM 2162 O O . VAL A 1 294 ? 131.815 132.439 166.257 1.00 62.56 326 VAL A O 1
ATOM 2166 N N . LEU A 1 295 ? 132.200 133.821 167.989 1.00 58.87 327 LEU A N 1
ATOM 2167 C CA . LEU A 1 295 ? 132.223 135.011 167.136 1.00 58.87 327 LEU A CA 1
ATOM 2168 C C . LEU A 1 295 ? 133.294 134.923 166.050 1.00 58.87 327 LEU A C 1
ATOM 2169 O O . LEU A 1 295 ? 133.068 135.356 164.908 1.00 58.87 327 LEU A O 1
ATOM 2174 N N . ILE A 1 296 ? 134.462 134.374 166.385 1.00 57.85 328 ILE A N 1
ATOM 2175 C CA . ILE A 1 296 ? 135.568 134.328 165.435 1.00 57.85 328 ILE A CA 1
ATOM 2176 C C . ILE A 1 296 ? 135.223 133.434 164.253 1.00 57.85 328 ILE A C 1
ATOM 2177 O O . ILE A 1 296 ? 135.649 133.693 163.120 1.00 57.85 328 ILE A O 1
ATOM 2182 N N . SER A 1 297 ? 134.445 132.378 164.487 1.00 58.19 329 SER A N 1
ATOM 2183 C CA . SER A 1 297 ? 134.021 131.506 163.399 1.00 58.19 329 SER A CA 1
ATOM 2184 C C . SER A 1 297 ? 133.195 132.269 162.370 1.00 58.19 329 SER A C 1
ATOM 2185 O O . SER A 1 297 ? 133.402 132.126 161.157 1.00 58.19 329 SER A O 1
ATOM 2188 N N . MET A 1 298 ? 132.256 133.090 162.837 1.00 57.56 330 MET A N 1
ATOM 2189 C CA . MET A 1 298 ? 131.452 133.887 161.921 1.00 57.56 330 MET A CA 1
ATOM 2190 C C . MET A 1 298 ? 132.312 134.922 161.213 1.00 57.56 330 MET A C 1
ATOM 2191 O O . MET A 1 298 ? 132.099 135.216 160.029 1.00 57.56 330 MET A O 1
ATOM 2196 N N . PHE A 1 299 ? 133.301 135.475 161.915 1.00 54.23 331 PHE A N 1
ATOM 2197 C CA . PHE A 1 299 ? 134.205 136.415 161.263 1.00 54.23 331 PHE A CA 1
ATOM 2198 C C . PHE A 1 299 ? 135.026 135.743 160.169 1.00 54.23 331 PHE A C 1
ATOM 2199 O O . PHE A 1 299 ? 135.429 136.403 159.206 1.00 54.23 331 PHE A O 1
ATOM 2207 N N . MET A 1 300 ? 135.300 134.444 160.302 1.00 55.03 332 MET A N 1
ATOM 2208 C CA . MET A 1 300 ? 136.003 133.733 159.236 1.00 55.03 332 MET A CA 1
ATOM 2209 C C . MET A 1 300 ? 135.069 133.423 158.074 1.00 55.03 332 MET A C 1
ATOM 2210 O O . MET A 1 300 ? 135.467 133.503 156.902 1.00 55.03 332 MET A O 1
ATOM 2215 N N . LEU A 1 301 ? 133.820 133.066 158.380 1.00 54.26 333 LEU A N 1
ATOM 2216 C CA . LEU A 1 301 ? 132.839 132.864 157.319 1.00 54.26 333 LEU A CA 1
ATOM 2217 C C . LEU A 1 301 ? 132.610 134.143 156.528 1.00 54.26 333 LEU A C 1
ATOM 2218 O O . LEU A 1 301 ? 132.269 134.088 155.342 1.00 54.26 333 LEU A O 1
ATOM 2223 N N . THR A 1 302 ? 132.780 135.299 157.169 1.00 54.02 334 THR A N 1
ATOM 2224 C CA . THR A 1 302 ? 132.692 136.565 156.450 1.00 54.02 334 THR A CA 1
ATOM 2225 C C . THR A 1 302 ? 133.726 136.654 155.340 1.00 54.02 334 THR A C 1
ATOM 2226 O O . THR A 1 302 ? 133.466 137.268 154.299 1.00 54.02 334 THR A O 1
ATOM 2230 N N . ILE A 1 303 ? 134.896 136.057 155.542 1.00 53.29 335 ILE A N 1
ATOM 2231 C CA . ILE A 1 303 ? 135.965 136.131 154.555 1.00 53.29 335 ILE A CA 1
ATOM 2232 C C . ILE A 1 303 ? 135.866 135.005 153.530 1.00 53.29 335 ILE A C 1
ATOM 2233 O O . ILE A 1 303 ? 136.234 135.199 152.367 1.00 53.29 335 ILE A O 1
ATOM 2238 N N . ILE A 1 304 ? 135.388 133.828 153.933 1.00 53.66 336 ILE A N 1
ATOM 2239 C CA . ILE A 1 304 ? 135.367 132.687 153.020 1.00 53.66 336 ILE A CA 1
ATOM 2240 C C . ILE A 1 304 ? 134.365 132.914 151.890 1.00 53.66 336 ILE A C 1
ATOM 2241 O O . ILE A 1 304 ? 134.734 132.940 150.711 1.00 53.66 336 ILE A O 1
ATOM 2246 N N . LEU A 1 305 ? 133.086 133.079 152.236 1.00 54.78 337 LEU A N 1
ATOM 2247 C CA . LEU A 1 305 ? 131.971 133.079 151.286 1.00 54.78 337 LEU A CA 1
ATOM 2248 C C . LEU A 1 305 ? 132.098 133.979 150.056 1.00 54.78 337 LEU A C 1
ATOM 2249 O O . LEU A 1 305 ? 131.653 133.566 148.978 1.00 54.78 337 LEU A O 1
ATOM 2254 N N . PRO A 1 306 ? 132.670 135.184 150.124 1.00 53.45 338 PRO A N 1
ATOM 2255 C CA . PRO A 1 306 ? 132.815 135.986 148.903 1.00 53.45 338 PRO A CA 1
ATOM 2256 C C . PRO A 1 306 ? 133.894 135.514 147.939 1.00 53.45 338 PRO A C 1
ATOM 2257 O O . PRO A 1 306 ? 134.205 136.246 146.996 1.00 53.45 338 PRO A O 1
ATOM 2261 N N . ASN A 1 307 ? 134.472 134.325 148.144 1.00 53.35 339 ASN A N 1
ATOM 2262 C CA . ASN A 1 307 ? 135.335 133.687 147.166 1.00 53.35 339 ASN A CA 1
ATOM 2263 C C . ASN A 1 307 ? 134.805 132.351 146.672 1.00 53.35 339 ASN A C 1
ATOM 2264 O O . ASN A 1 307 ? 135.441 131.739 145.807 1.00 53.35 339 ASN A O 1
ATOM 2269 N N . ILE A 1 308 ? 133.669 131.879 147.188 1.00 54.43 340 ILE A N 1
ATOM 2270 C CA . ILE A 1 308 ? 133.043 130.680 146.641 1.00 54.43 340 ILE A CA 1
ATOM 2271 C C . ILE A 1 308 ? 132.364 130.997 145.317 1.00 54.43 340 ILE A C 1
ATOM 2272 O O . ILE A 1 308 ? 132.399 130.196 144.373 1.00 54.43 340 ILE A O 1
ATOM 2277 N N . THR A 1 309 ? 131.728 132.165 145.231 1.00 55.87 341 THR A N 1
ATOM 2278 C CA . THR A 1 309 ? 131.006 132.536 144.021 1.00 55.87 341 THR A CA 1
ATOM 2279 C C . THR A 1 309 ? 131.954 132.668 142.838 1.00 55.87 341 THR A C 1
ATOM 2280 O O . THR A 1 309 ? 131.700 132.118 141.761 1.00 55.87 341 THR A O 1
ATOM 2284 N N . GLU A 1 310 ? 133.068 133.375 143.028 1.00 55.12 342 GLU A N 1
ATOM 2285 C CA . GLU A 1 310 ? 134.022 133.568 141.945 1.00 55.12 342 GLU A CA 1
ATOM 2286 C C . GLU A 1 310 ? 134.651 132.264 141.479 1.00 55.12 342 GLU A C 1
ATOM 2287 O O . GLU A 1 310 ? 135.154 132.208 140.353 1.00 55.12 342 GLU A O 1
ATOM 2293 N N . TYR A 1 311 ? 134.642 131.222 142.312 1.00 55.46 343 TYR A N 1
ATOM 2294 C CA . TYR A 1 311 ? 135.057 129.906 141.847 1.00 55.46 343 TYR A CA 1
ATOM 2295 C C . TYR A 1 311 ? 133.924 129.182 141.135 1.00 55.46 343 TYR A C 1
ATOM 2296 O O . TYR A 1 311 ? 134.178 128.420 140.196 1.00 55.46 343 TYR A O 1
ATOM 2305 N N . MET A 1 312 ? 132.679 129.400 141.559 1.00 56.55 344 MET A N 1
ATOM 2306 C CA . MET A 1 312 ? 131.544 128.799 140.870 1.00 56.55 344 MET A CA 1
ATOM 2307 C C . MET A 1 312 ? 131.180 129.526 139.581 1.00 56.55 344 MET A C 1
ATOM 2308 O O . MET A 1 312 ? 130.353 129.015 138.819 1.00 56.55 344 MET A O 1
ATOM 2313 N N . LYS A 1 313 ? 131.763 130.699 139.323 1.00 55.83 345 LYS A N 1
ATOM 2314 C CA . LYS A 1 313 ? 131.618 131.340 138.021 1.00 55.83 345 LYS A CA 1
ATOM 2315 C C . LYS A 1 313 ? 132.545 130.735 136.977 1.00 55.83 345 LYS A C 1
ATOM 2316 O O . LYS A 1 313 ? 132.265 130.831 135.777 1.00 55.83 345 LYS A O 1
ATOM 2322 N N . ALA A 1 314 ? 133.646 130.118 137.406 1.00 54.55 346 ALA A N 1
ATOM 2323 C CA . ALA A 1 314 ? 134.639 129.610 136.472 1.00 54.55 346 ALA A CA 1
ATOM 2324 C C . ALA A 1 314 ? 134.226 128.285 135.854 1.00 54.55 346 ALA A C 1
ATOM 2325 O O . ALA A 1 314 ? 134.600 127.996 134.709 1.00 54.55 346 ALA A O 1
ATOM 2327 N N . LEU A 1 315 ? 133.479 127.467 136.597 1.00 57.87 347 LEU A N 1
ATOM 2328 C CA . LEU A 1 315 ? 133.065 126.164 136.092 1.00 57.87 347 LEU A CA 1
ATOM 2329 C C . LEU A 1 315 ? 132.219 126.302 134.834 1.00 57.87 347 LEU A C 1
ATOM 2330 O O . LEU A 1 315 ? 132.430 125.582 133.852 1.00 57.87 347 LEU A O 1
ATOM 2335 N N . GLU A 1 316 ? 131.266 127.231 134.840 1.00 57.27 348 GLU A N 1
ATOM 2336 C CA . GLU A 1 316 ? 130.417 127.434 133.673 1.00 57.27 348 GLU A CA 1
ATOM 2337 C C . GLU A 1 316 ? 131.225 127.924 132.477 1.00 57.27 348 GLU A C 1
ATOM 2338 O O . GLU A 1 316 ? 131.002 127.482 131.342 1.00 57.27 348 GLU A O 1
ATOM 2344 N N . ALA A 1 317 ? 132.181 128.822 132.715 1.00 53.73 349 ALA A N 1
ATOM 2345 C CA . ALA A 1 317 ? 132.995 129.359 131.629 1.00 53.73 349 ALA A CA 1
ATOM 2346 C C . ALA A 1 317 ? 133.850 128.273 130.990 1.00 53.73 349 ALA A C 1
ATOM 2347 O O . ALA A 1 317 ? 133.880 128.129 129.759 1.00 53.73 349 ALA A O 1
ATOM 2349 N N . THR A 1 318 ? 134.566 127.501 131.809 1.00 55.28 350 THR A N 1
ATOM 2350 C CA . THR A 1 318 ? 135.381 126.434 131.243 1.00 55.28 350 THR A CA 1
ATOM 2351 C C . THR A 1 318 ? 134.515 125.355 130.605 1.00 55.28 350 THR A C 1
ATOM 2352 O O . THR A 1 318 ? 134.932 124.740 129.619 1.00 55.28 350 THR A O 1
ATOM 2356 N N . ASN A 1 319 ? 133.302 125.132 131.123 1.00 57.70 351 ASN A N 1
ATOM 2357 C CA . ASN A 1 319 ? 132.372 124.226 130.460 1.00 57.70 351 ASN A CA 1
ATOM 2358 C C . ASN A 1 319 ? 132.049 124.714 129.058 1.00 57.70 351 ASN A C 1
ATOM 2359 O O . ASN A 1 319 ? 132.067 123.937 128.096 1.00 57.70 351 ASN A O 1
ATOM 2364 N N . SER A 1 320 ? 131.751 126.005 128.926 1.00 54.54 352 SER A N 1
ATOM 2365 C CA . SER A 1 320 ? 131.435 126.559 127.618 1.00 54.54 352 SER A CA 1
ATOM 2366 C C . SER A 1 320 ? 132.633 126.497 126.681 1.00 54.54 352 SER A C 1
ATOM 2367 O O . SER A 1 320 ? 132.461 126.347 125.466 1.00 54.54 352 SER A O 1
ATOM 2370 N N . LEU A 1 321 ? 133.848 126.599 127.221 1.00 52.93 353 LEU A N 1
ATOM 2371 C CA . LEU A 1 321 ? 135.032 126.471 126.374 1.00 52.93 353 LEU A CA 1
ATOM 2372 C C . LEU A 1 321 ? 135.217 125.036 125.892 1.00 52.93 353 LEU A C 1
ATOM 2373 O O . LEU A 1 321 ? 135.467 124.804 124.702 1.00 52.93 353 LEU A O 1
ATOM 2378 N N . TYR A 1 322 ? 135.104 124.060 126.796 1.00 55.04 354 TYR A N 1
ATOM 2379 C CA . TYR A 1 322 ? 135.163 122.660 126.385 1.00 55.04 354 TYR A CA 1
ATOM 2380 C C . TYR A 1 322 ? 134.041 122.296 125.420 1.00 55.04 354 TYR A C 1
ATOM 2381 O O . TYR A 1 322 ? 134.195 121.352 124.638 1.00 55.04 354 TYR A O 1
ATOM 2390 N N . GLU A 1 323 ? 132.916 123.011 125.463 1.00 56.66 355 GLU A N 1
ATOM 2391 C CA . GLU A 1 323 ? 131.846 122.749 124.505 1.00 56.66 355 GLU A CA 1
ATOM 2392 C C . GLU A 1 323 ? 132.289 123.090 123.089 1.00 56.66 355 GLU A C 1
ATOM 2393 O O . GLU A 1 323 ? 131.924 122.394 122.135 1.00 56.66 355 GLU A O 1
ATOM 2399 N N . ILE A 1 324 ? 133.070 124.158 122.932 1.00 56.19 356 ILE A N 1
ATOM 2400 C CA . ILE A 1 324 ? 133.572 124.531 121.614 1.00 56.19 356 ILE A CA 1
ATOM 2401 C C . ILE A 1 324 ? 134.747 123.650 121.217 1.00 56.19 356 ILE A C 1
ATOM 2402 O O . ILE A 1 324 ? 134.901 123.294 120.044 1.00 56.19 356 ILE A O 1
ATOM 2407 N N . ILE A 1 325 ? 135.601 123.294 122.178 1.00 53.91 357 ILE A N 1
ATOM 2408 C CA . ILE A 1 325 ? 136.765 122.476 121.862 1.00 53.91 357 ILE A CA 1
ATOM 2409 C C . ILE A 1 325 ? 136.341 121.085 121.410 1.00 53.91 357 ILE A C 1
ATOM 2410 O O . ILE A 1 325 ? 137.025 120.461 120.592 1.00 53.91 357 ILE A O 1
ATOM 2415 N N . ASN A 1 326 ? 135.212 120.581 121.914 1.00 58.06 358 ASN A N 1
ATOM 2416 C CA . ASN A 1 326 ? 134.716 119.253 121.570 1.00 58.06 358 ASN A CA 1
ATOM 2417 C C . ASN A 1 326 ? 133.643 119.302 120.485 1.00 58.06 358 ASN A C 1
ATOM 2418 O O . ASN A 1 326 ? 132.705 118.499 120.495 1.00 58.06 358 ASN A O 1
ATOM 2423 N N . ARG A 1 327 ? 133.768 120.234 119.547 1.00 62.55 359 ARG A N 1
ATOM 2424 C CA . ARG A 1 327 ? 132.868 120.295 118.407 1.00 62.55 359 ARG A CA 1
ATOM 2425 C C . ARG A 1 327 ? 133.269 119.255 117.367 1.00 62.55 359 ARG A C 1
ATOM 2426 O O . ARG A 1 327 ? 134.447 118.919 117.218 1.00 62.55 359 ARG A O 1
ATOM 2434 N N . LYS A 1 328 ? 132.270 118.750 116.650 1.00 67.86 360 LYS A N 1
ATOM 2435 C CA . LYS A 1 328 ? 132.461 117.726 115.620 1.00 67.86 360 LYS A CA 1
ATOM 2436 C C . LYS A 1 328 ? 131.852 118.214 114.310 1.00 67.86 360 LYS A C 1
ATOM 2437 O O . LYS A 1 328 ? 130.620 118.130 114.145 1.00 67.86 360 LYS A O 1
ATOM 2443 N N . PRO A 1 329 ? 132.626 118.724 113.353 1.00 67.80 361 PRO A N 1
ATOM 2444 C CA . PRO A 1 329 ? 132.031 119.276 112.134 1.00 67.80 361 PRO A CA 1
ATOM 2445 C C . PRO A 1 329 ? 131.589 118.163 111.189 1.00 67.80 361 PRO A C 1
ATOM 2446 O O . PRO A 1 329 ? 131.720 116.977 111.478 1.00 67.80 361 PRO A O 1
ATOM 2450 N N . LEU A 1 330 ? 131.058 118.577 110.038 1.00 69.32 362 LEU A N 1
ATOM 2451 C CA . LEU A 1 330 ? 130.557 117.625 109.053 1.00 69.32 362 LEU A CA 1
ATOM 2452 C C . LEU A 1 330 ? 131.688 117.055 108.207 1.00 69.32 362 LEU A C 1
ATOM 2453 O O . LEU A 1 330 ? 131.755 115.841 107.984 1.00 69.32 362 LEU A O 1
ATOM 2458 N N . VAL A 1 331 ? 132.575 117.916 107.724 1.00 71.67 363 VAL A N 1
ATOM 2459 C CA . VAL A 1 331 ? 133.717 117.517 106.910 1.00 71.67 363 VAL A CA 1
ATOM 2460 C C . VAL A 1 331 ? 134.906 117.373 107.852 1.00 71.67 363 VAL A C 1
ATOM 2461 O O . VAL A 1 331 ? 135.556 118.360 108.207 1.00 71.67 363 VAL A O 1
ATOM 2465 N N . GLU A 1 332 ? 135.202 116.138 108.248 1.00 73.19 364 GLU A N 1
ATOM 2466 C CA . GLU A 1 332 ? 136.267 115.867 109.202 1.00 73.19 364 GLU A CA 1
ATOM 2467 C C . GLU A 1 332 ? 137.583 115.665 108.465 1.00 73.19 364 GLU A C 1
ATOM 2468 O O . GLU A 1 332 ? 137.633 114.961 107.452 1.00 73.19 364 GLU A O 1
ATOM 2474 N N . ASN A 1 333 ? 138.642 116.279 108.983 1.00 74.97 365 ASN A N 1
ATOM 2475 C CA . ASN A 1 333 ? 139.989 116.124 108.436 1.00 74.97 365 ASN A CA 1
ATOM 2476 C C . ASN A 1 333 ? 140.749 115.037 109.197 1.00 74.97 365 ASN A C 1
ATOM 2477 O O . ASN A 1 333 ? 141.800 115.268 109.796 1.00 74.97 365 ASN A O 1
ATOM 2482 N N . ASN A 1 334 ? 140.189 113.830 109.168 1.00 80.87 366 ASN A N 1
ATOM 2483 C CA . ASN A 1 334 ? 140.802 112.680 109.818 1.00 80.87 366 ASN A CA 1
ATOM 2484 C C . ASN A 1 334 ? 141.912 112.126 108.926 1.00 80.87 366 ASN A C 1
ATOM 2485 O O . ASN A 1 334 ? 142.295 112.730 107.920 1.00 80.87 366 ASN A O 1
ATOM 2490 N N . ASP A 1 335 ? 142.446 110.961 109.301 1.00 85.24 367 ASP A N 1
ATOM 2491 C CA . ASP A 1 335 ? 143.422 110.225 108.508 1.00 85.24 367 ASP A CA 1
ATOM 2492 C C . ASP A 1 335 ? 142.843 108.908 107.996 1.00 85.24 367 ASP A C 1
ATOM 2493 O O . ASP A 1 335 ? 143.579 107.945 107.766 1.00 85.24 367 ASP A O 1
ATOM 2498 N N . ASP A 1 336 ? 141.524 108.859 107.809 1.00 87.95 368 ASP A N 1
ATOM 2499 C CA . ASP A 1 336 ? 140.825 107.652 107.392 1.00 87.95 368 ASP A CA 1
ATOM 2500 C C . ASP A 1 336 ? 140.610 107.583 105.884 1.00 87.95 368 ASP A C 1
ATOM 2501 O O . ASP A 1 336 ? 139.853 106.727 105.415 1.00 87.95 368 ASP A O 1
ATOM 2506 N N . GLY A 1 337 ? 141.257 108.453 105.114 1.00 81.49 369 GLY A N 1
ATOM 2507 C CA . GLY A 1 337 ? 141.046 108.517 103.681 1.00 81.49 369 GLY A CA 1
ATOM 2508 C C . GLY A 1 337 ? 141.743 107.405 102.926 1.00 81.49 369 GLY A C 1
ATOM 2509 O O . GLY A 1 337 ? 141.906 106.285 103.424 1.00 81.49 369 GLY A O 1
ATOM 2510 N N . GLU A 1 338 ? 142.158 107.722 101.701 1.00 80.58 370 GLU A N 1
ATOM 2511 C CA . GLU A 1 338 ? 142.795 106.778 100.797 1.00 80.58 370 GLU A CA 1
ATOM 2512 C C . GLU A 1 338 ? 143.997 107.446 100.143 1.00 80.58 370 GLU A C 1
ATOM 2513 O O . GLU A 1 338 ? 144.229 108.648 100.299 1.00 80.58 370 GLU A O 1
ATOM 2519 N N . THR A 1 339 ? 144.768 106.647 99.406 1.00 81.34 371 THR A N 1
ATOM 2520 C CA . THR A 1 339 ? 145.944 107.131 98.685 1.00 81.34 371 THR A CA 1
ATOM 2521 C C . THR A 1 339 ? 146.000 106.425 97.339 1.00 81.34 371 THR A C 1
ATOM 2522 O O . THR A 1 339 ? 146.345 105.242 97.271 1.00 81.34 371 THR A O 1
ATOM 2526 N N . LEU A 1 340 ? 145.671 107.151 96.273 1.00 81.46 372 LEU A N 1
ATOM 2527 C CA . LEU A 1 340 ? 145.671 106.612 94.924 1.00 81.46 372 LEU A CA 1
ATOM 2528 C C . LEU A 1 340 ? 147.021 106.851 94.258 1.00 81.46 372 LEU A C 1
ATOM 2529 O O . LEU A 1 340 ? 147.815 107.672 94.725 1.00 81.46 372 LEU A O 1
ATOM 2534 N N . PRO A 1 341 ? 147.331 106.142 93.159 1.00 82.92 373 PRO A N 1
ATOM 2535 C CA . PRO A 1 341 ? 148.607 106.401 92.475 1.00 82.92 373 PRO A CA 1
ATOM 2536 C C . PRO A 1 341 ? 148.669 107.777 91.832 1.00 82.92 373 PRO A C 1
ATOM 2537 O O . PRO A 1 341 ? 149.628 108.527 92.041 1.00 82.92 373 PRO A O 1
ATOM 2541 N N . ASN A 1 342 ? 147.650 108.114 91.045 1.00 82.82 374 ASN A N 1
ATOM 2542 C CA . ASN A 1 342 ? 147.641 109.346 90.271 1.00 82.82 374 ASN A CA 1
ATOM 2543 C C . ASN A 1 342 ? 146.197 109.771 90.033 1.00 82.82 374 ASN A C 1
ATOM 2544 O O . ASN A 1 342 ? 145.252 109.074 90.414 1.00 82.82 374 ASN A O 1
ATOM 2549 N N . ILE A 1 343 ? 146.034 110.918 89.377 1.00 80.67 375 ILE A N 1
ATOM 2550 C CA . ILE A 1 343 ? 144.750 111.601 89.260 1.00 80.67 375 ILE A CA 1
ATOM 2551 C C . ILE A 1 343 ? 144.279 111.530 87.814 1.00 80.67 375 ILE A C 1
ATOM 2552 O O . ILE A 1 343 ? 145.037 111.853 86.891 1.00 80.67 375 ILE A O 1
ATOM 2557 N N . LYS A 1 344 ? 143.021 111.128 87.622 1.00 83.31 376 LYS A N 1
ATOM 2558 C CA . LYS A 1 344 ? 142.393 111.139 86.309 1.00 83.31 376 LYS A CA 1
ATOM 2559 C C . LYS A 1 344 ? 140.885 111.282 86.457 1.00 83.31 376 LYS A C 1
ATOM 2560 O O . LYS A 1 344 ? 140.286 110.777 87.410 1.00 83.31 376 LYS A O 1
ATOM 2566 N N . LYS A 1 345 ? 140.282 111.975 85.488 1.00 82.66 377 LYS A N 1
ATOM 2567 C CA . LYS A 1 345 ? 138.840 111.951 85.235 1.00 82.66 377 LYS A CA 1
ATOM 2568 C C . LYS A 1 345 ? 138.035 112.420 86.453 1.00 82.66 377 LYS A C 1
ATOM 2569 O O . LYS A 1 345 ? 137.333 111.652 87.112 1.00 82.66 377 LYS A O 1
ATOM 2575 N N . ILE A 1 346 ? 138.173 113.712 86.750 1.00 81.07 378 ILE A N 1
ATOM 2576 C CA . ILE A 1 346 ? 137.185 114.376 87.591 1.00 81.07 378 ILE A CA 1
ATOM 2577 C C . ILE A 1 346 ? 135.880 114.481 86.812 1.00 81.07 378 ILE A C 1
ATOM 2578 O O . ILE A 1 346 ? 135.882 114.712 85.595 1.00 81.07 378 ILE A O 1
ATOM 2583 N N . GLU A 1 347 ? 134.753 114.311 87.505 1.00 81.13 379 GLU A N 1
ATOM 2584 C CA . GLU A 1 347 ? 133.468 114.166 86.822 1.00 81.13 379 GLU A CA 1
ATOM 2585 C C . GLU A 1 347 ? 132.345 114.581 87.763 1.00 81.13 379 GLU A C 1
ATOM 2586 O O . GLU A 1 347 ? 132.097 113.901 88.763 1.00 81.13 379 GLU A O 1
ATOM 2592 N N . PHE A 1 348 ? 131.670 115.684 87.440 1.00 78.69 380 PHE A N 1
ATOM 2593 C CA . PHE A 1 348 ? 130.434 116.047 88.118 1.00 78.69 380 PHE A CA 1
ATOM 2594 C C . PHE A 1 348 ? 129.267 115.289 87.505 1.00 78.69 380 PHE A C 1
ATOM 2595 O O . PHE A 1 348 ? 129.280 114.942 86.321 1.00 78.69 380 PHE A O 1
ATOM 2603 N N . LYS A 1 349 ? 128.240 115.050 88.319 1.00 80.59 381 LYS A N 1
ATOM 2604 C CA . LYS A 1 349 ? 127.086 114.273 87.870 1.00 80.59 381 LYS A CA 1
ATOM 2605 C C . LYS A 1 349 ? 125.862 114.747 88.649 1.00 80.59 381 LYS A C 1
ATOM 2606 O O . LYS A 1 349 ? 125.626 114.296 89.773 1.00 80.59 381 LYS A O 1
ATOM 2612 N N . ASN A 1 350 ? 125.089 115.647 88.037 1.00 79.75 382 ASN A N 1
ATOM 2613 C CA . ASN A 1 350 ? 123.826 116.140 88.589 1.00 79.75 382 ASN A CA 1
ATOM 2614 C C . ASN A 1 350 ? 124.037 116.773 89.968 1.00 79.75 382 ASN A C 1
ATOM 2615 O O . ASN A 1 350 ? 123.552 116.293 90.994 1.00 79.75 382 ASN A O 1
ATOM 2620 N N . VAL A 1 351 ? 124.777 117.872 89.956 1.00 77.85 383 VAL A N 1
ATOM 2621 C CA . VAL A 1 351 ? 125.168 118.568 91.176 1.00 77.85 383 VAL A CA 1
ATOM 2622 C C . VAL A 1 351 ? 124.163 119.672 91.476 1.00 77.85 383 VAL A C 1
ATOM 2623 O O . VAL A 1 351 ? 123.622 120.308 90.565 1.00 77.85 383 VAL A O 1
ATOM 2627 N N . ARG A 1 352 ? 123.912 119.894 92.766 1.00 77.19 384 ARG A N 1
ATOM 2628 C CA . ARG A 1 352 ? 123.069 120.980 93.246 1.00 77.19 384 ARG A CA 1
ATOM 2629 C C . ARG A 1 352 ? 123.733 121.580 94.477 1.00 77.19 384 ARG A C 1
ATOM 2630 O O . ARG A 1 352 ? 124.514 120.917 95.163 1.00 77.19 384 ARG A O 1
ATOM 2638 N N . PHE A 1 353 ? 123.418 122.842 94.761 1.00 72.68 385 PHE A N 1
ATOM 2639 C CA . PHE A 1 353 ? 124.044 123.511 95.894 1.00 72.68 385 PHE A CA 1
ATOM 2640 C C . PHE A 1 353 ? 123.324 124.815 96.193 1.00 72.68 385 PHE A C 1
ATOM 2641 O O . PHE A 1 353 ? 122.888 125.514 95.277 1.00 72.68 385 PHE A O 1
ATOM 2649 N N . HIS A 1 354 ? 123.212 125.130 97.482 1.00 71.16 386 HIS A N 1
ATOM 2650 C CA . HIS A 1 354 ? 122.732 126.427 97.933 1.00 71.16 386 HIS A CA 1
ATOM 2651 C C . HIS A 1 354 ? 123.398 126.741 99.263 1.00 71.16 386 HIS A C 1
ATOM 2652 O O . HIS A 1 354 ? 123.901 125.850 99.952 1.00 71.16 386 HIS A O 1
ATOM 2659 N N . TYR A 1 355 ? 123.401 128.021 99.614 1.00 69.20 387 TYR A N 1
ATOM 2660 C CA . TYR A 1 355 ? 124.087 128.486 100.808 1.00 69.20 387 TYR A CA 1
ATOM 2661 C C . TYR A 1 355 ? 123.159 128.466 102.016 1.00 69.20 387 TYR A C 1
ATOM 2662 O O . TYR A 1 355 ? 121.936 128.370 101.897 1.00 69.20 387 TYR A O 1
ATOM 2671 N N . ASP A 1 356 ? 123.771 128.561 103.197 1.00 70.89 388 ASP A N 1
ATOM 2672 C CA . ASP A 1 356 ? 123.046 128.362 104.447 1.00 70.89 388 ASP A CA 1
ATOM 2673 C C . ASP A 1 356 ? 122.270 129.607 104.855 1.00 70.89 388 ASP A C 1
ATOM 2674 O O . ASP A 1 356 ? 121.152 129.500 105.369 1.00 70.89 388 ASP A O 1
ATOM 2679 N N . THR A 1 357 ? 122.847 130.791 104.650 1.00 70.92 389 THR A N 1
ATOM 2680 C CA . THR A 1 357 ? 122.155 132.018 105.026 1.00 70.92 389 THR A CA 1
ATOM 2681 C C . THR A 1 357 ? 120.915 132.229 104.166 1.00 70.92 389 THR A C 1
ATOM 2682 O O . THR A 1 357 ? 119.822 132.482 104.686 1.00 70.92 389 THR A O 1
ATOM 2686 N N . ARG A 1 358 ? 121.067 132.117 102.845 1.00 68.51 390 ARG A N 1
ATOM 2687 C CA . ARG A 1 358 ? 119.967 132.300 101.901 1.00 68.51 390 ARG A CA 1
ATOM 2688 C C . ARG A 1 358 ? 119.502 130.916 101.459 1.00 68.51 390 ARG A C 1
ATOM 2689 O O . ARG A 1 358 ? 119.882 130.406 100.407 1.00 68.51 390 ARG A O 1
ATOM 2697 N N . LYS A 1 359 ? 118.657 130.303 102.287 1.00 72.67 391 LYS A N 1
ATOM 2698 C CA . LYS A 1 359 ? 118.193 128.952 102.001 1.00 72.67 391 LYS A CA 1
ATOM 2699 C C . LYS A 1 359 ? 117.250 128.897 100.806 1.00 72.67 391 LYS A C 1
ATOM 2700 O O . LYS A 1 359 ? 117.082 127.822 100.220 1.00 72.67 391 LYS A O 1
ATOM 2706 N N . ASP A 1 360 ? 116.643 130.024 100.430 1.00 72.76 392 ASP A N 1
ATOM 2707 C CA . ASP A 1 360 ? 115.654 130.078 99.363 1.00 72.76 392 ASP A CA 1
ATOM 2708 C C . ASP A 1 360 ? 116.219 130.668 98.076 1.00 72.76 392 ASP A C 1
ATOM 2709 O O . ASP A 1 360 ? 115.482 131.314 97.324 1.00 72.76 392 ASP A O 1
ATOM 2714 N N . VAL A 1 361 ? 117.507 130.463 97.809 1.00 72.02 393 VAL A N 1
ATOM 2715 C CA . VAL A 1 361 ? 118.174 131.023 96.637 1.00 72.02 393 VAL A CA 1
ATOM 2716 C C . VAL A 1 361 ? 119.010 129.910 96.019 1.00 72.02 393 VAL A C 1
ATOM 2717 O O . VAL A 1 361 ? 120.097 129.591 96.514 1.00 72.02 393 VAL A O 1
ATOM 2721 N N . GLU A 1 362 ? 118.514 129.327 94.934 1.00 76.54 394 GLU A N 1
ATOM 2722 C CA . GLU A 1 362 ? 119.190 128.246 94.235 1.00 76.54 394 GLU A CA 1
ATOM 2723 C C . GLU A 1 362 ? 120.086 128.814 93.144 1.00 76.54 394 GLU A C 1
ATOM 2724 O O . GLU A 1 362 ? 119.814 129.881 92.587 1.00 76.54 394 GLU A O 1
ATOM 2730 N N . ILE A 1 363 ? 121.162 128.082 92.839 1.00 74.29 395 ILE A N 1
ATOM 2731 C CA . ILE A 1 363 ? 122.188 128.530 91.907 1.00 74.29 395 ILE A CA 1
ATOM 2732 C C . ILE A 1 363 ? 122.326 127.590 90.716 1.00 74.29 395 ILE A C 1
ATOM 2733 O O . ILE A 1 363 ? 122.465 128.047 89.576 1.00 74.29 395 ILE A O 1
ATOM 2738 N N . TYR A 1 364 ? 122.319 126.280 90.956 1.00 75.58 396 TYR A N 1
ATOM 2739 C CA . TYR A 1 364 ? 122.659 125.284 89.949 1.00 75.58 396 TYR A CA 1
ATOM 2740 C C . TYR A 1 364 ? 121.440 124.441 89.608 1.00 75.58 396 TYR A C 1
ATOM 2741 O O . TYR A 1 364 ? 120.647 124.097 90.490 1.00 75.58 396 TYR A O 1
ATOM 2750 N N . LYS A 1 365 ? 121.295 124.119 88.321 1.00 82.15 397 LYS A N 1
ATOM 2751 C CA . LYS A 1 365 ? 120.190 123.296 87.837 1.00 82.15 397 LYS A CA 1
ATOM 2752 C C . LYS A 1 365 ? 120.603 121.851 87.567 1.00 82.15 397 LYS A C 1
ATOM 2753 O O . LYS A 1 365 ? 120.106 120.933 88.225 1.00 82.15 397 LYS A O 1
ATOM 2759 N N . ASP A 1 366 ? 121.509 121.631 86.613 1.00 81.45 398 ASP A N 1
ATOM 2760 C CA . ASP A 1 366 ? 121.913 120.286 86.191 1.00 81.45 398 ASP A CA 1
ATOM 2761 C C . ASP A 1 366 ? 123.401 120.254 85.849 1.00 81.45 398 ASP A C 1
ATOM 2762 O O . ASP A 1 366 ? 123.812 119.720 84.818 1.00 81.45 398 ASP A O 1
ATOM 2767 N N . LEU A 1 367 ? 124.228 120.846 86.707 1.00 79.22 399 LEU A N 1
ATOM 2768 C CA . LEU A 1 367 ? 125.648 120.989 86.405 1.00 79.22 399 LEU A CA 1
ATOM 2769 C C . LEU A 1 367 ? 126.327 119.627 86.279 1.00 79.22 399 LEU A C 1
ATOM 2770 O O . LEU A 1 367 ? 126.201 118.773 87.161 1.00 79.22 399 LEU A O 1
ATOM 2775 N N . SER A 1 368 ? 127.050 119.428 85.176 1.00 80.25 400 SER A N 1
ATOM 2776 C CA . SER A 1 368 ? 127.730 118.166 84.910 1.00 80.25 400 SER A CA 1
ATOM 2777 C C . SER A 1 368 ? 128.679 118.341 83.732 1.00 80.25 400 SER A C 1
ATOM 2778 O O . SER A 1 368 ? 128.333 118.998 82.748 1.00 80.25 400 SER A O 1
ATOM 2781 N N . PHE A 1 369 ? 129.863 117.746 83.837 1.00 81.94 401 PHE A N 1
ATOM 2782 C CA . PHE A 1 369 ? 130.864 117.768 82.770 1.00 81.94 401 PHE A CA 1
ATOM 2783 C C . PHE A 1 369 ? 131.941 116.737 83.109 1.00 81.94 401 PHE A C 1
ATOM 2784 O O . PHE A 1 369 ? 131.789 115.943 84.045 1.00 81.94 401 PHE A O 1
ATOM 2792 N N . THR A 1 370 ? 133.032 116.750 82.341 1.00 82.96 402 THR A N 1
ATOM 2793 C CA . THR A 1 370 ? 134.132 115.811 82.507 1.00 82.96 402 THR A CA 1
ATOM 2794 C C . THR A 1 370 ? 135.436 116.515 82.154 1.00 82.96 402 THR A C 1
ATOM 2795 O O . THR A 1 370 ? 135.457 117.417 81.314 1.00 82.96 402 THR A O 1
ATOM 2799 N N . LEU A 1 371 ? 136.523 116.090 82.801 1.00 84.46 403 LEU A N 1
ATOM 2800 C CA . LEU A 1 371 ? 137.841 116.691 82.612 1.00 84.46 403 LEU A CA 1
ATOM 2801 C C . LEU A 1 371 ? 138.901 115.600 82.615 1.00 84.46 403 LEU A C 1
ATOM 2802 O O . LEU A 1 371 ? 138.965 114.805 83.557 1.00 84.46 403 LEU A O 1
ATOM 2807 N N . LYS A 1 372 ? 139.738 115.578 81.578 1.00 85.95 404 LYS A N 1
ATOM 2808 C CA . LYS A 1 372 ? 140.837 114.633 81.451 1.00 85.95 404 LYS A CA 1
ATOM 2809 C C . LYS A 1 372 ? 142.168 115.342 81.702 1.00 85.95 404 LYS A C 1
ATOM 2810 O O . LYS A 1 372 ? 142.227 116.557 81.902 1.00 85.95 404 LYS A O 1
ATOM 2816 N N . GLU A 1 373 ? 143.251 114.566 81.684 1.00 85.46 405 GLU A N 1
ATOM 2817 C CA . GLU A 1 373 ? 144.588 115.069 81.967 1.00 85.46 405 GLU A CA 1
ATOM 2818 C C . GLU A 1 373 ? 145.293 115.492 80.685 1.00 85.46 405 GLU A C 1
ATOM 2819 O O . GLU A 1 373 ? 144.981 115.012 79.592 1.00 85.46 405 GLU A O 1
ATOM 2825 N N . GLY A 1 374 ? 146.256 116.398 80.834 1.00 86.24 406 GLY A N 1
ATOM 2826 C CA . GLY A 1 374 ? 147.048 116.851 79.710 1.00 86.24 406 GLY A CA 1
ATOM 2827 C C . GLY A 1 374 ? 146.351 117.823 78.792 1.00 86.24 406 GLY A C 1
ATOM 2828 O O . GLY A 1 374 ? 146.637 117.833 77.591 1.00 86.24 406 GLY A O 1
ATOM 2829 N N . LYS A 1 375 ? 145.442 118.641 79.317 1.00 86.67 407 LYS A N 1
ATOM 2830 C CA . LYS A 1 375 ? 144.647 119.551 78.508 1.00 86.67 407 LYS A CA 1
ATOM 2831 C C . LYS A 1 375 ? 144.398 120.830 79.292 1.00 86.67 407 LYS A C 1
ATOM 2832 O O . LYS A 1 375 ? 144.584 120.885 80.511 1.00 86.67 407 LYS A O 1
ATOM 2838 N N . THR A 1 376 ? 143.977 121.866 78.570 1.00 86.91 408 THR A N 1
ATOM 2839 C CA . THR A 1 376 ? 143.611 123.151 79.147 1.00 86.91 408 THR A CA 1
ATOM 2840 C C . THR A 1 376 ? 142.111 123.357 79.003 1.00 86.91 408 THR A C 1
ATOM 2841 O O . THR A 1 376 ? 141.478 122.814 78.093 1.00 86.91 408 THR A O 1
ATOM 2845 N N . TYR A 1 377 ? 141.547 124.149 79.913 1.00 85.96 409 TYR A N 1
ATOM 2846 C CA . TYR A 1 377 ? 140.109 124.360 79.983 1.00 85.96 409 TYR A CA 1
ATOM 2847 C C . TYR A 1 377 ? 139.835 125.807 80.365 1.00 85.96 409 TYR A C 1
ATOM 2848 O O . TYR A 1 377 ? 140.739 126.551 80.755 1.00 85.96 409 TYR A O 1
ATOM 2857 N N . ALA A 1 378 ? 138.570 126.205 80.245 1.00 85.58 410 ALA A N 1
ATOM 2858 C CA . ALA A 1 378 ? 138.182 127.589 80.468 1.00 85.58 410 ALA A CA 1
ATOM 2859 C C . ALA A 1 378 ? 136.712 127.653 80.852 1.00 85.58 410 ALA A C 1
ATOM 2860 O O . ALA A 1 378 ? 135.929 126.761 80.518 1.00 85.58 410 ALA A O 1
ATOM 2862 N N . PHE A 1 379 ? 136.354 128.728 81.554 1.00 81.10 411 PHE A N 1
ATOM 2863 C CA . PHE A 1 379 ? 134.989 128.989 81.990 1.00 81.10 411 PHE A CA 1
ATOM 2864 C C . PHE A 1 379 ? 134.642 130.438 81.688 1.00 81.10 411 PHE A C 1
ATOM 2865 O O . PHE A 1 379 ? 135.458 131.335 81.920 1.00 81.10 411 PHE A O 1
ATOM 2873 N N . VAL A 1 380 ? 133.434 130.660 81.176 1.00 84.83 412 VAL A N 1
ATOM 2874 C CA . VAL A 1 380 ? 132.979 131.978 80.749 1.00 84.83 412 VAL A CA 1
ATOM 2875 C C . VAL A 1 380 ? 131.528 132.150 81.173 1.00 84.83 412 VAL A C 1
ATOM 2876 O O . VAL A 1 380 ? 130.742 131.199 81.128 1.00 84.83 412 VAL A O 1
ATOM 2880 N N . GLY A 1 381 ? 131.170 133.364 81.571 1.00 80.34 413 GLY A N 1
ATOM 2881 C CA . GLY A 1 381 ? 129.800 133.634 81.957 1.00 80.34 413 GLY A CA 1
ATOM 2882 C C . GLY A 1 381 ? 129.663 135.007 82.574 1.00 80.34 413 GLY A C 1
ATOM 2883 O O . GLY A 1 381 ? 130.582 135.827 82.532 1.00 80.34 413 GLY A O 1
ATOM 2884 N N . GLU A 1 382 ? 128.487 135.241 83.150 1.00 78.85 414 GLU A N 1
ATOM 2885 C CA . GLU A 1 382 ? 128.166 136.511 83.785 1.00 78.85 414 GLU A CA 1
ATOM 2886 C C . GLU A 1 382 ? 128.836 136.569 85.160 1.00 78.85 414 GLU A C 1
ATOM 2887 O O . GLU A 1 382 ? 129.619 135.692 85.534 1.00 78.85 414 GLU A O 1
ATOM 2893 N N . SER A 1 383 ? 128.526 137.609 85.933 1.00 72.51 415 SER A N 1
ATOM 2894 C CA . SER A 1 383 ? 129.235 137.923 87.165 1.00 72.51 415 SER A CA 1
ATOM 2895 C C . SER A 1 383 ? 128.541 137.393 88.415 1.00 72.51 415 SER A C 1
ATOM 2896 O O . SER A 1 383 ? 128.868 137.835 89.520 1.00 72.51 415 SER A O 1
ATOM 2899 N N . GLY A 1 384 ? 127.591 136.470 88.271 1.00 71.48 416 GLY A N 1
ATOM 2900 C CA . GLY A 1 384 ? 126.859 135.939 89.407 1.00 71.48 416 GLY A CA 1
ATOM 2901 C C . GLY A 1 384 ? 126.512 134.468 89.295 1.00 71.48 416 GLY A C 1
ATOM 2902 O O . GLY A 1 384 ? 125.509 134.024 89.861 1.00 71.48 416 GLY A O 1
ATOM 2903 N N . CYS A 1 385 ? 127.330 133.699 88.579 1.00 75.86 417 CYS A N 1
ATOM 2904 C CA . CYS A 1 385 ? 126.912 132.383 88.107 1.00 75.86 417 CYS A CA 1
ATOM 2905 C C . CYS A 1 385 ? 127.293 131.236 89.042 1.00 75.86 417 CYS A C 1
ATOM 2906 O O . CYS A 1 385 ? 126.433 130.417 89.379 1.00 75.86 417 CYS A O 1
ATOM 2909 N N . GLY A 1 386 ? 128.551 131.162 89.487 1.00 72.64 418 GLY A N 1
ATOM 2910 C CA . GLY A 1 386 ? 129.002 129.985 90.213 1.00 72.64 418 GLY A CA 1
ATOM 2911 C C . GLY A 1 386 ? 130.437 129.548 89.994 1.00 72.64 418 GLY A C 1
ATOM 2912 O O . GLY A 1 386 ? 130.836 128.498 90.506 1.00 72.64 418 GLY A O 1
ATOM 2913 N N . LYS A 1 387 ? 131.211 130.307 89.217 1.00 73.62 419 LYS A N 1
ATOM 2914 C CA . LYS A 1 387 ? 132.580 129.914 88.890 1.00 73.62 419 LYS A CA 1
ATOM 2915 C C . LYS A 1 387 ? 133.430 129.728 90.147 1.00 73.62 419 LYS A C 1
ATOM 2916 O O . LYS A 1 387 ? 133.944 128.633 90.416 1.00 73.62 419 LYS A O 1
ATOM 2922 N N . SER A 1 388 ? 133.601 130.797 90.927 1.00 68.76 420 SER A N 1
ATOM 2923 C CA . SER A 1 388 ? 134.362 130.693 92.165 1.00 68.76 420 SER A CA 1
ATOM 2924 C C . SER A 1 388 ? 133.710 129.738 93.154 1.00 68.76 420 SER A C 1
ATOM 2925 O O . SER A 1 388 ? 134.406 129.141 93.983 1.00 68.76 420 SER A O 1
ATOM 2928 N N . THR A 1 389 ? 132.393 129.562 93.073 1.00 69.97 421 THR A N 1
ATOM 2929 C CA . THR A 1 389 ? 131.735 128.556 93.893 1.00 69.97 421 THR A CA 1
ATOM 2930 C C . THR A 1 389 ? 132.184 127.150 93.507 1.00 69.97 421 THR A C 1
ATOM 2931 O O . THR A 1 389 ? 132.408 126.309 94.381 1.00 69.97 421 THR A O 1
ATOM 2935 N N . ILE A 1 390 ? 132.348 126.882 92.209 1.00 72.41 422 ILE A N 1
ATOM 2936 C CA . ILE A 1 390 ? 132.934 125.613 91.779 1.00 72.41 422 ILE A CA 1
ATOM 2937 C C . ILE A 1 390 ? 134.355 125.488 92.301 1.00 72.41 422 ILE A C 1
ATOM 2938 O O . ILE A 1 390 ? 134.774 124.414 92.750 1.00 72.41 422 ILE A O 1
ATOM 2943 N N . LEU A 1 391 ? 135.127 126.573 92.213 1.00 71.41 423 LEU A N 1
ATOM 2944 C CA . LEU A 1 391 ? 136.500 126.557 92.714 1.00 71.41 423 LEU A CA 1
ATOM 2945 C C . LEU A 1 391 ? 136.548 126.146 94.178 1.00 71.41 423 LEU A C 1
ATOM 2946 O O . LEU A 1 391 ? 137.403 125.350 94.581 1.00 71.41 423 LEU A O 1
ATOM 2951 N N . LYS A 1 392 ? 135.633 126.674 94.988 1.00 68.52 424 LYS A N 1
ATOM 2952 C CA . LYS A 1 392 ? 135.569 126.300 96.394 1.00 68.52 424 LYS A CA 1
ATOM 2953 C C . LYS A 1 392 ? 134.942 124.929 96.610 1.00 68.52 424 LYS A C 1
ATOM 2954 O O . LYS A 1 392 ? 135.152 124.329 97.669 1.00 68.52 424 LYS A O 1
ATOM 2960 N N . LEU A 1 393 ? 134.186 124.422 95.635 1.00 70.44 425 LEU A N 1
ATOM 2961 C CA . LEU A 1 393 ? 133.494 123.149 95.796 1.00 70.44 425 LEU A CA 1
ATOM 2962 C C . LEU A 1 393 ? 134.369 121.962 95.403 1.00 70.44 425 LEU A C 1
ATOM 2963 O O . LEU A 1 393 ? 134.134 120.846 95.879 1.00 70.44 425 LEU A O 1
ATOM 2968 N N . ILE A 1 394 ? 135.364 122.171 94.537 1.00 73.37 426 ILE A N 1
ATOM 2969 C CA . ILE A 1 394 ? 136.334 121.113 94.252 1.00 73.37 426 ILE A CA 1
ATOM 2970 C C . ILE A 1 394 ? 137.107 120.755 95.513 1.00 73.37 426 ILE A C 1
ATOM 2971 O O . ILE A 1 394 ? 137.218 119.582 95.886 1.00 73.37 426 ILE A O 1
ATOM 2976 N N . GLU A 1 395 ? 137.663 121.763 96.180 1.00 71.98 427 GLU A N 1
ATOM 2977 C CA . GLU A 1 395 ? 138.600 121.548 97.272 1.00 71.98 427 GLU A CA 1
ATOM 2978 C C . GLU A 1 395 ? 137.921 121.116 98.566 1.00 71.98 427 GLU A C 1
ATOM 2979 O O . GLU A 1 395 ? 138.610 120.935 99.574 1.00 71.98 427 GLU A O 1
ATOM 2985 N N . ARG A 1 396 ? 136.599 120.949 98.567 1.00 72.51 428 ARG A N 1
ATOM 2986 C CA . ARG A 1 396 ? 135.868 120.402 99.706 1.00 72.51 428 ARG A CA 1
ATOM 2987 C C . ARG A 1 396 ? 135.952 121.347 100.907 1.00 72.51 428 ARG A C 1
ATOM 2988 O O . ARG A 1 396 ? 136.222 120.937 102.035 1.00 72.51 428 ARG A O 1
ATOM 2996 N N . LEU A 1 397 ? 135.752 122.638 100.640 1.00 67.83 429 LEU A N 1
ATOM 2997 C CA . LEU A 1 397 ? 135.327 123.559 101.688 1.00 67.83 429 LEU A CA 1
ATOM 2998 C C . LEU A 1 397 ? 133.887 123.279 102.082 1.00 67.83 429 LEU A C 1
ATOM 2999 O O . LEU A 1 397 ? 133.531 123.336 103.264 1.00 67.83 429 LEU A O 1
ATOM 3004 N N . TYR A 1 398 ? 133.060 122.980 101.092 1.00 68.47 430 TYR A N 1
ATOM 3005 C CA . TYR A 1 398 ? 131.661 122.632 101.235 1.00 68.47 430 TYR A CA 1
ATOM 3006 C C . TYR A 1 398 ? 131.445 121.261 100.606 1.00 68.47 430 TYR A C 1
ATOM 3007 O O . TYR A 1 398 ? 132.379 120.643 100.089 1.00 68.47 430 TYR A O 1
ATOM 3016 N N . ASP A 1 399 ? 130.210 120.784 100.662 1.00 72.29 431 ASP A N 1
ATOM 3017 C CA . ASP A 1 399 ? 129.806 119.531 100.047 1.00 72.29 431 ASP A CA 1
ATOM 3018 C C . ASP A 1 399 ? 128.581 119.767 99.180 1.00 72.29 431 ASP A C 1
ATOM 3019 O O . ASP A 1 399 ? 127.869 120.760 99.361 1.00 72.29 431 ASP A O 1
ATOM 3024 N N . PRO A 1 400 ? 128.295 118.865 98.223 1.00 74.71 432 PRO A N 1
ATOM 3025 C CA . PRO A 1 400 ? 127.061 119.016 97.442 1.00 74.71 432 PRO A CA 1
ATOM 3026 C C . PRO A 1 400 ? 125.817 118.748 98.270 1.00 74.71 432 PRO A C 1
ATOM 3027 O O . PRO A 1 400 ? 125.905 118.536 99.484 1.00 74.71 432 PRO A O 1
ATOM 3031 N N . THR A 1 401 ? 124.653 118.767 97.619 1.00 76.71 433 THR A N 1
ATOM 3032 C CA . THR A 1 401 ? 123.388 118.399 98.242 1.00 76.71 433 THR A CA 1
ATOM 3033 C C . THR A 1 401 ? 122.736 117.177 97.619 1.00 76.71 433 THR A C 1
ATOM 3034 O O . THR A 1 401 ? 122.039 116.446 98.326 1.00 76.71 433 THR A O 1
ATOM 3038 N N . GLU A 1 402 ? 122.932 116.946 96.318 1.00 79.20 434 GLU A N 1
ATOM 3039 C CA . GLU A 1 402 ? 122.322 115.810 95.629 1.00 79.20 434 GLU A CA 1
ATOM 3040 C C . GLU A 1 402 ? 123.261 115.049 94.708 1.00 79.20 434 GLU A C 1
ATOM 3041 O O . GLU A 1 402 ? 122.988 113.875 94.433 1.00 79.20 434 GLU A O 1
ATOM 3047 N N . GLY A 1 403 ? 124.345 115.642 94.229 1.00 78.46 435 GLY A N 1
ATOM 3048 C CA . GLY A 1 403 ? 125.221 115.030 93.249 1.00 78.46 435 GLY A CA 1
ATOM 3049 C C . GLY A 1 403 ? 126.450 114.398 93.866 1.00 78.46 435 GLY A C 1
ATOM 3050 O O . GLY A 1 403 ? 126.437 113.947 95.017 1.00 78.46 435 GLY A O 1
ATOM 3051 N N . ASP A 1 404 ? 127.529 114.363 93.089 1.00 80.47 436 ASP A N 1
ATOM 3052 C CA . ASP A 1 404 ? 128.769 113.733 93.519 1.00 80.47 436 ASP A CA 1
ATOM 3053 C C . ASP A 1 404 ? 129.870 114.089 92.531 1.00 80.47 436 ASP A C 1
ATOM 3054 O O . ASP A 1 404 ? 129.607 114.397 91.365 1.00 80.47 436 ASP A O 1
ATOM 3059 N N . ILE A 1 405 ? 131.110 114.026 93.017 1.00 78.47 437 ILE A N 1
ATOM 3060 C CA . ILE A 1 405 ? 132.288 114.536 92.317 1.00 78.47 437 ILE A CA 1
ATOM 3061 C C . ILE A 1 405 ? 133.257 113.371 92.137 1.00 78.47 437 ILE A C 1
ATOM 3062 O O . ILE A 1 405 ? 134.450 113.486 92.438 1.00 78.47 437 ILE A O 1
ATOM 3067 N N . ILE A 1 406 ? 132.711 112.210 91.766 1.00 80.63 438 ILE A N 1
ATOM 3068 C CA . ILE A 1 406 ? 133.453 110.967 91.549 1.00 80.63 438 ILE A CA 1
ATOM 3069 C C . ILE A 1 406 ? 134.764 111.215 90.813 1.00 80.63 438 ILE A C 1
ATOM 3070 O O . ILE A 1 406 ? 134.789 111.876 89.768 1.00 80.63 438 ILE A O 1
ATOM 3075 N N . VAL A 1 407 ? 135.855 110.684 91.361 1.00 80.33 439 VAL A N 1
ATOM 3076 C CA . VAL A 1 407 ? 137.200 110.858 90.822 1.00 80.33 439 VAL A CA 1
ATOM 3077 C C . VAL A 1 407 ? 137.673 109.523 90.272 1.00 80.33 439 VAL A C 1
ATOM 3078 O O . VAL A 1 407 ? 137.629 108.505 90.973 1.00 80.33 439 VAL A O 1
ATOM 3082 N N . ASN A 1 408 ? 138.136 109.530 89.021 1.00 82.17 440 ASN A N 1
ATOM 3083 C CA . ASN A 1 408 ? 138.711 108.345 88.386 1.00 82.17 440 ASN A CA 1
ATOM 3084 C C . ASN A 1 408 ? 137.711 107.190 88.342 1.00 82.17 440 ASN A C 1
ATOM 3085 O O . ASN A 1 408 ? 138.082 106.036 88.550 1.00 82.17 440 ASN A O 1
ATOM 3090 N N . ASP A 1 409 ? 136.422 107.531 88.209 1.00 83.07 441 ASP A N 1
ATOM 3091 C CA . ASP A 1 409 ? 135.273 106.638 87.959 1.00 83.07 441 ASP A CA 1
ATOM 3092 C C . ASP A 1 409 ? 135.226 105.411 88.879 1.00 83.07 441 ASP A C 1
ATOM 3093 O O . ASP A 1 409 ? 134.564 104.421 88.554 1.00 83.07 441 ASP A O 1
ATOM 3098 N N . SER A 1 410 ? 135.919 105.447 90.026 1.00 82.22 442 SER A N 1
ATOM 3099 C CA . SER A 1 410 ? 135.800 104.378 91.010 1.00 82.22 442 SER A CA 1
ATOM 3100 C C . SER A 1 410 ? 135.908 104.873 92.449 1.00 82.22 442 SER A C 1
ATOM 3101 O O . SER A 1 410 ? 135.941 104.037 93.362 1.00 82.22 442 SER A O 1
ATOM 3104 N N . HIS A 1 411 ? 135.972 106.182 92.692 1.00 81.09 443 HIS A N 1
ATOM 3105 C CA . HIS A 1 411 ? 136.205 106.724 94.024 1.00 81.09 443 HIS A CA 1
ATOM 3106 C C . HIS A 1 411 ? 135.479 108.055 94.138 1.00 81.09 443 HIS A C 1
ATOM 3107 O O . HIS A 1 411 ? 135.507 108.856 93.199 1.00 81.09 443 HIS A O 1
ATOM 3114 N N . ASN A 1 412 ? 134.840 108.286 95.281 1.00 79.46 444 ASN A N 1
ATOM 3115 C CA . ASN A 1 412 ? 134.151 109.538 95.551 1.00 79.46 444 ASN A CA 1
ATOM 3116 C C . ASN A 1 412 ? 135.037 110.455 96.386 1.00 79.46 444 ASN A C 1
ATOM 3117 O O . ASN A 1 412 ? 135.901 110.000 97.140 1.00 79.46 444 ASN A O 1
ATOM 3122 N N . LEU A 1 413 ? 134.815 111.764 96.240 1.00 77.24 445 LEU A N 1
ATOM 3123 C CA . LEU A 1 413 ? 135.662 112.741 96.911 1.00 77.24 445 LEU A CA 1
ATOM 3124 C C . LEU A 1 413 ? 135.475 112.736 98.421 1.00 77.24 445 LEU A C 1
ATOM 3125 O O . LEU A 1 413 ? 136.379 113.170 99.143 1.00 77.24 445 LEU A O 1
ATOM 3130 N N . LYS A 1 414 ? 134.335 112.256 98.918 1.00 77.62 446 LYS A N 1
ATOM 3131 C CA . LYS A 1 414 ? 134.087 112.180 100.351 1.00 77.62 446 LYS A CA 1
ATOM 3132 C C . LYS A 1 414 ? 134.640 110.903 100.980 1.00 77.62 446 LYS A C 1
ATOM 3133 O O . LYS A 1 414 ? 134.208 110.527 102.076 1.00 77.62 446 LYS A O 1
ATOM 3139 N N . ASP A 1 415 ? 135.580 110.231 100.309 1.00 78.65 447 ASP A N 1
ATOM 3140 C CA . ASP A 1 415 ? 136.250 109.058 100.844 1.00 78.65 447 ASP A CA 1
ATOM 3141 C C . ASP A 1 415 ? 137.761 109.111 100.673 1.00 78.65 447 ASP A C 1
ATOM 3142 O O . ASP A 1 415 ? 138.440 108.153 101.055 1.00 78.65 447 ASP A O 1
ATOM 3147 N N . ILE A 1 416 ? 138.304 110.197 100.118 1.00 78.59 448 ILE A N 1
ATOM 3148 C CA . ILE A 1 416 ? 139.729 110.328 99.842 1.00 78.59 448 ILE A CA 1
ATOM 3149 C C . ILE A 1 416 ? 140.336 111.239 100.897 1.00 78.59 448 ILE A C 1
ATOM 3150 O O . ILE A 1 416 ? 139.680 112.150 101.415 1.00 78.59 448 ILE A O 1
ATOM 3155 N N . ASN A 1 417 ? 141.605 110.994 101.217 1.00 78.04 449 ASN A N 1
ATOM 3156 C CA . ASN A 1 417 ? 142.290 111.749 102.257 1.00 78.04 449 ASN A CA 1
ATOM 3157 C C . ASN A 1 417 ? 142.415 113.206 101.839 1.00 78.04 449 ASN A C 1
ATOM 3158 O O . ASN A 1 417 ? 142.955 113.515 100.772 1.00 78.04 449 ASN A O 1
ATOM 3163 N N . LEU A 1 418 ? 141.918 114.101 102.689 1.00 73.51 450 LEU A N 1
ATOM 3164 C CA . LEU A 1 418 ? 141.870 115.513 102.342 1.00 73.51 450 LEU A CA 1
ATOM 3165 C C . LEU A 1 418 ? 143.268 116.110 102.281 1.00 73.51 450 LEU A C 1
ATOM 3166 O O . LEU A 1 418 ? 143.554 116.957 101.425 1.00 73.51 450 LEU A O 1
ATOM 3171 N N . LYS A 1 419 ? 144.157 115.666 103.170 1.00 77.51 451 LYS A N 1
ATOM 3172 C CA . LYS A 1 419 ? 145.520 116.182 103.179 1.00 77.51 451 LYS A CA 1
ATOM 3173 C C . LYS A 1 419 ? 146.265 115.799 101.907 1.00 77.51 451 LYS A C 1
ATOM 3174 O O . LYS A 1 419 ? 146.923 116.646 101.291 1.00 77.51 451 LYS A O 1
ATOM 3180 N N . TRP A 1 420 ? 146.166 114.537 101.493 1.00 77.58 452 TRP A N 1
ATOM 3181 C CA . TRP A 1 420 ? 146.830 114.107 100.270 1.00 77.58 452 TRP A CA 1
ATOM 3182 C C . TRP A 1 420 ? 146.219 114.769 99.042 1.00 77.58 452 TRP A C 1
ATOM 3183 O O . TRP A 1 420 ? 146.941 115.127 98.106 1.00 77.58 452 TRP A O 1
ATOM 3194 N N . TRP A 1 421 ? 144.895 114.940 99.028 1.00 74.42 453 TRP A N 1
ATOM 3195 C CA . TRP A 1 421 ? 144.248 115.607 97.904 1.00 74.42 453 TRP A CA 1
ATOM 3196 C C . TRP A 1 421 ? 144.719 117.047 97.778 1.00 74.42 453 TRP A C 1
ATOM 3197 O O . TRP A 1 421 ? 145.035 117.511 96.677 1.00 74.42 453 TRP A O 1
ATOM 3208 N N . ARG A 1 422 ? 144.778 117.768 98.892 1.00 70.26 454 ARG A N 1
ATOM 3209 C CA . ARG A 1 422 ? 145.292 119.129 98.900 1.00 70.26 454 ARG A CA 1
ATOM 3210 C C . ARG A 1 422 ? 146.807 119.196 98.780 1.00 70.26 454 ARG A C 1
ATOM 3211 O O . ARG A 1 422 ? 147.353 120.299 98.673 1.00 70.26 454 ARG A O 1
ATOM 3219 N N . SER A 1 423 ? 147.497 118.054 98.796 1.00 76.54 455 SER A N 1
ATOM 3220 C CA . SER A 1 423 ? 148.939 118.021 98.600 1.00 76.54 455 SER A CA 1
ATOM 3221 C C . SER A 1 423 ? 149.358 118.113 97.137 1.00 76.54 455 SER A C 1
ATOM 3222 O O . SER A 1 423 ? 150.545 117.929 96.849 1.00 76.54 455 SER A O 1
ATOM 3225 N N . LYS A 1 424 ? 148.430 118.390 96.215 1.00 75.26 456 LYS A N 1
ATOM 3226 C CA . LYS A 1 424 ? 148.721 118.390 94.789 1.00 75.26 456 LYS A CA 1
ATOM 3227 C C . LYS A 1 424 ? 148.133 119.565 94.026 1.00 75.26 456 LYS A C 1
ATOM 3228 O O . LYS A 1 424 ? 148.410 119.691 92.828 1.00 75.26 456 LYS A O 1
ATOM 3234 N N . ILE A 1 425 ? 147.338 120.422 94.665 1.00 74.04 457 ILE A N 1
ATOM 3235 C CA . ILE A 1 425 ? 146.603 121.478 93.978 1.00 74.04 457 ILE A CA 1
ATOM 3236 C C . ILE A 1 425 ? 147.301 122.808 94.221 1.00 74.04 457 ILE A C 1
ATOM 3237 O O . ILE A 1 425 ? 147.683 123.123 95.355 1.00 74.04 457 ILE A O 1
ATOM 3242 N N . GLY A 1 426 ? 147.464 123.585 93.153 1.00 73.69 458 GLY A N 1
ATOM 3243 C CA . GLY A 1 426 ? 147.943 124.955 93.232 1.00 73.69 458 GLY A CA 1
ATOM 3244 C C . GLY A 1 426 ? 146.818 125.902 92.865 1.00 73.69 458 GLY A C 1
ATOM 3245 O O . GLY A 1 426 ? 146.093 125.673 91.892 1.00 73.69 458 GLY A O 1
ATOM 3246 N N . VAL A 1 427 ? 146.677 126.960 93.659 1.00 73.12 459 VAL A N 1
ATOM 3247 C CA . VAL A 1 427 ? 145.537 127.865 93.583 1.00 73.12 459 VAL A CA 1
ATOM 3248 C C . VAL A 1 427 ? 146.038 129.293 93.453 1.00 73.12 459 VAL A C 1
ATOM 3249 O O . VAL A 1 427 ? 146.965 129.699 94.162 1.00 73.12 459 VAL A O 1
ATOM 3253 N N . VAL A 1 428 ? 145.417 130.050 92.555 1.00 75.18 460 VAL A N 1
ATOM 3254 C CA . VAL A 1 428 ? 145.550 131.498 92.500 1.00 75.18 460 VAL A CA 1
ATOM 3255 C C . VAL A 1 428 ? 144.136 132.051 92.542 1.00 75.18 460 VAL A C 1
ATOM 3256 O O . VAL A 1 428 ? 143.358 131.853 91.599 1.00 75.18 460 VAL A O 1
ATOM 3260 N N . SER A 1 429 ? 143.801 132.733 93.631 1.00 74.94 461 SER A N 1
ATOM 3261 C CA . SER A 1 429 ? 142.431 133.117 93.920 1.00 74.94 461 SER A CA 1
ATOM 3262 C C . SER A 1 429 ? 142.127 134.516 93.391 1.00 74.94 461 SER A C 1
ATOM 3263 O O . SER A 1 429 ? 143.011 135.258 92.960 1.00 74.94 461 SER A O 1
ATOM 3266 N N . GLN A 1 430 ? 140.842 134.871 93.435 1.00 73.81 462 GLN A N 1
ATOM 3267 C CA . GLN A 1 430 ? 140.390 136.168 92.950 1.00 73.81 462 GLN A CA 1
ATOM 3268 C C . GLN A 1 430 ? 140.830 137.312 93.855 1.00 73.81 462 GLN A C 1
ATOM 3269 O O . GLN A 1 430 ? 140.788 138.470 93.427 1.00 73.81 462 GLN A O 1
ATOM 3275 N N . ASP A 1 431 ? 141.246 137.015 95.082 1.00 74.89 463 ASP A N 1
ATOM 3276 C CA . ASP A 1 431 ? 141.748 138.013 96.025 1.00 74.89 463 ASP A CA 1
ATOM 3277 C C . ASP A 1 431 ? 143.045 137.501 96.649 1.00 74.89 463 ASP A C 1
ATOM 3278 O O . ASP A 1 431 ? 142.997 136.610 97.522 1.00 74.89 463 ASP A O 1
ATOM 3283 N N . PRO A 1 432 ? 144.218 137.996 96.245 1.00 71.69 464 PRO A N 1
ATOM 3284 C CA . PRO A 1 432 ? 145.456 137.452 96.814 1.00 71.69 464 PRO A CA 1
ATOM 3285 C C . PRO A 1 432 ? 145.604 137.829 98.278 1.00 71.69 464 PRO A C 1
ATOM 3286 O O . PRO A 1 432 ? 145.259 138.939 98.691 1.00 71.69 464 PRO A O 1
ATOM 3290 N N . LEU A 1 433 ? 146.129 136.888 99.060 1.00 68.05 465 LEU A N 1
ATOM 3291 C CA . LEU A 1 433 ? 146.227 137.035 100.512 1.00 68.05 465 LEU A CA 1
ATOM 3292 C C . LEU A 1 433 ? 147.611 136.567 100.944 1.00 68.05 465 LEU A C 1
ATOM 3293 O O . LEU A 1 433 ? 147.862 135.363 101.038 1.00 68.05 465 LEU A O 1
ATOM 3298 N N . LEU A 1 434 ? 148.494 137.525 101.210 1.00 70.21 466 LEU A N 1
ATOM 3299 C CA . LEU A 1 434 ? 149.862 137.258 101.619 1.00 70.21 466 LEU A CA 1
ATOM 3300 C C . LEU A 1 434 ? 150.060 137.663 103.072 1.00 70.21 466 LEU A C 1
ATOM 3301 O O . LEU A 1 434 ? 149.377 138.552 103.586 1.00 70.21 466 LEU A O 1
ATOM 3306 N N . PHE A 1 435 ? 151.010 137.004 103.725 1.00 65.39 467 PHE A N 1
ATOM 3307 C CA . PHE A 1 435 ? 151.366 137.321 105.095 1.00 65.39 467 PHE A CA 1
ATOM 3308 C C . PHE A 1 435 ? 152.389 138.458 105.102 1.00 65.39 467 PHE A C 1
ATOM 3309 O O . PHE A 1 435 ? 152.766 138.988 104.055 1.00 65.39 467 PHE A O 1
ATOM 3317 N N . SER A 1 436 ? 152.851 138.833 106.295 1.00 72.67 468 SER A N 1
ATOM 3318 C CA . SER A 1 436 ? 153.597 140.073 106.513 1.00 72.67 468 SER A CA 1
ATOM 3319 C C . SER A 1 436 ? 154.933 139.804 107.196 1.00 72.67 468 SER A C 1
ATOM 3320 O O . SER A 1 436 ? 155.281 140.446 108.189 1.00 72.67 468 SER A O 1
ATOM 3323 N N . ASN A 1 437 ? 155.699 138.845 106.669 1.00 74.37 469 ASN A N 1
ATOM 3324 C CA . ASN A 1 437 ? 157.040 138.546 107.166 1.00 74.37 469 ASN A CA 1
ATOM 3325 C C . ASN A 1 437 ? 158.120 138.805 106.122 1.00 74.37 469 ASN A C 1
ATOM 3326 O O . ASN A 1 437 ? 159.049 139.573 106.390 1.00 74.37 469 ASN A O 1
ATOM 3331 N N . SER A 1 438 ? 158.028 138.209 104.939 1.00 77.48 470 SER A N 1
ATOM 3332 C CA . SER A 1 438 ? 159.060 138.336 103.915 1.00 77.48 470 SER A CA 1
ATOM 3333 C C . SER A 1 438 ? 158.542 137.685 102.641 1.00 77.48 470 SER A C 1
ATOM 3334 O O . SER A 1 438 ? 157.443 137.121 102.608 1.00 77.48 470 SER A O 1
ATOM 3337 N N . ILE A 1 439 ? 159.359 137.752 101.597 1.00 77.67 471 ILE A N 1
ATOM 3338 C CA . ILE A 1 439 ? 158.987 137.234 100.286 1.00 77.67 471 ILE A CA 1
ATOM 3339 C C . ILE A 1 439 ? 159.390 135.772 100.140 1.00 77.67 471 ILE A C 1
ATOM 3340 O O . ILE A 1 439 ? 158.588 134.929 99.723 1.00 77.67 471 ILE A O 1
ATOM 3345 N N . LYS A 1 440 ? 160.635 135.447 100.494 1.00 80.16 472 LYS A N 1
ATOM 3346 C CA . LYS A 1 440 ? 161.125 134.090 100.291 1.00 80.16 472 LYS A CA 1
ATOM 3347 C C . LYS A 1 440 ? 160.428 133.102 101.217 1.00 80.16 472 LYS A C 1
ATOM 3348 O O . LYS A 1 440 ? 160.173 131.960 100.827 1.00 80.16 472 LYS A O 1
ATOM 3354 N N . ASN A 1 441 ? 160.105 133.516 102.443 1.00 77.30 473 ASN A N 1
ATOM 3355 C CA . ASN A 1 441 ? 159.365 132.625 103.331 1.00 77.30 473 ASN A CA 1
ATOM 3356 C C . ASN A 1 441 ? 157.955 132.381 102.808 1.00 77.30 473 ASN A C 1
ATOM 3357 O O . ASN A 1 441 ? 157.454 131.251 102.862 1.00 77.30 473 ASN A O 1
ATOM 3362 N N . ASN A 1 442 ? 157.298 133.427 102.303 1.00 74.05 474 ASN A N 1
ATOM 3363 C CA . ASN A 1 442 ? 155.984 133.248 101.700 1.00 74.05 474 ASN A CA 1
ATOM 3364 C C . ASN A 1 442 ? 156.044 132.318 100.500 1.00 74.05 474 ASN A C 1
ATOM 3365 O O . ASN A 1 442 ? 155.092 131.571 100.247 1.00 74.05 474 ASN A O 1
ATOM 3370 N N . ILE A 1 443 ? 157.147 132.343 99.754 1.00 76.68 475 ILE A N 1
ATOM 3371 C CA . ILE A 1 443 ? 157.259 131.468 98.593 1.00 76.68 475 ILE A CA 1
ATOM 3372 C C . ILE A 1 443 ? 157.619 130.045 99.013 1.00 76.68 475 ILE A C 1
ATOM 3373 O O . ILE A 1 443 ? 157.215 129.083 98.351 1.00 76.68 475 ILE A O 1
ATOM 3378 N N . LYS A 1 444 ? 158.362 129.882 100.109 1.00 79.28 476 LYS A N 1
ATOM 3379 C CA . LYS A 1 444 ? 158.751 128.556 100.577 1.00 79.28 476 LYS A CA 1
ATOM 3380 C C . LYS A 1 444 ? 157.666 127.867 101.392 1.00 79.28 476 LYS A C 1
ATOM 3381 O O . LYS A 1 444 ? 157.729 126.645 101.565 1.00 79.28 476 LYS A O 1
ATOM 3387 N N . TYR A 1 445 ? 156.674 128.611 101.894 1.00 73.39 477 TYR A N 1
ATOM 3388 C CA . TYR A 1 445 ? 155.584 127.994 102.647 1.00 73.39 477 TYR A CA 1
ATOM 3389 C C . TYR A 1 445 ? 154.820 126.934 101.858 1.00 73.39 477 TYR A C 1
ATOM 3390 O O . TYR A 1 445 ? 154.094 126.140 102.464 1.00 73.39 477 TYR A O 1
ATOM 3399 N N . SER A 1 446 ? 154.947 126.904 100.532 1.00 76.40 478 SER A N 1
ATOM 3400 C CA . SER A 1 446 ? 154.239 125.903 99.745 1.00 76.40 478 SER A CA 1
ATOM 3401 C C . SER A 1 446 ? 154.727 124.489 100.039 1.00 76.40 478 SER A C 1
ATOM 3402 O O . SER A 1 446 ? 153.965 123.530 99.868 1.00 76.40 478 SER A O 1
ATOM 3405 N N . LEU A 1 447 ? 155.974 124.335 100.489 1.00 79.43 479 LEU A N 1
ATOM 3406 C CA . LEU A 1 447 ? 156.599 123.022 100.600 1.00 79.43 479 LEU A CA 1
ATOM 3407 C C . LEU A 1 447 ? 156.436 122.370 101.966 1.00 79.43 479 LEU A C 1
ATOM 3408 O O . LEU A 1 447 ? 156.719 121.174 102.091 1.00 79.43 479 LEU A O 1
ATOM 3413 N N . TYR A 1 448 ? 156.008 123.113 102.990 1.00 77.17 480 TYR A N 1
ATOM 3414 C CA . TYR A 1 448 ? 155.939 122.546 104.334 1.00 77.17 480 TYR A CA 1
ATOM 3415 C C . TYR A 1 448 ? 154.956 121.385 104.399 1.00 77.17 480 TYR A C 1
ATOM 3416 O O . TYR A 1 448 ? 155.236 120.361 105.035 1.00 77.17 480 TYR A O 1
ATOM 3425 N N . SER A 1 449 ? 153.806 121.516 103.740 1.00 77.99 481 SER A N 1
ATOM 3426 C CA . SER A 1 449 ? 152.798 120.466 103.793 1.00 77.99 481 SER A CA 1
ATOM 3427 C C . SER A 1 449 ? 153.240 119.194 103.081 1.00 77.99 481 SER A C 1
ATOM 3428 O O . SER A 1 449 ? 152.668 118.131 103.340 1.00 77.99 481 SER A O 1
ATOM 3431 N N . LEU A 1 450 ? 154.233 119.275 102.195 1.00 80.81 482 LEU A N 1
ATOM 3432 C CA . LEU A 1 450 ? 154.782 118.101 101.525 1.00 80.81 482 LEU A CA 1
ATOM 3433 C C . LEU A 1 450 ? 155.909 117.462 102.327 1.00 80.81 482 LEU A C 1
ATOM 3434 O O . LEU A 1 450 ? 155.978 116.231 102.443 1.00 80.81 482 LEU A O 1
ATOM 3439 N N . LYS A 1 451 ? 156.800 118.280 102.884 1.00 84.80 483 LYS A N 1
ATOM 3440 C CA . LYS A 1 451 ? 157.859 117.748 103.731 1.00 84.80 483 LYS A CA 1
ATOM 3441 C C . LYS A 1 451 ? 157.280 117.085 104.973 1.00 84.80 483 LYS A C 1
ATOM 3442 O O . LYS A 1 451 ? 157.798 116.063 105.438 1.00 84.80 483 LYS A O 1
ATOM 3448 N N . ASP A 1 452 ? 156.202 117.649 105.522 1.00 86.71 484 ASP A N 1
ATOM 3449 C CA . ASP A 1 452 ? 155.559 117.031 106.675 1.00 86.71 484 ASP A CA 1
ATOM 3450 C C . ASP A 1 452 ? 154.968 115.675 106.319 1.00 86.71 484 ASP A C 1
ATOM 3451 O O . ASP A 1 452 ? 154.924 114.775 107.165 1.00 86.71 484 ASP A O 1
ATOM 3456 N N . LEU A 1 453 ? 154.508 115.507 105.077 1.00 85.01 485 LEU A N 1
ATOM 3457 C CA . LEU A 1 453 ? 154.057 114.195 104.628 1.00 85.01 485 LEU A CA 1
ATOM 3458 C C . LEU A 1 453 ? 155.231 113.241 104.459 1.00 85.01 485 LEU A C 1
ATOM 3459 O O . LEU A 1 453 ? 155.111 112.042 104.734 1.00 85.01 485 LEU A O 1
ATOM 3464 N N . GLU A 1 454 ? 156.368 113.753 103.991 1.00 90.88 486 GLU A N 1
ATOM 3465 C CA . GLU A 1 454 ? 157.541 112.900 103.818 1.00 90.88 486 GLU A CA 1
ATOM 3466 C C . GLU A 1 454 ? 158.050 112.381 105.159 1.00 90.88 486 GLU A C 1
ATOM 3467 O O . GLU A 1 454 ? 158.315 111.183 105.313 1.00 90.88 486 GLU A O 1
ATOM 3473 N N . ALA A 1 455 ? 158.189 113.270 106.142 1.00 93.61 487 ALA A N 1
ATOM 3474 C CA . ALA A 1 455 ? 158.843 112.915 107.399 1.00 93.61 487 ALA A CA 1
ATOM 3475 C C . ALA A 1 455 ? 157.890 112.235 108.376 1.00 93.61 487 ALA A C 1
ATOM 3476 O O . ALA A 1 455 ? 158.116 111.091 108.785 1.00 93.61 487 ALA A O 1
ATOM 3478 N N . MET A 1 456 ? 156.821 112.933 108.766 1.00 94.33 488 MET A N 1
ATOM 3479 C CA . MET A 1 456 ? 155.976 112.486 109.871 1.00 94.33 488 MET A CA 1
ATOM 3480 C C . MET A 1 456 ? 155.294 111.150 109.596 1.00 94.33 488 MET A C 1
ATOM 3481 O O . MET A 1 456 ? 154.873 110.480 110.545 1.00 94.33 488 MET A O 1
ATOM 3486 N N . GLU A 1 457 ? 155.179 110.747 108.330 1.00 96.28 489 GLU A N 1
ATOM 3487 C CA . GLU A 1 457 ? 154.601 109.463 107.951 1.00 96.28 489 GLU A CA 1
ATOM 3488 C C . GLU A 1 457 ? 155.665 108.406 107.655 1.00 96.28 489 GLU A C 1
ATOM 3489 O O . GLU A 1 457 ? 155.345 107.362 107.075 1.00 96.28 489 GLU A O 1
ATOM 3495 N N . ASN A 1 458 ? 156.916 108.650 108.047 1.00 100.70 490 ASN A N 1
ATOM 3496 C CA . ASN A 1 458 ? 158.011 107.697 107.884 1.00 100.70 490 ASN A CA 1
ATOM 3497 C C . ASN A 1 458 ? 158.381 106.991 109.177 1.00 100.70 490 ASN A C 1
ATOM 3498 O O . ASN A 1 458 ? 158.609 105.779 109.169 1.00 100.70 490 ASN A O 1
ATOM 3503 N N . TYR A 1 459 ? 158.449 107.723 110.285 1.00 102.25 491 TYR A N 1
ATOM 3504 C CA . TYR A 1 459 ? 158.825 107.156 111.575 1.00 102.25 491 TYR A CA 1
ATOM 3505 C C . TYR A 1 459 ? 158.093 107.869 112.707 1.00 102.25 491 TYR A C 1
ATOM 3506 O O . TYR A 1 459 ? 158.504 108.945 113.143 1.00 102.25 491 TYR A O 1
ATOM 3515 N N . LEU A 1 486 ? 160.582 115.233 116.891 1.00 97.80 518 LEU A N 1
ATOM 3516 C CA . LEU A 1 486 ? 159.880 115.517 115.646 1.00 97.80 518 LEU A CA 1
ATOM 3517 C C . LEU A 1 486 ? 160.872 115.766 114.517 1.00 97.80 518 LEU A C 1
ATOM 3518 O O . LEU A 1 486 ? 161.738 116.633 114.622 1.00 97.80 518 LEU A O 1
ATOM 3523 N N . GLU A 1 487 ? 160.738 115.002 113.436 1.00 97.54 519 GLU A N 1
ATOM 3524 C CA . GLU A 1 487 ? 161.598 115.154 112.270 1.00 97.54 519 GLU A CA 1
ATOM 3525 C C . GLU A 1 487 ? 161.139 116.262 111.328 1.00 97.54 519 GLU A C 1
ATOM 3526 O O . GLU A 1 487 ? 161.760 116.451 110.277 1.00 97.54 519 GLU A O 1
ATOM 3532 N N . MET A 1 488 ? 160.084 116.999 111.676 1.00 94.67 520 MET A N 1
ATOM 3533 C CA . MET A 1 488 ? 159.510 118.001 110.787 1.00 94.67 520 MET A CA 1
ATOM 3534 C C . MET A 1 488 ? 160.178 119.364 110.924 1.00 94.67 520 MET A C 1
ATOM 3535 O O . MET A 1 488 ? 160.473 120.011 109.914 1.00 94.67 520 MET A O 1
ATOM 3540 N N . LYS A 1 489 ? 160.422 119.812 112.156 1.00 94.78 521 LYS A N 1
ATOM 3541 C CA . LYS A 1 489 ? 160.894 121.172 112.387 1.00 94.78 521 LYS A CA 1
ATOM 3542 C C . LYS A 1 489 ? 162.300 121.413 111.854 1.00 94.78 521 LYS A C 1
ATOM 3543 O O . LYS A 1 489 ? 162.687 122.574 111.679 1.00 94.78 521 LYS A O 1
ATOM 3549 N N . LYS A 1 490 ? 163.067 120.357 111.585 1.00 95.81 522 LYS A N 1
ATOM 3550 C CA . LYS A 1 490 ? 164.456 120.488 111.162 1.00 95.81 522 LYS A CA 1
ATOM 3551 C C . LYS A 1 490 ? 164.633 120.431 109.653 1.00 95.81 522 LYS A C 1
ATOM 3552 O O . LYS A 1 490 ? 165.521 121.104 109.121 1.00 95.81 522 LYS A O 1
ATOM 3558 N N . GLU A 1 491 ? 163.814 119.649 108.951 1.00 92.12 523 GLU A N 1
ATOM 3559 C CA . GLU A 1 491 ? 163.952 119.508 107.508 1.00 92.12 523 GLU A CA 1
ATOM 3560 C C . GLU A 1 491 ? 163.469 120.729 106.737 1.00 92.12 523 GLU A C 1
ATOM 3561 O O . GLU A 1 491 ? 163.698 120.801 105.526 1.00 92.12 523 GLU A O 1
ATOM 3567 N N . TYR A 1 492 ? 162.808 121.684 107.394 1.00 88.25 524 TYR A N 1
ATOM 3568 C CA . TYR A 1 492 ? 162.422 122.912 106.712 1.00 88.25 524 TYR A CA 1
ATOM 3569 C C . TYR A 1 492 ? 163.634 123.719 106.268 1.00 88.25 524 TYR A C 1
ATOM 3570 O O . TYR A 1 492 ? 163.514 124.543 105.355 1.00 88.25 524 TYR A O 1
ATOM 3579 N N . GLN A 1 493 ? 164.794 123.503 106.890 1.00 93.23 525 GLN A N 1
ATOM 3580 C CA . GLN A 1 493 ? 166.032 124.114 106.427 1.00 93.23 525 GLN A CA 1
ATOM 3581 C C . GLN A 1 493 ? 166.545 123.471 105.144 1.00 93.23 525 GLN A C 1
ATOM 3582 O O . GLN A 1 493 ? 167.356 124.085 104.442 1.00 93.23 525 GLN A O 1
ATOM 3588 N N . THR A 1 494 ? 166.086 122.259 104.817 1.00 90.33 526 THR A N 1
ATOM 3589 C CA . THR A 1 494 ? 166.530 121.599 103.594 1.00 90.33 526 THR A CA 1
ATOM 3590 C C . THR A 1 494 ? 166.132 122.384 102.354 1.00 90.33 526 THR A C 1
ATOM 3591 O O . THR A 1 494 ? 166.800 122.288 101.317 1.00 90.33 526 THR A O 1
ATOM 3595 N N . ILE A 1 495 ? 165.053 123.157 102.434 1.00 85.37 527 ILE A N 1
ATOM 3596 C CA . ILE A 1 495 ? 164.595 123.948 101.298 1.00 85.37 527 ILE A CA 1
ATOM 3597 C C . ILE A 1 495 ? 165.646 125.018 101.026 1.00 85.37 527 ILE A C 1
ATOM 3598 O O . ILE A 1 495 ? 165.796 125.967 101.800 1.00 85.37 527 ILE A O 1
ATOM 3603 N N . LYS A 1 496 ? 166.372 124.867 99.926 1.00 88.97 528 LYS A N 1
ATOM 3604 C CA . LYS A 1 496 ? 167.447 125.781 99.578 1.00 88.97 528 LYS A CA 1
ATOM 3605 C C . LYS A 1 496 ? 166.907 126.972 98.791 1.00 88.97 528 LYS A C 1
ATOM 3606 O O . LYS A 1 496 ? 165.755 126.998 98.353 1.00 88.97 528 LYS A O 1
ATOM 3612 N N . ASP A 1 497 ? 167.774 127.968 98.607 1.00 89.59 529 ASP A N 1
ATOM 3613 C CA . ASP A 1 497 ? 167.426 129.212 97.933 1.00 89.59 529 ASP A CA 1
ATOM 3614 C C . ASP A 1 497 ? 167.733 129.163 96.437 1.00 89.59 529 ASP A C 1
ATOM 3615 O O . ASP A 1 497 ? 168.060 130.193 95.832 1.00 89.59 529 ASP A O 1
ATOM 3620 N N . SER A 1 498 ? 167.656 127.979 95.829 1.00 89.87 530 SER A N 1
ATOM 3621 C CA . SER A 1 498 ? 167.886 127.812 94.400 1.00 89.87 530 SER A CA 1
ATOM 3622 C C . SER A 1 498 ? 166.599 127.775 93.593 1.00 89.87 530 SER A C 1
ATOM 3623 O O . SER A 1 498 ? 166.584 128.247 92.451 1.00 89.87 530 SER A O 1
ATOM 3626 N N . ASP A 1 499 ? 165.521 127.224 94.157 1.00 88.08 531 ASP A N 1
ATOM 3627 C CA . ASP A 1 499 ? 164.240 127.194 93.462 1.00 88.08 531 ASP A CA 1
ATOM 3628 C C . ASP A 1 499 ? 163.527 128.538 93.530 1.00 88.08 531 ASP A C 1
ATOM 3629 O O . ASP A 1 499 ? 162.787 128.889 92.603 1.00 88.08 531 ASP A O 1
ATOM 3634 N N . VAL A 1 500 ? 163.733 129.301 94.605 1.00 85.14 532 VAL A N 1
ATOM 3635 C CA . VAL A 1 500 ? 163.148 130.636 94.685 1.00 85.14 532 VAL A CA 1
ATOM 3636 C C . VAL A 1 500 ? 163.678 131.508 93.558 1.00 85.14 532 VAL A C 1
ATOM 3637 O O . VAL A 1 500 ? 162.927 132.265 92.931 1.00 85.14 532 VAL A O 1
ATOM 3641 N N . VAL A 1 501 ? 164.968 131.382 93.253 1.00 87.16 533 VAL A N 1
ATOM 3642 C CA . VAL A 1 501 ? 165.585 132.246 92.254 1.00 87.16 533 VAL A CA 1
ATOM 3643 C C . VAL A 1 501 ? 164.987 131.987 90.877 1.00 87.16 533 VAL A C 1
ATOM 3644 O O . VAL A 1 501 ? 164.528 132.915 90.204 1.00 87.16 533 VAL A O 1
ATOM 3648 N N . ASP A 1 502 ? 164.958 130.726 90.439 1.00 88.19 534 ASP A N 1
ATOM 3649 C CA . ASP A 1 502 ? 164.475 130.476 89.086 1.00 88.19 534 ASP A CA 1
ATOM 3650 C C . ASP A 1 502 ? 162.959 130.608 88.990 1.00 88.19 534 ASP A C 1
ATOM 3651 O O . ASP A 1 502 ? 162.453 131.069 87.959 1.00 88.19 534 ASP A O 1
ATOM 3656 N N . VAL A 1 503 ? 162.213 130.255 90.043 1.00 84.78 535 VAL A N 1
ATOM 3657 C CA . VAL A 1 503 ? 160.771 130.468 89.977 1.00 84.78 535 VAL A CA 1
ATOM 3658 C C . VAL A 1 503 ? 160.438 131.956 90.025 1.00 84.78 535 VAL A C 1
ATOM 3659 O O . VAL A 1 503 ? 159.352 132.355 89.591 1.00 84.78 535 VAL A O 1
ATOM 3663 N N . SER A 1 504 ? 161.346 132.795 90.537 1.00 86.92 536 SER A N 1
ATOM 3664 C CA . SER A 1 504 ? 161.193 134.237 90.392 1.00 86.92 536 SER A CA 1
ATOM 3665 C C . SER A 1 504 ? 161.591 134.712 89.002 1.00 86.92 536 SER A C 1
ATOM 3666 O O . SER A 1 504 ? 161.013 135.677 88.491 1.00 86.92 536 SER A O 1
ATOM 3669 N N . LYS A 1 505 ? 162.582 134.063 88.390 1.00 88.04 537 LYS A N 1
ATOM 3670 C CA . LYS A 1 505 ? 162.919 134.373 87.005 1.00 88.04 537 LYS A CA 1
ATOM 3671 C C . LYS A 1 505 ? 161.739 134.102 86.082 1.00 88.04 537 LYS A C 1
ATOM 3672 O O . LYS A 1 505 ? 161.516 134.838 85.113 1.00 88.04 537 LYS A O 1
ATOM 3678 N N . LYS A 1 506 ? 160.970 133.050 86.367 1.00 89.10 538 LYS A N 1
ATOM 3679 C CA . LYS A 1 506 ? 159.914 132.619 85.458 1.00 89.10 538 LYS A CA 1
ATOM 3680 C C . LYS A 1 506 ? 158.667 133.497 85.496 1.00 89.10 538 LYS A C 1
ATOM 3681 O O . LYS A 1 506 ? 157.742 133.236 84.718 1.00 89.10 538 LYS A O 1
ATOM 3687 N N . VAL A 1 507 ? 158.609 134.513 86.361 1.00 85.62 539 VAL A N 1
ATOM 3688 C CA . VAL A 1 507 ? 157.461 135.409 86.454 1.00 85.62 539 VAL A CA 1
ATOM 3689 C C . VAL A 1 507 ? 157.870 136.876 86.304 1.00 85.62 539 VAL A C 1
ATOM 3690 O O . VAL A 1 507 ? 157.107 137.766 86.663 1.00 85.62 539 VAL A O 1
ATOM 3694 N N . LEU A 1 508 ? 159.069 137.142 85.778 1.00 90.17 540 LEU A N 1
ATOM 3695 C CA . LEU A 1 508 ? 159.508 138.497 85.425 1.00 90.17 540 LEU A CA 1
ATOM 3696 C C . LEU A 1 508 ? 159.530 139.436 86.636 1.00 90.17 540 LEU A C 1
ATOM 3697 O O . LEU A 1 508 ? 159.383 140.653 86.496 1.00 90.17 540 LEU A O 1
ATOM 3702 N N . ILE A 1 509 ? 159.720 138.875 87.832 1.00 86.20 541 ILE A N 1
ATOM 3703 C CA . ILE A 1 509 ? 159.929 139.655 89.051 1.00 86.20 541 ILE A CA 1
ATOM 3704 C C . ILE A 1 509 ? 161.383 139.631 89.506 1.00 86.20 541 ILE A C 1
ATOM 3705 O O . ILE A 1 509 ? 161.753 140.425 90.386 1.00 86.20 541 ILE A O 1
ATOM 3710 N N . HIS A 1 510 ? 162.226 138.779 88.914 1.00 88.83 542 HIS A N 1
ATOM 3711 C CA . HIS A 1 510 ? 163.616 138.677 89.344 1.00 88.83 542 HIS A CA 1
ATOM 3712 C C . HIS A 1 510 ? 164.378 139.982 89.144 1.00 88.83 542 HIS A C 1
ATOM 3713 O O . HIS A 1 510 ? 165.347 140.247 89.863 1.00 88.83 542 HIS A O 1
ATOM 3720 N N . ASP A 1 511 ? 163.962 140.808 88.183 1.00 88.49 543 ASP A N 1
ATOM 3721 C CA . ASP A 1 511 ? 164.674 142.054 87.921 1.00 88.49 543 ASP A CA 1
ATOM 3722 C C . ASP A 1 511 ? 164.372 143.109 88.979 1.00 88.49 543 ASP A C 1
ATOM 3723 O O . ASP A 1 511 ? 165.289 143.776 89.471 1.00 88.49 543 ASP A O 1
ATOM 3728 N N . PHE A 1 512 ? 163.099 143.280 89.338 1.00 87.92 544 PHE A N 1
ATOM 3729 C CA . PHE A 1 512 ? 162.743 144.288 90.332 1.00 87.92 544 PHE A CA 1
ATOM 3730 C C . PHE A 1 512 ? 163.215 143.885 91.720 1.00 87.92 544 PHE A C 1
ATOM 3731 O O . PHE A 1 512 ? 163.723 144.720 92.477 1.00 87.92 544 PHE A O 1
ATOM 3739 N N . VAL A 1 513 ? 163.058 142.608 92.072 1.00 87.89 545 VAL A N 1
ATOM 3740 C CA . VAL A 1 513 ? 163.470 142.137 93.388 1.00 87.89 545 VAL A CA 1
ATOM 3741 C C . VAL A 1 513 ? 164.984 142.185 93.563 1.00 87.89 545 VAL A C 1
ATOM 3742 O O . VAL A 1 513 ? 165.472 142.130 94.697 1.00 87.89 545 VAL A O 1
ATOM 3746 N N . SER A 1 514 ? 165.744 142.269 92.470 1.00 88.84 546 SER A N 1
ATOM 3747 C CA . SER A 1 514 ? 167.197 142.336 92.528 1.00 88.84 546 SER A CA 1
ATOM 3748 C C . SER A 1 514 ? 167.736 143.761 92.560 1.00 88.84 546 SER A C 1
ATOM 3749 O O . SER A 1 514 ? 168.951 143.939 92.695 1.00 88.84 546 SER A O 1
ATOM 3752 N N . SER A 1 515 ? 166.873 144.774 92.445 1.00 89.66 547 SER A N 1
ATOM 3753 C CA . SER A 1 515 ? 167.304 146.164 92.385 1.00 89.66 547 SER A CA 1
ATOM 3754 C C . SER A 1 515 ? 167.226 146.883 93.723 1.00 89.66 547 SER A C 1
ATOM 3755 O O . SER A 1 515 ? 167.984 147.835 93.939 1.00 89.66 547 SER A O 1
ATOM 3758 N N . LEU A 1 516 ? 166.342 146.457 94.615 1.00 88.28 548 LEU A N 1
ATOM 3759 C CA . LEU A 1 516 ? 166.160 147.099 95.907 1.00 88.28 548 LEU A CA 1
ATOM 3760 C C . LEU A 1 516 ? 167.050 146.440 96.953 1.00 88.28 548 LEU A C 1
ATOM 3761 O O . LEU A 1 516 ? 167.480 145.296 96.780 1.00 88.28 548 LEU A O 1
ATOM 3766 N N . PRO A 1 517 ? 167.355 147.123 98.057 1.00 90.15 549 PRO A N 1
ATOM 3767 C CA . PRO A 1 517 ? 168.101 146.458 99.128 1.00 90.15 549 PRO A CA 1
ATOM 3768 C C . PRO A 1 517 ? 167.263 145.373 99.780 1.00 90.15 549 PRO A C 1
ATOM 3769 O O . PRO A 1 517 ? 166.031 145.403 99.740 1.00 90.15 549 PRO A O 1
ATOM 3773 N N . ASP A 1 518 ? 167.951 144.404 100.387 1.00 87.38 550 ASP A N 1
ATOM 3774 C CA . ASP A 1 518 ? 167.303 143.251 101.013 1.00 87.38 550 ASP A CA 1
ATOM 3775 C C . ASP A 1 518 ? 166.447 142.505 99.984 1.00 87.38 550 ASP A C 1
ATOM 3776 O O . ASP A 1 518 ? 165.215 142.499 100.032 1.00 87.38 550 ASP A O 1
ATOM 3781 N N . LYS A 1 519 ? 167.167 141.909 99.026 1.00 89.23 551 LYS A N 1
ATOM 3782 C CA . LYS A 1 519 ? 166.572 141.286 97.845 1.00 89.23 551 LYS A CA 1
ATOM 3783 C C . LYS A 1 519 ? 165.426 140.349 98.205 1.00 89.23 551 LYS A C 1
ATOM 3784 O O . LYS A 1 519 ? 164.276 140.567 97.809 1.00 89.23 551 LYS A O 1
ATOM 3790 N N . TYR A 1 520 ? 165.731 139.298 98.963 1.00 86.16 552 TYR A N 1
ATOM 3791 C CA . TYR A 1 520 ? 164.755 138.304 99.388 1.00 86.16 552 TYR A CA 1
ATOM 3792 C C . TYR A 1 520 ? 164.567 138.305 100.900 1.00 86.16 552 TYR A C 1
ATOM 3793 O O . TYR A 1 520 ? 164.179 137.283 101.475 1.00 86.16 552 TYR A O 1
ATOM 3802 N N . ASP A 1 521 ? 164.827 139.442 101.553 1.00 83.44 553 ASP A N 1
ATOM 3803 C CA . ASP A 1 521 ? 164.733 139.562 103.000 1.00 83.44 553 ASP A CA 1
ATOM 3804 C C . ASP A 1 521 ? 163.881 140.734 103.457 1.00 83.44 553 ASP A C 1
ATOM 3805 O O . ASP A 1 521 ? 163.501 140.773 104.632 1.00 83.44 553 ASP A O 1
ATOM 3810 N N . THR A 1 522 ? 163.576 141.687 102.581 1.00 83.13 554 THR A N 1
ATOM 3811 C CA . THR A 1 522 ? 162.677 142.770 102.946 1.00 83.13 554 THR A CA 1
ATOM 3812 C C . THR A 1 522 ? 161.281 142.225 103.223 1.00 83.13 554 THR A C 1
ATOM 3813 O O . THR A 1 522 ? 160.879 141.184 102.696 1.00 83.13 554 THR A O 1
ATOM 3817 N N . LEU A 1 523 ? 160.538 142.949 104.053 1.00 78.86 555 LEU A N 1
ATOM 3818 C CA . LEU A 1 523 ? 159.251 142.501 104.559 1.00 78.86 555 LEU A CA 1
ATOM 3819 C C . LEU A 1 523 ? 158.119 143.313 103.947 1.00 78.86 555 LEU A C 1
ATOM 3820 O O . LEU A 1 523 ? 158.295 144.477 103.574 1.00 78.86 555 LEU A O 1
ATOM 3825 N N . VAL A 1 524 ? 156.951 142.678 103.851 1.00 74.92 556 VAL A N 1
ATOM 3826 C CA . VAL A 1 524 ? 155.738 143.304 103.335 1.00 74.92 556 VAL A CA 1
ATOM 3827 C C . VAL A 1 524 ? 154.810 143.599 104.504 1.00 74.92 556 VAL A C 1
ATOM 3828 O O . VAL A 1 524 ? 154.738 142.842 105.479 1.00 74.92 556 VAL A O 1
ATOM 3832 N N . GLY A 1 525 ? 154.087 144.710 104.404 1.00 73.94 557 GLY A N 1
ATOM 3833 C CA . GLY A 1 525 ? 153.242 145.160 105.491 1.00 73.94 557 GLY A CA 1
ATOM 3834 C C . GLY A 1 525 ? 152.009 144.308 105.708 1.00 73.94 557 GLY A C 1
ATOM 3835 O O . GLY A 1 525 ? 151.922 143.181 105.212 1.00 73.94 557 GLY A O 1
ATOM 3836 N N . SER A 1 526 ? 151.047 144.840 106.460 1.00 71.69 558 SER A N 1
ATOM 3837 C CA . SER A 1 526 ? 149.801 144.131 106.719 1.00 71.69 558 SER A CA 1
ATOM 3838 C C . SER A 1 526 ? 148.988 144.037 105.435 1.00 71.69 558 SER A C 1
ATOM 3839 O O . SER A 1 526 ? 148.704 145.056 104.796 1.00 71.69 558 SER A O 1
ATOM 3842 N N . ASN A 1 527 ? 148.616 142.815 105.056 1.00 72.81 559 ASN A N 1
ATOM 3843 C CA . ASN A 1 527 ? 147.924 142.546 103.798 1.00 72.81 559 ASN A CA 1
ATOM 3844 C C . ASN A 1 527 ? 148.772 142.948 102.588 1.00 72.81 559 ASN A C 1
ATOM 3845 O O . ASN A 1 527 ? 148.239 143.192 101.500 1.00 72.81 559 ASN A O 1
ATOM 3850 N N . ALA A 1 528 ? 150.093 143.008 102.761 1.00 74.14 560 ALA A N 1
ATOM 3851 C CA . ALA A 1 528 ? 151.021 143.413 101.707 1.00 74.14 560 ALA A CA 1
ATOM 3852 C C . ALA A 1 528 ? 150.645 144.780 101.137 1.00 74.14 560 ALA A C 1
ATOM 3853 O O . ALA A 1 528 ? 150.546 144.976 99.925 1.00 74.14 560 ALA A O 1
ATOM 3855 N N . SER A 1 529 ? 150.435 145.737 102.039 1.00 74.63 561 SER A N 1
ATOM 3856 C CA . SER A 1 529 ? 150.081 147.095 101.650 1.00 74.63 561 SER A CA 1
ATOM 3857 C C . SER A 1 529 ? 151.259 147.887 101.101 1.00 74.63 561 SER A C 1
ATOM 3858 O O . SER A 1 529 ? 151.054 148.997 100.599 1.00 74.63 561 SER A O 1
ATOM 3861 N N . LYS A 1 530 ? 152.478 147.354 101.183 1.00 77.18 562 LYS A N 1
ATOM 3862 C CA . LYS A 1 530 ? 153.657 148.034 100.665 1.00 77.18 562 LYS A CA 1
ATOM 3863 C C . LYS A 1 530 ? 153.827 147.819 99.168 1.00 77.18 562 LYS A C 1
ATOM 3864 O O . LYS A 1 530 ? 154.214 148.745 98.447 1.00 77.18 562 LYS A O 1
ATOM 3870 N N . LEU A 1 531 ? 153.536 146.614 98.690 1.00 75.79 563 LEU A N 1
ATOM 3871 C CA . LEU A 1 531 ? 153.704 146.268 97.287 1.00 75.79 563 LEU A CA 1
ATOM 3872 C C . LEU A 1 531 ? 152.508 146.794 96.494 1.00 75.79 563 LEU A C 1
ATOM 3873 O O . LEU A 1 531 ? 151.681 147.554 97.005 1.00 75.79 563 LEU A O 1
ATOM 3878 N N . SER A 1 532 ? 152.414 146.404 95.225 1.00 77.90 564 SER A N 1
ATOM 3879 C CA . SER A 1 532 ? 151.299 146.740 94.348 1.00 77.90 564 SER A CA 1
ATOM 3880 C C . SER A 1 532 ? 150.569 145.465 93.931 1.00 77.90 564 SER A C 1
ATOM 3881 O O . SER A 1 532 ? 150.888 144.365 94.379 1.00 77.90 564 SER A O 1
ATOM 3884 N N . GLY A 1 533 ? 149.581 145.625 93.051 1.00 78.27 565 GLY A N 1
ATOM 3885 C CA . GLY A 1 533 ? 148.692 144.517 92.741 1.00 78.27 565 GLY A CA 1
ATOM 3886 C C . GLY A 1 533 ? 149.347 143.456 91.878 1.00 78.27 565 GLY A C 1
ATOM 3887 O O . GLY A 1 533 ? 149.331 142.266 92.214 1.00 78.27 565 GLY A O 1
ATOM 3888 N N . GLY A 1 534 ? 149.913 143.869 90.741 1.00 80.88 566 GLY A N 1
ATOM 3889 C CA . GLY A 1 534 ? 150.579 142.920 89.866 1.00 80.88 566 GLY A CA 1
ATOM 3890 C C . GLY A 1 534 ? 151.723 142.203 90.549 1.00 80.88 566 GLY A C 1
ATOM 3891 O O . GLY A 1 534 ? 151.962 141.019 90.297 1.00 80.88 566 GLY A O 1
ATOM 3892 N N . GLN A 1 535 ? 152.430 142.901 91.436 1.00 78.86 567 GLN A N 1
ATOM 3893 C CA . GLN A 1 535 ? 153.500 142.278 92.202 1.00 78.86 567 GLN A CA 1
ATOM 3894 C C . GLN A 1 535 ? 152.964 141.135 93.053 1.00 78.86 567 GLN A C 1
ATOM 3895 O O . GLN A 1 535 ? 153.530 140.036 93.065 1.00 78.86 567 GLN A O 1
ATOM 3901 N N . LYS A 1 536 ? 151.859 141.371 93.761 1.00 75.06 568 LYS A N 1
ATOM 3902 C CA . LYS A 1 536 ? 151.271 140.327 94.592 1.00 75.06 568 LYS A CA 1
ATOM 3903 C C . LYS A 1 536 ? 150.766 139.169 93.746 1.00 75.06 568 LYS A C 1
ATOM 3904 O O . LYS A 1 536 ? 150.877 138.002 94.144 1.00 75.06 568 LYS A O 1
ATOM 3910 N N . GLN A 1 537 ? 150.207 139.470 92.572 1.00 80.12 569 GLN A N 1
ATOM 3911 C CA . GLN A 1 537 ? 149.779 138.404 91.673 1.00 80.12 569 GLN A CA 1
ATOM 3912 C C . GLN A 1 537 ? 150.960 137.541 91.254 1.00 80.12 569 GLN A C 1
ATOM 3913 O O . GLN A 1 537 ? 150.866 136.308 91.236 1.00 80.12 569 GLN A O 1
ATOM 3919 N N . ARG A 1 538 ? 152.090 138.173 90.936 1.00 81.83 570 ARG A N 1
ATOM 3920 C CA . ARG A 1 538 ? 153.269 137.419 90.527 1.00 81.83 570 ARG A CA 1
ATOM 3921 C C . ARG A 1 538 ? 153.814 136.579 91.675 1.00 81.83 570 ARG A C 1
ATOM 3922 O O . ARG A 1 538 ? 154.238 135.436 91.468 1.00 81.83 570 ARG A O 1
ATOM 3930 N N . ILE A 1 539 ? 153.813 137.130 92.892 1.00 76.00 571 ILE A N 1
ATOM 3931 C CA . ILE A 1 539 ? 154.252 136.364 94.057 1.00 76.00 571 ILE A CA 1
ATOM 3932 C C . ILE A 1 539 ? 153.367 135.143 94.262 1.00 76.00 571 ILE A C 1
ATOM 3933 O O . ILE A 1 539 ? 153.859 134.046 94.547 1.00 76.00 571 ILE A O 1
ATOM 3938 N N . SER A 1 540 ? 152.051 135.305 94.126 1.00 75.37 572 SER A N 1
ATOM 3939 C CA . SER A 1 540 ? 151.162 134.168 94.334 1.00 75.37 572 SER A CA 1
ATOM 3940 C C . SER A 1 540 ? 151.335 133.126 93.236 1.00 75.37 572 SER A C 1
ATOM 3941 O O . SER A 1 540 ? 151.288 131.918 93.502 1.00 75.37 572 SER A O 1
ATOM 3944 N N . ILE A 1 541 ? 151.555 133.571 91.997 1.00 77.64 573 ILE A N 1
ATOM 3945 C CA . ILE A 1 541 ? 151.790 132.632 90.904 1.00 77.64 573 ILE A CA 1
ATOM 3946 C C . ILE A 1 541 ? 153.068 131.842 91.156 1.00 77.64 573 ILE A C 1
ATOM 3947 O O . ILE A 1 541 ? 153.116 130.620 90.953 1.00 77.64 573 ILE A O 1
ATOM 3952 N N . ALA A 1 542 ? 154.121 132.523 91.609 1.00 77.99 574 ALA A N 1
ATOM 3953 C CA . ALA A 1 542 ? 155.364 131.836 91.937 1.00 77.99 574 ALA A CA 1
ATOM 3954 C C . ALA A 1 542 ? 155.160 130.842 93.072 1.00 77.99 574 ALA A C 1
ATOM 3955 O O . ALA A 1 542 ? 155.682 129.722 93.030 1.00 77.99 574 ALA A O 1
ATOM 3957 N N . ARG A 1 543 ? 154.399 131.235 94.095 1.00 72.70 575 ARG A N 1
ATOM 3958 C CA . ARG A 1 543 ? 154.091 130.329 95.195 1.00 72.70 575 ARG A CA 1
ATOM 3959 C C . ARG A 1 543 ? 153.321 129.108 94.715 1.00 72.70 575 ARG A C 1
ATOM 3960 O O . ARG A 1 543 ? 153.438 128.029 95.306 1.00 72.70 575 ARG A O 1
ATOM 3968 N N . ALA A 1 544 ? 152.530 129.258 93.653 1.00 75.33 576 ALA A N 1
ATOM 3969 C CA . ALA A 1 544 ? 151.775 128.128 93.126 1.00 75.33 576 ALA A CA 1
ATOM 3970 C C . ALA A 1 544 ? 152.627 127.216 92.252 1.00 75.33 576 ALA A C 1
ATOM 3971 O O . ALA A 1 544 ? 152.401 126.001 92.231 1.00 75.33 576 ALA A O 1
ATOM 3973 N N . ILE A 1 545 ? 153.596 127.774 91.526 1.00 79.43 577 ILE A N 1
ATOM 3974 C CA . ILE A 1 545 ? 154.394 126.966 90.605 1.00 79.43 577 ILE A CA 1
ATOM 3975 C C . ILE A 1 545 ? 155.442 126.140 91.347 1.00 79.43 577 ILE A C 1
ATOM 3976 O O . ILE A 1 545 ? 155.843 125.072 90.870 1.00 79.43 577 ILE A O 1
ATOM 3981 N N . MET A 1 546 ? 155.893 126.606 92.514 1.00 79.80 578 MET A N 1
ATOM 3982 C CA . MET A 1 546 ? 157.077 126.038 93.150 1.00 79.80 578 MET A CA 1
ATOM 3983 C C . MET A 1 546 ? 156.886 124.575 93.532 1.00 79.80 578 MET A C 1
ATOM 3984 O O . MET A 1 546 ? 157.854 123.806 93.525 1.00 79.80 578 MET A O 1
ATOM 3989 N N . ARG A 1 547 ? 155.664 124.170 93.861 1.00 75.33 579 ARG A N 1
ATOM 3990 C CA . ARG A 1 547 ? 155.406 122.824 94.356 1.00 75.33 579 ARG A CA 1
ATOM 3991 C C . ARG A 1 547 ? 155.114 121.815 93.250 1.00 75.33 579 ARG A C 1
ATOM 3992 O O . ARG A 1 547 ? 154.923 120.633 93.556 1.00 75.33 579 ARG A O 1
ATOM 4000 N N . ASN A 1 548 ? 155.090 122.242 91.981 1.00 81.00 580 ASN A N 1
ATOM 4001 C CA . ASN A 1 548 ? 154.841 121.364 90.840 1.00 81.00 580 ASN A CA 1
ATOM 4002 C C . ASN A 1 548 ? 153.525 120.616 91.015 1.00 81.00 580 ASN A C 1
ATOM 4003 O O . ASN A 1 548 ? 153.524 119.390 91.179 1.00 81.00 580 ASN A O 1
ATOM 4008 N N . PRO A 1 549 ? 152.393 121.311 90.989 1.00 76.99 581 PRO A N 1
ATOM 4009 C CA . PRO A 1 549 ? 151.116 120.647 91.246 1.00 76.99 581 PRO A CA 1
ATOM 4010 C C . PRO A 1 549 ? 150.601 119.892 90.034 1.00 76.99 581 PRO A C 1
ATOM 4011 O O . PRO A 1 549 ? 150.905 120.217 88.885 1.00 76.99 581 PRO A O 1
ATOM 4015 N N . LYS A 1 550 ? 149.801 118.864 90.316 1.00 79.21 582 LYS A N 1
ATOM 4016 C CA . LYS A 1 550 ? 149.132 118.134 89.247 1.00 79.21 582 LYS A CA 1
ATOM 4017 C C . LYS A 1 550 ? 147.942 118.918 88.720 1.00 79.21 582 LYS A C 1
ATOM 4018 O O . LYS A 1 550 ? 147.644 118.874 87.520 1.00 79.21 582 LYS A O 1
ATOM 4024 N N . ILE A 1 551 ? 147.252 119.635 89.603 1.00 78.17 583 ILE A N 1
ATOM 4025 C CA . ILE A 1 551 ? 146.095 120.451 89.257 1.00 78.17 583 ILE A CA 1
ATOM 4026 C C . ILE A 1 551 ? 146.425 121.899 89.581 1.00 78.17 583 ILE A C 1
ATOM 4027 O O . ILE A 1 551 ? 146.954 122.193 90.658 1.00 78.17 583 ILE A O 1
ATOM 4032 N N . LEU A 1 552 ? 146.112 122.794 88.649 1.00 77.02 584 LEU A N 1
ATOM 4033 C CA . LEU A 1 552 ? 146.312 124.224 88.819 1.00 77.02 584 LEU A CA 1
ATOM 4034 C C . LEU A 1 552 ? 145.008 124.939 88.514 1.00 77.02 584 LEU A C 1
ATOM 4035 O O . LEU A 1 552 ? 144.329 124.608 87.539 1.00 77.02 584 LEU A O 1
ATOM 4040 N N . ILE A 1 553 ? 144.660 125.912 89.353 1.00 75.51 585 ILE A N 1
ATOM 4041 C CA . ILE A 1 553 ? 143.411 126.658 89.222 1.00 75.51 585 ILE A CA 1
ATOM 4042 C C . ILE A 1 553 ? 143.742 128.140 89.312 1.00 75.51 585 ILE A C 1
ATOM 4043 O O . ILE A 1 553 ? 144.096 128.635 90.389 1.00 75.51 585 ILE A O 1
ATOM 4048 N N . LEU A 1 554 ? 143.594 128.850 88.195 1.00 77.09 586 LEU A N 1
ATOM 4049 C CA . LEU A 1 554 ? 143.849 130.281 88.107 1.00 77.09 586 LEU A CA 1
ATOM 4050 C C . LEU A 1 554 ? 142.513 131.000 87.975 1.00 77.09 586 LEU A C 1
ATOM 4051 O O . LEU A 1 554 ? 141.759 130.732 87.031 1.00 77.09 586 LEU A O 1
ATOM 4056 N N . ASP A 1 555 ? 142.224 131.910 88.909 1.00 77.01 587 ASP A N 1
ATOM 4057 C CA . ASP A 1 555 ? 140.954 132.633 88.959 1.00 77.01 587 ASP A CA 1
ATOM 4058 C C . ASP A 1 555 ? 141.243 134.126 88.831 1.00 77.01 587 ASP A C 1
ATOM 4059 O O . ASP A 1 555 ? 141.424 134.823 89.831 1.00 77.01 587 ASP A O 1
ATOM 4064 N N . GLN A 1 556 ? 141.269 134.609 87.588 1.00 80.43 588 GLN A N 1
ATOM 4065 C CA . GLN A 1 556 ? 141.536 136.013 87.281 1.00 80.43 588 GLN A CA 1
ATOM 4066 C C . GLN A 1 556 ? 142.880 136.448 87.865 1.00 80.43 588 GLN A C 1
ATOM 4067 O O . GLN A 1 556 ? 142.971 137.350 88.700 1.00 80.43 588 GLN A O 1
ATOM 4073 N N . ALA A 1 557 ? 143.931 135.778 87.401 1.00 81.33 589 ALA A N 1
ATOM 4074 C CA . ALA A 1 557 ? 145.283 136.050 87.865 1.00 81.33 589 ALA A CA 1
ATOM 4075 C C . ALA A 1 557 ? 145.967 137.154 87.073 1.00 81.33 589 ALA A C 1
ATOM 4076 O O . ALA A 1 557 ? 146.844 137.837 87.612 1.00 81.33 589 ALA A O 1
ATOM 4078 N N . THR A 1 558 ? 145.582 137.344 85.813 1.00 86.48 590 THR A N 1
ATOM 4079 C CA . THR A 1 558 ? 146.181 138.334 84.925 1.00 86.48 590 THR A CA 1
ATOM 4080 C C . THR A 1 558 ? 145.278 139.554 84.775 1.00 86.48 590 THR A C 1
ATOM 4081 O O . THR A 1 558 ? 145.192 140.160 83.706 1.00 86.48 590 THR A O 1
ATOM 4085 N N . SER A 1 559 ? 144.598 139.928 85.858 1.00 82.11 591 SER A N 1
ATOM 4086 C CA . SER A 1 559 ? 143.633 141.018 85.804 1.00 82.11 591 SER A CA 1
ATOM 4087 C C . SER A 1 559 ? 144.298 142.387 85.836 1.00 82.11 591 SER A C 1
ATOM 4088 O O . SER A 1 559 ? 143.809 143.319 85.189 1.00 82.11 591 SER A O 1
ATOM 4091 N N . SER A 1 560 ? 145.401 142.523 86.569 1.00 82.00 592 SER A N 1
ATOM 4092 C CA . SER A 1 560 ? 146.083 143.798 86.773 1.00 82.00 592 SER A CA 1
ATOM 4093 C C . SER A 1 560 ? 147.470 143.796 86.141 1.00 82.00 592 SER A C 1
ATOM 4094 O O . SER A 1 560 ? 148.436 144.282 86.732 1.00 82.00 592 SER A O 1
ATOM 4097 N N . LEU A 1 561 ? 147.579 143.249 84.931 1.00 86.55 593 LEU A N 1
ATOM 4098 C CA . LEU A 1 561 ? 148.845 143.151 84.222 1.00 86.55 593 LEU A CA 1
ATOM 4099 C C . LEU A 1 561 ? 148.639 143.530 82.766 1.00 86.55 593 LEU A C 1
ATOM 4100 O O . LEU A 1 561 ? 147.606 143.210 82.171 1.00 86.55 593 LEU A O 1
ATOM 4105 N N . ASP A 1 562 ? 149.632 144.209 82.196 1.00 96.59 594 ASP A N 1
ATOM 4106 C CA . ASP A 1 562 ? 149.536 144.686 80.827 1.00 96.59 594 ASP A CA 1
ATOM 4107 C C . ASP A 1 562 ? 149.591 143.511 79.849 1.00 96.59 594 ASP A C 1
ATOM 4108 O O . ASP A 1 562 ? 149.736 142.347 80.233 1.00 96.59 594 ASP A O 1
ATOM 4113 N N . ASN A 1 563 ? 149.479 143.831 78.559 1.00 102.56 595 ASN A N 1
ATOM 4114 C CA . ASN A 1 563 ? 149.345 142.790 77.546 1.00 102.56 595 ASN A CA 1
ATOM 4115 C C . ASN A 1 563 ? 150.651 142.032 77.343 1.00 102.56 595 ASN A C 1
ATOM 4116 O O . ASN A 1 563 ? 150.647 140.802 77.217 1.00 102.56 595 ASN A O 1
ATOM 4121 N N . LYS A 1 564 ? 151.776 142.747 77.308 1.00 102.86 596 LYS A N 1
ATOM 4122 C CA . LYS A 1 564 ? 153.052 142.114 76.991 1.00 102.86 596 LYS A CA 1
ATOM 4123 C C . LYS A 1 564 ? 153.469 141.134 78.080 1.00 102.86 596 LYS A C 1
ATOM 4124 O O . LYS A 1 564 ? 153.829 139.985 77.792 1.00 102.86 596 LYS A O 1
ATOM 4130 N N . SER A 1 565 ? 153.437 141.573 79.340 1.00 95.78 597 SER A N 1
ATOM 4131 C CA . SER A 1 565 ? 153.829 140.689 80.430 1.00 95.78 597 SER A CA 1
ATOM 4132 C C . SER A 1 565 ? 152.875 139.510 80.541 1.00 95.78 597 SER A C 1
ATOM 4133 O O . SER A 1 565 ? 153.294 138.392 80.854 1.00 95.78 597 SER A O 1
ATOM 4136 N N . GLU A 1 566 ? 151.586 139.742 80.287 1.00 95.06 598 GLU A N 1
ATOM 4137 C CA . GLU A 1 566 ? 150.622 138.648 80.312 1.00 95.06 598 GLU A CA 1
ATOM 4138 C C . GLU A 1 566 ? 150.944 137.617 79.241 1.00 95.06 598 GLU A C 1
ATOM 4139 O O . GLU A 1 566 ? 150.923 136.409 79.505 1.00 95.06 598 GLU A O 1
ATOM 4145 N N . TYR A 1 567 ? 151.241 138.076 78.023 1.00 98.64 599 TYR A N 1
ATOM 4146 C CA . TYR A 1 567 ? 151.594 137.160 76.944 1.00 98.64 599 TYR A CA 1
ATOM 4147 C C . TYR A 1 567 ? 152.851 136.370 77.283 1.00 98.64 599 TYR A C 1
ATOM 4148 O O . TYR A 1 567 ? 152.912 135.155 77.058 1.00 98.64 599 TYR A O 1
ATOM 4157 N N . LEU A 1 568 ? 153.860 137.041 77.843 1.00 97.10 600 LEU A N 1
ATOM 4158 C CA . LEU A 1 568 ? 155.102 136.354 78.182 1.00 97.10 600 LEU A CA 1
ATOM 4159 C C . LEU A 1 568 ? 154.888 135.333 79.295 1.00 97.10 600 LEU A C 1
ATOM 4160 O O . LEU A 1 568 ? 155.409 134.213 79.226 1.00 97.10 600 LEU A O 1
ATOM 4165 N N . VAL A 1 569 ? 154.116 135.692 80.322 1.00 92.82 601 VAL A N 1
ATOM 4166 C CA . VAL A 1 569 ? 153.848 134.762 81.414 1.00 92.82 601 VAL A CA 1
ATOM 4167 C C . VAL A 1 569 ? 153.045 133.570 80.914 1.00 92.82 601 VAL A C 1
ATOM 4168 O O . VAL A 1 569 ? 153.270 132.433 81.341 1.00 92.82 601 VAL A O 1
ATOM 4172 N N . GLN A 1 570 ? 152.100 133.801 80.005 1.00 94.42 602 GLN A N 1
ATOM 4173 C CA . GLN A 1 570 ? 151.332 132.689 79.462 1.00 94.42 602 GLN A CA 1
ATOM 4174 C C . GLN A 1 570 ? 152.221 131.770 78.635 1.00 94.42 602 GLN A C 1
ATOM 4175 O O . GLN A 1 570 ? 152.094 130.541 78.707 1.00 94.42 602 GLN A O 1
ATOM 4181 N N . LYS A 1 571 ? 153.129 132.351 77.846 1.00 95.78 603 LYS A N 1
ATOM 4182 C CA . LYS A 1 571 ? 154.087 131.549 77.094 1.00 95.78 603 LYS A CA 1
ATOM 4183 C C . LYS A 1 571 ? 155.002 130.766 78.025 1.00 95.78 603 LYS A C 1
ATOM 4184 O O . LYS A 1 571 ? 155.469 129.678 77.670 1.00 95.78 603 LYS A O 1
ATOM 4190 N N . THR A 1 572 ? 155.283 131.308 79.209 1.00 91.86 604 THR A N 1
ATOM 4191 C CA . THR A 1 572 ? 156.107 130.589 80.172 1.00 91.86 604 THR A CA 1
ATOM 4192 C C . THR A 1 572 ? 155.340 129.433 80.803 1.00 91.86 604 THR A C 1
ATOM 4193 O O . THR A 1 572 ? 155.894 128.346 80.998 1.00 91.86 604 THR A O 1
ATOM 4197 N N . ILE A 1 573 ? 154.064 129.649 81.127 1.00 89.98 605 ILE A N 1
ATOM 4198 C CA . ILE A 1 573 ? 153.299 128.628 81.839 1.00 89.98 605 ILE A CA 1
ATOM 4199 C C . ILE A 1 573 ? 152.908 127.491 80.905 1.00 89.98 605 ILE A C 1
ATOM 4200 O O . ILE A 1 573 ? 152.915 126.321 81.305 1.00 89.98 605 ILE A O 1
ATOM 4205 N N . ASN A 1 574 ? 152.559 127.799 79.657 1.00 94.16 606 ASN A N 1
ATOM 4206 C CA . ASN A 1 574 ? 152.080 126.750 78.763 1.00 94.16 606 ASN A CA 1
ATOM 4207 C C . ASN A 1 574 ? 153.197 125.874 78.199 1.00 94.16 606 ASN A C 1
ATOM 4208 O O . ASN A 1 574 ? 152.913 125.020 77.352 1.00 94.16 606 ASN A O 1
ATOM 4213 N N . ASN A 1 575 ? 154.448 126.066 78.637 1.00 92.16 607 ASN A N 1
ATOM 4214 C CA . ASN A 1 575 ? 155.568 125.217 78.245 1.00 92.16 607 ASN A CA 1
ATOM 4215 C C . ASN A 1 575 ? 156.394 124.781 79.452 1.00 92.16 607 ASN A C 1
ATOM 4216 O O . ASN A 1 575 ? 157.561 124.408 79.298 1.00 92.16 607 ASN A O 1
ATOM 4221 N N . LEU A 1 576 ? 155.814 124.814 80.650 1.00 89.90 608 LEU A N 1
ATOM 4222 C CA . LEU A 1 576 ? 156.529 124.416 81.851 1.00 89.90 608 LEU A CA 1
ATOM 4223 C C . LEU A 1 576 ? 156.742 122.905 81.866 1.00 89.90 608 LEU A C 1
ATOM 4224 O O . LEU A 1 576 ? 156.010 122.140 81.232 1.00 89.90 608 LEU A O 1
ATOM 4229 N N . LYS A 1 577 ? 157.768 122.478 82.599 1.00 90.72 609 LYS A N 1
ATOM 4230 C CA . LYS A 1 577 ? 158.057 121.056 82.722 1.00 90.72 609 LYS A CA 1
ATOM 4231 C C . LYS A 1 577 ? 156.898 120.333 83.397 1.00 90.72 609 LYS A C 1
ATOM 4232 O O . LYS A 1 577 ? 156.169 120.903 84.214 1.00 90.72 609 LYS A O 1
ATOM 4238 N N . GLY A 1 578 ? 156.734 119.059 83.052 1.00 88.88 610 GLY A N 1
ATOM 4239 C CA . GLY A 1 578 ? 155.632 118.281 83.576 1.00 88.88 610 GLY A CA 1
ATOM 4240 C C . GLY A 1 578 ? 154.284 118.603 82.978 1.00 88.88 610 GLY A C 1
ATOM 4241 O O . GLY A 1 578 ? 153.274 118.073 83.450 1.00 88.88 610 GLY A O 1
ATOM 4242 N N . ASN A 1 579 ? 154.230 119.451 81.948 1.00 88.93 611 ASN A N 1
ATOM 4243 C CA . ASN A 1 579 ? 152.954 119.816 81.346 1.00 88.93 611 ASN A CA 1
ATOM 4244 C C . ASN A 1 579 ? 152.339 118.692 80.525 1.00 88.93 611 ASN A C 1
ATOM 4245 O O . ASN A 1 579 ? 151.163 118.794 80.159 1.00 88.93 611 ASN A O 1
ATOM 4250 N N . GLU A 1 580 ? 153.088 117.625 80.235 1.00 89.18 612 GLU A N 1
ATOM 4251 C CA . GLU A 1 580 ? 152.515 116.483 79.532 1.00 89.18 612 GLU A CA 1
ATOM 4252 C C . GLU A 1 580 ? 151.421 115.789 80.338 1.00 89.18 612 GLU A C 1
ATOM 4253 O O . GLU A 1 580 ? 150.624 115.045 79.758 1.00 89.18 612 GLU A O 1
ATOM 4259 N N . ASN A 1 581 ? 151.369 116.004 81.657 1.00 84.90 613 ASN A N 1
ATOM 4260 C CA . ASN A 1 581 ? 150.338 115.393 82.497 1.00 84.90 613 ASN A CA 1
ATOM 4261 C C . ASN A 1 581 ? 150.003 116.351 83.646 1.00 84.90 613 ASN A C 1
ATOM 4262 O O . ASN A 1 581 ? 150.643 116.341 84.699 1.00 84.90 613 ASN A O 1
ATOM 4267 N N . ARG A 1 582 ? 148.975 117.164 83.430 1.00 82.28 614 ARG A N 1
ATOM 4268 C CA . ARG A 1 582 ? 148.448 118.050 84.459 1.00 82.28 614 ARG A CA 1
ATOM 4269 C C . ARG A 1 582 ? 147.112 118.578 83.963 1.00 82.28 614 ARG A C 1
ATOM 4270 O O . ARG A 1 582 ? 146.733 118.374 82.807 1.00 82.28 614 ARG A O 1
ATOM 4278 N N . ILE A 1 583 ? 146.405 119.264 84.856 1.00 81.17 615 ILE A N 1
ATOM 4279 C CA . ILE A 1 583 ? 145.084 119.814 84.575 1.00 81.17 615 ILE A CA 1
ATOM 4280 C C . ILE A 1 583 ? 145.082 121.262 85.044 1.00 81.17 615 ILE A C 1
ATOM 4281 O O . ILE A 1 583 ? 145.052 121.525 86.253 1.00 81.17 615 ILE A O 1
ATOM 4286 N N . THR A 1 584 ? 145.108 122.195 84.098 1.00 81.11 616 THR A N 1
ATOM 4287 C CA . THR A 1 584 ? 145.028 123.620 84.388 1.00 81.11 616 THR A CA 1
ATOM 4288 C C . THR A 1 584 ? 143.627 124.126 84.075 1.00 81.11 616 THR A C 1
ATOM 4289 O O . THR A 1 584 ? 143.024 123.735 83.071 1.00 81.11 616 THR A O 1
ATOM 4293 N N . ILE A 1 585 ? 143.111 124.988 84.948 1.00 79.56 617 ILE A N 1
ATOM 4294 C CA . ILE A 1 585 ? 141.757 125.522 84.842 1.00 79.56 617 ILE A CA 1
ATOM 4295 C C . ILE A 1 585 ? 141.860 127.035 84.937 1.00 79.56 617 ILE A C 1
ATOM 4296 O O . ILE A 1 585 ? 142.116 127.579 86.019 1.00 79.56 617 ILE A O 1
ATOM 4301 N N . ILE A 1 586 ? 141.633 127.709 83.820 1.00 81.14 618 ILE A N 1
ATOM 4302 C CA . ILE A 1 586 ? 141.728 129.158 83.727 1.00 81.14 618 ILE A CA 1
ATOM 4303 C C . ILE A 1 586 ? 140.329 129.740 83.833 1.00 81.14 618 ILE A C 1
ATOM 4304 O O . ILE A 1 586 ? 139.371 129.180 83.288 1.00 81.14 618 ILE A O 1
ATOM 4309 N N . ILE A 1 587 ? 140.208 130.861 84.541 1.00 79.48 619 ILE A N 1
ATOM 4310 C CA . ILE A 1 587 ? 138.977 131.643 84.574 1.00 79.48 619 ILE A CA 1
ATOM 4311 C C . ILE A 1 587 ? 139.342 133.075 84.220 1.00 79.48 619 ILE A C 1
ATOM 4312 O O . ILE A 1 587 ? 140.237 133.661 84.840 1.00 79.48 619 ILE A O 1
ATOM 4317 N N . ALA A 1 588 ? 138.647 133.642 83.237 1.00 84.67 620 ALA A N 1
ATOM 4318 C CA . ALA A 1 588 ? 139.019 134.942 82.707 1.00 84.67 620 ALA A CA 1
ATOM 4319 C C . ALA A 1 588 ? 137.819 135.590 82.037 1.00 84.67 620 ALA A C 1
ATOM 4320 O O . ALA A 1 588 ? 136.902 134.913 81.564 1.00 84.67 620 ALA A O 1
ATOM 4322 N N . HIS A 1 589 ? 137.846 136.920 82.004 1.00 86.29 621 HIS A N 1
ATOM 4323 C CA . HIS A 1 589 ? 136.863 137.728 81.293 1.00 86.29 621 HIS A CA 1
ATOM 4324 C C . HIS A 1 589 ? 137.369 138.229 79.953 1.00 86.29 621 HIS A C 1
ATOM 4325 O O . HIS A 1 589 ? 136.600 138.276 78.991 1.00 86.29 621 HIS A O 1
ATOM 4332 N N . ARG A 1 590 ? 138.641 138.606 79.862 1.00 94.77 622 ARG A N 1
ATOM 4333 C CA . ARG A 1 590 ? 139.244 138.936 78.575 1.00 94.77 622 ARG A CA 1
ATOM 4334 C C . ARG A 1 590 ? 139.453 137.637 77.807 1.00 94.77 622 ARG A C 1
ATOM 4335 O O . ARG A 1 590 ? 140.242 136.777 78.203 1.00 94.77 622 ARG A O 1
ATOM 4343 N N . LEU A 1 591 ? 138.712 137.476 76.713 1.00 96.38 623 LEU A N 1
ATOM 4344 C CA . LEU A 1 591 ? 138.691 136.215 75.984 1.00 96.38 623 LEU A CA 1
ATOM 4345 C C . LEU A 1 591 ? 139.892 136.034 75.063 1.00 96.38 623 LEU A C 1
ATOM 4346 O O . LEU A 1 591 ? 139.942 135.033 74.339 1.00 96.38 623 LEU A O 1
ATOM 4351 N N . SER A 1 592 ? 140.853 136.961 75.066 1.00 95.91 624 SER A N 1
ATOM 4352 C CA . SER A 1 592 ? 142.034 136.809 74.225 1.00 95.91 624 SER A CA 1
ATOM 4353 C C . SER A 1 592 ? 143.007 135.785 74.794 1.00 95.91 624 SER A C 1
ATOM 4354 O O . SER A 1 592 ? 143.733 135.134 74.034 1.00 95.91 624 SER A O 1
ATOM 4357 N N . THR A 1 593 ? 143.040 135.628 76.116 1.00 93.98 625 THR A N 1
ATOM 4358 C CA . THR A 1 593 ? 144.003 134.743 76.759 1.00 93.98 625 THR A CA 1
ATOM 4359 C C . THR A 1 593 ? 143.649 133.268 76.627 1.00 93.98 625 THR A C 1
ATOM 4360 O O . THR A 1 593 ? 144.501 132.425 76.927 1.00 93.98 625 THR A O 1
ATOM 4364 N N . ILE A 1 594 ? 142.431 132.940 76.193 1.00 93.55 626 ILE A N 1
ATOM 4365 C CA . ILE A 1 594 ? 141.976 131.556 76.093 1.00 93.55 626 ILE A CA 1
ATOM 4366 C C . ILE A 1 594 ? 141.667 131.204 74.644 1.00 93.55 626 ILE A C 1
ATOM 4367 O O . ILE A 1 594 ? 140.767 130.401 74.372 1.00 93.55 626 ILE A O 1
ATOM 4372 N N . ARG A 1 595 ? 142.395 131.809 73.703 1.00 101.67 627 ARG A N 1
ATOM 4373 C CA . ARG A 1 595 ? 142.165 131.499 72.296 1.00 101.67 627 ARG A CA 1
ATOM 4374 C C . ARG A 1 595 ? 142.486 130.041 72.003 1.00 101.67 627 ARG A C 1
ATOM 4375 O O . ARG A 1 595 ? 141.775 129.386 71.232 1.00 101.67 627 ARG A O 1
ATOM 4383 N N . TYR A 1 596 ? 143.548 129.519 72.609 1.00 98.98 628 TYR A N 1
ATOM 4384 C CA . TYR A 1 596 ? 143.911 128.113 72.493 1.00 98.98 628 TYR A CA 1
ATOM 4385 C C . TYR A 1 596 ? 143.383 127.383 73.723 1.00 98.98 628 TYR A C 1
ATOM 4386 O O . TYR A 1 596 ? 143.702 127.752 74.859 1.00 98.98 628 TYR A O 1
ATOM 4395 N N . ALA A 1 597 ? 142.534 126.387 73.496 1.00 92.37 629 ALA A N 1
ATOM 4396 C CA . ALA A 1 597 ? 141.989 125.593 74.586 1.00 92.37 629 ALA A CA 1
ATOM 4397 C C . ALA A 1 597 ? 141.253 124.403 73.999 1.00 92.37 629 ALA A C 1
ATOM 4398 O O . ALA A 1 597 ? 140.521 124.544 73.017 1.00 92.37 629 ALA A O 1
ATOM 4400 N N . ASN A 1 598 ? 141.450 123.237 74.612 1.00 89.82 630 ASN A N 1
ATOM 4401 C CA . ASN A 1 598 ? 140.807 122.023 74.133 1.00 89.82 630 ASN A CA 1
ATOM 4402 C C . ASN A 1 598 ? 139.290 122.086 74.249 1.00 89.82 630 ASN A C 1
ATOM 4403 O O . ASN A 1 598 ? 138.596 121.398 73.494 1.00 89.82 630 ASN A O 1
ATOM 4408 N N . THR A 1 599 ? 138.761 122.889 75.170 1.00 89.48 631 THR A N 1
ATOM 4409 C CA . THR A 1 599 ? 137.322 123.037 75.325 1.00 89.48 631 THR A CA 1
ATOM 4410 C C . THR A 1 599 ? 137.049 124.325 76.086 1.00 89.48 631 THR A C 1
ATOM 4411 O O . THR A 1 599 ? 137.831 124.724 76.952 1.00 89.48 631 THR A O 1
ATOM 4415 N N . ILE A 1 600 ? 135.931 124.965 75.749 1.00 91.45 632 ILE A N 1
ATOM 4416 C CA . ILE A 1 600 ? 135.478 126.186 76.405 1.00 91.45 632 ILE A CA 1
ATOM 4417 C C . ILE A 1 600 ? 134.034 125.981 76.838 1.00 91.45 632 ILE A C 1
ATOM 4418 O O . ILE A 1 600 ? 133.176 125.645 76.014 1.00 91.45 632 ILE A O 1
ATOM 4423 N N . PHE A 1 601 ? 133.768 126.194 78.124 1.00 87.11 633 PHE A N 1
ATOM 4424 C CA . PHE A 1 601 ? 132.439 126.032 78.698 1.00 87.11 633 PHE A CA 1
ATOM 4425 C C . PHE A 1 601 ? 131.799 127.404 78.863 1.00 87.11 633 PHE A C 1
ATOM 4426 O O . PHE A 1 601 ? 132.391 128.295 79.481 1.00 87.11 633 PHE A O 1
ATOM 4434 N N . VAL A 1 602 ? 130.599 127.569 78.308 1.00 88.96 634 VAL A N 1
ATOM 4435 C CA . VAL A 1 602 ? 129.819 128.796 78.433 1.00 88.96 634 VAL A CA 1
ATOM 4436 C C . VAL A 1 602 ? 128.524 128.465 79.157 1.00 88.96 634 VAL A C 1
ATOM 4437 O O . VAL A 1 602 ? 127.872 127.456 78.861 1.00 88.96 634 VAL A O 1
ATOM 4441 N N . LEU A 1 603 ? 128.142 129.331 80.090 1.00 84.87 635 LEU A N 1
ATOM 4442 C CA . LEU A 1 603 ? 127.010 129.082 80.967 1.00 84.87 635 LEU A CA 1
ATOM 4443 C C . LEU A 1 603 ? 126.268 130.382 81.233 1.00 84.87 635 LEU A C 1
ATOM 4444 O O . LEU A 1 603 ? 126.855 131.466 81.216 1.00 84.87 635 LEU A O 1
ATOM 4449 N N . SER A 1 604 ? 124.965 130.255 81.474 1.00 86.58 636 SER A N 1
ATOM 4450 C CA . SER A 1 604 ? 124.099 131.410 81.654 1.00 86.58 636 SER A CA 1
ATOM 4451 C C . SER A 1 604 ? 122.941 131.034 82.564 1.00 86.58 636 SER A C 1
ATOM 4452 O O . SER A 1 604 ? 122.778 129.876 82.954 1.00 86.58 636 SER A O 1
ATOM 4455 N N . ASN A 1 605 ? 122.132 132.041 82.895 1.00 87.46 637 ASN A N 1
ATOM 4456 C CA . ASN A 1 605 ? 120.971 131.888 83.767 1.00 87.46 637 ASN A CA 1
ATOM 4457 C C . ASN A 1 605 ? 119.781 132.653 83.207 1.00 87.46 637 ASN A C 1
ATOM 4458 O O . ASN A 1 605 ? 119.016 133.277 83.950 1.00 87.46 637 ASN A O 1
ATOM 4463 N N . ARG A 1 606 ? 119.618 132.622 81.888 1.00 89.13 638 ARG A N 1
ATOM 4464 C CA . ARG A 1 606 ? 118.527 133.324 81.219 1.00 89.13 638 ARG A CA 1
ATOM 4465 C C . ARG A 1 606 ? 118.011 132.509 80.038 1.00 89.13 638 ARG A C 1
ATOM 4466 O O . ARG A 1 606 ? 116.888 132.007 80.063 1.00 89.13 638 ARG A O 1
ATOM 4474 N N . ASN A 1 633 ? 115.177 132.062 85.795 1.00 90.65 665 ASN A N 1
ATOM 4475 C CA . ASN A 1 633 ? 115.679 132.738 86.985 1.00 90.65 665 ASN A CA 1
ATOM 4476 C C . ASN A 1 633 ? 115.608 131.820 88.203 1.00 90.65 665 ASN A C 1
ATOM 4477 O O . ASN A 1 633 ? 115.142 132.227 89.268 1.00 90.65 665 ASN A O 1
ATOM 4482 N N . GLU A 1 634 ? 116.067 130.574 88.032 1.00 88.40 666 GLU A N 1
ATOM 4483 C CA . GLU A 1 634 ? 116.099 129.611 89.127 1.00 88.40 666 GLU A CA 1
ATOM 4484 C C . GLU A 1 634 ? 117.367 128.765 89.139 1.00 88.40 666 GLU A C 1
ATOM 4485 O O . GLU A 1 634 ? 117.459 127.835 89.950 1.00 88.40 666 GLU A O 1
ATOM 4491 N N . GLY A 1 635 ? 118.344 129.050 88.280 1.00 84.06 667 GLY A N 1
ATOM 4492 C CA . GLY A 1 635 ? 119.577 128.290 88.272 1.00 84.06 667 GLY A CA 1
ATOM 4493 C C . GLY A 1 635 ? 120.365 128.426 86.988 1.00 84.06 667 GLY A C 1
ATOM 4494 O O . GLY A 1 635 ? 119.790 128.449 85.896 1.00 84.06 667 GLY A O 1
ATOM 4495 N N . SER A 1 636 ? 121.686 128.513 87.107 1.00 83.50 668 SER A N 1
ATOM 4496 C CA . SER A 1 636 ? 122.550 128.609 85.945 1.00 83.50 668 SER A CA 1
ATOM 4497 C C . SER A 1 636 ? 122.745 127.235 85.313 1.00 83.50 668 SER A C 1
ATOM 4498 O O . SER A 1 636 ? 122.483 126.197 85.924 1.00 83.50 668 SER A O 1
ATOM 4501 N N . TYR A 1 637 ? 123.215 127.240 84.068 1.00 86.66 669 TYR A N 1
ATOM 4502 C CA . TYR A 1 637 ? 123.409 126.001 83.331 1.00 86.66 669 TYR A CA 1
ATOM 4503 C C . TYR A 1 637 ? 124.251 126.281 82.096 1.00 86.66 669 TYR A C 1
ATOM 4504 O O . TYR A 1 637 ? 124.329 127.414 81.614 1.00 86.66 669 TYR A O 1
ATOM 4513 N N . ILE A 1 638 ? 124.871 125.218 81.589 1.00 88.01 670 ILE A N 1
ATOM 4514 C CA . ILE A 1 638 ? 125.732 125.293 80.416 1.00 88.01 670 ILE A CA 1
ATOM 4515 C C . ILE A 1 638 ? 124.872 125.380 79.162 1.00 88.01 670 ILE A C 1
ATOM 4516 O O . ILE A 1 638 ? 123.787 124.790 79.089 1.00 88.01 670 ILE A O 1
ATOM 4521 N N . ILE A 1 639 ? 125.360 126.122 78.168 1.00 90.33 671 ILE A N 1
ATOM 4522 C CA . ILE A 1 639 ? 124.645 126.299 76.905 1.00 90.33 671 ILE A CA 1
ATOM 4523 C C . ILE A 1 639 ? 125.477 125.959 75.679 1.00 90.33 671 ILE A C 1
ATOM 4524 O O . ILE A 1 639 ? 124.897 125.678 74.613 1.00 90.33 671 ILE A O 1
ATOM 4529 N N . GLU A 1 640 ? 126.808 125.968 75.749 1.00 93.71 672 GLU A N 1
ATOM 4530 C CA . GLU A 1 640 ? 127.652 125.750 74.582 1.00 93.71 672 GLU A CA 1
ATOM 4531 C C . GLU A 1 640 ? 128.913 125.006 74.991 1.00 93.71 672 GLU A C 1
ATOM 4532 O O . GLU A 1 640 ? 129.379 125.116 76.128 1.00 93.71 672 GLU A O 1
ATOM 4538 N N . GLN A 1 641 ? 129.456 124.241 74.047 1.00 93.08 673 GLN A N 1
ATOM 4539 C CA . GLN A 1 641 ? 130.731 123.565 74.228 1.00 93.08 673 GLN A CA 1
ATOM 4540 C C . GLN A 1 641 ? 131.430 123.486 72.880 1.00 93.08 673 GLN A C 1
ATOM 4541 O O . GLN A 1 641 ? 130.829 123.068 71.887 1.00 93.08 673 GLN A O 1
ATOM 4547 N N . GLY A 1 642 ? 132.691 123.888 72.852 1.00 97.06 674 GLY A N 1
ATOM 4548 C CA . GLY A 1 642 ? 133.464 123.856 71.627 1.00 97.06 674 GLY A CA 1
ATOM 4549 C C . GLY A 1 642 ? 134.712 124.694 71.748 1.00 97.06 674 GLY A C 1
ATOM 4550 O O . GLY A 1 642 ? 134.928 125.404 72.730 1.00 97.06 674 GLY A O 1
ATOM 4551 N N . THR A 1 643 ? 135.542 124.601 70.713 1.00 100.45 675 THR A N 1
ATOM 4552 C CA . THR A 1 643 ? 136.822 125.295 70.687 1.00 100.45 675 THR A CA 1
ATOM 4553 C C . THR A 1 643 ? 136.617 126.736 70.224 1.00 100.45 675 THR A C 1
ATOM 4554 O O . THR A 1 643 ? 135.494 127.197 70.009 1.00 100.45 675 THR A O 1
ATOM 4558 N N . HIS A 1 644 ? 137.721 127.468 70.067 1.00 104.59 676 HIS A N 1
ATOM 4559 C CA . HIS A 1 644 ? 137.646 128.860 69.637 1.00 104.59 676 HIS A CA 1
ATOM 4560 C C . HIS A 1 644 ? 137.086 128.972 68.225 1.00 104.59 676 HIS A C 1
ATOM 4561 O O . HIS A 1 644 ? 136.209 129.800 67.954 1.00 104.59 676 HIS A O 1
ATOM 4568 N N . ASP A 1 645 ? 137.587 128.145 67.308 1.00 106.44 677 ASP A N 1
ATOM 4569 C CA . ASP A 1 645 ? 137.206 128.262 65.907 1.00 106.44 677 ASP A CA 1
ATOM 4570 C C . ASP A 1 645 ? 135.819 127.697 65.636 1.00 106.44 677 ASP A C 1
ATOM 4571 O O . ASP A 1 645 ? 135.090 128.241 64.800 1.00 106.44 677 ASP A O 1
ATOM 4576 N N . SER A 1 646 ? 135.435 126.623 66.325 1.00 107.14 678 SER A N 1
ATOM 4577 C CA . SER A 1 646 ? 134.169 125.947 66.084 1.00 107.14 678 SER A CA 1
ATOM 4578 C C . SER A 1 646 ? 133.031 126.485 66.946 1.00 107.14 678 SER A C 1
ATOM 4579 O O . SER A 1 646 ? 132.035 125.778 67.141 1.00 107.14 678 SER A O 1
ATOM 4582 N N . LEU A 1 647 ? 133.155 127.708 67.461 1.00 104.43 679 LEU A N 1
ATOM 4583 C CA . LEU A 1 647 ? 132.151 128.315 68.328 1.00 104.43 679 LEU A CA 1
ATOM 4584 C C . LEU A 1 647 ? 131.644 129.652 67.814 1.00 104.43 679 LEU A C 1
ATOM 4585 O O . LEU A 1 647 ? 130.441 129.916 67.886 1.00 104.43 679 LEU A O 1
ATOM 4590 N N . MET A 1 648 ? 132.528 130.506 67.297 1.00 109.18 680 MET A N 1
ATOM 4591 C CA . MET A 1 648 ? 132.108 131.826 66.841 1.00 109.18 680 MET A CA 1
ATOM 4592 C C . MET A 1 648 ? 131.423 131.771 65.482 1.00 109.18 680 MET A C 1
ATOM 4593 O O . MET A 1 648 ? 130.477 132.527 65.239 1.00 109.18 680 MET A O 1
ATOM 4598 N N . LYS A 1 649 ? 131.880 130.892 64.591 1.00 109.28 681 LYS A N 1
ATOM 4599 C CA . LYS A 1 649 ? 131.312 130.777 63.255 1.00 109.28 681 LYS A CA 1
ATOM 4600 C C . LYS A 1 649 ? 130.057 129.917 63.209 1.00 109.28 681 LYS A C 1
ATOM 4601 O O . LYS A 1 649 ? 129.349 129.944 62.197 1.00 109.28 681 LYS A O 1
ATOM 4607 N N . ASN A 1 650 ? 129.764 129.160 64.268 1.00 110.54 682 ASN A N 1
ATOM 4608 C CA . ASN A 1 650 ? 128.665 128.203 64.217 1.00 110.54 682 ASN A CA 1
ATOM 4609 C C . ASN A 1 650 ? 127.324 128.917 64.107 1.00 110.54 682 ASN A C 1
ATOM 4610 O O . ASN A 1 650 ? 126.631 128.805 63.091 1.00 110.54 682 ASN A O 1
ATOM 4615 N N . LYS A 1 651 ? 126.967 129.690 65.130 1.00 110.56 683 LYS A N 1
ATOM 4616 C CA . LYS A 1 651 ? 125.676 130.355 65.233 1.00 110.56 683 LYS A CA 1
ATOM 4617 C C . LYS A 1 651 ? 125.894 131.778 65.732 1.00 110.56 683 LYS A C 1
ATOM 4618 O O . LYS A 1 651 ? 127.010 132.174 66.078 1.00 110.56 683 LYS A O 1
ATOM 4624 N N . ASN A 1 652 ? 124.807 132.546 65.767 1.00 110.62 684 ASN A N 1
ATOM 4625 C CA . ASN A 1 652 ? 124.823 133.899 66.325 1.00 110.62 684 ASN A CA 1
ATOM 4626 C C . ASN A 1 652 ? 124.459 133.860 67.811 1.00 110.62 684 ASN A C 1
ATOM 4627 O O . ASN A 1 652 ? 123.484 134.457 68.266 1.00 110.62 684 ASN A O 1
ATOM 4632 N N . GLY A 1 653 ? 125.276 133.133 68.569 1.00 107.93 685 GLY A N 1
ATOM 4633 C CA . GLY A 1 653 ? 125.056 132.959 69.989 1.00 107.93 685 GLY A CA 1
ATOM 4634 C C . GLY A 1 653 ? 125.645 134.091 70.805 1.00 107.93 685 GLY A C 1
ATOM 4635 O O . GLY A 1 653 ? 125.934 135.179 70.303 1.00 107.93 685 GLY A O 1
ATOM 4636 N N . ILE A 1 654 ? 125.828 133.817 72.098 1.00 104.57 686 ILE A N 1
ATOM 4637 C CA . ILE A 1 654 ? 126.357 134.830 73.003 1.00 104.57 686 ILE A CA 1
ATOM 4638 C C . ILE A 1 654 ? 127.848 135.026 72.766 1.00 104.57 686 ILE A C 1
ATOM 4639 O O . ILE A 1 654 ? 128.361 136.148 72.846 1.00 104.57 686 ILE A O 1
ATOM 4644 N N . TYR A 1 655 ? 128.566 133.938 72.481 1.00 106.03 687 TYR A N 1
ATOM 4645 C CA . TYR A 1 655 ? 130.010 134.021 72.286 1.00 106.03 687 TYR A CA 1
ATOM 4646 C C . TYR A 1 655 ? 130.360 134.887 71.083 1.00 106.03 687 TYR A C 1
ATOM 4647 O O . TYR A 1 655 ? 131.345 135.638 71.111 1.00 106.03 687 TYR A O 1
ATOM 4656 N N . HIS A 1 656 ? 129.576 134.784 70.008 1.00 107.36 688 HIS A N 1
ATOM 4657 C CA . HIS A 1 656 ? 129.811 135.625 68.841 1.00 107.36 688 HIS A CA 1
ATOM 4658 C C . HIS A 1 656 ? 129.618 137.094 69.187 1.00 107.36 688 HIS A C 1
ATOM 4659 O O . HIS A 1 656 ? 130.393 137.952 68.750 1.00 107.36 688 HIS A O 1
ATOM 4666 N N . LEU A 1 657 ? 128.597 137.403 69.989 1.00 106.01 689 LEU A N 1
ATOM 4667 C CA . LEU A 1 657 ? 128.386 138.782 70.412 1.00 106.01 689 LEU A CA 1
ATOM 4668 C C . LEU A 1 657 ? 129.538 139.268 71.281 1.00 106.01 689 LEU A C 1
ATOM 4669 O O . LEU A 1 657 ? 129.972 140.418 71.161 1.00 106.01 689 LEU A O 1
ATOM 4674 N N . MET A 1 658 ? 130.061 138.400 72.148 1.00 103.10 690 MET A N 1
ATOM 4675 C CA . MET A 1 658 ? 131.193 138.772 72.993 1.00 103.10 690 MET A CA 1
ATOM 4676 C C . MET A 1 658 ? 132.426 139.093 72.154 1.00 103.10 690 MET A C 1
ATOM 4677 O O . MET A 1 658 ? 133.061 140.142 72.330 1.00 103.10 690 MET A O 1
ATOM 4682 N N . ILE A 1 659 ? 132.783 138.194 71.232 1.00 107.39 691 ILE A N 1
ATOM 4683 C CA . ILE A 1 659 ? 133.990 138.401 70.439 1.00 107.39 691 ILE A CA 1
ATOM 4684 C C . ILE A 1 659 ? 133.813 139.540 69.442 1.00 107.39 691 ILE A C 1
ATOM 4685 O O . ILE A 1 659 ? 134.804 140.155 69.033 1.00 107.39 691 ILE A O 1
ATOM 4690 N N . ASN A 1 660 ? 132.577 139.848 69.040 1.00 107.55 692 ASN A N 1
ATOM 4691 C CA . ASN A 1 660 ? 132.339 141.038 68.234 1.00 107.55 692 ASN A CA 1
ATOM 4692 C C . ASN A 1 660 ? 132.444 142.303 69.075 1.00 107.55 692 ASN A C 1
ATOM 4693 O O . ASN A 1 660 ? 132.892 143.342 68.577 1.00 107.55 692 ASN A O 1
ATOM 4698 N N . ASN A 1 661 ? 132.039 142.228 70.344 1.00 104.54 693 ASN A N 1
ATOM 4699 C CA . ASN A 1 661 ? 132.212 143.348 71.259 1.00 104.54 693 ASN A CA 1
ATOM 4700 C C . ASN A 1 661 ? 133.688 143.675 71.431 1.00 104.54 693 ASN A C 1
ATOM 4701 O O . ASN A 1 661 ? 134.108 144.825 71.258 1.00 104.54 693 ASN A O 1
ATOM 4706 N N . GLN A 1 662 ? 134.495 142.669 71.770 1.00 107.12 694 GLN A N 1
ATOM 4707 C CA . GLN A 1 662 ? 135.914 142.914 72.003 1.00 107.12 694 GLN A CA 1
ATOM 4708 C C . GLN A 1 662 ? 136.651 143.145 70.689 1.00 107.12 694 GLN A C 1
ATOM 4709 O O . GLN A 1 662 ? 137.239 144.211 70.472 1.00 107.12 694 GLN A O 1
ATOM 4715 N N . LYS A 1 663 ? 136.619 142.157 69.797 1.00 109.21 695 LYS A N 1
ATOM 4716 C CA . LYS A 1 663 ? 137.305 142.230 68.507 1.00 109.21 695 LYS A CA 1
ATOM 4717 C C . LYS A 1 663 ? 138.799 142.486 68.705 1.00 109.21 695 LYS A C 1
ATOM 4718 O O . LYS A 1 663 ? 139.634 141.918 68.002 1.00 109.21 695 LYS A O 1
ATOM 4724 N N . PRO A 1 740 ? 155.465 158.382 134.126 1.00 70.26 772 PRO A N 1
ATOM 4725 C CA . PRO A 1 740 ? 155.522 157.750 135.448 1.00 70.26 772 PRO A CA 1
ATOM 4726 C C . PRO A 1 740 ? 154.391 158.200 136.365 1.00 70.26 772 PRO A C 1
ATOM 4727 O O . PRO A 1 740 ? 153.805 157.382 137.073 1.00 70.26 772 PRO A O 1
ATOM 4731 N N . ASN A 1 741 ? 154.097 159.501 136.342 1.00 69.14 773 ASN A N 1
ATOM 4732 C CA . ASN A 1 741 ? 153.025 160.091 137.133 1.00 69.14 773 ASN A CA 1
ATOM 4733 C C . ASN A 1 741 ? 151.737 160.220 136.323 1.00 69.14 773 ASN A C 1
ATOM 4734 O O . ASN A 1 741 ? 150.930 161.124 136.562 1.00 69.14 773 ASN A O 1
ATOM 4739 N N . ASN A 1 742 ? 151.534 159.326 135.355 1.00 64.79 774 ASN A N 1
ATOM 4740 C CA . ASN A 1 742 ? 150.369 159.401 134.487 1.00 64.79 774 ASN A CA 1
ATOM 4741 C C . ASN A 1 742 ? 149.096 158.917 135.167 1.00 64.79 774 ASN A C 1
ATOM 4742 O O . ASN A 1 742 ? 148.003 159.342 134.775 1.00 64.79 774 ASN A O 1
ATOM 4747 N N . LEU A 1 743 ? 149.211 158.060 136.186 1.00 61.70 775 LEU A N 1
ATOM 4748 C CA . LEU A 1 743 ? 148.039 157.540 136.884 1.00 61.70 775 LEU A CA 1
ATOM 4749 C C . LEU A 1 743 ? 147.194 158.639 137.511 1.00 61.70 775 LEU A C 1
ATOM 4750 O O . LEU A 1 743 ? 146.007 158.418 137.774 1.00 61.70 775 LEU A O 1
ATOM 4755 N N . ARG A 1 744 ? 147.772 159.820 137.741 1.00 64.18 776 ARG A N 1
ATOM 4756 C CA . ARG A 1 744 ? 147.019 160.965 138.234 1.00 64.18 776 ARG A CA 1
ATOM 4757 C C . ARG A 1 744 ? 145.857 161.332 137.321 1.00 64.18 776 ARG A C 1
ATOM 4758 O O . ARG A 1 744 ? 144.899 161.962 137.781 1.00 64.18 776 ARG A O 1
ATOM 4766 N N . ILE A 1 745 ? 145.920 160.962 136.040 1.00 61.20 777 ILE A N 1
ATOM 4767 C CA . ILE A 1 745 ? 144.810 161.227 135.131 1.00 61.20 777 ILE A CA 1
ATOM 4768 C C . ILE A 1 745 ? 143.572 160.446 135.545 1.00 61.20 777 ILE A C 1
ATOM 4769 O O . ILE A 1 745 ? 142.442 160.897 135.324 1.00 61.20 777 ILE A O 1
ATOM 4774 N N . ILE A 1 746 ? 143.754 159.272 136.146 1.00 57.28 778 ILE A N 1
ATOM 4775 C CA . ILE A 1 746 ? 142.619 158.421 136.482 1.00 57.28 778 ILE A CA 1
ATOM 4776 C C . ILE A 1 746 ? 141.942 158.904 137.756 1.00 57.28 778 ILE A C 1
ATOM 4777 O O . ILE A 1 746 ? 140.713 159.020 137.819 1.00 57.28 778 ILE A O 1
ATOM 4782 N N . TYR A 1 747 ? 142.737 159.181 138.791 1.00 58.84 779 TYR A N 1
ATOM 4783 C CA . TYR A 1 747 ? 142.187 159.605 140.074 1.00 58.84 779 TYR A CA 1
ATOM 4784 C C . TYR A 1 747 ? 141.410 160.906 139.934 1.00 58.84 779 TYR A C 1
ATOM 4785 O O . TYR A 1 747 ? 140.374 161.092 140.584 1.00 58.84 779 TYR A O 1
ATOM 4794 N N . LYS A 1 748 ? 141.886 161.809 139.074 1.00 59.53 780 LYS A N 1
ATOM 4795 C CA . LYS A 1 748 ? 141.164 163.047 138.800 1.00 59.53 780 LYS A CA 1
ATOM 4796 C C . LYS A 1 748 ? 139.759 162.775 138.284 1.00 59.53 780 LYS A C 1
ATOM 4797 O O . LYS A 1 748 ? 138.839 163.556 138.548 1.00 59.53 780 LYS A O 1
ATOM 4803 N N . GLU A 1 749 ? 139.575 161.679 137.549 1.00 57.13 781 GLU A N 1
ATOM 4804 C CA . GLU A 1 749 ? 138.252 161.307 137.069 1.00 57.13 781 GLU A CA 1
ATOM 4805 C C . GLU A 1 749 ? 137.426 160.640 138.159 1.00 57.13 781 GLU A C 1
ATOM 4806 O O . GLU A 1 749 ? 136.193 160.700 138.115 1.00 57.13 781 GLU A O 1
ATOM 4812 N N . ILE A 1 750 ? 138.074 160.006 139.136 1.00 56.05 782 ILE A N 1
ATOM 4813 C CA . ILE A 1 750 ? 137.333 159.315 140.186 1.00 56.05 782 ILE A CA 1
ATOM 4814 C C . ILE A 1 750 ? 136.797 160.310 141.205 1.00 56.05 782 ILE A C 1
ATOM 4815 O O . ILE A 1 750 ? 135.681 160.154 141.710 1.00 56.05 782 ILE A O 1
ATOM 4820 N N . PHE A 1 751 ? 137.578 161.337 141.528 1.00 57.52 783 PHE A N 1
ATOM 4821 C CA . PHE A 1 751 ? 137.162 162.362 142.484 1.00 57.52 783 PHE A CA 1
ATOM 4822 C C . PHE A 1 751 ? 136.419 163.499 141.789 1.00 57.52 783 PHE A C 1
ATOM 4823 O O . PHE A 1 751 ? 136.745 164.675 141.942 1.00 57.52 783 PHE A O 1
ATOM 4831 N N . SER A 1 752 ? 135.409 163.129 141.002 1.00 57.84 784 SER A N 1
ATOM 4832 C CA . SER A 1 752 ? 134.488 164.073 140.384 1.00 57.84 784 SER A CA 1
ATOM 4833 C C . SER A 1 752 ? 133.030 163.698 140.569 1.00 57.84 784 SER A C 1
ATOM 4834 O O . SER A 1 752 ? 132.181 164.597 140.576 1.00 57.84 784 SER A O 1
ATOM 4837 N N . TYR A 1 753 ? 132.708 162.413 140.715 1.00 57.29 785 TYR A N 1
ATOM 4838 C CA . TYR A 1 753 ? 131.352 161.967 141.021 1.00 57.29 785 TYR A CA 1
ATOM 4839 C C . TYR A 1 753 ? 131.206 162.030 142.534 1.00 57.29 785 TYR A C 1
ATOM 4840 O O . TYR A 1 753 ? 131.489 161.072 143.253 1.00 57.29 785 TYR A O 1
ATOM 4849 N N . LYS A 1 754 ? 130.760 163.187 143.021 1.00 58.14 786 LYS A N 1
ATOM 4850 C CA . LYS A 1 754 ? 130.893 163.510 144.433 1.00 58.14 786 LYS A CA 1
ATOM 4851 C C . LYS A 1 754 ? 129.866 162.801 145.306 1.00 58.14 786 LYS A C 1
ATOM 4852 O O . LYS A 1 754 ? 130.173 162.473 146.457 1.00 58.14 786 LYS A O 1
ATOM 4858 N N . LYS A 1 755 ? 128.660 162.554 144.800 1.00 57.54 787 LYS A N 1
ATOM 4859 C CA . LYS A 1 755 ? 127.648 161.855 145.581 1.00 57.54 787 LYS A CA 1
ATOM 4860 C C . LYS A 1 755 ? 127.792 160.340 145.522 1.00 57.54 787 LYS A C 1
ATOM 4861 O O . LYS A 1 755 ? 127.147 159.642 146.311 1.00 57.54 787 LYS A O 1
ATOM 4867 N N . ASP A 1 756 ? 128.612 159.815 144.612 1.00 55.26 788 ASP A N 1
ATOM 4868 C CA . ASP A 1 756 ? 128.890 158.387 144.549 1.00 55.26 788 ASP A CA 1
ATOM 4869 C C . ASP A 1 756 ? 130.041 157.966 145.449 1.00 55.26 788 ASP A C 1
ATOM 4870 O O . ASP A 1 756 ? 130.015 156.856 145.987 1.00 55.26 788 ASP A O 1
ATOM 4875 N N . VAL A 1 757 ? 131.051 158.825 145.624 1.00 54.25 789 VAL A N 1
ATOM 4876 C CA . VAL A 1 757 ? 132.147 158.543 146.549 1.00 54.25 789 VAL A CA 1
ATOM 4877 C C . VAL A 1 757 ? 131.790 158.830 148.000 1.00 54.25 789 VAL A C 1
ATOM 4878 O O . VAL A 1 757 ? 132.532 158.415 148.903 1.00 54.25 789 VAL A O 1
ATOM 4882 N N . THR A 1 758 ? 130.684 159.529 148.255 1.00 53.31 790 THR A N 1
ATOM 4883 C CA . THR A 1 758 ? 130.282 159.858 149.617 1.00 53.31 790 THR A CA 1
ATOM 4884 C C . THR A 1 758 ? 129.539 158.697 150.262 1.00 53.31 790 THR A C 1
ATOM 4885 O O . THR A 1 758 ? 129.820 158.321 151.409 1.00 53.31 790 THR A O 1
ATOM 4889 N N . ILE A 1 759 ? 128.585 158.122 149.531 1.00 49.75 791 ILE A N 1
ATOM 4890 C CA . ILE A 1 759 ? 127.790 157.020 150.058 1.00 49.75 791 ILE A CA 1
ATOM 4891 C C . ILE A 1 759 ? 128.678 155.820 150.351 1.00 49.75 791 ILE A C 1
ATOM 4892 O O . ILE A 1 759 ? 128.536 155.159 151.388 1.00 49.75 791 ILE A O 1
ATOM 4897 N N . ILE A 1 760 ? 129.596 155.508 149.436 1.00 50.12 792 ILE A N 1
ATOM 4898 C CA . ILE A 1 760 ? 130.497 154.384 149.653 1.00 50.12 792 ILE A CA 1
ATOM 4899 C C . ILE A 1 760 ? 131.379 154.634 150.867 1.00 50.12 792 ILE A C 1
ATOM 4900 O O . ILE A 1 760 ? 131.701 153.701 151.608 1.00 50.12 792 ILE A O 1
ATOM 4905 N N . PHE A 1 761 ? 131.763 155.888 151.111 1.00 52.10 793 PHE A N 1
ATOM 4906 C CA . PHE A 1 761 ? 132.570 156.199 152.284 1.00 52.10 793 PHE A CA 1
ATOM 4907 C C . PHE A 1 761 ? 131.785 155.968 153.568 1.00 52.10 793 PHE A C 1
ATOM 4908 O O . PHE A 1 761 ? 132.265 155.297 154.491 1.00 52.10 793 PHE A O 1
ATOM 4916 N N . PHE A 1 762 ? 130.576 156.528 153.651 1.00 53.41 794 PHE A N 1
ATOM 4917 C CA . PHE A 1 762 ? 129.769 156.341 154.850 1.00 53.41 794 PHE A CA 1
ATOM 4918 C C . PHE A 1 762 ? 129.297 154.906 155.029 1.00 53.41 794 PHE A C 1
ATOM 4919 O O . PHE A 1 762 ? 128.894 154.545 156.139 1.00 53.41 794 PHE A O 1
ATOM 4927 N N . SER A 1 763 ? 129.331 154.085 153.980 1.00 51.46 795 SER A N 1
ATOM 4928 C CA . SER A 1 763 ? 129.031 152.666 154.111 1.00 51.46 795 SER A CA 1
ATOM 4929 C C . SER A 1 763 ? 130.237 151.839 154.527 1.00 51.46 795 SER A C 1
ATOM 4930 O O . SER A 1 763 ? 130.085 150.885 155.296 1.00 51.46 795 SER A O 1
ATOM 4933 N N . ILE A 1 764 ? 131.429 152.178 154.032 1.00 50.79 796 ILE A N 1
ATOM 4934 C CA . ILE A 1 764 ? 132.648 151.532 154.504 1.00 50.79 796 ILE A CA 1
ATOM 4935 C C . ILE A 1 764 ? 132.873 151.843 155.975 1.00 50.79 796 ILE A C 1
ATOM 4936 O O . ILE A 1 764 ? 133.334 150.989 156.739 1.00 50.79 796 ILE A O 1
ATOM 4941 N N . LEU A 1 765 ? 132.553 153.067 156.396 1.00 53.30 797 LEU A N 1
ATOM 4942 C CA . LEU A 1 765 ? 132.740 153.434 157.795 1.00 53.30 797 LEU A CA 1
ATOM 4943 C C . LEU A 1 765 ? 131.865 152.596 158.717 1.00 53.30 797 LEU A C 1
ATOM 4944 O O . LEU A 1 765 ? 132.253 152.326 159.858 1.00 53.30 797 LEU A O 1
ATOM 4949 N N . VAL A 1 766 ? 130.702 152.161 158.241 1.00 52.62 798 VAL A N 1
ATOM 4950 C CA . VAL A 1 766 ? 129.778 151.382 159.059 1.00 52.62 798 VAL A CA 1
ATOM 4951 C C . VAL A 1 766 ? 130.066 149.890 158.962 1.00 52.62 798 VAL A C 1
ATOM 4952 O O . VAL A 1 766 ? 129.969 149.171 159.959 1.00 52.62 798 VAL A O 1
ATOM 4956 N N . ALA A 1 767 ? 130.409 149.392 157.773 1.00 52.73 799 ALA A N 1
ATOM 4957 C CA . ALA A 1 767 ? 130.685 147.970 157.611 1.00 52.73 799 ALA A CA 1
ATOM 4958 C C . ALA A 1 767 ? 132.062 147.576 158.122 1.00 52.73 799 ALA A C 1
ATOM 4959 O O . ALA A 1 767 ? 132.267 14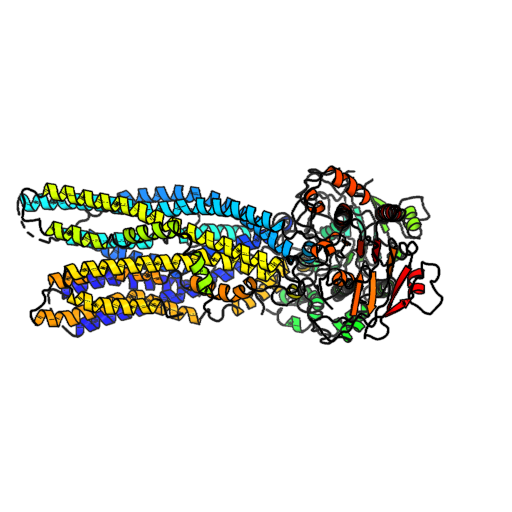6.408 158.469 1.00 52.73 799 ALA A O 1
ATOM 4961 N N . GLY A 1 768 ? 133.007 148.509 158.169 1.00 51.85 800 GLY A N 1
ATOM 4962 C CA . GLY A 1 768 ? 134.326 148.202 158.670 1.00 51.85 800 GLY A CA 1
ATOM 4963 C C . GLY A 1 768 ? 134.313 147.944 160.157 1.00 51.85 800 GLY A C 1
ATOM 4964 O O . GLY A 1 768 ? 134.485 146.800 160.587 1.00 51.85 800 GLY A O 1
ATOM 4965 N N . GLY A 1 769 ? 134.089 148.988 160.953 1.00 54.52 801 GLY A N 1
ATOM 4966 C CA . GLY A 1 769 ? 134.006 148.818 162.387 1.00 54.52 801 GLY A CA 1
ATOM 4967 C C . GLY A 1 769 ? 132.593 148.629 162.888 1.00 54.52 801 GLY A C 1
ATOM 4968 O O . GLY A 1 769 ? 131.885 149.595 163.183 1.00 54.52 801 GLY A O 1
ATOM 4969 N N . LEU A 1 770 ? 132.179 147.373 162.978 1.00 56.49 802 LEU A N 1
ATOM 4970 C CA . LEU A 1 770 ? 131.058 146.979 163.815 1.00 56.49 802 LEU A CA 1
ATOM 4971 C C . LEU A 1 770 ? 131.257 145.611 164.454 1.00 56.49 802 LEU A C 1
ATOM 4972 O O . LEU A 1 770 ? 130.357 145.144 165.157 1.00 56.49 802 LEU A O 1
ATOM 4977 N N . TYR A 1 771 ? 132.379 144.941 164.200 1.00 56.73 803 TYR A N 1
ATOM 4978 C CA . TYR A 1 771 ? 132.804 143.742 164.900 1.00 56.73 803 TYR A CA 1
ATOM 4979 C C . TYR A 1 771 ? 133.498 144.075 166.219 1.00 56.73 803 TYR A C 1
ATOM 4980 O O . TYR A 1 771 ? 133.160 143.479 167.248 1.00 56.73 803 TYR A O 1
ATOM 4989 N N . PRO A 1 772 ? 134.470 144.996 166.260 1.00 58.51 804 PRO A N 1
ATOM 4990 C CA . PRO A 1 772 ? 135.076 145.322 167.560 1.00 58.51 804 PRO A CA 1
ATOM 4991 C C . PRO A 1 772 ? 134.142 146.050 168.509 1.00 58.51 804 PRO A C 1
ATOM 4992 O O . PRO A 1 772 ? 134.397 146.046 169.721 1.00 58.51 804 PRO A O 1
ATOM 4996 N N . VAL A 1 773 ? 133.064 146.657 168.011 1.00 60.38 805 VAL A N 1
ATOM 4997 C CA . VAL A 1 773 ? 132.144 147.370 168.891 1.00 60.38 805 VAL A CA 1
ATOM 4998 C C . VAL A 1 773 ? 131.434 146.394 169.817 1.00 60.38 805 VAL A C 1
ATOM 4999 O O . VAL A 1 773 ? 130.984 146.773 170.907 1.00 60.38 805 VAL A O 1
ATOM 5003 N N . PHE A 1 774 ? 131.319 145.126 169.399 1.00 60.48 806 PHE A N 1
ATOM 5004 C CA . PHE A 1 774 ? 130.837 144.066 170.281 1.00 60.48 806 PHE A CA 1
ATOM 5005 C C . PHE A 1 774 ? 131.590 144.030 171.602 1.00 60.48 806 PHE A C 1
ATOM 5006 O O . PHE A 1 774 ? 131.019 143.643 172.627 1.00 60.48 806 PHE A O 1
ATOM 5014 N N . ALA A 1 775 ? 132.868 144.425 171.599 1.00 61.72 807 ALA A N 1
ATOM 5015 C CA . ALA A 1 775 ? 133.645 144.475 172.832 1.00 61.72 807 ALA A CA 1
ATOM 5016 C C . ALA A 1 775 ? 132.977 145.340 173.894 1.00 61.72 807 ALA A C 1
ATOM 5017 O O . ALA A 1 775 ? 133.068 145.031 175.087 1.00 61.72 807 ALA A O 1
ATOM 5019 N N . LEU A 1 776 ? 132.305 146.423 173.493 1.00 63.91 808 LEU A N 1
ATOM 5020 C CA . LEU A 1 776 ? 131.516 147.184 174.455 1.00 63.91 808 LEU A CA 1
ATOM 5021 C C . LEU A 1 776 ? 130.366 146.347 174.991 1.00 63.91 808 LEU A C 1
ATOM 5022 O O . LEU A 1 776 ? 130.169 146.246 176.208 1.00 63.91 808 LEU A O 1
ATOM 5027 N N . LEU A 1 777 ? 129.614 145.721 174.082 1.00 63.92 809 LEU A N 1
ATOM 5028 C CA . LEU A 1 777 ? 128.349 145.084 174.429 1.00 63.92 809 LEU A CA 1
ATOM 5029 C C . LEU A 1 777 ? 128.524 144.005 175.485 1.00 63.92 809 LEU A C 1
ATOM 5030 O O . LEU A 1 777 ? 127.620 143.780 176.297 1.00 63.92 809 LEU A O 1
ATOM 5035 N N . TYR A 1 778 ? 129.678 143.340 175.505 1.00 64.63 810 TYR A N 1
ATOM 5036 C CA . TYR A 1 778 ? 129.945 142.363 176.551 1.00 64.63 810 TYR A CA 1
ATOM 5037 C C . TYR A 1 778 ? 130.342 143.048 177.851 1.00 64.63 810 TYR A C 1
ATOM 5038 O O . TYR A 1 778 ? 129.806 142.723 178.917 1.00 64.63 810 TYR A O 1
ATOM 5047 N N . ALA A 1 779 ? 131.261 144.015 177.768 1.00 67.62 811 ALA A N 1
ATOM 5048 C CA . ALA A 1 779 ? 131.799 144.665 178.959 1.00 67.62 811 ALA A CA 1
ATOM 5049 C C . ALA A 1 779 ? 130.688 145.261 179.812 1.00 67.62 811 ALA A C 1
ATOM 5050 O O . ALA A 1 779 ? 130.457 144.831 180.949 1.00 67.62 811 ALA A O 1
ATOM 5052 N N . ARG A 1 780 ? 129.944 146.214 179.247 1.00 70.21 812 ARG A N 1
ATOM 5053 C CA . ARG A 1 780 ? 128.835 146.834 179.960 1.00 70.21 812 ARG A CA 1
ATOM 5054 C C . ARG A 1 780 ? 127.767 145.828 180.369 1.00 70.21 812 ARG A C 1
ATOM 5055 O O . ARG A 1 780 ? 126.970 146.123 181.265 1.00 70.21 812 ARG A O 1
ATOM 5063 N N . TYR A 1 781 ? 127.730 144.652 179.739 1.00 71.11 813 TYR A N 1
ATOM 5064 C CA . TYR A 1 781 ? 126.837 143.595 180.195 1.00 71.11 813 TYR A CA 1
ATOM 5065 C C . TYR A 1 781 ? 127.436 142.860 181.388 1.00 71.11 813 TYR A C 1
ATOM 5066 O O . TYR A 1 781 ? 126.768 142.675 182.412 1.00 71.11 813 TYR A O 1
ATOM 5075 N N . VAL A 1 782 ? 128.710 142.471 181.288 1.00 72.29 814 VAL A N 1
ATOM 5076 C CA . VAL A 1 782 ? 129.338 141.711 182.365 1.00 72.29 814 VAL A CA 1
ATOM 5077 C C . VAL A 1 782 ? 129.482 142.570 183.614 1.00 72.29 814 VAL A C 1
ATOM 5078 O O . VAL A 1 782 ? 129.503 142.048 184.735 1.00 72.29 814 VAL A O 1
ATOM 5082 N N . SER A 1 783 ? 129.569 143.890 183.451 1.00 74.91 815 SER A N 1
ATOM 5083 C CA . SER A 1 783 ? 129.615 144.783 184.601 1.00 74.91 815 SER A CA 1
ATOM 5084 C C . SER A 1 783 ? 128.309 144.800 185.387 1.00 74.91 815 SER A C 1
ATOM 5085 O O . SER A 1 783 ? 128.306 145.263 186.532 1.00 74.91 815 SER A O 1
ATOM 5088 N N . THR A 1 784 ? 127.210 144.307 184.811 1.00 76.25 816 THR A N 1
ATOM 5089 C CA . THR A 1 784 ? 125.883 144.399 185.411 1.00 76.25 816 THR A CA 1
ATOM 5090 C C . THR A 1 784 ? 125.256 143.022 185.586 1.00 76.25 816 THR A C 1
ATOM 5091 O O . THR A 1 784 ? 124.081 142.812 185.278 1.00 76.25 816 THR A O 1
ATOM 5095 N N . LEU A 1 785 ? 126.039 142.069 186.089 1.00 79.26 817 LEU A N 1
ATOM 5096 C CA . LEU A 1 785 ? 125.567 140.717 186.368 1.00 79.26 817 LEU A CA 1
ATOM 5097 C C . LEU A 1 785 ? 125.193 140.520 187.831 1.00 79.26 817 LEU A C 1
ATOM 5098 O O . LEU A 1 785 ? 124.124 139.977 188.125 1.00 79.26 817 LEU A O 1
ATOM 5103 N N . PHE A 1 786 ? 126.049 140.951 188.754 1.00 89.36 818 PHE A N 1
ATOM 5104 C CA . PHE A 1 786 ? 125.771 140.847 190.187 1.00 89.36 818 PHE A CA 1
ATOM 5105 C C . PHE A 1 786 ? 125.103 142.115 190.714 1.00 89.36 818 PHE A C 1
ATOM 5106 O O . PHE A 1 786 ? 125.510 142.695 191.719 1.00 89.36 818 PHE A O 1
ATOM 5114 N N . ASP A 1 787 ? 124.054 142.542 190.016 1.00 90.70 819 ASP A N 1
ATOM 5115 C CA . ASP A 1 787 ? 123.161 143.615 190.444 1.00 90.70 819 ASP A CA 1
ATOM 5116 C C . ASP A 1 787 ? 121.729 143.198 190.131 1.00 90.70 819 ASP A C 1
ATOM 5117 O O . ASP A 1 787 ? 120.938 143.955 189.566 1.00 90.70 819 ASP A O 1
ATOM 5122 N N . PHE A 1 788 ? 121.390 141.969 190.504 1.00 93.21 820 PHE A N 1
ATOM 5123 C CA . PHE A 1 788 ? 120.214 141.284 189.980 1.00 93.21 820 PHE A CA 1
ATOM 5124 C C . PHE A 1 788 ? 118.934 141.958 190.481 1.00 93.21 820 PHE A C 1
ATOM 5125 O O . PHE A 1 788 ? 118.960 142.990 191.158 1.00 93.21 820 PHE A O 1
ATOM 5133 N N . ALA A 1 789 ? 117.795 141.356 190.132 1.00 91.72 821 ALA A N 1
ATOM 5134 C CA . ALA A 1 789 ? 116.424 141.863 190.245 1.00 91.72 821 ALA A CA 1
ATOM 5135 C C . ALA A 1 789 ? 116.075 142.811 189.101 1.00 91.72 821 ALA A C 1
ATOM 5136 O O . ALA A 1 789 ? 114.928 143.271 189.041 1.00 91.72 821 ALA A O 1
ATOM 5138 N N . ASN A 1 790 ? 117.012 143.124 188.198 1.00 88.63 822 ASN A N 1
ATOM 5139 C CA . ASN A 1 790 ? 116.712 143.868 186.980 1.00 88.63 822 ASN A CA 1
ATOM 5140 C C . ASN A 1 790 ? 117.513 143.331 185.799 1.00 88.63 822 ASN A C 1
ATOM 5141 O O . ASN A 1 790 ? 117.879 144.089 184.895 1.00 88.63 822 ASN A O 1
ATOM 5146 N N . LEU A 1 791 ? 117.799 142.030 185.799 1.00 82.72 823 LEU A N 1
ATOM 5147 C CA . LEU A 1 791 ? 118.678 141.443 184.794 1.00 82.72 823 LEU A CA 1
ATOM 5148 C C . LEU A 1 791 ? 117.934 141.166 183.492 1.00 82.72 823 LEU A C 1
ATOM 5149 O O . LEU A 1 791 ? 118.509 141.296 182.404 1.00 82.72 823 LEU A O 1
ATOM 5154 N N . GLU A 1 792 ? 116.659 140.780 183.587 1.00 80.96 824 GLU A N 1
ATOM 5155 C CA . GLU A 1 792 ? 115.888 140.426 182.401 1.00 80.96 824 GLU A CA 1
ATOM 5156 C C . GLU A 1 792 ? 115.725 141.616 181.463 1.00 80.96 824 GLU A C 1
ATOM 5157 O O . GLU A 1 792 ? 115.710 141.446 180.237 1.00 80.96 824 GLU A O 1
ATOM 5163 N N . TYR A 1 793 ? 115.625 142.824 182.019 1.00 78.84 825 TYR A N 1
ATOM 5164 C CA . TYR A 1 793 ? 115.533 144.030 181.202 1.00 78.84 825 TYR A CA 1
ATOM 5165 C C . TYR A 1 793 ? 116.773 144.196 180.331 1.00 78.84 825 TYR A C 1
ATOM 5166 O O . TYR A 1 793 ? 116.673 144.385 179.112 1.00 78.84 825 TYR A O 1
ATOM 5175 N N . ASN A 1 794 ? 117.956 144.116 180.943 1.00 76.36 826 ASN A N 1
ATOM 5176 C CA . ASN A 1 794 ? 119.201 144.211 180.188 1.00 76.36 826 ASN A CA 1
ATOM 5177 C C . ASN A 1 794 ? 119.320 143.081 179.173 1.00 76.36 826 ASN A C 1
ATOM 5178 O O . ASN A 1 794 ? 119.795 143.286 178.046 1.00 76.36 826 ASN A O 1
ATOM 5183 N N . SER A 1 795 ? 118.901 141.874 179.561 1.00 76.63 827 SER A N 1
ATOM 5184 C CA . SER A 1 795 ? 119.015 140.728 178.669 1.00 76.63 827 SER A CA 1
ATOM 5185 C C . SER A 1 795 ? 118.149 140.902 177.429 1.00 76.63 827 SER A C 1
ATOM 5186 O O . SER A 1 795 ? 118.547 140.514 176.325 1.00 76.63 827 SER A O 1
ATOM 5189 N N . ASN A 1 796 ? 116.958 141.480 177.589 1.00 75.21 828 ASN A N 1
ATOM 5190 C CA . ASN A 1 796 ? 116.114 141.783 176.441 1.00 75.21 828 ASN A CA 1
ATOM 5191 C C . ASN A 1 796 ? 116.602 143.002 175.669 1.00 75.21 828 ASN A C 1
ATOM 5192 O O . ASN A 1 796 ? 116.299 143.133 174.479 1.00 75.21 828 ASN A O 1
ATOM 5197 N N . LYS A 1 797 ? 117.344 143.890 176.327 1.00 71.33 829 LYS A N 1
ATOM 5198 C CA . LYS A 1 797 ? 117.832 145.110 175.696 1.00 71.33 829 LYS A CA 1
ATOM 5199 C C . LYS A 1 797 ? 118.976 144.824 174.726 1.00 71.33 829 LYS A C 1
ATOM 5200 O O . LYS A 1 797 ? 118.978 145.295 173.577 1.00 71.33 829 LYS A O 1
ATOM 5206 N N . TYR A 1 798 ? 119.966 144.051 175.173 1.00 69.47 830 TYR A N 1
ATOM 5207 C CA . TYR A 1 798 ? 121.167 143.880 174.360 1.00 69.47 830 TYR A CA 1
ATOM 5208 C C . TYR A 1 798 ? 120.916 142.997 173.140 1.00 69.47 830 TYR A C 1
ATOM 5209 O O . TYR A 1 798 ? 121.540 143.203 172.092 1.00 69.47 830 TYR A O 1
ATOM 5218 N N . SER A 1 799 ? 120.006 142.027 173.239 1.00 66.18 831 SER A N 1
ATOM 5219 C CA . SER A 1 799 ? 119.632 141.248 172.063 1.00 66.18 831 SER A CA 1
ATOM 5220 C C . SER A 1 799 ? 119.020 142.138 170.985 1.00 66.18 831 SER A C 1
ATOM 5221 O O . SER A 1 799 ? 119.310 141.983 169.789 1.00 66.18 831 SER A O 1
ATOM 5224 N N . ILE A 1 800 ? 118.178 143.085 171.392 1.00 65.72 832 ILE A N 1
ATOM 5225 C CA . ILE A 1 800 ? 117.594 144.022 170.441 1.00 65.72 832 ILE A CA 1
ATOM 5226 C C . ILE A 1 800 ? 118.677 144.907 169.835 1.00 65.72 832 ILE A C 1
ATOM 5227 O O . ILE A 1 800 ? 118.623 145.250 168.647 1.00 65.72 832 ILE A O 1
ATOM 5232 N N . TYR A 1 801 ? 119.668 145.302 170.638 1.00 66.17 833 TYR A N 1
ATOM 5233 C CA . TYR A 1 801 ? 120.804 146.032 170.076 1.00 66.17 833 TYR A CA 1
ATOM 5234 C C . TYR A 1 801 ? 121.522 145.209 169.008 1.00 66.17 833 TYR A C 1
ATOM 5235 O O . TYR A 1 801 ? 121.923 145.741 167.962 1.00 66.17 833 TYR A O 1
ATOM 5244 N N . ILE A 1 802 ? 121.690 143.908 169.250 1.00 62.18 834 ILE A N 1
ATOM 5245 C CA . ILE A 1 802 ? 122.333 143.053 168.252 1.00 62.18 834 ILE A CA 1
ATOM 5246 C C . ILE A 1 802 ? 121.497 143.012 166.976 1.00 62.18 834 ILE A C 1
ATOM 5247 O O . ILE A 1 802 ? 122.038 143.010 165.863 1.00 62.18 834 ILE A O 1
ATOM 5252 N N . LEU A 1 803 ? 120.171 142.973 167.113 1.00 60.72 835 LEU A N 1
ATOM 5253 C CA . LEU A 1 803 ? 119.315 143.002 165.927 1.00 60.72 835 LEU A CA 1
ATOM 5254 C C . LEU A 1 803 ? 119.486 144.306 165.155 1.00 60.72 835 LEU A C 1
ATOM 5255 O O . LEU A 1 803 ? 119.521 144.312 163.913 1.00 60.72 835 LEU A O 1
ATOM 5260 N N . LEU A 1 804 ? 119.568 145.424 165.877 1.00 61.46 836 LEU A N 1
ATOM 5261 C CA . LEU A 1 804 ? 119.769 146.713 165.228 1.00 61.46 836 LEU A CA 1
ATOM 5262 C C . LEU A 1 804 ? 121.098 146.761 164.492 1.00 61.46 836 LEU A C 1
ATOM 5263 O O . LEU A 1 804 ? 121.216 147.445 163.470 1.00 61.46 836 LEU A O 1
ATOM 5268 N N . ILE A 1 805 ? 122.107 146.053 165.000 1.00 59.71 837 ILE A N 1
ATOM 5269 C CA . ILE A 1 805 ? 123.388 145.992 164.299 1.00 59.71 837 ILE A CA 1
ATOM 5270 C C . ILE A 1 805 ? 123.282 145.101 163.061 1.00 59.71 837 ILE A C 1
ATOM 5271 O O . ILE A 1 805 ? 123.890 145.386 162.012 1.00 59.71 837 ILE A O 1
ATOM 5276 N N . ALA A 1 806 ? 122.519 144.012 163.164 1.00 58.36 838 ALA A N 1
ATOM 5277 C CA . ALA A 1 806 ? 122.374 143.097 162.039 1.00 58.36 838 ALA A CA 1
ATOM 5278 C C . ALA A 1 806 ? 121.679 143.766 160.865 1.00 58.36 838 ALA A C 1
ATOM 5279 O O . ALA A 1 806 ? 122.075 143.570 159.710 1.00 58.36 838 ALA A O 1
ATOM 5281 N N . ILE A 1 807 ? 120.637 144.561 161.131 1.00 57.71 839 ILE A N 1
ATOM 5282 C CA . ILE A 1 807 ? 119.938 145.222 160.027 1.00 57.71 839 ILE A CA 1
ATOM 5283 C C . ILE A 1 807 ? 120.753 146.340 159.394 1.00 57.71 839 ILE A C 1
ATOM 5284 O O . ILE A 1 807 ? 120.394 146.803 158.304 1.00 57.71 839 ILE A O 1
ATOM 5289 N N . ALA A 1 808 ? 121.828 146.794 160.040 1.00 55.26 840 ALA A N 1
ATOM 5290 C CA . ALA A 1 808 ? 122.715 147.803 159.473 1.00 55.26 840 ALA A CA 1
ATOM 5291 C C . ALA A 1 808 ? 123.890 147.205 158.717 1.00 55.26 840 ALA A C 1
ATOM 5292 O O . ALA A 1 808 ? 124.458 147.874 157.848 1.00 55.26 840 ALA A O 1
ATOM 5294 N N . MET A 1 809 ? 124.283 145.974 159.052 1.00 55.07 841 MET A N 1
ATOM 5295 C CA . MET A 1 809 ? 125.269 145.258 158.241 1.00 55.07 841 MET A CA 1
ATOM 5296 C C . MET A 1 809 ? 124.829 145.164 156.779 1.00 55.07 841 MET A C 1
ATOM 5297 O O . MET A 1 809 ? 125.626 145.402 155.858 1.00 55.07 841 MET A O 1
ATOM 5302 N N . PHE A 1 810 ? 123.557 144.823 156.561 1.00 54.31 842 PHE A N 1
ATOM 5303 C CA . PHE A 1 810 ? 123.018 144.534 155.233 1.00 54.31 842 PHE A CA 1
ATOM 5304 C C . PHE A 1 810 ? 123.171 145.716 154.282 1.00 54.31 842 PHE A C 1
ATOM 5305 O O . PHE A 1 810 ? 123.758 145.598 153.193 1.00 54.31 842 PHE A O 1
ATOM 5313 N N . ILE A 1 811 ? 122.602 146.856 154.671 1.00 50.83 843 ILE A N 1
ATOM 5314 C CA . ILE A 1 811 ? 122.559 148.031 153.810 1.00 50.83 843 ILE A CA 1
ATOM 5315 C C . ILE A 1 811 ? 123.973 148.488 153.483 1.00 50.83 843 ILE A C 1
ATOM 5316 O O . ILE A 1 811 ? 124.296 148.796 152.326 1.00 50.83 843 ILE A O 1
ATOM 5321 N N . SER A 1 812 ? 124.841 148.513 154.494 1.00 52.16 844 SER A N 1
ATOM 5322 C CA . SER A 1 812 ? 126.212 148.959 154.296 1.00 52.16 844 SER A CA 1
ATOM 5323 C C . SER A 1 812 ? 126.944 148.061 153.310 1.00 52.16 844 SER A C 1
ATOM 5324 O O . SER A 1 812 ? 127.592 148.551 152.378 1.00 52.16 844 SER A O 1
ATOM 5327 N N . GLU A 1 813 ? 126.831 146.739 153.479 1.00 51.64 845 GLU A N 1
ATOM 5328 C CA . GLU A 1 813 ? 127.528 145.827 152.577 1.00 51.64 845 GLU A CA 1
ATOM 5329 C C . GLU A 1 813 ? 127.049 145.988 151.142 1.00 51.64 845 GLU A C 1
ATOM 5330 O O . GLU A 1 813 ? 127.863 146.085 150.214 1.00 51.64 845 GLU A O 1
ATOM 5336 N N . THR A 1 814 ? 125.731 145.999 150.930 1.00 50.03 846 THR A N 1
ATOM 5337 C CA . THR A 1 814 ? 125.252 145.986 149.553 1.00 50.03 846 THR A CA 1
ATOM 5338 C C . THR A 1 814 ? 125.525 147.319 148.856 1.00 50.03 846 THR A C 1
ATOM 5339 O O . THR A 1 814 ? 125.908 147.338 147.675 1.00 50.03 846 THR A O 1
ATOM 5343 N N . LEU A 1 815 ? 125.395 148.444 149.573 1.00 47.90 847 LEU A N 1
ATOM 5344 C CA . LEU A 1 815 ? 125.752 149.722 148.971 1.00 47.90 847 LEU A CA 1
ATOM 5345 C C . LEU A 1 815 ? 127.257 149.892 148.813 1.00 47.90 847 LEU A C 1
ATOM 5346 O O . LEU A 1 815 ? 127.687 150.715 147.999 1.00 47.90 847 LEU A O 1
ATOM 5351 N N . LYS A 1 816 ? 128.067 149.150 149.570 1.00 48.55 848 LYS A N 1
ATOM 5352 C CA . LYS A 1 816 ? 129.507 149.167 149.349 1.00 48.55 848 LYS A CA 1
ATOM 5353 C C . LYS A 1 816 ? 129.876 148.386 148.098 1.00 48.55 848 LYS A C 1
ATOM 5354 O O . LYS A 1 816 ? 130.772 148.790 147.349 1.00 48.55 848 LYS A O 1
ATOM 5360 N N . ASN A 1 817 ? 129.194 147.269 147.862 1.00 48.83 849 ASN A N 1
ATOM 5361 C CA . ASN A 1 817 ? 129.576 146.376 146.777 1.00 48.83 849 ASN A CA 1
ATOM 5362 C C . ASN A 1 817 ? 129.008 146.803 145.430 1.00 48.83 849 ASN A C 1
ATOM 5363 O O . ASN A 1 817 ? 129.585 146.456 144.394 1.00 48.83 849 ASN A O 1
ATOM 5368 N N . TYR A 1 818 ? 127.894 147.543 145.406 1.00 48.14 850 TYR A N 1
ATOM 5369 C CA . TYR A 1 818 ? 127.323 147.952 144.122 1.00 48.14 850 TYR A CA 1
ATOM 5370 C C . TYR A 1 818 ? 127.999 149.204 143.559 1.00 48.14 850 TYR A C 1
ATOM 5371 O O . TYR A 1 818 ? 128.384 149.240 142.380 1.00 48.14 850 TYR A O 1
ATOM 5380 N N . TYR A 1 819 ? 128.145 150.246 144.378 1.00 48.04 851 TYR A N 1
ATOM 5381 C CA . TYR A 1 819 ? 128.697 151.496 143.872 1.00 48.04 851 TYR A CA 1
ATOM 5382 C C . TYR A 1 819 ? 130.164 151.377 143.483 1.00 48.04 851 TYR A C 1
ATOM 5383 O O . TYR A 1 819 ? 130.642 152.196 142.693 1.00 48.04 851 TYR A O 1
ATOM 5392 N N . ASN A 1 820 ? 130.873 150.364 143.977 1.00 49.65 852 ASN A N 1
ATOM 5393 C CA . ASN A 1 820 ? 132.200 150.039 143.463 1.00 49.65 852 ASN A CA 1
ATOM 5394 C C . ASN A 1 820 ? 132.173 149.853 141.947 1.00 49.65 852 ASN A C 1
ATOM 5395 O O . ASN A 1 820 ? 132.848 150.569 141.192 1.00 49.65 852 ASN A O 1
ATOM 5400 N N . ASN A 1 821 ? 131.381 148.886 141.487 1.00 49.72 853 ASN A N 1
ATOM 5401 C CA . ASN A 1 821 ? 131.289 148.614 140.061 1.00 49.72 853 ASN A CA 1
ATOM 5402 C C . ASN A 1 821 ? 130.660 149.784 139.317 1.00 49.72 853 ASN A C 1
ATOM 5403 O O . ASN A 1 821 ? 131.032 150.074 138.170 1.00 49.72 853 ASN A O 1
ATOM 5408 N N . LYS A 1 822 ? 129.701 150.466 139.951 1.00 48.02 854 LYS A N 1
ATOM 5409 C CA . LYS A 1 822 ? 129.090 151.633 139.318 1.00 48.02 854 LYS A CA 1
ATOM 5410 C C . LYS A 1 822 ? 130.123 152.720 139.038 1.00 48.02 854 LYS A C 1
ATOM 5411 O O . LYS A 1 822 ? 130.029 153.429 138.031 1.00 48.02 854 LYS A O 1
ATOM 5417 N N . ILE A 1 823 ? 131.109 152.874 139.923 1.00 49.28 855 ILE A N 1
ATOM 5418 C CA . ILE A 1 823 ? 132.159 153.865 139.707 1.00 49.28 855 ILE A CA 1
ATOM 5419 C C . ILE A 1 823 ? 133.153 153.375 138.666 1.00 49.28 855 ILE A C 1
ATOM 5420 O O . ILE A 1 823 ? 133.669 154.163 137.868 1.00 49.28 855 ILE A O 1
ATOM 5425 N N . GLY A 1 824 ? 133.452 152.078 138.662 1.00 49.72 856 GLY A N 1
ATOM 5426 C CA . GLY A 1 824 ? 134.463 151.581 137.741 1.00 49.72 856 GLY A CA 1
ATOM 5427 C C . GLY A 1 824 ? 134.013 151.594 136.290 1.00 49.72 856 GLY A C 1
ATOM 5428 O O . GLY A 1 824 ? 134.795 151.931 135.389 1.00 49.72 856 GLY A O 1
ATOM 5429 N N . GLU A 1 825 ? 132.756 151.218 136.040 1.00 50.43 857 GLU A N 1
ATOM 5430 C CA . GLU A 1 825 ? 132.243 151.174 134.673 1.00 50.43 857 GLU A CA 1
ATOM 5431 C C . GLU A 1 825 ? 132.299 152.548 134.011 1.00 50.43 857 GLU A C 1
ATOM 5432 O O . GLU A 1 825 ? 132.568 152.662 132.805 1.00 50.43 857 GLU A O 1
ATOM 5438 N N . LYS A 1 826 ? 132.056 153.603 134.785 1.00 51.90 858 LYS A N 1
ATOM 5439 C CA . LYS A 1 826 ? 131.998 154.950 134.239 1.00 51.90 858 LYS A CA 1
ATOM 5440 C C . LYS A 1 826 ? 133.379 155.499 133.913 1.00 51.90 858 LYS A C 1
ATOM 5441 O O . LYS A 1 826 ? 133.488 156.427 133.106 1.00 51.90 858 LYS A O 1
ATOM 5447 N N . VAL A 1 827 ? 134.428 154.952 134.524 1.00 51.56 859 VAL A N 1
ATOM 5448 C CA . VAL A 1 827 ? 135.792 155.251 134.104 1.00 51.56 859 VAL A CA 1
ATOM 5449 C C . VAL A 1 827 ? 136.143 154.456 132.856 1.00 51.56 859 VAL A C 1
ATOM 5450 O O . VAL A 1 827 ? 136.790 154.971 131.928 1.00 51.56 859 VAL A O 1
ATOM 5454 N N . GLU A 1 828 ? 135.727 153.185 132.834 1.00 51.36 860 GLU A N 1
ATOM 5455 C CA . GLU A 1 828 ? 135.989 152.321 131.689 1.00 51.36 860 GLU A CA 1
ATOM 5456 C C . GLU A 1 828 ? 135.437 152.920 130.403 1.00 51.36 860 GLU A C 1
ATOM 5457 O O . GLU A 1 828 ? 136.114 152.916 129.369 1.00 51.36 860 GLU A O 1
ATOM 5463 N N . LYS A 1 829 ? 134.208 153.440 130.451 1.00 50.21 861 LYS A N 1
ATOM 5464 C CA . LYS A 1 829 ? 133.565 153.946 129.239 1.00 50.21 861 LYS A CA 1
ATOM 5465 C C . LYS A 1 829 ? 134.339 155.115 128.637 1.00 50.21 861 LYS A C 1
ATOM 5466 O O . LYS A 1 829 ? 134.613 155.139 127.430 1.00 50.21 861 LYS A O 1
ATOM 5472 N N . THR A 1 830 ? 134.693 156.101 129.463 1.00 50.84 862 THR A N 1
ATOM 5473 C CA . THR A 1 830 ? 135.416 157.265 128.963 1.00 50.84 862 THR A CA 1
ATOM 5474 C C . THR A 1 830 ? 136.795 156.884 128.444 1.00 50.84 862 THR A C 1
ATOM 5475 O O . THR A 1 830 ? 137.215 157.348 127.370 1.00 50.84 862 THR A O 1
ATOM 5479 N N . MET A 1 831 ? 137.529 156.060 129.198 1.00 52.98 863 MET A N 1
ATOM 5480 C CA . MET A 1 831 ? 138.860 155.681 128.746 1.00 52.98 863 MET A CA 1
ATOM 5481 C C . MET A 1 831 ? 138.812 154.819 127.494 1.00 52.98 863 MET A C 1
ATOM 5482 O O . MET A 1 831 ? 139.790 154.794 126.740 1.00 52.98 863 MET A O 1
ATOM 5487 N N . LYS A 1 832 ? 137.705 154.117 127.254 1.00 49.83 864 LYS A N 1
ATOM 5488 C CA . LYS A 1 832 ? 137.560 153.359 126.020 1.00 49.83 864 LYS A CA 1
ATOM 5489 C C . LYS A 1 832 ? 137.225 154.274 124.852 1.00 49.83 864 LYS A C 1
ATOM 5490 O O . LYS A 1 832 ? 137.714 154.067 123.738 1.00 49.83 864 LYS A O 1
ATOM 5496 N N . ARG A 1 833 ? 136.398 155.292 125.089 1.00 50.61 865 ARG A N 1
ATOM 5497 C CA . ARG A 1 833 ? 135.963 156.157 123.999 1.00 50.61 865 ARG A CA 1
ATOM 5498 C C . ARG A 1 833 ? 137.096 157.048 123.507 1.00 50.61 865 ARG A C 1
ATOM 5499 O O . ARG A 1 833 ? 137.284 157.214 122.294 1.00 50.61 865 ARG A O 1
ATOM 5507 N N . ARG A 1 834 ? 137.846 157.653 124.435 1.00 54.03 866 ARG A N 1
ATOM 5508 C CA . ARG A 1 834 ? 138.816 158.672 124.037 1.00 54.03 866 ARG A CA 1
ATOM 5509 C C . ARG A 1 834 ? 139.928 158.090 123.170 1.00 54.03 866 ARG A C 1
ATOM 5510 O O . ARG A 1 834 ? 140.355 158.716 122.191 1.00 54.03 866 ARG A O 1
ATOM 5518 N N . LEU A 1 835 ? 140.396 156.888 123.504 1.00 52.01 867 LEU A N 1
ATOM 5519 C CA . LEU A 1 835 ? 141.477 156.263 122.749 1.00 52.01 867 LEU A CA 1
ATOM 5520 C C . LEU A 1 835 ? 141.061 155.993 121.308 1.00 52.01 867 LEU A C 1
ATOM 5521 O O . LEU A 1 835 ? 141.775 156.351 120.362 1.00 52.01 867 LEU A O 1
ATOM 5526 N N . PHE A 1 836 ? 139.914 155.338 121.130 1.00 51.02 868 PHE A N 1
ATOM 5527 C CA . PHE A 1 836 ? 139.416 155.031 119.795 1.00 51.02 868 PHE A CA 1
ATOM 5528 C C . PHE A 1 836 ? 139.167 156.302 118.997 1.00 51.02 868 PHE A C 1
ATOM 5529 O O . PHE A 1 836 ? 139.505 156.376 117.806 1.00 51.02 868 PHE A O 1
ATOM 5537 N N . GLU A 1 837 ? 138.609 157.329 119.644 1.00 53.94 869 GLU A N 1
ATOM 5538 C CA . GLU A 1 837 ? 138.355 158.582 118.946 1.00 53.94 869 GLU A CA 1
ATOM 5539 C C . GLU A 1 837 ? 139.651 159.213 118.460 1.00 53.94 869 GLU A C 1
ATOM 5540 O O . GLU A 1 837 ? 139.733 159.660 117.312 1.00 53.94 869 GLU A O 1
ATOM 5546 N N . ASN A 1 838 ? 140.680 159.250 119.309 1.00 57.34 870 ASN A N 1
ATOM 5547 C CA . ASN A 1 838 ? 141.950 159.827 118.881 1.00 57.34 870 ASN A CA 1
ATOM 5548 C C . ASN A 1 838 ? 142.574 159.021 117.752 1.00 57.34 870 ASN A C 1
ATOM 5549 O O . ASN A 1 838 ? 143.092 159.594 116.787 1.00 57.34 870 ASN A O 1
ATOM 5554 N N . ILE A 1 839 ? 142.550 157.692 117.860 1.00 54.58 871 ILE A N 1
ATOM 5555 C CA . ILE A 1 839 ? 143.175 156.859 116.837 1.00 54.58 871 ILE A CA 1
ATOM 5556 C C . ILE A 1 839 ? 142.485 157.036 115.494 1.00 54.58 871 ILE A C 1
ATOM 5557 O O . ILE A 1 839 ? 143.132 156.969 114.443 1.00 54.58 871 ILE A O 1
ATOM 5562 N N . LEU A 1 840 ? 141.175 157.270 115.497 1.00 55.46 872 LEU A N 1
ATOM 5563 C CA . LEU A 1 840 ? 140.438 157.252 114.240 1.00 55.46 872 LEU A CA 1
ATOM 5564 C C . LEU A 1 840 ? 140.722 158.456 113.345 1.00 55.46 872 LEU A C 1
ATOM 5565 O O . LEU A 1 840 ? 140.313 158.434 112.180 1.00 55.46 872 LEU A O 1
ATOM 5570 N N . TYR A 1 841 ? 141.425 159.481 113.836 1.00 60.44 873 TYR A N 1
ATOM 5571 C CA . TYR A 1 841 ? 141.715 160.688 113.065 1.00 60.44 873 TYR A CA 1
ATOM 5572 C C . TYR A 1 841 ? 143.178 160.802 112.645 1.00 60.44 873 TYR A C 1
ATOM 5573 O O . TYR A 1 841 ? 143.570 161.833 112.089 1.00 60.44 873 TYR A O 1
ATOM 5582 N N . GLN A 1 842 ? 143.995 159.781 112.884 1.00 63.05 874 GLN A N 1
ATOM 5583 C CA . GLN A 1 842 ? 145.410 159.873 112.563 1.00 63.05 874 GLN A CA 1
ATOM 5584 C C . GLN A 1 842 ? 145.638 159.684 111.064 1.00 63.05 874 GLN A C 1
ATOM 5585 O O . GLN A 1 842 ? 144.722 159.374 110.299 1.00 63.05 874 GLN A O 1
ATOM 5591 N N . GLU A 1 843 ? 146.889 159.877 110.646 1.00 67.01 875 GLU A N 1
ATOM 5592 C CA . GLU A 1 843 ? 147.243 159.840 109.235 1.00 67.01 875 GLU A CA 1
ATOM 5593 C C . GLU A 1 843 ? 147.471 158.399 108.778 1.00 67.01 875 GLU A C 1
ATOM 5594 O O . GLU A 1 843 ? 147.254 157.439 109.521 1.00 67.01 875 GLU A O 1
ATOM 5600 N N . MET A 1 844 ? 147.919 158.248 107.528 1.00 67.12 876 MET A N 1
ATOM 5601 C CA . MET A 1 844 ? 148.117 156.924 106.949 1.00 67.12 876 MET A CA 1
ATOM 5602 C C . MET A 1 844 ? 149.481 156.343 107.292 1.00 67.12 876 MET A C 1
ATOM 5603 O O . MET A 1 844 ? 149.608 155.123 107.444 1.00 67.12 876 MET A O 1
ATOM 5608 N N . SER A 1 845 ? 150.508 157.187 107.409 1.00 66.97 877 SER A N 1
ATOM 5609 C CA . SER A 1 845 ? 151.835 156.691 107.755 1.00 66.97 877 SER A CA 1
ATOM 5610 C C . SER A 1 845 ? 151.859 156.083 109.150 1.00 66.97 877 SER A C 1
ATOM 5611 O O . SER A 1 845 ? 152.688 155.210 109.429 1.00 66.97 877 SER A O 1
ATOM 5614 N N . PHE A 1 846 ? 150.968 156.534 110.035 1.00 63.76 878 PHE A N 1
ATOM 5615 C CA . PHE A 1 846 ? 150.854 155.927 111.355 1.00 63.76 878 PHE A CA 1
ATOM 5616 C C . PHE A 1 846 ? 150.485 154.455 111.262 1.00 63.76 878 PHE A C 1
ATOM 5617 O O . PHE A 1 846 ? 150.906 153.656 112.105 1.00 63.76 878 PHE A O 1
ATOM 5625 N N . PHE A 1 847 ? 149.705 154.079 110.251 1.00 62.29 879 PHE A N 1
ATOM 5626 C CA . PHE A 1 847 ? 149.238 152.712 110.095 1.00 62.29 879 PHE A CA 1
ATOM 5627 C C . PHE A 1 847 ? 150.168 151.850 109.252 1.00 62.29 879 PHE A C 1
ATOM 5628 O O . PHE A 1 847 ? 149.967 150.633 109.191 1.00 62.29 879 PHE A O 1
ATOM 5636 N N . ASP A 1 848 ? 151.171 152.444 108.601 1.00 69.08 880 ASP A N 1
ATOM 5637 C CA . ASP A 1 848 ? 152.189 151.672 107.902 1.00 69.08 880 ASP A CA 1
ATOM 5638 C C . ASP A 1 848 ? 153.312 151.208 108.819 1.00 69.08 880 ASP A C 1
ATOM 5639 O O . ASP A 1 848 ? 154.149 150.410 108.386 1.00 69.08 880 ASP A O 1
ATOM 5644 N N . GLN A 1 849 ? 153.357 151.685 110.060 1.00 67.95 881 GLN A N 1
ATOM 5645 C CA . GLN A 1 849 ? 154.382 151.249 110.990 1.00 67.95 881 GLN A CA 1
ATOM 5646 C C . GLN A 1 849 ? 154.187 149.774 111.339 1.00 67.95 881 GLN A C 1
ATOM 5647 O O . GLN A 1 849 ? 153.153 149.164 111.052 1.00 67.95 881 GLN A O 1
ATOM 5653 N N . ASP A 1 850 ? 155.206 149.203 111.979 1.00 71.10 882 ASP A N 1
ATOM 5654 C CA . ASP A 1 850 ? 155.266 147.758 112.158 1.00 71.10 882 ASP A CA 1
ATOM 5655 C C . ASP A 1 850 ? 154.460 147.296 113.365 1.00 71.10 882 ASP A C 1
ATOM 5656 O O . ASP A 1 850 ? 153.870 146.210 113.336 1.00 71.10 882 ASP A O 1
ATOM 5661 N N . LYS A 1 851 ? 154.425 148.097 114.429 1.00 67.29 883 LYS A N 1
ATOM 5662 C CA . LYS A 1 851 ? 153.798 147.687 115.679 1.00 67.29 883 LYS A CA 1
ATOM 5663 C C . LYS A 1 851 ? 152.351 148.141 115.809 1.00 67.29 883 LYS A C 1
ATOM 5664 O O . LYS A 1 851 ? 151.577 147.488 116.518 1.00 67.29 883 LYS A O 1
ATOM 5670 N N . ASN A 1 852 ? 151.967 149.232 115.149 1.00 64.30 884 ASN A N 1
ATOM 5671 C CA . ASN A 1 852 ? 150.607 149.761 115.248 1.00 64.30 884 ASN A CA 1
ATOM 5672 C C . ASN A 1 852 ? 149.691 149.090 114.225 1.00 64.30 884 ASN A C 1
ATOM 5673 O O . ASN A 1 852 ? 149.119 149.727 113.342 1.00 64.30 884 ASN A O 1
ATOM 5678 N N . THR A 1 853 ? 149.558 147.775 114.365 1.00 60.95 885 THR A N 1
ATOM 5679 C CA . THR A 1 853 ? 148.765 146.978 113.447 1.00 60.95 885 THR A CA 1
ATOM 5680 C C . THR A 1 853 ? 147.333 146.834 113.948 1.00 60.95 885 THR A C 1
ATOM 5681 O O . THR A 1 853 ? 147.054 147.047 115.131 1.00 60.95 885 THR A O 1
ATOM 5685 N N . PRO A 1 854 ? 146.390 146.471 113.070 1.00 57.71 886 PRO A N 1
ATOM 5686 C CA . PRO A 1 854 ? 144.986 146.391 113.502 1.00 57.71 886 PRO A CA 1
ATOM 5687 C C . PRO A 1 854 ? 144.716 145.318 114.538 1.00 57.71 886 PRO A C 1
ATOM 5688 O O . PRO A 1 854 ? 143.761 145.458 115.311 1.00 57.71 886 PRO A O 1
ATOM 5692 N N . GLY A 1 855 ? 145.515 144.259 114.582 1.00 55.90 887 GLY A N 1
ATOM 5693 C CA . GLY A 1 855 ? 145.285 143.181 115.522 1.00 55.90 887 GLY A CA 1
ATOM 5694 C C . GLY A 1 855 ? 145.782 143.492 116.918 1.00 55.90 887 GLY A C 1
ATOM 5695 O O . GLY A 1 855 ? 145.392 142.828 117.883 1.00 55.90 887 GLY A O 1
ATOM 5696 N N . VAL A 1 856 ? 146.637 144.503 117.038 1.00 56.44 888 VAL A N 1
ATOM 5697 C CA . VAL A 1 856 ? 147.224 144.871 118.321 1.00 56.44 888 VAL A CA 1
ATOM 5698 C C . VAL A 1 856 ? 146.371 145.904 119.046 1.00 56.44 888 VAL A C 1
ATOM 5699 O O . VAL A 1 856 ? 146.139 145.788 120.252 1.00 56.44 888 VAL A O 1
ATOM 5703 N N . LEU A 1 857 ? 145.901 146.921 118.322 1.00 55.43 889 LEU A N 1
ATOM 5704 C CA . LEU A 1 857 ? 145.199 148.038 118.946 1.00 55.43 889 LEU A CA 1
ATOM 5705 C C . LEU A 1 857 ? 143.887 147.597 119.585 1.00 55.43 889 LEU A C 1
ATOM 5706 O O . LEU A 1 857 ? 143.528 148.067 120.673 1.00 55.43 889 LEU A O 1
ATOM 5711 N N . SER A 1 858 ? 143.148 146.708 118.916 1.00 53.73 890 SER A N 1
ATOM 5712 C CA . SER A 1 858 ? 141.872 146.246 119.449 1.00 53.73 890 SER A CA 1
ATOM 5713 C C . SER A 1 858 ? 142.054 145.543 120.787 1.00 53.73 890 SER A C 1
ATOM 5714 O O . SER A 1 858 ? 141.250 145.723 121.714 1.00 53.73 890 SER A O 1
ATOM 5717 N N . ALA A 1 859 ? 143.104 144.730 120.899 1.00 53.28 891 ALA A N 1
ATOM 5718 C CA . ALA A 1 859 ? 143.363 144.011 122.138 1.00 53.28 891 ALA A CA 1
ATOM 5719 C C . ALA A 1 859 ? 143.672 144.979 123.268 1.00 53.28 891 ALA A C 1
ATOM 5720 O O . ALA A 1 859 ? 143.135 144.845 124.377 1.00 53.28 891 ALA A O 1
ATOM 5722 N N . HIS A 1 860 ? 144.555 145.951 123.002 1.00 55.07 892 HIS A N 1
ATOM 5723 C CA . HIS A 1 860 ? 144.805 147.044 123.937 1.00 55.07 892 HIS A CA 1
ATOM 5724 C C . HIS A 1 860 ? 143.500 147.634 124.438 1.00 55.07 892 HIS A C 1
ATOM 5725 O O . HIS A 1 860 ? 143.206 147.576 125.637 1.00 55.07 892 HIS A O 1
ATOM 5732 N N . ILE A 1 861 ? 142.675 148.129 123.511 1.00 52.78 893 ILE A N 1
ATOM 5733 C CA . ILE A 1 861 ? 141.430 148.816 123.844 1.00 52.78 893 ILE A CA 1
ATOM 5734 C C . ILE A 1 861 ? 140.596 147.940 124.768 1.00 52.78 893 ILE A C 1
ATOM 5735 O O . ILE A 1 861 ? 140.513 148.217 125.974 1.00 52.78 893 ILE A O 1
ATOM 5740 N N . ASN A 1 862 ? 140.120 146.805 124.250 1.00 53.89 894 ASN A N 1
ATOM 5741 C CA . ASN A 1 862 ? 139.225 145.934 125.005 1.00 53.89 894 ASN A CA 1
ATOM 5742 C C . ASN A 1 862 ? 139.820 145.487 126.338 1.00 53.89 894 ASN A C 1
ATOM 5743 O O . ASN A 1 862 ? 139.351 145.912 127.407 1.00 53.89 894 ASN A O 1
ATOM 5748 N N . ARG A 1 863 ? 140.885 144.680 126.288 1.00 53.66 895 ARG A N 1
ATOM 5749 C CA . ARG A 1 863 ? 141.403 144.069 127.506 1.00 53.66 895 ARG A CA 1
ATOM 5750 C C . ARG A 1 863 ? 141.928 145.119 128.476 1.00 53.66 895 ARG A C 1
ATOM 5751 O O . ARG A 1 863 ? 141.498 145.181 129.640 1.00 53.66 895 ARG A O 1
ATOM 5759 N N . ASP A 1 864 ? 142.877 145.935 128.025 1.00 54.04 896 ASP A N 1
ATOM 5760 C CA . ASP A 1 864 ? 143.609 146.800 128.922 1.00 54.04 896 ASP A CA 1
ATOM 5761 C C . ASP A 1 864 ? 142.866 148.087 129.238 1.00 54.04 896 ASP A C 1
ATOM 5762 O O . ASP A 1 864 ? 143.451 148.960 129.889 1.00 54.04 896 ASP A O 1
ATOM 5767 N N . VAL A 1 865 ? 141.612 148.237 128.799 1.00 51.11 897 VAL A N 1
ATOM 5768 C CA . VAL A 1 865 ? 140.719 149.202 129.423 1.00 51.11 897 VAL A CA 1
ATOM 5769 C C . VAL A 1 865 ? 139.720 148.511 130.343 1.00 51.11 897 VAL A C 1
ATOM 5770 O O . VAL A 1 865 ? 139.217 149.151 131.280 1.00 51.11 897 VAL A O 1
ATOM 5774 N N . HIS A 1 866 ? 139.440 147.220 130.134 1.00 50.03 898 HIS A N 1
ATOM 5775 C CA . HIS A 1 866 ? 138.564 146.526 131.070 1.00 50.03 898 HIS A CA 1
ATOM 5776 C C . HIS A 1 866 ? 139.258 146.220 132.393 1.00 50.03 898 HIS A C 1
ATOM 5777 O O . HIS A 1 866 ? 138.588 146.135 133.428 1.00 50.03 898 HIS A O 1
ATOM 5784 N N . LEU A 1 867 ? 140.584 146.042 132.387 1.00 52.34 899 LEU A N 1
ATOM 5785 C CA . LEU A 1 867 ? 141.272 145.621 133.616 1.00 52.34 899 LEU A CA 1
ATOM 5786 C C . LEU A 1 867 ? 141.154 146.639 134.750 1.00 52.34 899 LEU A C 1
ATOM 5787 O O . LEU A 1 867 ? 141.281 146.268 135.932 1.00 52.34 899 LEU A O 1
ATOM 5792 N N . LEU A 1 868 ? 140.939 147.916 134.418 1.00 51.51 900 LEU A N 1
ATOM 5793 C CA . LEU A 1 868 ? 140.931 148.965 135.434 1.00 51.51 900 LEU A CA 1
ATOM 5794 C C . LEU A 1 868 ? 139.836 148.726 136.461 1.00 51.51 900 LEU A C 1
ATOM 5795 O O . LEU A 1 868 ? 140.105 148.713 137.671 1.00 51.51 900 LEU A O 1
ATOM 5800 N N . LYS A 1 869 ? 138.603 148.507 135.979 1.00 50.10 901 LYS A N 1
ATOM 5801 C CA . LYS A 1 869 ? 137.427 148.352 136.832 1.00 50.10 901 LYS A CA 1
ATOM 5802 C C . LYS A 1 869 ? 137.657 147.325 137.924 1.00 50.10 901 LYS A C 1
ATOM 5803 O O . LYS A 1 869 ? 137.345 147.562 139.095 1.00 50.10 901 LYS A O 1
ATOM 5809 N N . THR A 1 870 ? 138.194 146.169 137.557 1.00 51.97 902 THR A N 1
ATOM 5810 C CA . THR A 1 870 ? 138.435 145.148 138.557 1.00 51.97 902 THR A CA 1
ATOM 5811 C C . THR A 1 870 ? 139.575 145.601 139.452 1.00 51.97 902 THR A C 1
ATOM 5812 O O . THR A 1 870 ? 139.351 145.994 140.607 1.00 51.97 902 THR A O 1
ATOM 5816 N N . GLY A 1 871 ? 140.776 145.670 138.885 1.00 53.17 903 GLY A N 1
ATOM 5817 C CA . GLY A 1 871 ? 141.953 145.795 139.716 1.00 53.17 903 GLY A CA 1
ATOM 5818 C C . GLY A 1 871 ? 142.044 147.093 140.486 1.00 53.17 903 GLY A C 1
ATOM 5819 O O . GLY A 1 871 ? 141.975 147.122 141.727 1.00 53.17 903 GLY A O 1
ATOM 5820 N N . LEU A 1 872 ? 142.186 148.184 139.736 1.00 53.52 904 LEU A N 1
ATOM 5821 C CA . LEU A 1 872 ? 142.614 149.436 140.333 1.00 53.52 904 LEU A CA 1
ATOM 5822 C C . LEU A 1 872 ? 141.539 150.040 141.217 1.00 53.52 904 LEU A C 1
ATOM 5823 O O . LEU A 1 872 ? 141.865 150.837 142.103 1.00 53.52 904 LEU A O 1
ATOM 5828 N N . VAL A 1 873 ? 140.282 149.651 141.022 1.00 51.54 905 VAL A N 1
ATOM 5829 C CA . VAL A 1 873 ? 139.170 150.236 141.753 1.00 51.54 905 VAL A CA 1
ATOM 5830 C C . VAL A 1 873 ? 138.643 149.318 142.853 1.00 51.54 905 VAL A C 1
ATOM 5831 O O . VAL A 1 873 ? 137.985 149.816 143.780 1.00 51.54 905 VAL A O 1
ATOM 5835 N N . ASN A 1 874 ? 138.935 148.010 142.816 1.00 52.69 906 ASN A N 1
ATOM 5836 C CA . ASN A 1 874 ? 138.568 147.140 143.926 1.00 52.69 906 ASN A CA 1
ATOM 5837 C C . ASN A 1 874 ? 139.657 147.067 144.992 1.00 52.69 906 ASN A C 1
ATOM 5838 O O . ASN A 1 874 ? 139.346 146.967 146.195 1.00 52.69 906 ASN A O 1
ATOM 5843 N N . ASN A 1 875 ? 140.928 147.139 144.586 1.00 54.29 907 ASN A N 1
ATOM 5844 C CA . ASN A 1 875 ? 142.004 147.014 145.562 1.00 54.29 907 ASN A CA 1
ATOM 5845 C C . ASN A 1 875 ? 141.990 148.186 146.538 1.00 54.29 907 ASN A C 1
ATOM 5846 O O . ASN A 1 875 ? 142.252 148.013 147.737 1.00 54.29 907 ASN A O 1
ATOM 5851 N N . ILE A 1 876 ? 141.655 149.381 146.043 1.00 53.21 908 ILE A N 1
ATOM 5852 C CA . ILE A 1 876 ? 141.546 150.558 146.900 1.00 53.21 908 ILE A CA 1
ATOM 5853 C C . ILE A 1 876 ? 140.473 150.350 147.960 1.00 53.21 908 ILE A C 1
ATOM 5854 O O . ILE A 1 876 ? 140.658 150.710 149.130 1.00 53.21 908 ILE A O 1
ATOM 5859 N N . VAL A 1 877 ? 139.328 149.793 147.564 1.00 51.02 909 VAL A N 1
ATOM 5860 C CA . VAL A 1 877 ? 138.251 149.534 148.513 1.00 51.02 909 VAL A CA 1
ATOM 5861 C C . VAL A 1 877 ? 138.722 148.581 149.601 1.00 51.02 909 VAL A C 1
ATOM 5862 O O . VAL A 1 877 ? 138.413 148.760 150.790 1.00 51.02 909 VAL A O 1
ATOM 5866 N N . ILE A 1 878 ? 139.472 147.550 149.209 1.00 52.33 910 ILE A N 1
ATOM 5867 C CA . ILE A 1 878 ? 139.978 146.595 150.193 1.00 52.33 910 ILE A CA 1
ATOM 5868 C C . ILE A 1 878 ? 140.907 147.291 151.186 1.00 52.33 910 ILE A C 1
ATOM 5869 O O . ILE A 1 878 ? 140.803 147.095 152.410 1.00 52.33 910 ILE A O 1
ATOM 5874 N N . PHE A 1 879 ? 141.839 148.105 150.675 1.00 53.44 911 PHE A N 1
ATOM 5875 C CA . PHE A 1 879 ? 142.743 148.833 151.563 1.00 53.44 911 PHE A CA 1
ATOM 5876 C C . PHE A 1 879 ? 141.971 149.726 152.525 1.00 53.44 911 PHE A C 1
ATOM 5877 O O . PHE A 1 879 ? 142.312 149.815 153.711 1.00 53.44 911 PHE A O 1
ATOM 5885 N N . SER A 1 880 ? 140.930 150.399 152.032 1.00 51.57 912 SER A N 1
ATOM 5886 C CA . SER A 1 880 ? 140.165 151.300 152.888 1.00 51.57 912 SER A CA 1
ATOM 5887 C C . SER A 1 880 ? 139.452 150.542 154.004 1.00 51.57 912 SER A C 1
ATOM 5888 O O . SER A 1 880 ? 139.428 150.998 155.156 1.00 51.57 912 SER A O 1
ATOM 5891 N N . HIS A 1 881 ? 138.849 149.396 153.676 1.00 50.40 913 HIS A N 1
ATOM 5892 C CA . HIS A 1 881 ? 138.224 148.562 154.701 1.00 50.40 913 HIS A CA 1
ATOM 5893 C C . HIS A 1 881 ? 139.226 148.171 155.785 1.00 50.40 913 HIS A C 1
ATOM 5894 O O . HIS A 1 881 ? 138.938 148.285 156.989 1.00 50.40 913 HIS A O 1
ATOM 5901 N N . PHE A 1 882 ? 140.409 147.702 155.373 1.00 53.51 914 PHE A N 1
ATOM 5902 C CA . PHE A 1 882 ? 141.444 147.347 156.344 1.00 53.51 914 PHE A CA 1
ATOM 5903 C C . PHE A 1 882 ? 141.821 148.536 157.224 1.00 53.51 914 PHE A C 1
ATOM 5904 O O . PHE A 1 882 ? 141.968 148.399 158.450 1.00 53.51 914 PHE A O 1
ATOM 5912 N N . ILE A 1 883 ? 141.975 149.714 156.617 1.00 53.84 915 ILE A N 1
ATOM 5913 C CA . ILE A 1 883 ? 142.387 150.894 157.371 1.00 53.84 915 ILE A CA 1
ATOM 5914 C C . ILE A 1 883 ? 141.328 151.269 158.398 1.00 53.84 915 ILE A C 1
ATOM 5915 O O . ILE A 1 883 ? 141.650 151.691 159.516 1.00 53.84 915 ILE A O 1
ATOM 5920 N N . MET A 1 884 ? 140.052 151.123 158.045 1.00 54.62 916 MET A N 1
ATOM 5921 C CA . MET A 1 884 ? 139.006 151.483 158.998 1.00 54.62 916 MET A CA 1
ATOM 5922 C C . MET A 1 884 ? 138.948 150.490 160.152 1.00 54.62 916 MET A C 1
ATOM 5923 O O . MET A 1 884 ? 138.718 150.887 161.304 1.00 54.62 916 MET A O 1
ATOM 5928 N N . LEU A 1 885 ? 139.170 149.200 159.872 1.00 53.74 917 LEU A N 1
ATOM 5929 C CA . LEU A 1 885 ? 139.301 148.235 160.966 1.00 53.74 917 LEU A CA 1
ATOM 5930 C C . LEU A 1 885 ? 140.408 148.643 161.926 1.00 53.74 917 LEU A C 1
ATOM 5931 O O . LEU A 1 885 ? 140.221 148.638 163.149 1.00 53.74 917 LEU A O 1
ATOM 5936 N N . PHE A 1 886 ? 141.577 148.990 161.384 1.00 58.92 918 PHE A N 1
ATOM 5937 C CA . PHE A 1 886 ? 142.697 149.379 162.237 1.00 58.92 918 PHE A CA 1
ATOM 5938 C C . PHE A 1 886 ? 142.370 150.624 163.058 1.00 58.92 918 PHE A C 1
ATOM 5939 O O . PHE A 1 886 ? 142.678 150.689 164.257 1.00 58.92 918 PHE A O 1
ATOM 5947 N N . LEU A 1 887 ? 141.735 151.618 162.432 1.00 57.58 919 LEU A N 1
ATOM 5948 C CA . LEU A 1 887 ? 141.460 152.873 163.125 1.00 57.58 919 LEU A CA 1
ATOM 5949 C C . LEU A 1 887 ? 140.394 152.716 164.199 1.00 57.58 919 LEU A C 1
ATOM 5950 O O . LEU A 1 887 ? 140.376 153.493 165.159 1.00 57.58 919 LEU A O 1
ATOM 5955 N N . VAL A 1 888 ? 139.491 151.746 164.056 1.00 58.18 920 VAL A N 1
ATOM 5956 C CA . VAL A 1 888 ? 138.524 151.501 165.124 1.00 58.18 920 VAL A CA 1
ATOM 5957 C C . VAL A 1 888 ? 139.147 150.664 166.237 1.00 58.18 920 VAL A C 1
ATOM 5958 O O . VAL A 1 888 ? 138.861 150.874 167.425 1.00 58.18 920 VAL A O 1
ATOM 5962 N N . SER A 1 889 ? 140.006 149.709 165.880 1.00 59.45 921 SER A N 1
ATOM 5963 C CA . SER A 1 889 ? 140.617 148.867 166.900 1.00 59.45 921 SER A CA 1
ATOM 5964 C C . SER A 1 889 ? 141.553 149.673 167.792 1.00 59.45 921 SER A C 1
ATOM 5965 O O . SER A 1 889 ? 141.597 149.456 169.010 1.00 59.45 921 SER A O 1
ATOM 5968 N N . MET A 1 890 ? 142.300 150.619 167.214 1.00 63.61 922 MET A N 1
ATOM 5969 C CA . MET A 1 890 ? 143.192 151.428 168.039 1.00 63.61 922 MET A CA 1
ATOM 5970 C C . MET A 1 890 ? 142.427 152.322 169.007 1.00 63.61 922 MET A C 1
ATOM 5971 O O . MET A 1 890 ? 142.958 152.650 170.073 1.00 63.61 922 MET A O 1
ATOM 5976 N N . VAL A 1 891 ? 141.202 152.724 168.668 1.00 62.71 923 VAL A N 1
ATOM 5977 C CA . VAL A 1 891 ? 140.377 153.454 169.626 1.00 62.71 923 VAL A CA 1
ATOM 5978 C C . VAL A 1 891 ? 139.862 152.515 170.703 1.00 62.71 923 VAL A C 1
ATOM 5979 O O . VAL A 1 891 ? 139.832 152.868 171.886 1.00 62.71 923 VAL A O 1
ATOM 5983 N N . MET A 1 892 ? 139.439 151.311 170.319 1.00 64.50 924 MET A N 1
ATOM 5984 C CA . MET A 1 892 ? 138.894 150.397 171.317 1.00 64.50 924 MET A CA 1
ATOM 5985 C C . MET A 1 892 ? 139.959 149.917 172.294 1.00 64.50 924 MET A C 1
ATOM 5986 O O . MET A 1 892 ? 139.629 149.553 173.428 1.00 64.50 924 MET A O 1
ATOM 5991 N N . SER A 1 893 ? 141.232 149.916 171.892 1.00 65.97 925 SER A N 1
ATOM 5992 C CA . SER A 1 893 ? 142.268 149.404 172.784 1.00 65.97 925 SER A CA 1
ATOM 5993 C C . SER A 1 893 ? 142.692 150.426 173.835 1.00 65.97 925 SER A C 1
ATOM 5994 O O . SER A 1 893 ? 143.105 150.036 174.932 1.00 65.97 925 SER A O 1
ATOM 5997 N N . PHE A 1 894 ? 142.604 151.725 173.532 1.00 68.28 926 PHE A N 1
ATOM 5998 C CA . PHE A 1 894 ? 142.880 152.740 174.543 1.00 68.28 926 PHE A CA 1
ATOM 5999 C C . PHE A 1 894 ? 141.874 152.701 175.685 1.00 68.28 926 PHE A C 1
ATOM 6000 O O . PHE A 1 894 ? 142.182 153.177 176.782 1.00 68.28 926 PHE A O 1
ATOM 6008 N N . TYR A 1 895 ? 140.679 152.155 175.451 1.00 68.15 927 TYR A N 1
ATOM 6009 C CA . TYR A 1 895 ? 139.664 152.073 176.492 1.00 68.15 927 TYR A CA 1
ATOM 6010 C C . TYR A 1 895 ? 140.088 151.172 177.642 1.00 68.15 927 TYR A C 1
ATOM 6011 O O . TYR A 1 895 ? 139.588 151.341 178.759 1.00 68.15 927 TYR A O 1
ATOM 6020 N N . PHE A 1 896 ? 140.998 150.229 177.396 1.00 69.11 928 PHE A N 1
ATOM 6021 C CA . PHE A 1 896 ? 141.454 149.283 178.409 1.00 69.11 928 PHE A CA 1
ATOM 6022 C C . PHE A 1 896 ? 142.804 149.680 178.998 1.00 69.11 928 PHE A C 1
ATOM 6023 O O . PHE A 1 896 ? 142.925 149.855 180.214 1.00 69.11 928 PHE A O 1
ATOM 6031 N N . CYS A 1 897 ? 143.828 149.820 178.154 1.00 71.85 929 CYS A N 1
ATOM 6032 C CA . CYS A 1 897 ? 145.148 150.246 178.601 1.00 71.85 929 CYS A CA 1
ATOM 6033 C C . CYS A 1 897 ? 145.889 150.895 177.431 1.00 71.85 929 CYS A C 1
ATOM 6034 O O . CYS A 1 897 ? 146.127 150.223 176.421 1.00 71.85 929 CYS A O 1
ATOM 6037 N N . PRO A 1 898 ? 146.272 152.179 177.506 1.00 70.59 930 PRO A N 1
ATOM 6038 C CA . PRO A 1 898 ? 146.853 152.826 176.319 1.00 70.59 930 PRO A CA 1
ATOM 6039 C C . PRO A 1 898 ? 148.310 152.489 176.054 1.00 70.59 930 PRO A C 1
ATOM 6040 O O . PRO A 1 898 ? 148.781 152.735 174.935 1.00 70.59 930 PRO A O 1
ATOM 6044 N N . ILE A 1 899 ? 149.036 151.943 177.029 1.00 71.26 931 ILE A N 1
ATOM 6045 C CA . ILE A 1 899 ? 150.474 151.733 176.872 1.00 71.26 931 ILE A CA 1
ATOM 6046 C C . ILE A 1 899 ? 150.747 150.719 175.766 1.00 71.26 931 ILE A C 1
ATOM 6047 O O . ILE A 1 899 ? 151.462 151.005 174.796 1.00 71.26 931 ILE A O 1
ATOM 6052 N N . VAL A 1 900 ? 150.184 149.517 175.903 1.00 71.58 932 VAL A N 1
ATOM 6053 C CA . VAL A 1 900 ? 1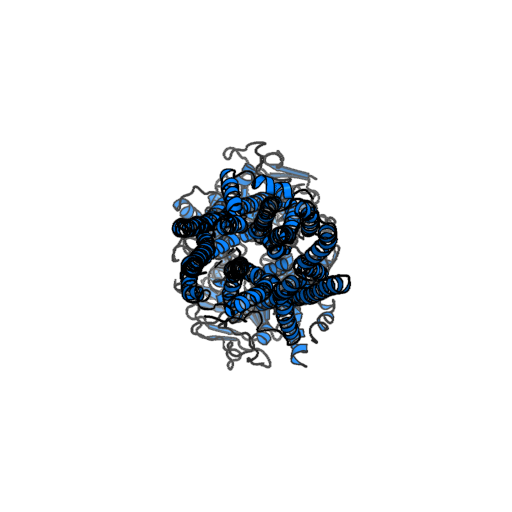50.426 148.452 174.934 1.00 71.58 932 VAL A CA 1
ATOM 6054 C C . VAL A 1 900 ? 149.908 148.845 173.560 1.00 71.58 932 VAL A C 1
ATOM 6055 O O . VAL A 1 900 ? 150.504 148.489 172.534 1.00 71.58 932 VAL A O 1
ATOM 6059 N N . ALA A 1 901 ? 148.803 149.588 173.514 1.00 68.55 933 ALA A N 1
ATOM 6060 C CA . ALA A 1 901 ? 148.265 150.048 172.241 1.00 68.55 933 ALA A CA 1
ATOM 6061 C C . ALA A 1 901 ? 149.229 151.001 171.554 1.00 68.55 933 ALA A C 1
ATOM 6062 O O . ALA A 1 901 ? 149.557 150.831 170.374 1.00 68.55 933 ALA A O 1
ATOM 6064 N N . ALA A 1 902 ? 149.683 152.027 172.277 1.00 70.71 934 ALA A N 1
ATOM 6065 C CA . ALA A 1 902 ? 150.640 152.968 171.711 1.00 70.71 934 ALA A CA 1
ATOM 6066 C C . ALA A 1 902 ? 151.919 152.269 171.285 1.00 70.71 934 ALA A C 1
ATOM 6067 O O . ALA A 1 902 ? 152.582 152.708 170.339 1.00 70.71 934 ALA A O 1
ATOM 6069 N N . VAL A 1 903 ? 152.281 151.184 171.965 1.00 70.22 935 VAL A N 1
ATOM 6070 C CA . VAL A 1 903 ? 153.454 150.417 171.560 1.00 70.22 935 VAL A CA 1
ATOM 6071 C C . VAL A 1 903 ? 153.202 149.716 170.229 1.00 70.22 935 VAL A C 1
ATOM 6072 O O . VAL A 1 903 ? 153.928 149.927 169.251 1.00 70.22 935 VAL A O 1
ATOM 6076 N N . LEU A 1 904 ? 152.173 148.869 170.169 1.00 68.60 936 LEU A N 1
ATOM 6077 C CA . LEU A 1 904 ? 152.053 147.927 169.061 1.00 68.60 936 LEU A CA 1
ATOM 6078 C C . LEU A 1 904 ? 151.339 148.496 167.836 1.00 68.60 936 LEU A C 1
ATOM 6079 O O . LEU A 1 904 ? 151.415 147.886 166.760 1.00 68.60 936 LEU A O 1
ATOM 6084 N N . THR A 1 905 ? 150.667 149.647 167.946 1.00 69.17 937 THR A N 1
ATOM 6085 C CA . THR A 1 905 ? 150.168 150.299 166.739 1.00 69.17 937 THR A CA 1
ATOM 6086 C C . THR A 1 905 ? 151.313 150.722 165.832 1.00 69.17 937 THR A C 1
ATOM 6087 O O . THR A 1 905 ? 151.174 150.705 164.605 1.00 69.17 937 THR A O 1
ATOM 6091 N N . PHE A 1 906 ? 152.449 151.098 166.419 1.00 72.08 938 PHE A N 1
ATOM 6092 C CA . PHE A 1 906 ? 153.643 151.408 165.640 1.00 72.08 938 PHE A CA 1
ATOM 6093 C C . PHE A 1 906 ? 154.087 150.200 164.824 1.00 72.08 938 PHE A C 1
ATOM 6094 O O . PHE A 1 906 ? 154.385 150.314 163.624 1.00 72.08 938 PHE A O 1
ATOM 6102 N N . ILE A 1 907 ? 154.097 149.025 165.453 1.00 69.55 939 ILE A N 1
ATOM 6103 C CA . ILE A 1 907 ? 154.501 147.804 164.769 1.00 69.55 939 ILE A CA 1
ATOM 6104 C C . ILE A 1 907 ? 153.521 147.469 163.651 1.00 69.55 939 ILE A C 1
ATOM 6105 O O . ILE A 1 907 ? 153.929 147.101 162.542 1.00 69.55 939 ILE A O 1
ATOM 6110 N N . TYR A 1 908 ? 152.218 147.578 163.922 1.00 68.30 940 TYR A N 1
ATOM 6111 C CA . TYR A 1 908 ? 151.238 147.294 162.877 1.00 68.30 940 TYR A CA 1
ATOM 6112 C C . TYR A 1 908 ? 151.334 148.289 161.728 1.00 68.30 940 TYR A C 1
ATOM 6113 O O . TYR A 1 908 ? 151.122 147.915 160.571 1.00 68.30 940 TYR A O 1
ATOM 6122 N N . PHE A 1 909 ? 151.660 149.549 162.015 1.00 71.69 941 PHE A N 1
ATOM 6123 C CA . PHE A 1 909 ? 151.843 150.517 160.940 1.00 71.69 941 PHE A CA 1
ATOM 6124 C C . PHE A 1 909 ? 153.031 150.141 160.066 1.00 71.69 941 PHE A C 1
ATOM 6125 O O . PHE A 1 909 ? 152.952 150.213 158.831 1.00 71.69 941 PHE A O 1
ATOM 6133 N N . ILE A 1 910 ? 154.139 149.732 160.688 1.00 71.14 942 ILE A N 1
ATOM 6134 C CA . ILE A 1 910 ? 155.297 149.289 159.912 1.00 71.14 942 ILE A CA 1
ATOM 6135 C C . ILE A 1 910 ? 154.929 148.085 159.054 1.00 71.14 942 ILE A C 1
ATOM 6136 O O . ILE A 1 910 ? 155.252 148.029 157.861 1.00 71.14 942 ILE A O 1
ATOM 6141 N N . ASN A 1 911 ? 154.242 147.107 159.642 1.00 69.65 943 ASN A N 1
ATOM 6142 C CA . ASN A 1 911 ? 153.894 145.909 158.888 1.00 69.65 943 ASN A CA 1
ATOM 6143 C C . ASN A 1 911 ? 152.863 146.188 157.800 1.00 69.65 943 ASN A C 1
ATOM 6144 O O . ASN A 1 911 ? 152.794 145.434 156.825 1.00 69.65 943 ASN A O 1
ATOM 6149 N N . MET A 1 912 ? 152.068 147.250 157.941 1.00 70.99 944 MET A N 1
ATOM 6150 C CA . MET A 1 912 ? 151.167 147.657 156.870 1.00 70.99 944 MET A CA 1
ATOM 6151 C C . MET A 1 912 ? 151.918 148.359 155.751 1.00 70.99 944 MET A C 1
ATOM 6152 O O . MET A 1 912 ? 151.538 148.237 154.582 1.00 70.99 944 MET A O 1
ATOM 6157 N N . ARG A 1 913 ? 152.976 149.098 156.088 1.00 73.91 945 ARG A N 1
ATOM 6158 C CA . ARG A 1 913 ? 153.749 149.794 155.065 1.00 73.91 945 ARG A CA 1
ATOM 6159 C C . ARG A 1 913 ? 154.439 148.831 154.104 1.00 73.91 945 ARG A C 1
ATOM 6160 O O . ARG A 1 913 ? 154.781 149.230 152.986 1.00 73.91 945 ARG A O 1
ATOM 6168 N N . VAL A 1 914 ? 154.645 147.575 154.503 1.00 69.97 946 VAL A N 1
ATOM 6169 C CA . VAL A 1 914 ? 155.374 146.637 153.656 1.00 69.97 946 VAL A CA 1
ATOM 6170 C C . VAL A 1 914 ? 154.546 146.252 152.437 1.00 69.97 946 VAL A C 1
ATOM 6171 O O . VAL A 1 914 ? 155.090 146.025 151.350 1.00 69.97 946 VAL A O 1
ATOM 6175 N N . PHE A 1 915 ? 153.225 146.161 152.593 1.00 68.28 947 PHE A N 1
ATOM 6176 C CA . PHE A 1 915 ? 152.395 145.634 151.516 1.00 68.28 947 PHE A CA 1
ATOM 6177 C C . PHE A 1 915 ? 152.332 146.580 150.326 1.00 68.28 947 PHE A C 1
ATOM 6178 O O . PHE A 1 915 ? 152.251 146.123 149.180 1.00 68.28 947 PHE A O 1
ATOM 6186 N N . ALA A 1 916 ? 152.369 147.890 150.566 1.00 74.02 948 ALA A N 1
ATOM 6187 C CA . ALA A 1 916 ? 152.191 148.845 149.478 1.00 74.02 948 ALA A CA 1
ATOM 6188 C C . ALA A 1 916 ? 153.466 148.999 148.655 1.00 74.02 948 ALA A C 1
ATOM 6189 O O . ALA A 1 916 ? 153.484 148.690 147.458 1.00 74.02 948 ALA A O 1
ATOM 6191 N N . VAL A 1 917 ? 154.544 149.465 149.280 1.00 75.58 949 VAL A N 1
ATOM 6192 C CA . VAL A 1 917 ? 155.793 149.764 148.548 1.00 75.58 949 VAL A CA 1
ATOM 6193 C C . VAL A 1 917 ? 156.607 148.472 148.530 1.00 75.58 949 VAL A C 1
ATOM 6194 O O . VAL A 1 917 ? 157.496 148.229 149.348 1.00 75.58 949 VAL A O 1
ATOM 6198 N N . ARG A 1 918 ? 156.272 147.608 147.573 1.00 72.08 950 ARG A N 1
ATOM 6199 C CA . ARG A 1 918 ? 157.112 146.461 147.235 1.00 72.08 950 ARG A CA 1
ATOM 6200 C C . ARG A 1 918 ? 157.231 146.210 145.738 1.00 72.08 950 ARG A C 1
ATOM 6201 O O . ARG A 1 918 ? 158.167 145.515 145.330 1.00 72.08 950 ARG A O 1
ATOM 6209 N N . ALA A 1 919 ? 156.358 146.775 144.906 1.00 73.37 951 ALA A N 1
ATOM 6210 C CA . ALA A 1 919 ? 156.379 146.564 143.462 1.00 73.37 951 ALA A CA 1
ATOM 6211 C C . ALA A 1 919 ? 156.305 145.080 143.113 1.00 73.37 951 ALA A C 1
ATOM 6212 O O . ALA A 1 919 ? 157.330 144.421 142.946 1.00 73.37 951 ALA A O 1
ATOM 6214 N N . PHE A 1 947 ? 159.768 136.541 117.314 1.00 65.05 979 PHE A N 1
ATOM 6215 C CA . PHE A 1 947 ? 158.945 136.448 118.514 1.00 65.05 979 PHE A CA 1
ATOM 6216 C C . PHE A 1 947 ? 158.117 137.712 118.695 1.00 65.05 979 PHE A C 1
ATOM 6217 O O . PHE A 1 947 ? 158.489 138.610 119.450 1.00 65.05 979 PHE A O 1
ATOM 6225 N N . LYS A 1 948 ? 156.989 137.765 117.992 1.00 65.82 980 LYS A N 1
ATOM 6226 C CA . LYS A 1 948 ? 156.053 138.873 118.084 1.00 65.82 980 LYS A CA 1
ATOM 6227 C C . LYS A 1 948 ? 154.973 138.533 119.111 1.00 65.82 980 LYS A C 1
ATOM 6228 O O . LYS A 1 948 ? 155.050 137.521 119.813 1.00 65.82 980 LYS A O 1
ATOM 6234 N N . ASP A 1 949 ? 153.951 139.380 119.212 1.00 65.89 981 ASP A N 1
ATOM 6235 C CA . ASP A 1 949 ? 152.891 139.162 120.176 1.00 65.89 981 ASP A CA 1
ATOM 6236 C C . ASP A 1 949 ? 151.943 138.068 119.680 1.00 65.89 981 ASP A C 1
ATOM 6237 O O . ASP A 1 949 ? 151.911 137.763 118.486 1.00 65.89 981 ASP A O 1
ATOM 6242 N N . PRO A 1 950 ? 151.157 137.458 120.575 1.00 59.21 982 PRO A N 1
ATOM 6243 C CA . PRO A 1 950 ? 150.203 136.439 120.111 1.00 59.21 982 PRO A CA 1
ATOM 6244 C C . PRO A 1 950 ? 149.031 137.007 119.338 1.00 59.21 982 PRO A C 1
ATOM 6245 O O . PRO A 1 950 ? 148.518 136.326 118.442 1.00 59.21 982 PRO A O 1
ATOM 6249 N N . SER A 1 951 ? 148.588 138.223 119.651 1.00 58.84 983 SER A N 1
ATOM 6250 C CA . SER A 1 951 ? 147.388 138.767 119.029 1.00 58.84 983 SER A CA 1
ATOM 6251 C C . SER A 1 951 ? 147.604 139.095 117.559 1.00 58.84 983 SER A C 1
ATOM 6252 O O . SER A 1 951 ? 146.661 139.008 116.765 1.00 58.84 983 SER A O 1
ATOM 6255 N N . PHE A 1 952 ? 148.825 139.475 117.187 1.00 60.15 984 PHE A N 1
ATOM 6256 C CA . PHE A 1 952 ? 149.149 139.713 115.786 1.00 60.15 984 PHE A CA 1
ATOM 6257 C C . PHE A 1 952 ? 148.921 138.456 114.955 1.00 60.15 984 PHE A C 1
ATOM 6258 O O . PHE A 1 952 ? 148.254 138.492 113.913 1.00 60.15 984 PHE A O 1
ATOM 6266 N N . LEU A 1 953 ? 149.447 137.326 115.426 1.00 57.85 985 LEU A N 1
ATOM 6267 C CA . LEU A 1 953 ? 149.371 136.082 114.671 1.00 57.85 985 LEU A CA 1
ATOM 6268 C C . LEU A 1 953 ? 147.935 135.585 114.557 1.00 57.85 985 LEU A C 1
ATOM 6269 O O . LEU A 1 953 ? 147.524 135.093 113.500 1.00 57.85 985 LEU A O 1
ATOM 6274 N N . ILE A 1 954 ? 147.155 135.723 115.627 1.00 56.18 986 ILE A N 1
ATOM 6275 C CA . ILE A 1 954 ? 145.795 135.194 115.637 1.00 56.18 986 ILE A CA 1
ATOM 6276 C C . ILE A 1 954 ? 144.924 135.949 114.639 1.00 56.18 986 ILE A C 1
ATOM 6277 O O . ILE A 1 954 ? 144.178 135.346 113.857 1.00 56.18 986 ILE A O 1
ATOM 6282 N N . GLN A 1 955 ? 145.005 137.279 114.652 1.00 57.58 987 GLN A N 1
ATOM 6283 C CA . GLN A 1 955 ? 144.245 138.073 113.694 1.00 57.58 987 GLN A CA 1
ATOM 6284 C C . GLN A 1 955 ? 144.741 137.835 112.275 1.00 57.58 987 GLN A C 1
ATOM 6285 O O . GLN A 1 955 ? 143.938 137.734 111.337 1.00 57.58 987 GLN A O 1
ATOM 6291 N N . GLU A 1 956 ? 146.062 137.734 112.100 1.00 60.16 988 GLU A N 1
ATOM 6292 C CA . GLU A 1 956 ? 146.619 137.497 110.775 1.00 60.16 988 GLU A CA 1
ATOM 6293 C C . GLU A 1 956 ? 146.159 136.161 110.213 1.00 60.16 988 GLU A C 1
ATOM 6294 O O . GLU A 1 956 ? 146.035 136.009 108.993 1.00 60.16 988 GLU A O 1
ATOM 6300 N N . ALA A 1 957 ? 145.913 135.183 111.083 1.00 58.31 989 ALA A N 1
ATOM 6301 C CA . ALA A 1 957 ? 145.378 133.902 110.643 1.00 58.31 989 ALA A CA 1
ATOM 6302 C C . ALA A 1 957 ? 143.885 133.982 110.355 1.00 58.31 989 ALA A C 1
ATOM 6303 O O . ALA A 1 957 ? 143.415 133.429 109.356 1.00 58.31 989 ALA A O 1
ATOM 6305 N N . PHE A 1 958 ? 143.123 134.656 111.218 1.00 55.84 990 PHE A N 1
ATOM 6306 C CA . PHE A 1 958 ? 141.677 134.715 111.031 1.00 55.84 990 PHE A CA 1
ATOM 6307 C C . PHE A 1 958 ? 141.291 135.513 109.794 1.00 55.84 990 PHE A C 1
ATOM 6308 O O . PHE A 1 958 ? 140.237 135.252 109.203 1.00 55.84 990 PHE A O 1
ATOM 6316 N N . TYR A 1 959 ? 142.110 136.479 109.380 1.00 59.02 991 TYR A N 1
ATOM 6317 C CA . TYR A 1 959 ? 141.790 137.222 108.167 1.00 59.02 991 TYR A CA 1
ATOM 6318 C C . TYR A 1 959 ? 142.095 136.441 106.894 1.00 59.02 991 TYR A C 1
ATOM 6319 O O . TYR A 1 959 ? 141.463 136.702 105.864 1.00 59.02 991 TYR A O 1
ATOM 6328 N N . ASN A 1 960 ? 143.020 135.480 106.945 1.00 60.80 992 ASN A N 1
ATOM 6329 C CA . ASN A 1 960 ? 143.496 134.777 105.759 1.00 60.80 992 ASN A CA 1
ATOM 6330 C C . ASN A 1 960 ? 143.266 133.277 105.881 1.00 60.80 992 ASN A C 1
ATOM 6331 O O . ASN A 1 960 ? 144.166 132.481 105.600 1.00 60.80 992 ASN A O 1
ATOM 6336 N N . MET A 1 961 ? 142.064 132.881 106.300 1.00 60.34 993 MET A N 1
ATOM 6337 C CA . MET A 1 961 ? 141.790 131.471 106.556 1.00 60.34 993 MET A CA 1
ATOM 6338 C C . MET A 1 961 ? 141.864 130.624 105.293 1.00 60.34 993 MET A C 1
ATOM 6339 O O . MET A 1 961 ? 142.247 129.451 105.364 1.00 60.34 993 MET A O 1
ATOM 6344 N N . HIS A 1 962 ? 141.494 131.178 104.140 1.00 62.61 994 HIS A N 1
ATOM 6345 C CA . HIS A 1 962 ? 141.436 130.369 102.927 1.00 62.61 994 HIS A CA 1
ATOM 6346 C C . HIS A 1 962 ? 142.822 129.907 102.499 1.00 62.61 994 HIS A C 1
ATOM 6347 O O . HIS A 1 962 ? 143.007 128.739 102.142 1.00 62.61 994 HIS A O 1
ATOM 6354 N N . THR A 1 963 ? 143.804 130.806 102.524 1.00 64.04 995 THR A N 1
ATOM 6355 C CA . THR A 1 963 ? 145.177 130.421 102.212 1.00 64.04 995 THR A CA 1
ATOM 6356 C C . THR A 1 963 ? 145.681 129.371 103.194 1.00 64.04 995 THR A C 1
ATOM 6357 O O . THR A 1 963 ? 146.293 128.368 102.801 1.00 64.04 995 THR A O 1
ATOM 6361 N N . VAL A 1 964 ? 145.428 129.592 104.486 1.00 60.15 996 VAL A N 1
ATOM 6362 C CA . VAL A 1 964 ? 145.901 128.692 105.530 1.00 60.15 996 VAL A CA 1
ATOM 6363 C C . VAL A 1 964 ? 145.289 127.309 105.378 1.00 60.15 996 VAL A C 1
ATOM 6364 O O . VAL A 1 964 ? 145.932 126.301 105.697 1.00 60.15 996 VAL A O 1
ATOM 6368 N N . ILE A 1 965 ? 144.053 127.230 104.889 1.00 63.24 997 ILE A N 1
ATOM 6369 C CA . ILE A 1 965 ? 143.427 125.929 104.684 1.00 63.24 997 ILE A CA 1
ATOM 6370 C C . ILE A 1 965 ? 143.889 125.306 103.374 1.00 63.24 997 ILE A C 1
ATOM 6371 O O . ILE A 1 965 ? 143.992 124.079 103.273 1.00 63.24 997 ILE A O 1
ATOM 6376 N N . ASN A 1 966 ? 144.186 126.116 102.358 1.00 65.28 998 ASN A N 1
ATOM 6377 C CA . ASN A 1 966 ? 144.608 125.551 101.081 1.00 65.28 998 ASN A CA 1
ATOM 6378 C C . ASN A 1 966 ? 145.996 124.936 101.189 1.00 65.28 998 ASN A C 1
ATOM 6379 O O . ASN A 1 966 ? 146.215 123.799 100.755 1.00 65.28 998 ASN A O 1
ATOM 6384 N N . TYR A 1 967 ? 146.945 125.667 101.772 1.00 66.86 999 TYR A N 1
ATOM 6385 C CA . TYR A 1 967 ? 148.335 125.227 101.803 1.00 66.86 999 TYR A CA 1
ATOM 6386 C C . TYR A 1 967 ? 148.689 124.399 103.034 1.00 66.86 999 TYR A C 1
ATOM 6387 O O . TYR A 1 967 ? 149.851 124.006 103.177 1.00 66.86 999 TYR A O 1
ATOM 6396 N N . GLY A 1 968 ? 147.737 124.119 103.919 1.00 64.30 1000 GLY A N 1
ATOM 6397 C CA . GLY A 1 968 ? 148.001 123.232 105.035 1.00 64.30 1000 GLY A CA 1
ATOM 6398 C C . GLY A 1 968 ? 148.960 123.808 106.054 1.00 64.30 1000 GLY A C 1
ATOM 6399 O O . GLY A 1 968 ? 150.091 123.332 106.185 1.00 64.30 1000 GLY A O 1
ATOM 6400 N N . LEU A 1 969 ? 148.519 124.831 106.780 1.00 61.69 1001 LEU A N 1
ATOM 6401 C CA . LEU A 1 969 ? 149.359 125.597 107.694 1.00 61.69 1001 LEU A CA 1
ATOM 6402 C C . LEU A 1 969 ? 148.661 125.789 109.035 1.00 61.69 1001 LEU A C 1
ATOM 6403 O O . LEU A 1 969 ? 148.509 126.907 109.524 1.00 61.69 1001 LEU A O 1
ATOM 6408 N N . GLU A 1 970 ? 148.185 124.699 109.636 1.00 59.68 1002 GLU A N 1
ATOM 6409 C CA . GLU A 1 970 ? 147.565 124.764 110.958 1.00 59.68 1002 GLU A CA 1
ATOM 6410 C C . GLU A 1 970 ? 148.596 124.582 112.071 1.00 59.68 1002 GLU A C 1
ATOM 6411 O O . GLU A 1 970 ? 148.789 125.469 112.915 1.00 59.68 1002 GLU A O 1
ATOM 6417 N N . ASP A 1 971 ? 149.269 123.430 112.074 1.00 62.18 1003 ASP A N 1
ATOM 6418 C CA . ASP A 1 971 ? 150.217 123.114 113.134 1.00 62.18 1003 ASP A CA 1
ATOM 6419 C C . ASP A 1 971 ? 151.395 124.077 113.147 1.00 62.18 1003 ASP A C 1
ATOM 6420 O O . ASP A 1 971 ? 151.997 124.302 114.202 1.00 62.18 1003 ASP A O 1
ATOM 6425 N N . TYR A 1 972 ? 151.730 124.661 111.997 1.00 61.86 1004 TYR A N 1
ATOM 6426 C CA . TYR A 1 972 ? 152.813 125.636 111.939 1.00 61.86 1004 TYR A CA 1
ATOM 6427 C C . TYR A 1 972 ? 152.518 126.828 112.840 1.00 61.86 1004 TYR A C 1
ATOM 6428 O O . TYR A 1 972 ? 153.292 127.146 113.749 1.00 61.86 1004 TYR A O 1
ATOM 6437 N N . PHE A 1 973 ? 151.385 127.495 112.611 1.00 58.65 1005 PHE A N 1
ATOM 6438 C CA . PHE A 1 973 ? 151.011 128.622 113.456 1.00 58.65 1005 PHE A CA 1
ATOM 6439 C C . PHE A 1 973 ? 150.735 128.185 114.888 1.00 58.65 1005 PHE A C 1
ATOM 6440 O O . PHE A 1 973 ? 151.001 128.949 115.825 1.00 58.65 1005 PHE A O 1
ATOM 6448 N N . CYS A 1 974 ? 150.209 126.971 115.084 1.00 58.77 1006 CYS A N 1
ATOM 6449 C CA . CYS A 1 974 ? 149.997 126.481 116.445 1.00 58.77 1006 CYS A CA 1
ATOM 6450 C C . CYS A 1 974 ? 151.307 126.428 117.222 1.00 58.77 1006 CYS A C 1
ATOM 6451 O O . CYS A 1 974 ? 151.396 126.936 118.345 1.00 58.77 1006 CYS A O 1
ATOM 6454 N N . ASN A 1 975 ? 152.340 125.819 116.637 1.00 61.41 1007 ASN A N 1
ATOM 6455 C CA . ASN A 1 975 ? 153.638 125.760 117.298 1.00 61.41 1007 ASN A CA 1
ATOM 6456 C C . ASN A 1 975 ? 154.298 127.130 117.366 1.00 61.41 1007 ASN A C 1
ATOM 6457 O O . ASN A 1 975 ? 155.102 127.383 118.269 1.00 61.41 1007 ASN A O 1
ATOM 6462 N N . LEU A 1 976 ? 153.978 128.019 116.427 1.00 58.23 1008 LEU A N 1
ATOM 6463 C CA . LEU A 1 976 ? 154.614 129.327 116.395 1.00 58.23 1008 LEU A CA 1
ATOM 6464 C C . LEU A 1 976 ? 154.050 130.265 117.450 1.00 58.23 1008 LEU A C 1
ATOM 6465 O O . LEU A 1 976 ? 154.749 131.184 117.888 1.00 58.23 1008 LEU A O 1
ATOM 6470 N N . ILE A 1 977 ? 152.800 130.059 117.862 1.00 56.89 1009 ILE A N 1
ATOM 6471 C CA . ILE A 1 977 ? 152.218 130.915 118.889 1.00 56.89 1009 ILE A CA 1
ATOM 6472 C C . ILE A 1 977 ? 152.706 130.512 120.279 1.00 56.89 1009 ILE A C 1
ATOM 6473 O O . ILE A 1 977 ? 152.792 131.359 121.175 1.00 56.89 1009 ILE A O 1
ATOM 6478 N N . GLU A 1 978 ? 153.036 129.234 120.484 1.00 56.76 1010 GLU A N 1
ATOM 6479 C CA . GLU A 1 978 ? 153.558 128.797 121.775 1.00 56.76 1010 GLU A CA 1
ATOM 6480 C C . GLU A 1 978 ? 154.854 129.510 122.130 1.00 56.76 1010 GLU A C 1
ATOM 6481 O O . GLU A 1 978 ? 155.060 129.883 123.290 1.00 56.76 1010 GLU A O 1
ATOM 6487 N N . LYS A 1 979 ? 155.733 129.712 121.150 1.00 58.70 1011 LYS A N 1
ATOM 6488 C CA . LYS A 1 979 ? 157.002 130.380 121.398 1.00 58.70 1011 LYS A CA 1
ATOM 6489 C C . LYS A 1 979 ? 156.838 131.856 121.732 1.00 58.70 1011 LYS A C 1
ATOM 6490 O O . LYS A 1 979 ? 157.772 132.460 122.269 1.00 58.70 1011 LYS A O 1
ATOM 6496 N N . ALA A 1 980 ? 155.681 132.447 121.432 1.00 58.48 1012 ALA A N 1
ATOM 6497 C CA . ALA A 1 980 ? 155.395 133.820 121.825 1.00 58.48 1012 ALA A CA 1
ATOM 6498 C C . ALA A 1 980 ? 154.784 133.909 123.213 1.00 58.48 1012 ALA A C 1
ATOM 6499 O O . ALA A 1 980 ? 155.086 134.853 123.953 1.00 58.48 1012 ALA A O 1
ATOM 6501 N N . ILE A 1 981 ? 153.929 132.951 123.578 1.00 56.11 1013 ILE A N 1
ATOM 6502 C CA . ILE A 1 981 ? 153.406 132.895 124.940 1.00 56.11 1013 ILE A CA 1
ATOM 6503 C C . ILE A 1 981 ? 154.549 132.752 125.933 1.00 56.11 1013 ILE A C 1
ATOM 6504 O O . ILE A 1 981 ? 154.575 133.419 126.974 1.00 56.11 1013 ILE A O 1
ATOM 6509 N N . ASP A 1 982 ? 155.514 131.886 125.626 1.00 58.50 1014 ASP A N 1
ATOM 6510 C CA . ASP A 1 982 ? 156.642 131.690 126.525 1.00 58.50 1014 ASP A CA 1
ATOM 6511 C C . ASP A 1 982 ? 157.570 132.896 126.524 1.00 58.50 1014 ASP A C 1
ATOM 6512 O O . ASP A 1 982 ? 158.135 133.242 127.567 1.00 58.50 1014 ASP A O 1
ATOM 6517 N N . TYR A 1 983 ? 157.738 133.544 125.372 1.00 61.57 1015 TYR A N 1
ATOM 6518 C CA . TYR A 1 983 ? 158.586 134.727 125.306 1.00 61.57 1015 TYR A CA 1
ATOM 6519 C C . TYR A 1 983 ? 157.993 135.883 126.096 1.00 61.57 1015 TYR A C 1
ATOM 6520 O O . TYR A 1 983 ? 158.735 136.672 126.690 1.00 61.57 1015 TYR A O 1
ATOM 6529 N N . LYS A 1 984 ? 156.666 136.004 126.111 1.00 62.50 1016 LYS A N 1
ATOM 6530 C CA . LYS A 1 984 ? 156.031 137.058 126.890 1.00 62.50 1016 LYS A CA 1
ATOM 6531 C C . LYS A 1 984 ? 156.150 136.793 128.385 1.00 62.50 1016 LYS A C 1
ATOM 6532 O O . LYS A 1 984 ? 156.135 137.738 129.182 1.00 62.50 1016 LYS A O 1
ATOM 6538 N N . ASN A 1 985 ? 156.268 135.526 128.781 1.00 63.58 1017 ASN A N 1
ATOM 6539 C CA . ASN A 1 985 ? 156.429 135.138 130.182 1.00 63.58 1017 ASN A CA 1
ATOM 6540 C C . ASN A 1 985 ? 157.915 134.926 130.448 1.00 63.58 1017 ASN A C 1
ATOM 6541 O O . ASN A 1 985 ? 158.462 133.851 130.199 1.00 63.58 1017 ASN A O 1
ATOM 6546 N N . LYS A 1 986 ? 158.568 135.967 130.957 1.00 67.44 1018 LYS A N 1
ATOM 6547 C CA . LYS A 1 986 ? 159.959 135.913 131.395 1.00 67.44 1018 LYS A CA 1
ATOM 6548 C C . LYS A 1 986 ? 160.133 136.340 132.841 1.00 67.44 1018 LYS A C 1
ATOM 6549 O O . LYS A 1 986 ? 160.935 135.742 133.563 1.00 67.44 1018 LYS A O 1
ATOM 6555 N N . GLY A 1 987 ? 159.402 137.360 133.285 1.00 71.06 1019 GLY A N 1
ATOM 6556 C CA . GLY A 1 987 ? 159.265 137.661 134.693 1.00 71.06 1019 GLY A CA 1
ATOM 6557 C C . GLY A 1 987 ? 158.244 136.810 135.410 1.00 71.06 1019 GLY A C 1
ATOM 6558 O O . GLY A 1 987 ? 157.965 137.043 136.588 1.00 71.06 1019 GLY A O 1
ATOM 6559 N N . GLN A 1 988 ? 157.669 135.821 134.719 1.00 71.27 1020 GLN A N 1
ATOM 6560 C CA . GLN A 1 988 ? 156.700 134.914 135.318 1.00 71.27 1020 GLN A CA 1
ATOM 6561 C C . GLN A 1 988 ? 157.309 134.051 136.414 1.00 71.27 1020 GLN A C 1
ATOM 6562 O O . GLN A 1 988 ? 156.566 133.519 137.243 1.00 71.27 1020 GLN A O 1
ATOM 6568 N N . LYS A 1 989 ? 158.635 133.909 136.445 1.00 71.91 1021 LYS A N 1
ATOM 6569 C CA . LYS A 1 989 ? 159.301 133.084 137.445 1.00 71.91 1021 LYS A CA 1
ATOM 6570 C C . LYS A 1 989 ? 159.725 133.890 138.666 1.00 71.91 1021 LYS A C 1
ATOM 6571 O O . LYS A 1 989 ? 159.683 133.378 139.789 1.00 71.91 1021 LYS A O 1
ATOM 6577 N N . ARG A 1 990 ? 160.132 135.144 138.468 1.00 72.82 1022 ARG A N 1
ATOM 6578 C CA . ARG A 1 990 ? 160.641 135.948 139.572 1.00 72.82 1022 ARG A CA 1
ATOM 6579 C C . ARG A 1 990 ? 159.524 136.569 140.397 1.00 72.82 1022 ARG A C 1
ATOM 6580 O O . ARG A 1 990 ? 159.682 136.741 141.610 1.00 72.82 1022 ARG A O 1
ATOM 6588 N N . ARG A 1 991 ? 158.401 136.918 139.771 1.00 70.51 1023 ARG A N 1
ATOM 6589 C CA . ARG A 1 991 ? 157.338 137.620 140.478 1.00 70.51 1023 ARG A CA 1
ATOM 6590 C C . ARG A 1 991 ? 156.508 136.713 141.376 1.00 70.51 1023 ARG A C 1
ATOM 6591 O O . ARG A 1 991 ? 155.644 137.222 142.097 1.00 70.51 1023 ARG A O 1
ATOM 6599 N N . ILE A 1 992 ? 156.743 135.404 141.360 1.00 66.11 1024 ILE A N 1
ATOM 6600 C CA . ILE A 1 992 ? 155.964 134.481 142.179 1.00 66.11 1024 ILE A CA 1
ATOM 6601 C C . ILE A 1 992 ? 156.590 134.287 143.553 1.00 66.11 1024 ILE A C 1
ATOM 6602 O O . ILE A 1 992 ? 155.875 134.193 144.554 1.00 66.11 1024 ILE A O 1
ATOM 6607 N N . ILE A 1 993 ? 157.918 134.191 143.630 1.00 65.57 1025 ILE A N 1
ATOM 6608 C CA . ILE A 1 993 ? 158.554 133.955 144.920 1.00 65.57 1025 ILE A CA 1
ATOM 6609 C C . ILE A 1 993 ? 158.337 135.147 145.842 1.00 65.57 1025 ILE A C 1
ATOM 6610 O O . ILE A 1 993 ? 158.158 134.982 147.057 1.00 65.57 1025 ILE A O 1
ATOM 6615 N N . VAL A 1 994 ? 158.304 136.356 145.281 1.00 65.17 1026 VAL A N 1
ATOM 6616 C CA . VAL A 1 994 ? 158.062 137.551 146.082 1.00 65.17 1026 VAL A CA 1
ATOM 6617 C C . VAL A 1 994 ? 156.659 137.508 146.672 1.00 65.17 1026 VAL A C 1
ATOM 6618 O O . VAL A 1 994 ? 156.457 137.745 147.871 1.00 65.17 1026 VAL A O 1
ATOM 6622 N N . ASN A 1 995 ? 155.668 137.194 145.836 1.00 63.75 1027 ASN A N 1
ATOM 6623 C CA . ASN A 1 995 ? 154.295 137.123 146.315 1.00 63.75 1027 ASN A CA 1
ATOM 6624 C C . ASN A 1 995 ? 154.115 135.998 147.322 1.00 63.75 1027 ASN A C 1
ATOM 6625 O O . ASN A 1 995 ? 153.328 136.133 148.264 1.00 63.75 1027 ASN A O 1
ATOM 6630 N N . ALA A 1 996 ? 154.845 134.896 147.159 1.00 61.96 1028 ALA A N 1
ATOM 6631 C CA . ALA A 1 996 ? 154.749 133.801 148.119 1.00 61.96 1028 ALA A CA 1
ATOM 6632 C C . ALA A 1 996 ? 155.333 134.199 149.467 1.00 61.96 1028 ALA A C 1
ATOM 6633 O O . ALA A 1 996 ? 154.757 133.890 150.519 1.00 61.96 1028 ALA A O 1
ATOM 6635 N N . ALA A 1 997 ? 156.479 134.881 149.456 1.00 61.87 1029 ALA A N 1
ATOM 6636 C CA . ALA A 1 997 ? 157.052 135.380 150.699 1.00 61.87 1029 ALA A CA 1
ATOM 6637 C C . ALA A 1 997 ? 156.107 136.358 151.383 1.00 61.87 1029 ALA A C 1
ATOM 6638 O O . ALA A 1 997 ? 155.942 136.323 152.608 1.00 61.87 1029 ALA A O 1
ATOM 6640 N N . LEU A 1 998 ? 155.469 137.234 150.605 1.00 61.26 1030 LEU A N 1
ATOM 6641 C CA . LEU A 1 998 ? 154.517 138.179 151.182 1.00 61.26 1030 LEU A CA 1
ATOM 6642 C C . LEU A 1 998 ? 153.305 137.464 151.771 1.00 61.26 1030 LEU A C 1
ATOM 6643 O O . LEU A 1 998 ? 152.818 137.833 152.847 1.00 61.26 1030 LEU A O 1
ATOM 6648 N N . TRP A 1 999 ? 152.799 136.443 151.079 1.00 58.77 1031 TRP A N 1
ATOM 6649 C CA . TRP A 1 999 ? 151.669 135.684 151.600 1.00 58.77 1031 TRP A CA 1
ATOM 6650 C C . TRP A 1 999 ? 152.029 134.985 152.901 1.00 58.77 1031 TRP A C 1
ATOM 6651 O O . TRP A 1 999 ? 151.223 134.947 153.837 1.00 58.77 1031 TRP A O 1
ATOM 6662 N N . GLY A 1 1000 ? 153.231 134.416 152.978 1.00 59.91 1032 GLY A N 1
ATOM 6663 C CA . GLY A 1 1000 ? 153.659 133.807 154.223 1.00 59.91 1032 GLY A CA 1
ATOM 6664 C C . GLY A 1 1000 ? 153.807 134.816 155.342 1.00 59.91 1032 GLY A C 1
ATOM 6665 O O . GLY A 1 1000 ? 153.411 134.553 156.483 1.00 59.91 1032 GLY A O 1
ATOM 6666 N N . PHE A 1 1001 ? 154.362 135.987 155.033 1.00 61.38 1033 PHE A N 1
ATOM 6667 C CA . PHE A 1 1001 ? 154.511 137.038 156.027 1.00 61.38 1033 PHE A CA 1
ATOM 6668 C C . PHE A 1 1001 ? 153.169 137.550 156.521 1.00 61.38 1033 PHE A C 1
ATOM 6669 O O . PHE A 1 1001 ? 153.067 137.970 157.678 1.00 61.38 1033 PHE A O 1
ATOM 6677 N N . SER A 1 1002 ? 152.141 137.526 155.673 1.00 59.97 1034 SER A N 1
ATOM 6678 C CA . SER A 1 1002 ? 150.808 137.918 156.120 1.00 59.97 1034 SER A CA 1
ATOM 6679 C C . SER A 1 1002 ? 150.278 136.960 157.177 1.00 59.97 1034 SER A C 1
ATOM 6680 O O . SER A 1 1002 ? 149.689 137.390 158.175 1.00 59.97 1034 SER A O 1
ATOM 6683 N N . GLN A 1 1003 ? 150.476 135.660 156.973 1.00 61.02 1035 GLN A N 1
ATOM 6684 C CA . GLN A 1 1003 ? 149.954 134.651 157.881 1.00 61.02 1035 GLN A CA 1
ATOM 6685 C C . GLN A 1 1003 ? 150.838 134.425 159.099 1.00 61.02 1035 GLN A C 1
ATOM 6686 O O . GLN A 1 1003 ? 150.381 133.791 160.056 1.00 61.02 1035 GLN A O 1
ATOM 6692 N N . SER A 1 1004 ? 152.082 134.920 159.088 1.00 63.75 1036 SER A N 1
ATOM 6693 C CA . SER A 1 1004 ? 153.003 134.749 160.205 1.00 63.75 1036 SER A CA 1
ATOM 6694 C C . SER A 1 1004 ? 153.356 136.038 160.932 1.00 63.75 1036 SER A C 1
ATOM 6695 O O . SER A 1 1004 ? 154.124 135.983 161.899 1.00 63.75 1036 SER A O 1
ATOM 6698 N N . ALA A 1 1005 ? 152.830 137.188 160.510 1.00 64.73 1037 ALA A N 1
ATOM 6699 C CA . ALA A 1 1005 ? 153.085 138.432 161.224 1.00 64.73 1037 ALA A CA 1
ATOM 6700 C C . ALA A 1 1005 ? 152.250 138.575 162.486 1.00 64.73 1037 ALA A C 1
ATOM 6701 O O . ALA A 1 1005 ? 152.409 139.570 163.199 1.00 64.73 1037 ALA A O 1
ATOM 6703 N N . GLN A 1 1006 ? 151.374 137.615 162.781 1.00 64.79 1038 GLN A N 1
ATOM 6704 C CA . GLN A 1 1006 ? 150.467 137.746 163.913 1.00 64.79 1038 GLN A CA 1
ATOM 6705 C C . GLN A 1 1006 ? 151.112 137.238 165.196 1.00 64.79 1038 GLN A C 1
ATOM 6706 O O . GLN A 1 1006 ? 151.009 137.880 166.246 1.00 64.79 1038 GLN A O 1
ATOM 6712 N N . LEU A 1 1007 ? 151.803 136.099 165.124 1.00 68.42 1039 LEU A N 1
ATOM 6713 C CA . LEU A 1 1007 ? 152.339 135.467 166.325 1.00 68.42 1039 LEU A CA 1
ATOM 6714 C C . LEU A 1 1007 ? 153.632 136.125 166.790 1.00 68.42 1039 LEU A C 1
ATOM 6715 O O . LEU A 1 1007 ? 153.886 136.213 167.999 1.00 68.42 1039 LEU A O 1
ATOM 6720 N N . PHE A 1 1008 ? 154.465 136.581 165.851 1.00 69.29 1040 PHE A N 1
ATOM 6721 C CA . PHE A 1 1008 ? 155.697 137.276 166.210 1.00 69.29 1040 PHE A CA 1
ATOM 6722 C C . PHE A 1 1008 ? 155.429 138.518 167.044 1.00 69.29 1040 PHE A C 1
ATOM 6723 O O . PHE A 1 1008 ? 156.293 138.923 167.828 1.00 69.29 1040 PHE A O 1
ATOM 6731 N N . ILE A 1 1009 ? 154.260 139.129 166.891 1.00 69.36 1041 ILE A N 1
ATOM 6732 C CA . ILE A 1 1009 ? 153.908 140.314 167.660 1.00 69.36 1041 ILE A CA 1
ATOM 6733 C C . ILE A 1 1009 ? 153.342 139.933 169.023 1.00 69.36 1041 ILE A C 1
ATOM 6734 O O . ILE A 1 1009 ? 153.634 140.589 170.026 1.00 69.36 1041 ILE A O 1
ATOM 6739 N N . ASN A 1 1010 ? 152.537 138.869 169.084 1.00 69.97 1042 ASN A N 1
ATOM 6740 C CA . ASN A 1 1010 ? 151.999 138.423 170.363 1.00 69.97 1042 ASN A CA 1
ATOM 6741 C C . ASN A 1 1010 ? 153.103 137.939 171.292 1.00 69.97 1042 ASN A C 1
ATOM 6742 O O . ASN A 1 1010 ? 153.050 138.188 172.504 1.00 69.97 1042 ASN A O 1
ATOM 6747 N N . SER A 1 1011 ? 154.105 137.248 170.748 1.00 71.93 1043 SER A N 1
ATOM 6748 C CA . SER A 1 1011 ? 155.228 136.802 171.565 1.00 71.93 1043 SER A CA 1
ATOM 6749 C C . SER A 1 1011 ? 155.985 137.987 172.156 1.00 71.93 1043 SER A C 1
ATOM 6750 O O . SER A 1 1011 ? 156.315 137.999 173.347 1.00 71.93 1043 SER A O 1
ATOM 6753 N N . PHE A 1 1012 ? 156.254 139.001 171.335 1.00 72.27 1044 PHE A N 1
ATOM 6754 C CA . PHE A 1 1012 ? 156.939 140.193 171.820 1.00 72.27 1044 PHE A CA 1
ATOM 6755 C C . PHE A 1 1012 ? 156.100 140.915 172.866 1.00 72.27 1044 PHE A C 1
ATOM 6756 O O . PHE A 1 1012 ? 156.635 141.444 173.851 1.00 72.27 1044 PHE A O 1
ATOM 6764 N N . ALA A 1 1013 ? 154.780 140.942 172.669 1.00 72.62 1045 ALA A N 1
ATOM 6765 C CA . ALA A 1 1013 ? 153.885 141.556 173.643 1.00 72.62 1045 ALA A CA 1
ATOM 6766 C C . ALA A 1 1013 ? 153.975 140.853 174.988 1.00 72.62 1045 ALA A C 1
ATOM 6767 O O . ALA A 1 1013 ? 154.106 141.503 176.032 1.00 72.62 1045 ALA A O 1
ATOM 6769 N N . TYR A 1 1014 ? 153.902 139.522 174.983 1.00 76.71 1046 TYR A N 1
ATOM 6770 C CA . TYR A 1 1014 ? 154.076 138.771 176.222 1.00 76.71 1046 TYR A CA 1
ATOM 6771 C C . TYR A 1 1014 ? 155.432 139.065 176.850 1.00 76.71 1046 TYR A C 1
ATOM 6772 O O . TYR A 1 1014 ? 155.541 139.211 178.077 1.00 76.71 1046 TYR A O 1
ATOM 6781 N N . TRP A 1 1015 ? 156.468 139.192 176.016 1.00 76.65 1047 TRP A N 1
ATOM 6782 C CA . TRP A 1 1015 ? 157.813 139.439 176.521 1.00 76.65 1047 TRP A CA 1
ATOM 6783 C C . TRP A 1 1015 ? 157.875 140.742 177.308 1.00 76.65 1047 TRP A C 1
ATOM 6784 O O . TRP A 1 1015 ? 158.174 140.738 178.508 1.00 76.65 1047 TRP A O 1
ATOM 6795 N N . PHE A 1 1016 ? 157.574 141.872 176.658 1.00 75.80 1048 PHE A N 1
ATOM 6796 C CA . PHE A 1 1016 ? 157.670 143.138 177.387 1.00 75.80 1048 PHE A CA 1
ATOM 6797 C C . PHE A 1 1016 ? 156.446 143.420 178.255 1.00 75.80 1048 PHE A C 1
ATOM 6798 O O . PHE A 1 1016 ? 156.367 144.511 178.829 1.00 75.80 1048 PHE A O 1
ATOM 6806 N N . GLY A 1 1017 ? 155.508 142.479 178.376 1.00 78.21 1049 GLY A N 1
ATOM 6807 C CA . GLY A 1 1017 ? 154.440 142.597 179.349 1.00 78.21 1049 GLY A CA 1
ATOM 6808 C C . GLY A 1 1017 ? 154.781 141.911 180.654 1.00 78.21 1049 GLY A C 1
ATOM 6809 O O . GLY A 1 1017 ? 154.347 142.351 181.725 1.00 78.21 1049 GLY A O 1
ATOM 6810 N N . SER A 1 1018 ? 155.553 140.823 180.574 1.00 79.35 1050 SER A N 1
ATOM 6811 C CA . SER A 1 1018 ? 155.946 140.112 181.786 1.00 79.35 1050 SER A CA 1
ATOM 6812 C C . SER A 1 1018 ? 156.740 141.013 182.723 1.00 79.35 1050 SER A C 1
ATOM 6813 O O . SER A 1 1018 ? 156.536 140.986 183.943 1.00 79.35 1050 SER A O 1
ATOM 6816 N N . PHE A 1 1019 ? 157.641 141.828 182.170 1.00 80.56 1051 PHE A N 1
ATOM 6817 C CA . PHE A 1 1019 ? 158.456 142.715 182.996 1.00 80.56 1051 PHE A CA 1
ATOM 6818 C C . PHE A 1 1019 ? 157.589 143.722 183.739 1.00 80.56 1051 PHE A C 1
ATOM 6819 O O . PHE A 1 1019 ? 157.736 143.912 184.952 1.00 80.56 1051 PHE A O 1
ATOM 6827 N N . LEU A 1 1020 ? 156.678 144.380 183.024 1.00 80.08 1052 LEU A N 1
ATOM 6828 C CA . LEU A 1 1020 ? 155.834 145.387 183.652 1.00 80.08 1052 LEU A CA 1
ATOM 6829 C C . LEU A 1 1020 ? 154.870 144.768 184.655 1.00 80.08 1052 LEU A C 1
ATOM 6830 O O . LEU A 1 1020 ? 154.530 145.408 185.657 1.00 80.08 1052 LEU A O 1
ATOM 6835 N N . ILE A 1 1021 ? 154.422 143.535 184.415 1.00 79.87 1053 ILE A N 1
ATOM 6836 C CA . ILE A 1 1021 ? 153.560 142.868 185.386 1.00 79.87 1053 ILE A CA 1
ATOM 6837 C C . ILE A 1 1021 ? 154.347 142.523 186.644 1.00 79.87 1053 ILE A C 1
ATOM 6838 O O . ILE A 1 1021 ? 153.847 142.672 187.765 1.00 79.87 1053 ILE A O 1
ATOM 6843 N N . LYS A 1 1022 ? 155.587 142.058 186.484 1.00 82.67 1054 LYS A N 1
ATOM 6844 C CA . LYS A 1 1022 ? 156.409 141.754 187.650 1.00 82.67 1054 LYS A CA 1
ATOM 6845 C C . LYS A 1 1022 ? 156.787 143.016 188.413 1.00 82.67 1054 LYS A C 1
ATOM 6846 O O . LYS A 1 1022 ? 156.982 142.966 189.632 1.00 82.67 1054 LYS A O 1
ATOM 6852 N N . ARG A 1 1023 ? 156.895 144.151 187.719 1.00 84.05 1055 ARG A N 1
ATOM 6853 C CA . ARG A 1 1023 ? 157.242 145.396 188.393 1.00 84.05 1055 ARG A CA 1
ATOM 6854 C C . ARG A 1 1023 ? 156.099 145.898 189.265 1.00 84.05 1055 ARG A C 1
ATOM 6855 O O . ARG A 1 1023 ? 156.342 146.553 190.284 1.00 84.05 1055 ARG A O 1
ATOM 6863 N N . GLY A 1 1024 ? 154.857 145.610 188.882 1.00 84.40 1056 GLY A N 1
ATOM 6864 C CA . GLY A 1 1024 ? 153.704 146.020 189.659 1.00 84.40 1056 GLY A CA 1
ATOM 6865 C C . GLY A 1 1024 ? 153.159 147.372 189.249 1.00 84.40 1056 GLY A C 1
ATOM 6866 O O . GLY A 1 1024 ? 152.975 148.257 190.090 1.00 84.40 1056 GLY A O 1
ATOM 6867 N N . THR A 1 1025 ? 152.905 147.537 187.950 1.00 80.52 1057 THR A N 1
ATOM 6868 C CA . THR A 1 1025 ? 152.323 148.759 187.403 1.00 80.52 1057 THR A CA 1
ATOM 6869 C C . THR A 1 1025 ? 151.168 148.516 186.442 1.00 80.52 1057 THR A C 1
ATOM 6870 O O . THR A 1 1025 ? 150.377 149.442 186.221 1.00 80.52 1057 THR A O 1
ATOM 6874 N N . ILE A 1 1026 ? 151.049 147.325 185.859 1.00 77.37 1058 ILE A N 1
ATOM 6875 C CA . ILE A 1 1026 ? 149.945 146.965 184.977 1.00 77.37 1058 ILE A CA 1
ATOM 6876 C C . ILE A 1 1026 ? 149.421 145.605 185.410 1.00 77.37 1058 ILE A C 1
ATOM 6877 O O . ILE A 1 1026 ? 150.200 144.713 185.763 1.00 77.37 1058 ILE A O 1
ATOM 6882 N N . LEU A 1 1027 ? 148.103 145.450 185.383 1.00 75.11 1059 LEU A N 1
ATOM 6883 C CA . LEU A 1 1027 ? 147.455 144.206 185.757 1.00 75.11 1059 LEU A CA 1
ATOM 6884 C C . LEU A 1 1027 ? 147.338 143.284 184.547 1.00 75.11 1059 LEU A C 1
ATOM 6885 O O . LEU A 1 1027 ? 147.622 143.664 183.410 1.00 75.11 1059 LEU A O 1
ATOM 6890 N N . VAL A 1 1028 ? 146.904 142.052 184.809 1.00 76.29 1060 VAL A N 1
ATOM 6891 C CA . VAL A 1 1028 ? 146.927 141.012 183.787 1.00 76.29 1060 VAL A CA 1
ATOM 6892 C C . VAL A 1 1028 ? 145.657 141.039 182.948 1.00 76.29 1060 VAL A C 1
ATOM 6893 O O . VAL A 1 1028 ? 145.697 140.812 181.734 1.00 76.29 1060 VAL A O 1
ATOM 6897 N N . ASP A 1 1029 ? 144.514 141.315 183.577 1.00 76.95 1061 ASP A N 1
ATOM 6898 C CA . ASP A 1 1029 ? 143.235 141.195 182.886 1.00 76.95 1061 ASP A CA 1
ATOM 6899 C C . ASP A 1 1029 ? 143.102 142.239 181.783 1.00 76.95 1061 ASP A C 1
ATOM 6900 O O . ASP A 1 1029 ? 142.772 141.906 180.636 1.00 76.95 1061 ASP A O 1
ATOM 6905 N N . ASP A 1 1030 ? 143.332 143.512 182.119 1.00 75.70 1062 ASP A N 1
ATOM 6906 C CA . ASP A 1 1030 ? 143.257 144.573 181.124 1.00 75.70 1062 ASP A CA 1
ATOM 6907 C C . ASP A 1 1030 ? 144.292 144.399 180.022 1.00 75.70 1062 ASP A C 1
ATOM 6908 O O . ASP A 1 1030 ? 143.989 144.673 178.858 1.00 75.70 1062 ASP A O 1
ATOM 6913 N N . PHE A 1 1031 ? 145.497 143.940 180.362 1.00 74.16 1063 PHE A N 1
ATOM 6914 C CA . PHE A 1 1031 ? 146.496 143.583 179.361 1.00 74.16 1063 PHE A CA 1
ATOM 6915 C C . PHE A 1 1031 ? 145.954 142.547 178.384 1.00 74.16 1063 PHE A C 1
ATOM 6916 O O . PHE A 1 1031 ? 146.058 142.714 177.161 1.00 74.16 1063 PHE A O 1
ATOM 6924 N N . MET A 1 1032 ? 145.361 141.479 178.919 1.00 74.36 1064 MET A N 1
ATOM 6925 C CA . MET A 1 1032 ? 144.846 140.400 178.086 1.00 74.36 1064 MET A CA 1
ATOM 6926 C C . MET A 1 1032 ? 143.767 140.907 177.139 1.00 74.36 1064 MET A C 1
ATOM 6927 O O . MET A 1 1032 ? 143.828 140.670 175.926 1.00 74.36 1064 MET A O 1
ATOM 6932 N N . LYS A 1 1033 ? 142.770 141.613 177.676 1.00 71.01 1065 LYS A N 1
ATOM 6933 C CA . LYS A 1 1033 ? 141.650 142.045 176.847 1.00 71.01 1065 LYS A CA 1
ATOM 6934 C C . LYS A 1 1033 ? 141.935 143.326 176.072 1.00 71.01 1065 LYS A C 1
ATOM 6935 O O . LYS A 1 1033 ? 141.058 143.780 175.329 1.00 71.01 1065 LYS A O 1
ATOM 6941 N N . SER A 1 1034 ? 143.125 143.916 176.223 1.00 69.00 1066 SER A N 1
ATOM 6942 C CA . SER A 1 1034 ? 143.589 144.933 175.288 1.00 69.00 1066 SER A CA 1
ATOM 6943 C C . SER A 1 1034 ? 144.381 144.318 174.145 1.00 69.00 1066 SER A C 1
ATOM 6944 O O . SER A 1 1034 ? 144.368 144.850 173.030 1.00 69.00 1066 SER A O 1
ATOM 6947 N N . LEU A 1 1035 ? 145.081 143.213 174.403 1.00 67.58 1067 LEU A N 1
ATOM 6948 C CA . LEU A 1 1035 ? 145.772 142.513 173.327 1.00 67.58 1067 LEU A CA 1
ATOM 6949 C C . LEU A 1 1035 ? 144.799 141.740 172.444 1.00 67.58 1067 LEU A C 1
ATOM 6950 O O . LEU A 1 1035 ? 144.991 141.660 171.226 1.00 67.58 1067 LEU A O 1
ATOM 6955 N N . PHE A 1 1036 ? 143.755 141.165 173.042 1.00 65.03 1068 PHE A N 1
ATOM 6956 C CA . PHE A 1 1036 ? 142.865 140.267 172.314 1.00 65.03 1068 PHE A CA 1
ATOM 6957 C C . PHE A 1 1036 ? 142.095 140.963 171.196 1.00 65.03 1068 PHE A C 1
ATOM 6958 O O . PHE A 1 1036 ? 141.670 140.293 170.249 1.00 65.03 1068 PHE A O 1
ATOM 6966 N N . THR A 1 1037 ? 141.916 142.282 171.266 1.00 63.04 1069 THR A N 1
ATOM 6967 C CA . THR A 1 1037 ? 140.981 142.956 170.372 1.00 63.04 1069 THR A CA 1
ATOM 6968 C C . THR A 1 1037 ? 141.568 143.297 169.005 1.00 63.04 1069 THR A C 1
ATOM 6969 O O . THR A 1 1037 ? 140.809 143.693 168.115 1.00 63.04 1069 THR A O 1
ATOM 6973 N N . PHE A 1 1038 ? 142.877 143.163 168.810 1.00 62.60 1070 PHE A N 1
ATOM 6974 C CA . PHE A 1 1038 ? 143.497 143.393 167.510 1.00 62.60 1070 PHE A CA 1
ATOM 6975 C C . PHE A 1 1038 ? 143.449 142.164 166.607 1.00 62.60 1070 PHE A C 1
ATOM 6976 O O . PHE A 1 1038 ? 144.048 142.178 165.523 1.00 62.60 1070 PHE A O 1
ATOM 6984 N N . ILE A 1 1039 ? 142.739 141.112 167.017 1.00 58.39 1071 ILE A N 1
ATOM 6985 C CA . ILE A 1 1039 ? 142.763 139.866 166.264 1.00 58.39 1071 ILE A CA 1
ATOM 6986 C C . ILE A 1 1039 ? 142.066 140.033 164.922 1.00 58.39 1071 ILE A C 1
ATOM 6987 O O . ILE A 1 1039 ? 142.445 139.391 163.936 1.00 58.39 1071 ILE A O 1
ATOM 6992 N N . PHE A 1 1040 ? 141.065 140.911 164.844 1.00 55.77 1072 PHE A N 1
ATOM 6993 C CA . PHE A 1 1040 ? 140.352 141.105 163.588 1.00 55.77 1072 PHE A CA 1
ATOM 6994 C C . PHE A 1 1040 ? 141.262 141.723 162.534 1.00 55.77 1072 PHE A C 1
ATOM 6995 O O . PHE A 1 1040 ? 141.353 141.222 161.406 1.00 55.77 1072 PHE A O 1
ATOM 7003 N N . THR A 1 1041 ? 141.933 142.822 162.879 1.00 56.55 1073 THR A N 1
ATOM 7004 C CA . THR A 1 1041 ? 142.851 143.454 161.941 1.00 56.55 1073 THR A CA 1
ATOM 7005 C C . THR A 1 1041 ? 144.116 142.636 161.730 1.00 56.55 1073 THR A C 1
ATOM 7006 O O . THR A 1 1041 ? 144.831 142.873 160.752 1.00 56.55 1073 THR A O 1
ATOM 7010 N N . GLY A 1 1042 ? 144.416 141.689 162.617 1.00 56.41 1074 GLY A N 1
ATOM 7011 C CA . GLY A 1 1042 ? 145.518 140.781 162.371 1.00 56.41 1074 GLY A CA 1
ATOM 7012 C C . GLY A 1 1042 ? 145.154 139.672 161.406 1.00 56.41 1074 GLY A C 1
ATOM 7013 O O . GLY A 1 1042 ? 145.996 139.216 160.627 1.00 56.41 1074 GLY A O 1
ATOM 7014 N N . SER A 1 1043 ? 143.895 139.233 161.447 1.00 53.31 1075 SER A N 1
ATOM 7015 C CA . SER A 1 1043 ? 143.434 138.143 160.599 1.00 53.31 1075 SER A CA 1
ATOM 7016 C C . SER A 1 1043 ? 142.965 138.608 159.228 1.00 53.31 1075 SER A C 1
ATOM 7017 O O . SER A 1 1043 ? 143.001 137.820 158.278 1.00 53.31 1075 SER A O 1
ATOM 7020 N N . TYR A 1 1044 ? 142.530 139.859 159.099 1.00 53.02 1076 TYR A N 1
ATOM 7021 C CA . TYR A 1 1044 ? 142.020 140.360 157.829 1.00 53.02 1076 TYR A CA 1
ATOM 7022 C C . TYR A 1 1044 ? 143.122 140.631 156.810 1.00 53.02 1076 TYR A C 1
ATOM 7023 O O . TYR A 1 1044 ? 142.815 140.895 155.644 1.00 53.02 1076 TYR A O 1
ATOM 7032 N N . ALA A 1 1045 ? 144.392 140.540 157.203 1.00 54.32 1077 ALA A N 1
ATOM 7033 C CA . ALA A 1 1045 ? 145.494 140.910 156.325 1.00 54.32 1077 ALA A CA 1
ATOM 7034 C C . ALA A 1 1045 ? 145.654 139.986 155.125 1.00 54.32 1077 ALA A C 1
ATOM 7035 O O . ALA A 1 1045 ? 146.379 140.341 154.191 1.00 54.32 1077 ALA A O 1
ATOM 7037 N N . GLY A 1 1046 ? 145.008 138.820 155.120 1.00 54.94 1078 GLY A N 1
ATOM 7038 C CA . GLY A 1 1046 ? 145.126 137.924 153.986 1.00 54.94 1078 GLY A CA 1
ATOM 7039 C C . GLY A 1 1046 ? 144.480 138.442 152.719 1.00 54.94 1078 GLY A C 1
ATOM 7040 O O . GLY A 1 1046 ? 144.813 137.968 151.629 1.00 54.94 1078 GLY A O 1
ATOM 7041 N N . LYS A 1 1047 ? 143.567 139.402 152.836 1.00 54.99 1079 LYS A N 1
ATOM 7042 C CA . LYS A 1 1047 ? 142.886 139.968 151.681 1.00 54.99 1079 LYS A CA 1
ATOM 7043 C C . LYS A 1 1047 ? 143.693 141.048 150.976 1.00 54.99 1079 LYS A C 1
ATOM 7044 O O . LYS A 1 1047 ? 143.247 141.543 149.936 1.00 54.99 1079 LYS A O 1
ATOM 7050 N N . LEU A 1 1048 ? 144.856 141.426 151.504 1.00 57.05 1080 LEU A N 1
ATOM 7051 C CA . LEU A 1 1048 ? 145.711 142.421 150.876 1.00 57.05 1080 LEU A CA 1
ATOM 7052 C C . LEU A 1 1048 ? 146.644 141.816 149.830 1.00 57.05 1080 LEU A C 1
ATOM 7053 O O . LEU A 1 1048 ? 147.630 142.460 149.451 1.00 57.05 1080 LEU A O 1
ATOM 7058 N N . MET A 1 1049 ? 146.355 140.597 149.358 1.00 61.07 1081 MET A N 1
ATOM 7059 C CA . MET A 1 1049 ? 147.193 139.923 148.375 1.00 61.07 1081 MET A CA 1
ATOM 7060 C C . MET A 1 1049 ? 146.377 139.208 147.303 1.00 61.07 1081 MET A C 1
ATOM 7061 O O . MET A 1 1049 ? 146.950 138.429 146.531 1.00 61.07 1081 MET A O 1
ATOM 7066 N N . SER A 1 1050 ? 145.070 139.448 147.221 1.00 59.75 1082 SER A N 1
ATOM 7067 C CA . SER A 1 1050 ? 144.220 138.761 146.259 1.00 59.75 1082 SER A CA 1
ATOM 7068 C C . SER A 1 1050 ? 144.123 139.471 144.916 1.00 59.75 1082 SER A C 1
ATOM 7069 O O . SER A 1 1050 ? 143.690 138.848 143.940 1.00 59.75 1082 SER A O 1
ATOM 7072 N N . LEU A 1 1051 ? 144.505 140.745 144.837 1.00 58.63 1083 LEU A N 1
ATOM 7073 C CA . LEU A 1 1051 ? 144.322 141.548 143.629 1.00 58.63 1083 LEU A CA 1
ATOM 7074 C C . LEU A 1 1051 ? 145.557 142.405 143.363 1.00 58.63 1083 LEU A C 1
ATOM 7075 O O . LEU A 1 1051 ? 145.461 143.595 143.063 1.00 58.63 1083 LEU A O 1
ATOM 7080 N N . LYS A 1 1052 ? 146.739 141.799 143.465 1.00 62.92 1084 LYS A N 1
ATOM 7081 C CA . LYS A 1 1052 ? 147.991 142.516 143.244 1.00 62.92 1084 LYS A CA 1
ATOM 7082 C C . LYS A 1 1052 ? 148.446 142.448 141.787 1.00 62.92 1084 LYS A C 1
ATOM 7083 O O . LYS A 1 1052 ? 148.774 143.479 141.182 1.00 62.92 1084 LYS A O 1
ATOM 7089 N N . GLY A 1 1053 ? 148.472 141.244 141.212 1.00 61.32 1085 GLY A N 1
ATOM 7090 C CA . GLY A 1 1053 ? 148.976 141.089 139.858 1.00 61.32 1085 GLY A CA 1
ATOM 7091 C C . GLY A 1 1053 ? 148.131 141.814 138.828 1.00 61.32 1085 GLY A C 1
ATOM 7092 O O . GLY A 1 1053 ? 148.659 142.415 137.888 1.00 61.32 1085 GLY A O 1
ATOM 7093 N N . ASP A 1 1054 ? 146.808 141.753 138.980 1.00 60.21 1086 ASP A N 1
ATOM 7094 C CA . ASP A 1 1054 ? 145.923 142.467 138.070 1.00 60.21 1086 ASP A CA 1
ATOM 7095 C C . ASP A 1 1054 ? 146.033 143.976 138.232 1.00 60.21 1086 ASP A C 1
ATOM 7096 O O . ASP A 1 1054 ? 145.758 144.711 137.278 1.00 60.21 1086 ASP A O 1
ATOM 7101 N N . SER A 1 1055 ? 146.423 144.449 139.415 1.00 59.35 1087 SER A N 1
ATOM 7102 C CA . SER A 1 1055 ? 146.668 145.871 139.607 1.00 59.35 1087 SER A CA 1
ATOM 7103 C C . SER A 1 1055 ? 147.988 146.310 138.989 1.00 59.35 1087 SER A C 1
ATOM 7104 O O . SER A 1 1055 ? 148.103 147.457 138.544 1.00 59.35 1087 SER A O 1
ATOM 7107 N N . GLU A 1 1056 ? 148.989 145.427 138.950 1.00 62.28 1088 GLU A N 1
ATOM 7108 C CA . GLU A 1 1056 ? 150.264 145.786 138.333 1.00 62.28 1088 GLU A CA 1
ATOM 7109 C C . GLU A 1 1056 ? 150.192 145.732 136.809 1.00 62.28 1088 GLU A C 1
ATOM 7110 O O . GLU A 1 1056 ? 150.708 146.630 136.122 1.00 62.28 1088 GLU A O 1
ATOM 7116 N N . ASN A 1 1057 ? 149.576 144.676 136.271 1.00 60.70 1089 ASN A N 1
ATOM 7117 C CA . ASN A 1 1057 ? 149.426 144.550 134.825 1.00 60.70 1089 ASN A CA 1
ATOM 7118 C C . ASN A 1 1057 ? 148.656 145.730 134.250 1.00 60.70 1089 ASN A C 1
ATOM 7119 O O . ASN A 1 1057 ? 148.980 146.228 133.165 1.00 60.70 1089 ASN A O 1
ATOM 7124 N N . ALA A 1 1058 ? 147.632 146.187 134.971 1.00 57.04 1090 ALA A N 1
ATOM 7125 C CA . ALA A 1 1058 ? 146.840 147.321 134.515 1.00 57.04 1090 ALA A CA 1
ATOM 7126 C C . ALA A 1 1058 ? 147.689 148.577 134.407 1.00 57.04 1090 ALA A C 1
ATOM 7127 O O . ALA A 1 1058 ? 147.583 149.326 133.429 1.00 57.04 1090 ALA A O 1
ATOM 7129 N N . LYS A 1 1059 ? 148.546 148.820 135.398 1.00 59.35 1091 LYS A N 1
ATOM 7130 C CA . LYS A 1 1059 ? 149.387 150.010 135.372 1.00 59.35 1091 LYS A CA 1
ATOM 7131 C C . LYS A 1 1059 ? 150.398 149.941 134.237 1.00 59.35 1091 LYS A C 1
ATOM 7132 O O . LYS A 1 1059 ? 150.629 150.939 133.544 1.00 59.35 1091 LYS A O 1
ATOM 7138 N N . LEU A 1 1060 ? 150.992 148.767 134.017 1.00 59.54 1092 LEU A N 1
ATOM 7139 C CA . LEU A 1 1060 ? 151.931 148.616 132.907 1.00 59.54 1092 LEU A CA 1
ATOM 7140 C C . LEU A 1 1060 ? 151.244 148.872 131.567 1.00 59.54 1092 LEU A C 1
ATOM 7141 O O . LEU A 1 1060 ? 151.751 149.628 130.720 1.00 59.54 1092 LEU A O 1
ATOM 7146 N N . SER A 1 1061 ? 150.081 148.248 131.359 1.00 56.17 1093 SER A N 1
ATOM 7147 C CA . SER A 1 1061 ? 149.346 148.431 130.114 1.00 56.17 1093 SER A CA 1
ATOM 7148 C C . SER A 1 1061 ? 148.982 149.895 129.904 1.00 56.17 1093 SER A C 1
ATOM 7149 O O . SER A 1 1061 ? 149.139 150.432 128.801 1.00 56.17 1093 SER A O 1
ATOM 7152 N N . PHE A 1 1062 ? 148.494 150.554 130.958 1.00 57.87 1094 PHE A N 1
ATOM 7153 C CA . PHE A 1 1062 ? 148.160 151.971 130.875 1.00 57.87 1094 PHE A CA 1
ATOM 7154 C C . PHE A 1 1062 ? 149.370 152.794 130.474 1.00 57.87 1094 PHE A C 1
ATOM 7155 O O . PHE A 1 1062 ? 149.266 153.703 129.640 1.00 57.87 1094 PHE A O 1
ATOM 7163 N N . GLU A 1 1063 ? 150.530 152.490 131.053 1.00 61.11 1095 GLU A N 1
ATOM 7164 C CA . GLU A 1 1063 ? 151.727 153.243 130.714 1.00 61.11 1095 GLU A CA 1
ATOM 7165 C C . GLU A 1 1063 ? 152.118 153.047 129.259 1.00 61.11 1095 GLU A C 1
ATOM 7166 O O . GLU A 1 1063 ? 152.667 153.968 128.645 1.00 61.11 1095 GLU A O 1
ATOM 7172 N N . LYS A 1 1064 ? 151.839 151.872 128.685 1.00 57.33 1096 LYS A N 1
ATOM 7173 C CA . LYS A 1 1064 ? 152.225 151.611 127.299 1.00 57.33 1096 LYS A CA 1
ATOM 7174 C C . LYS A 1 1064 ? 151.094 151.801 126.285 1.00 57.33 1096 LYS A C 1
ATOM 7175 O O . LYS A 1 1064 ? 151.283 151.449 125.117 1.00 57.33 1096 LYS A O 1
ATOM 7181 N N . TYR A 1 1065 ? 149.922 152.317 126.691 1.00 54.81 1097 TYR A N 1
ATOM 7182 C CA . TYR A 1 1065 ? 148.980 152.877 125.711 1.00 54.81 1097 TYR A CA 1
ATOM 7183 C C . TYR A 1 1065 ? 148.563 154.321 125.976 1.00 54.81 1097 TYR A C 1
ATOM 7184 O O . TYR A 1 1065 ? 147.735 154.846 125.223 1.00 54.81 1097 TYR A O 1
ATOM 7193 N N . TYR A 1 1066 ? 149.085 154.980 127.006 1.00 59.41 1098 TYR A N 1
ATOM 7194 C CA . TYR A 1 1066 ? 148.810 156.407 127.160 1.00 59.41 1098 TYR A CA 1
ATOM 7195 C C . TYR A 1 1066 ? 149.317 157.275 126.006 1.00 59.41 1098 TYR A C 1
ATOM 7196 O O . TYR A 1 1066 ? 148.596 158.219 125.627 1.00 59.41 1098 TYR A O 1
ATOM 7205 N N . PRO A 1 1067 ? 150.507 157.058 125.421 1.00 58.69 1099 PRO A N 1
ATOM 7206 C CA . PRO A 1 1067 ? 150.936 157.980 124.359 1.00 58.69 1099 PRO A CA 1
ATOM 7207 C C . PRO A 1 1067 ? 150.080 157.903 123.111 1.00 58.69 1099 PRO A C 1
ATOM 7208 O O . PRO A 1 1067 ? 149.974 158.900 122.389 1.00 58.69 1099 PRO A O 1
ATOM 7212 N N . LEU A 1 1068 ? 149.461 156.755 122.831 1.00 55.98 1100 LEU A N 1
ATOM 7213 C CA . LEU A 1 1068 ? 148.485 156.700 121.750 1.00 55.98 1100 LEU A CA 1
ATOM 7214 C C . LEU A 1 1068 ? 147.288 157.582 122.066 1.00 55.98 1100 LEU A C 1
ATOM 7215 O O . LEU A 1 1068 ? 146.706 158.205 121.170 1.00 55.98 1100 LEU A O 1
ATOM 7220 N N . MET A 1 1069 ? 146.914 157.645 123.342 1.00 56.73 1101 MET A N 1
ATOM 7221 C CA . MET A 1 1069 ? 145.776 158.452 123.757 1.00 56.73 1101 MET A CA 1
ATOM 7222 C C . MET A 1 1069 ? 146.083 159.939 123.651 1.00 56.73 1101 MET A C 1
ATOM 7223 O O . MET A 1 1069 ? 145.208 160.729 123.280 1.00 56.73 1101 MET A O 1
ATOM 7228 N N . ILE A 1 1070 ? 147.319 160.341 123.957 1.00 60.25 1102 ILE A N 1
ATOM 7229 C CA . ILE A 1 1070 ? 147.653 161.765 123.967 1.00 60.25 1102 ILE A CA 1
ATOM 7230 C C . ILE A 1 1070 ? 148.163 162.287 122.623 1.00 60.25 1102 ILE A C 1
ATOM 7231 O O . ILE A 1 1070 ? 148.151 163.506 122.400 1.00 60.25 1102 ILE A O 1
ATOM 7236 N N . ARG A 1 1071 ? 148.610 161.409 121.727 1.00 62.49 1103 ARG A N 1
ATOM 7237 C CA . ARG A 1 1071 ? 149.230 161.841 120.480 1.00 62.49 1103 ARG A CA 1
ATOM 7238 C C . ARG A 1 1071 ? 148.234 162.581 119.593 1.00 62.49 1103 ARG A C 1
ATOM 7239 O O . ARG A 1 1071 ? 147.026 162.334 119.633 1.00 62.49 1103 ARG A O 1
ATOM 7247 N N . LYS A 1 1072 ? 148.764 163.500 118.786 1.00 67.11 1104 LYS A N 1
ATOM 7248 C CA . LYS A 1 1072 ? 148.006 164.227 117.780 1.00 67.11 1104 LYS A CA 1
ATOM 7249 C C . LYS A 1 1072 ? 148.634 164.016 116.409 1.00 67.11 1104 LYS A C 1
ATOM 7250 O O . LYS A 1 1072 ? 149.805 163.646 116.288 1.00 67.11 1104 LYS A O 1
ATOM 7256 N N . SER A 1 1073 ? 147.841 164.281 115.375 1.00 69.15 1105 SER A N 1
ATOM 7257 C CA . SER A 1 1073 ? 148.216 163.998 113.999 1.00 69.15 1105 SER A CA 1
ATOM 7258 C C . SER A 1 1073 ? 148.691 165.258 113.291 1.00 69.15 1105 SER A C 1
ATOM 7259 O O . SER A 1 1073 ? 148.314 166.377 113.647 1.00 69.15 1105 SER A O 1
ATOM 7262 N N . ASN A 1 1074 ? 149.525 165.058 112.270 1.00 71.61 1106 ASN A N 1
ATOM 7263 C CA . ASN A 1 1074 ? 149.970 166.168 111.437 1.00 71.61 1106 ASN A CA 1
ATOM 7264 C C . ASN A 1 1074 ? 148.889 166.584 110.449 1.00 71.61 1106 ASN A C 1
ATOM 7265 O O . ASN A 1 1074 ? 148.701 167.779 110.198 1.00 71.61 1106 ASN A O 1
ATOM 7270 N N . ILE A 1 1075 ? 148.175 165.612 109.890 1.00 73.19 1107 ILE A N 1
ATOM 7271 C CA . ILE A 1 1075 ? 147.096 165.849 108.938 1.00 73.19 1107 ILE A CA 1
ATOM 7272 C C . ILE A 1 1075 ? 145.791 165.509 109.643 1.00 73.19 1107 ILE A C 1
ATOM 7273 O O . ILE A 1 1075 ? 145.471 164.329 109.836 1.00 73.19 1107 ILE A O 1
ATOM 7278 N N . ASP A 1 1076 ? 145.034 166.540 110.019 1.00 73.53 1108 ASP A N 1
ATOM 7279 C CA . ASP A 1 1076 ? 143.790 166.387 110.761 1.00 73.53 1108 ASP A CA 1
ATOM 7280 C C . ASP A 1 1076 ? 142.674 167.102 110.017 1.00 73.53 1108 ASP A C 1
ATOM 7281 O O . ASP A 1 1076 ? 142.847 168.243 109.578 1.00 73.53 1108 ASP A O 1
ATOM 7286 N N . VAL A 1 1077 ? 141.530 166.429 109.885 1.00 73.82 1109 VAL A N 1
ATOM 7287 C CA . VAL A 1 1077 ? 140.386 167.014 109.192 1.00 73.82 1109 VAL A CA 1
ATOM 7288 C C . VAL A 1 1077 ? 139.571 167.935 110.094 1.00 73.82 1109 VAL A C 1
ATOM 7289 O O . VAL A 1 1077 ? 138.785 168.747 109.590 1.00 73.82 1109 VAL A O 1
ATOM 7293 N N . ARG A 1 1078 ? 139.737 167.842 111.413 1.00 71.88 1110 ARG A N 1
ATOM 7294 C CA . ARG A 1 1078 ? 138.971 168.671 112.332 1.00 71.88 1110 ARG A CA 1
ATOM 7295 C C . ARG A 1 1078 ? 139.418 170.126 112.339 1.00 71.88 1110 ARG A C 1
ATOM 7296 O O . ARG A 1 1078 ? 138.682 170.975 112.852 1.00 71.88 1110 ARG A O 1
ATOM 7304 N N . ASP A 1 1079 ? 140.591 170.437 111.793 1.00 79.26 1111 ASP A N 1
ATOM 7305 C CA . ASP A 1 1079 ? 141.006 171.826 111.661 1.00 79.26 1111 ASP A CA 1
ATOM 7306 C C . ASP A 1 1079 ? 140.068 172.551 110.708 1.00 79.26 1111 ASP A C 1
ATOM 7307 O O . ASP A 1 1079 ? 139.869 172.115 109.570 1.00 79.26 1111 ASP A O 1
ATOM 7312 N N . ASP A 1 1080 ? 139.502 173.661 111.173 1.00 84.48 1112 ASP A N 1
ATOM 7313 C CA . ASP A 1 1080 ? 138.458 174.392 110.462 1.00 84.48 1112 ASP A CA 1
ATOM 7314 C C . ASP A 1 1080 ? 138.935 175.774 110.029 1.00 84.48 1112 ASP A C 1
ATOM 7315 O O . ASP A 1 1080 ? 138.216 176.766 110.161 1.00 84.48 1112 ASP A O 1
ATOM 7320 N N . GLY A 1 1081 ? 140.160 175.844 109.511 1.00 84.64 1113 GLY A N 1
ATOM 7321 C CA . GLY A 1 1081 ? 140.733 177.085 109.028 1.00 84.64 1113 GLY A CA 1
ATOM 7322 C C . GLY A 1 1081 ? 141.381 176.934 107.670 1.00 84.64 1113 GLY A C 1
ATOM 7323 O O . GLY A 1 1081 ? 142.325 176.156 107.506 1.00 84.64 1113 GLY A O 1
ATOM 7324 N N . GLY A 1 1082 ? 140.884 177.676 106.692 1.00 85.78 1114 GLY A N 1
ATOM 7325 C CA . GLY A 1 1082 ? 141.426 177.612 105.353 1.00 85.78 1114 GLY A CA 1
ATOM 7326 C C . GLY A 1 1082 ? 140.424 178.137 104.345 1.00 85.78 1114 GLY A C 1
ATOM 7327 O O . GLY A 1 1082 ? 139.357 178.635 104.697 1.00 85.78 1114 GLY A O 1
ATOM 7328 N N . ILE A 1 1083 ? 140.803 178.008 103.077 1.00 86.41 1115 ILE A N 1
ATOM 7329 C CA . ILE A 1 1083 ? 139.972 178.491 101.982 1.00 86.41 1115 ILE A CA 1
ATOM 7330 C C . ILE A 1 1083 ? 138.750 177.592 101.856 1.00 86.41 1115 ILE A C 1
ATOM 7331 O O . ILE A 1 1083 ? 138.864 176.411 101.507 1.00 86.41 1115 ILE A O 1
ATOM 7336 N N . ARG A 1 1084 ? 137.574 178.151 102.129 1.00 88.14 1116 ARG A N 1
ATOM 7337 C CA . ARG A 1 1084 ? 136.318 177.433 101.959 1.00 88.14 1116 ARG A CA 1
ATOM 7338 C C . ARG A 1 1084 ? 135.908 177.483 100.495 1.00 88.14 1116 ARG A C 1
ATOM 7339 O O . ARG A 1 1084 ? 135.883 178.559 99.888 1.00 88.14 1116 ARG A O 1
ATOM 7347 N N . ILE A 1 1085 ? 135.581 176.320 99.938 1.00 87.24 1117 ILE A N 1
ATOM 7348 C CA . ILE A 1 1085 ? 135.306 176.162 98.516 1.00 87.24 1117 ILE A CA 1
ATOM 7349 C C . ILE A 1 1085 ? 133.866 175.699 98.347 1.00 87.24 1117 ILE A C 1
ATOM 7350 O O . ILE A 1 1085 ? 133.413 174.783 99.042 1.00 87.24 1117 ILE A O 1
ATOM 7355 N N . ASN A 1 1086 ? 133.155 176.333 97.417 1.00 89.59 1118 ASN A N 1
ATOM 7356 C CA . ASN A 1 1086 ? 131.761 176.022 97.134 1.00 89.59 1118 ASN A CA 1
ATOM 7357 C C . ASN A 1 1086 ? 131.648 175.084 95.939 1.00 89.59 1118 ASN A C 1
ATOM 7358 O O . ASN A 1 1086 ? 132.479 175.102 95.028 1.00 89.59 1118 ASN A O 1
ATOM 7363 N N . LYS A 1 1087 ? 130.612 174.254 95.961 1.00 86.50 1119 LYS A N 1
ATOM 7364 C CA . LYS A 1 1087 ? 130.345 173.300 94.885 1.00 86.50 1119 LYS A CA 1
ATOM 7365 C C . LYS A 1 1087 ? 129.360 173.883 93.877 1.00 86.50 1119 LYS A C 1
ATOM 7366 O O . LYS A 1 1087 ? 128.341 173.278 93.552 1.00 86.50 1119 LYS A O 1
ATOM 7372 N N . ASN A 1 1088 ? 129.639 175.100 93.403 1.00 90.72 1120 ASN A N 1
ATOM 7373 C CA . ASN A 1 1088 ? 128.831 175.726 92.358 1.00 90.72 1120 ASN A CA 1
ATOM 7374 C C . ASN A 1 1088 ? 129.696 176.332 91.258 1.00 90.72 1120 ASN A C 1
ATOM 7375 O O . ASN A 1 1088 ? 129.296 176.347 90.089 1.00 90.72 1120 ASN A O 1
ATOM 7380 N N . LEU A 1 1089 ? 130.880 176.833 91.618 1.00 90.02 1121 LEU A N 1
ATOM 7381 C CA . LEU A 1 1089 ? 131.784 177.523 90.693 1.00 90.02 1121 LEU A CA 1
ATOM 7382 C C . LEU A 1 1089 ? 133.140 176.831 90.769 1.00 90.02 1121 LEU A C 1
ATOM 7383 O O . LEU A 1 1089 ? 134.011 177.246 91.538 1.00 90.02 1121 LEU A O 1
ATOM 7388 N N . ILE A 1 1090 ? 133.316 175.782 89.970 1.00 87.20 1122 ILE A N 1
ATOM 7389 C CA . ILE A 1 1090 ? 134.554 175.011 89.940 1.00 87.20 1122 ILE A CA 1
ATOM 7390 C C . ILE A 1 1090 ? 134.856 174.646 88.495 1.00 87.20 1122 ILE A C 1
ATOM 7391 O O . ILE A 1 1090 ? 133.992 174.113 87.791 1.00 87.20 1122 ILE A O 1
ATOM 7396 N N . LYS A 1 1091 ? 136.083 174.930 88.056 1.00 89.91 1123 LYS A N 1
ATOM 7397 C CA . LYS A 1 1091 ? 136.505 174.552 86.712 1.00 89.91 1123 LYS A CA 1
ATOM 7398 C C . LYS A 1 1091 ? 136.942 173.093 86.670 1.00 89.91 1123 LYS A C 1
ATOM 7399 O O . LYS A 1 1091 ? 136.461 172.317 85.837 1.00 89.91 1123 LYS A O 1
ATOM 7405 N N . GLY A 1 1092 ? 137.854 172.709 87.560 1.00 88.57 1124 GLY A N 1
ATOM 7406 C CA . GLY A 1 1092 ? 138.314 171.338 87.655 1.00 88.57 1124 GLY A CA 1
ATOM 7407 C C . GLY A 1 1092 ? 139.585 171.072 86.877 1.00 88.57 1124 GLY A C 1
ATOM 7408 O O . GLY A 1 1092 ? 139.688 170.060 86.177 1.00 88.57 1124 GLY A O 1
ATOM 7409 N N . LYS A 1 1093 ? 140.559 171.971 86.994 1.00 88.63 1125 LYS A N 1
ATOM 7410 C CA . LYS A 1 1093 ? 141.850 171.834 86.331 1.00 88.63 1125 LYS A CA 1
ATOM 7411 C C . LYS A 1 1093 ? 142.888 171.377 87.342 1.00 88.63 1125 LYS A C 1
ATOM 7412 O O . LYS A 1 1093 ? 143.047 171.999 88.397 1.00 88.63 1125 LYS A O 1
ATOM 7418 N N . VAL A 1 1094 ? 143.595 170.301 87.009 1.00 87.79 1126 VAL A N 1
ATOM 7419 C CA . VAL A 1 1094 ? 144.663 169.757 87.840 1.00 87.79 1126 VAL A CA 1
ATOM 7420 C C . VAL A 1 1094 ? 145.964 169.910 87.067 1.00 87.79 1126 VAL A C 1
ATOM 7421 O O . VAL A 1 1094 ? 146.128 169.314 85.996 1.00 87.79 1126 VAL A O 1
ATOM 7425 N N . ASP A 1 1095 ? 146.883 170.702 87.614 1.00 90.23 1127 ASP A N 1
ATOM 7426 C CA . ASP A 1 1095 ? 148.147 171.022 86.971 1.00 90.23 1127 ASP A CA 1
ATOM 7427 C C . ASP A 1 1095 ? 149.302 170.523 87.823 1.00 90.23 1127 ASP A C 1
ATOM 7428 O O . ASP A 1 1095 ? 149.219 170.478 89.056 1.00 90.23 1127 ASP A O 1
ATOM 7433 N N . ILE A 1 1096 ? 150.383 170.152 87.143 1.00 89.71 1128 ILE A N 1
ATOM 7434 C CA . ILE A 1 1096 ? 151.582 169.622 87.776 1.00 89.71 1128 ILE A CA 1
ATOM 7435 C C . ILE A 1 1096 ? 152.777 170.368 87.203 1.00 89.71 1128 ILE A C 1
ATOM 7436 O O . ILE A 1 1096 ? 152.929 170.455 85.978 1.00 89.71 1128 ILE A O 1
ATOM 7441 N N . LYS A 1 1097 ? 153.626 170.893 88.086 1.00 90.45 1129 LYS A N 1
ATOM 7442 C CA . LYS A 1 1097 ? 154.819 171.636 87.688 1.00 90.45 1129 LYS A CA 1
ATOM 7443 C C . LYS A 1 1097 ? 156.069 170.770 87.814 1.00 90.45 1129 LYS A C 1
ATOM 7444 O O . LYS A 1 1097 ? 156.847 170.644 86.864 1.00 90.45 1129 LYS A O 1
ATOM 7450 N N . ASP A 1 1098 ? 156.269 170.171 88.984 1.00 91.58 1130 ASP A N 1
ATOM 7451 C CA . ASP A 1 1098 ? 157.386 169.269 89.218 1.00 91.58 1130 ASP A CA 1
ATOM 7452 C C . ASP A 1 1098 ? 157.013 168.359 90.375 1.00 91.58 1130 ASP A C 1
ATOM 7453 O O . ASP A 1 1098 ? 156.277 168.762 91.279 1.00 91.58 1130 ASP A O 1
ATOM 7458 N N . VAL A 1 1099 ? 157.509 167.124 90.327 1.00 90.30 1131 VAL A N 1
ATOM 7459 C CA . VAL A 1 1099 ? 157.171 166.109 91.319 1.00 90.30 1131 VAL A CA 1
ATOM 7460 C C . VAL A 1 1099 ? 158.410 165.293 91.651 1.00 90.30 1131 VAL A C 1
ATOM 7461 O O . VAL A 1 1099 ? 159.144 164.860 90.757 1.00 90.30 1131 VAL A O 1
ATOM 7465 N N . ASN A 1 1100 ? 158.625 165.075 92.946 1.00 89.62 1132 ASN A N 1
ATOM 7466 C CA . ASN A 1 1100 ? 159.662 164.183 93.444 1.00 89.62 1132 ASN A CA 1
ATOM 7467 C C . ASN A 1 1100 ? 159.173 163.615 94.766 1.00 89.62 1132 ASN A C 1
ATOM 7468 O O . ASN A 1 1100 ? 158.798 164.375 95.663 1.00 89.62 1132 ASN A O 1
ATOM 7473 N N . PHE A 1 1101 ? 159.172 162.288 94.881 1.00 84.29 1133 PHE A N 1
ATOM 7474 C CA . PHE A 1 1101 ? 158.562 161.611 96.015 1.00 84.29 1133 PHE A CA 1
ATOM 7475 C C . PHE A 1 1101 ? 159.380 160.382 96.374 1.00 84.29 1133 PHE A C 1
ATOM 7476 O O . PHE A 1 1101 ? 160.010 159.762 95.513 1.00 84.29 1133 PHE A O 1
ATOM 7484 N N . ARG A 1 1102 ? 159.372 160.043 97.660 1.00 85.93 1134 ARG A N 1
ATOM 7485 C CA . ARG A 1 1102 ? 160.091 158.879 98.156 1.00 85.93 1134 ARG A CA 1
ATOM 7486 C C . ARG A 1 1102 ? 159.413 158.396 99.427 1.00 85.93 1134 ARG A C 1
ATOM 7487 O O . ARG A 1 1102 ? 159.083 159.203 100.301 1.00 85.93 1134 ARG A O 1
ATOM 7495 N N . TYR A 1 1103 ? 159.207 157.087 99.523 1.00 83.57 1135 TYR A N 1
ATOM 7496 C CA . TYR A 1 1103 ? 158.557 156.504 100.686 1.00 83.57 1135 TYR A CA 1
ATOM 7497 C C . TYR A 1 1103 ? 159.523 156.418 101.861 1.00 83.57 1135 TYR A C 1
ATOM 7498 O O . TYR A 1 1103 ? 160.744 156.372 101.693 1.00 83.57 1135 TYR A O 1
ATOM 7507 N N . ILE A 1 1104 ? 158.950 156.392 103.064 1.00 83.22 1136 ILE A N 1
ATOM 7508 C CA . ILE A 1 1104 ? 159.737 156.358 104.291 1.00 83.22 1136 ILE A CA 1
ATOM 7509 C C . ILE A 1 1104 ? 160.095 154.933 104.704 1.00 83.22 1136 ILE A C 1
ATOM 7510 O O . ILE A 1 1104 ? 161.068 154.737 105.447 1.00 83.22 1136 ILE A O 1
ATOM 7515 N N . SER A 1 1105 ? 159.346 153.930 104.243 1.00 82.58 1137 SER A N 1
ATOM 7516 C CA . SER A 1 1105 ? 159.651 152.551 104.606 1.00 82.58 1137 SER A CA 1
ATOM 7517 C C . SER A 1 1105 ? 160.929 152.038 103.952 1.00 82.58 1137 SER A C 1
ATOM 7518 O O . SER A 1 1105 ? 161.517 151.073 104.453 1.00 82.58 1137 SER A O 1
ATOM 7521 N N . ARG A 1 1106 ? 161.370 152.641 102.846 1.00 82.71 1138 ARG A N 1
ATOM 7522 C CA . ARG A 1 1106 ? 162.575 152.197 102.142 1.00 82.71 1138 ARG A CA 1
ATOM 7523 C C . ARG A 1 1106 ? 163.172 153.367 101.368 1.00 82.71 1138 ARG A C 1
ATOM 7524 O O . ARG A 1 1106 ? 163.235 153.359 100.134 1.00 82.71 1138 ARG A O 1
ATOM 7532 N N . PRO A 1 1107 ? 163.675 154.383 102.074 1.00 84.59 1139 PRO A N 1
ATOM 7533 C CA . PRO A 1 1107 ? 164.103 155.614 101.393 1.00 84.59 1139 PRO A CA 1
ATOM 7534 C C . PRO A 1 1107 ? 165.409 155.465 100.620 1.00 84.59 1139 PRO A C 1
ATOM 7535 O O . PRO A 1 1107 ? 166.421 156.097 100.938 1.00 84.59 1139 PRO A O 1
ATOM 7539 N N . ASN A 1 1108 ? 165.392 154.606 99.604 1.00 88.46 1140 ASN A N 1
ATOM 7540 C CA . ASN A 1 1108 ? 166.452 154.552 98.609 1.00 88.46 1140 ASN A CA 1
ATOM 7541 C C . ASN A 1 1108 ? 165.906 154.341 97.201 1.00 88.46 1140 ASN A C 1
ATOM 7542 O O . ASN A 1 1108 ? 166.695 154.286 96.252 1.00 88.46 1140 ASN A O 1
ATOM 7547 N N . VAL A 1 1109 ? 164.590 154.236 97.032 1.00 87.31 1141 VAL A N 1
ATOM 7548 C CA . VAL A 1 1109 ? 163.972 153.853 95.768 1.00 87.31 1141 VAL A CA 1
ATOM 7549 C C . VAL A 1 1109 ? 163.252 155.063 95.183 1.00 87.31 1141 VAL A C 1
ATOM 7550 O O . VAL A 1 1109 ? 162.060 155.255 95.463 1.00 87.31 1141 VAL A O 1
ATOM 7554 N N . PRO A 1 1110 ? 163.909 155.908 94.389 1.00 89.59 1142 PRO A N 1
ATOM 7555 C CA . PRO A 1 1110 ? 163.185 157.014 93.754 1.00 89.59 1142 PRO A CA 1
ATOM 7556 C C . PRO A 1 1110 ? 162.237 156.493 92.688 1.00 89.59 1142 PRO A C 1
ATOM 7557 O O . PRO A 1 1110 ? 162.542 155.528 91.984 1.00 89.59 1142 PRO A O 1
ATOM 7561 N N . ILE A 1 1111 ? 161.080 157.150 92.571 1.00 88.17 1143 ILE A N 1
ATOM 7562 C CA . ILE A 1 1111 ? 159.975 156.673 91.748 1.00 88.17 1143 ILE A CA 1
ATOM 7563 C C . ILE A 1 1111 ? 159.581 157.702 90.695 1.00 88.17 1143 ILE A C 1
ATOM 7564 O O . ILE A 1 1111 ? 159.381 157.362 89.525 1.00 88.17 1143 ILE A O 1
ATOM 7569 N N . TYR A 1 1112 ? 159.456 158.964 91.095 1.00 89.06 1144 TYR A N 1
ATOM 7570 C CA . TYR A 1 1112 ? 159.046 160.049 90.213 1.00 89.06 1144 TYR A CA 1
ATOM 7571 C C . TYR A 1 1112 ? 160.215 160.996 89.984 1.00 89.06 1144 TYR A C 1
ATOM 7572 O O . TYR A 1 1112 ? 160.979 161.282 90.912 1.00 89.06 1144 TYR A O 1
ATOM 7581 N N . LYS A 1 1113 ? 160.351 161.474 88.748 1.00 92.29 1145 LYS A N 1
ATOM 7582 C CA . LYS A 1 1113 ? 161.355 162.473 88.381 1.00 92.29 1145 LYS A CA 1
ATOM 7583 C C . LYS A 1 1113 ? 160.743 163.417 87.352 1.00 92.29 1145 LYS A C 1
ATOM 7584 O O . LYS A 1 1113 ? 160.634 163.070 86.173 1.00 92.29 1145 LYS A O 1
ATOM 7590 N N . ASN A 1 1114 ? 160.358 164.612 87.800 1.00 93.42 1146 ASN A N 1
ATOM 7591 C CA . ASN A 1 1114 ? 159.890 165.680 86.917 1.00 93.42 1146 ASN A CA 1
ATOM 7592 C C . ASN A 1 1114 ? 158.665 165.250 86.106 1.00 93.42 1146 ASN A C 1
ATOM 7593 O O . ASN A 1 1114 ? 158.698 165.155 84.878 1.00 93.42 1146 ASN A O 1
ATOM 7598 N N . LEU A 1 1115 ? 157.574 164.990 86.821 1.00 91.70 1147 LEU A N 1
ATOM 7599 C CA . LEU A 1 1115 ? 156.300 164.732 86.166 1.00 91.70 1147 LEU A CA 1
ATOM 7600 C C . LEU A 1 1115 ? 155.711 166.034 85.643 1.00 91.70 1147 LEU A C 1
ATOM 7601 O O . LEU A 1 1115 ? 155.883 167.098 86.244 1.00 91.70 1147 LEU A O 1
ATOM 7606 N N . SER A 1 1116 ? 155.018 165.949 84.509 1.00 93.29 1148 SER A N 1
ATOM 7607 C CA . SER A 1 1116 ? 154.442 167.140 83.890 1.00 93.29 1148 SER A CA 1
ATOM 7608 C C . SER A 1 1116 ? 153.303 166.716 82.972 1.00 93.29 1148 SER A C 1
ATOM 7609 O O . SER A 1 1116 ? 153.551 166.128 81.915 1.00 93.29 1148 SER A O 1
ATOM 7612 N N . PHE A 1 1117 ? 152.071 167.023 83.369 1.00 91.23 1149 PHE A N 1
ATOM 7613 C CA . PHE A 1 1117 ? 150.896 166.797 82.535 1.00 91.23 1149 PHE A CA 1
ATOM 7614 C C . PHE A 1 1117 ? 149.715 167.485 83.205 1.00 91.23 1149 PHE A C 1
ATOM 7615 O O . PHE A 1 1117 ? 149.791 167.893 84.367 1.00 91.23 1149 PHE A O 1
ATOM 7623 N N . THR A 1 1118 ? 148.622 167.619 82.452 1.00 92.73 1150 THR A N 1
ATOM 7624 C CA . THR A 1 1118 ? 147.465 168.386 82.892 1.00 92.73 1150 THR A CA 1
ATOM 7625 C C . THR A 1 1118 ? 146.175 167.728 82.425 1.00 92.73 1150 THR A C 1
ATOM 7626 O O . THR A 1 1118 ? 146.152 166.987 81.439 1.00 92.73 1150 THR A O 1
ATOM 7630 N N . CYS A 1 1119 ? 145.101 168.016 83.159 1.00 93.17 1151 CYS A N 1
ATOM 7631 C CA . CYS A 1 1119 ? 143.737 167.680 82.768 1.00 93.17 1151 CYS A CA 1
ATOM 7632 C C . CYS A 1 1119 ? 142.918 168.954 82.899 1.00 93.17 1151 CYS A C 1
ATOM 7633 O O . CYS A 1 1119 ? 142.766 169.479 84.006 1.00 93.17 1151 CYS A O 1
ATOM 7636 N N . ASP A 1 1120 ? 142.390 169.452 81.780 1.00 92.96 1152 ASP A N 1
ATOM 7637 C CA . ASP A 1 1120 ? 142.026 170.867 81.726 1.00 92.96 1152 ASP A CA 1
ATOM 7638 C C . ASP A 1 1120 ? 140.704 171.154 82.435 1.00 92.96 1152 ASP A C 1
ATOM 7639 O O . ASP A 1 1120 ? 140.686 171.772 83.502 1.00 92.96 1152 ASP A O 1
ATOM 7644 N N . SER A 1 1121 ? 139.590 170.694 81.867 1.00 89.53 1153 SER A N 1
ATOM 7645 C CA . SER A 1 1121 ? 138.283 170.927 82.473 1.00 89.53 1153 SER A CA 1
ATOM 7646 C C . SER A 1 1121 ? 137.197 170.150 81.743 1.00 89.53 1153 SER A C 1
ATOM 7647 O O . SER A 1 1121 ? 137.050 170.291 80.527 1.00 89.53 1153 SER A O 1
ATOM 7650 N N . LYS A 1 1122 ? 136.404 169.364 82.474 1.00 87.87 1154 LYS A N 1
ATOM 7651 C CA . LYS A 1 1122 ? 135.280 168.611 81.900 1.00 87.87 1154 LYS A CA 1
ATOM 7652 C C . LYS A 1 1122 ? 135.718 167.671 80.772 1.00 87.87 1154 LYS A C 1
ATOM 7653 O O . LYS A 1 1122 ? 134.910 167.275 79.928 1.00 87.87 1154 LYS A O 1
ATOM 7659 N N . LYS A 1 1123 ? 136.992 167.289 80.758 1.00 90.31 1155 LYS A N 1
ATOM 7660 C CA . LYS A 1 1123 ? 137.549 166.381 79.767 1.00 90.31 1155 LYS A CA 1
ATOM 7661 C C . LYS A 1 1123 ? 137.844 165.032 80.408 1.00 90.31 1155 LYS A C 1
ATOM 7662 O O . LYS A 1 1123 ? 137.820 164.876 81.631 1.00 90.31 1155 LYS A O 1
ATOM 7668 N N . THR A 1 1124 ? 138.120 164.053 79.551 1.00 90.50 1156 THR A N 1
ATOM 7669 C CA . THR A 1 1124 ? 138.491 162.706 79.962 1.00 90.50 1156 THR A CA 1
ATOM 7670 C C . THR A 1 1124 ? 139.965 162.494 79.659 1.00 90.50 1156 THR A C 1
ATOM 7671 O O . THR A 1 1124 ? 140.439 162.871 78.582 1.00 90.50 1156 THR A O 1
ATOM 7675 N N . THR A 1 1125 ? 140.684 161.897 80.607 1.00 90.41 1157 THR A N 1
ATOM 7676 C CA . THR A 1 1125 ? 142.112 161.647 80.482 1.00 90.41 1157 THR A CA 1
ATOM 7677 C C . THR A 1 1125 ? 142.406 160.206 80.860 1.00 90.41 1157 THR A C 1
ATOM 7678 O O . THR A 1 1125 ? 141.863 159.696 81.845 1.00 90.41 1157 THR A O 1
ATOM 7682 N N . ALA A 1 1126 ? 143.269 159.557 80.080 1.00 92.55 1158 ALA A N 1
ATOM 7683 C CA . ALA A 1 1126 ? 143.669 158.179 80.319 1.00 92.55 1158 ALA A CA 1
ATOM 7684 C C . ALA A 1 1126 ? 145.152 158.116 80.649 1.00 92.55 1158 ALA A C 1
ATOM 7685 O O . ALA A 1 1126 ? 145.945 158.931 80.174 1.00 92.55 1158 ALA A O 1
ATOM 7687 N N . ILE A 1 1127 ? 145.516 157.133 81.468 1.00 88.33 1159 ILE A N 1
ATOM 7688 C CA . ILE A 1 1127 ? 146.876 156.969 81.968 1.00 88.33 1159 ILE A CA 1
ATOM 7689 C C . ILE A 1 1127 ? 147.255 155.504 81.799 1.00 88.33 1159 ILE A C 1
ATOM 7690 O O . ILE A 1 1127 ? 146.633 154.627 82.411 1.00 88.33 1159 ILE A O 1
ATOM 7695 N N . VAL A 1 1128 ? 148.272 155.240 80.977 1.00 91.78 1160 VAL A N 1
ATOM 7696 C CA . VAL A 1 1128 ? 148.823 153.902 80.805 1.00 91.78 1160 VAL A CA 1
ATOM 7697 C C . VAL A 1 1128 ? 150.277 153.917 81.253 1.00 91.78 1160 VAL A C 1
ATOM 7698 O O . VAL A 1 1128 ? 150.952 154.949 81.238 1.00 91.78 1160 VAL A O 1
ATOM 7702 N N . GLY A 1 1129 ? 150.756 152.746 81.649 1.00 88.71 1161 GLY A N 1
ATOM 7703 C CA . GLY A 1 1129 ? 152.115 152.626 82.138 1.00 88.71 1161 GLY A CA 1
ATOM 7704 C C . GLY A 1 1129 ? 152.432 151.186 82.471 1.00 88.71 1161 GLY A C 1
ATOM 7705 O O . GLY A 1 1129 ? 151.572 150.302 82.411 1.00 88.71 1161 GLY A O 1
ATOM 7706 N N . GLU A 1 1130 ? 153.692 150.966 82.823 1.00 87.94 1162 GLU A N 1
ATOM 7707 C CA . GLU A 1 1130 ? 154.177 149.652 83.211 1.00 87.94 1162 GLU A CA 1
ATOM 7708 C C . GLU A 1 1130 ? 153.882 149.404 84.685 1.00 87.94 1162 GLU A C 1
ATOM 7709 O O . GLU A 1 1130 ? 153.737 150.340 85.476 1.00 87.94 1162 GLU A O 1
ATOM 7715 N N . THR A 1 1131 ? 153.784 148.126 85.044 1.00 84.01 1163 THR A N 1
ATOM 7716 C CA . THR A 1 1131 ? 153.490 147.747 86.420 1.00 84.01 1163 THR A CA 1
ATOM 7717 C C . THR A 1 1131 ? 154.582 148.240 87.358 1.00 84.01 1163 THR A C 1
ATOM 7718 O O . THR A 1 1131 ? 155.768 147.977 87.138 1.00 84.01 1163 THR A O 1
ATOM 7722 N N . GLY A 1 1132 ? 154.174 148.947 88.406 1.00 83.43 1164 GLY A N 1
ATOM 7723 C CA . GLY A 1 1132 ? 155.094 149.489 89.380 1.00 83.43 1164 GLY A CA 1
ATOM 7724 C C . GLY A 1 1132 ? 155.563 150.898 89.108 1.00 83.43 1164 GLY A C 1
ATOM 7725 O O . GLY A 1 1132 ? 156.570 151.316 89.690 1.00 83.43 1164 GLY A O 1
ATOM 7726 N N . SER A 1 1133 ? 154.866 151.645 88.254 1.00 85.22 1165 SER A N 1
ATOM 7727 C CA . SER A 1 1133 ? 155.317 152.964 87.838 1.00 85.22 1165 SER A CA 1
ATOM 7728 C C . SER A 1 1133 ? 154.782 154.096 88.704 1.00 85.22 1165 SER A C 1
ATOM 7729 O O . SER A 1 1133 ? 155.306 155.212 88.620 1.00 85.22 1165 SER A O 1
ATOM 7732 N N . GLY A 1 1134 ? 153.758 153.844 89.518 1.00 83.28 1166 GLY A N 1
ATOM 7733 C CA . GLY A 1 1134 ? 153.198 154.858 90.394 1.00 83.28 1166 GLY A CA 1
ATOM 7734 C C . GLY A 1 1134 ? 151.873 155.414 89.918 1.00 83.28 1166 GLY A C 1
ATOM 7735 O O . GLY A 1 1134 ? 151.633 156.620 90.019 1.00 83.28 1166 GLY A O 1
ATOM 7736 N N . LYS A 1 1135 ? 151.002 154.546 89.401 1.00 82.54 1167 LYS A N 1
ATOM 7737 C CA . LYS A 1 1135 ? 149.691 154.991 88.945 1.00 82.54 1167 LYS A CA 1
ATOM 7738 C C . LYS A 1 1135 ? 148.734 155.174 90.116 1.00 82.54 1167 LYS A C 1
ATOM 7739 O O . LYS A 1 1135 ? 148.057 156.204 90.215 1.00 82.54 1167 LYS A O 1
ATOM 7745 N N . SER A 1 1136 ? 148.671 154.194 91.014 1.00 76.90 1168 SER A N 1
ATOM 7746 C CA . SER A 1 1136 ? 147.853 154.297 92.224 1.00 76.90 1168 SER A CA 1
ATOM 7747 C C . SER A 1 1136 ? 148.659 154.858 93.391 1.00 76.90 1168 SER A C 1
ATOM 7748 O O . SER A 1 1136 ? 148.656 154.328 94.500 1.00 76.90 1168 SER A O 1
ATOM 7751 N N . THR A 1 1137 ? 149.364 155.952 93.119 1.00 81.00 1169 THR A N 1
ATOM 7752 C CA . THR A 1 1137 ? 150.052 156.747 94.129 1.00 81.00 1169 THR A CA 1
ATOM 7753 C C . THR A 1 1137 ? 149.730 158.224 93.922 1.00 81.00 1169 THR A C 1
ATOM 7754 O O . THR A 1 1137 ? 149.654 159.000 94.880 1.00 81.00 1169 THR A O 1
ATOM 7758 N N . PHE A 1 1138 ? 149.549 158.611 92.658 1.00 81.17 1170 PHE A N 1
ATOM 7759 C CA . PHE A 1 1138 ? 149.053 159.938 92.325 1.00 81.17 1170 PHE A CA 1
ATOM 7760 C C . PHE A 1 1138 ? 147.684 160.176 92.947 1.00 81.17 1170 PHE A C 1
ATOM 7761 O O . PHE A 1 1138 ? 147.400 161.271 93.450 1.00 81.17 1170 PHE A O 1
ATOM 7769 N N . MET A 1 1139 ? 146.830 159.150 92.940 1.00 79.20 1171 MET A N 1
ATOM 7770 C CA . MET A 1 1139 ? 145.526 159.250 93.584 1.00 79.20 1171 MET A CA 1
ATOM 7771 C C . MET A 1 1139 ? 145.674 159.554 95.069 1.00 79.20 1171 MET A C 1
ATOM 7772 O O . MET A 1 1139 ? 145.008 160.448 95.604 1.00 79.20 1171 MET A O 1
ATOM 7777 N N . ASN A 1 1140 ? 146.552 158.818 95.752 1.00 76.12 1172 ASN A N 1
ATOM 7778 C CA . ASN A 1 1140 ? 146.716 159.000 97.189 1.00 76.12 1172 ASN A CA 1
ATOM 7779 C C . ASN A 1 1140 ? 147.317 160.361 97.512 1.00 76.12 1172 ASN A C 1
ATOM 7780 O O . ASN A 1 1140 ? 146.897 161.017 98.472 1.00 76.12 1172 ASN A O 1
ATOM 7785 N N . LEU A 1 1141 ? 148.308 160.799 96.731 1.00 79.05 1173 LEU A N 1
ATOM 7786 C CA . LEU A 1 1141 ? 148.841 162.146 96.908 1.00 79.05 1173 LEU A CA 1
ATOM 7787 C C . LEU A 1 1141 ? 147.769 163.202 96.692 1.00 79.05 1173 LEU A C 1
ATOM 7788 O O . LEU A 1 1141 ? 147.800 164.258 97.333 1.00 79.05 1173 LEU A O 1
ATOM 7793 N N . LEU A 1 1142 ? 146.818 162.937 95.802 1.00 78.05 1174 LEU A N 1
ATOM 7794 C CA . LEU A 1 1142 ? 145.774 163.902 95.497 1.00 78.05 1174 LEU A CA 1
ATOM 7795 C C . LEU A 1 1142 ? 144.696 163.985 96.574 1.00 78.05 1174 LEU A C 1
ATOM 7796 O O . LEU A 1 1142 ? 143.871 164.904 96.517 1.00 78.05 1174 LEU A O 1
ATOM 7801 N N . LEU A 1 1143 ? 144.690 163.072 97.553 1.00 75.47 1175 LEU A N 1
ATOM 7802 C CA . LEU A 1 1143 ? 143.716 163.072 98.642 1.00 75.47 1175 LEU A CA 1
ATOM 7803 C C . LEU A 1 1143 ? 144.368 163.231 100.013 1.00 75.47 1175 LEU A C 1
ATOM 7804 O O . LEU A 1 1143 ? 143.757 162.886 101.029 1.00 75.47 1175 LEU A O 1
ATOM 7809 N N . ARG A 1 1144 ? 145.597 163.742 100.063 1.00 76.40 1176 ARG A N 1
ATOM 7810 C CA . ARG A 1 1144 ? 146.256 164.104 101.318 1.00 76.40 1176 ARG A CA 1
ATOM 7811 C C . ARG A 1 1144 ? 146.459 162.895 102.230 1.00 76.40 1176 ARG A C 1
ATOM 7812 O O . ARG A 1 1144 ? 146.371 163.000 103.455 1.00 76.40 1176 ARG A O 1
ATOM 7820 N N . PHE A 1 1145 ? 146.732 161.733 101.633 1.00 72.44 1177 PHE A N 1
ATOM 7821 C CA . PHE A 1 1145 ? 147.231 160.607 102.416 1.00 72.44 1177 PHE A CA 1
ATOM 7822 C C . PHE A 1 1145 ? 148.713 160.755 102.718 1.00 72.44 1177 PHE A C 1
ATOM 7823 O O . PHE A 1 1145 ? 149.186 160.254 103.744 1.00 72.44 1177 PHE A O 1
ATOM 7831 N N . TYR A 1 1146 ? 149.454 161.430 101.844 1.00 74.69 1178 TYR A N 1
ATOM 7832 C CA . TYR A 1 1146 ? 150.877 161.653 102.025 1.00 74.69 1178 TYR A CA 1
ATOM 7833 C C . TYR A 1 1146 ? 151.226 163.040 101.514 1.00 74.69 1178 TYR A C 1
ATOM 7834 O O . TYR A 1 1146 ? 150.760 163.450 100.448 1.00 74.69 1178 TYR A O 1
ATOM 7843 N N . ASP A 1 1147 ? 152.043 163.753 102.278 1.00 79.20 1179 ASP A N 1
ATOM 7844 C CA . ASP A 1 1147 ? 152.496 165.080 101.894 1.00 79.20 1179 ASP A CA 1
ATOM 7845 C C . ASP A 1 1147 ? 153.769 164.984 101.058 1.00 79.20 1179 ASP A C 1
ATOM 7846 O O . ASP A 1 1147 ? 154.404 163.933 100.953 1.00 79.20 1179 ASP A O 1
ATOM 7851 N N . LEU A 1 1148 ? 154.136 166.109 100.457 1.00 83.60 1180 LEU A N 1
ATOM 7852 C CA . LEU A 1 1148 ? 155.314 166.179 99.607 1.00 83.60 1180 LEU A CA 1
ATOM 7853 C C . LEU A 1 1148 ? 156.589 166.273 100.437 1.00 83.60 1180 LEU A C 1
ATOM 7854 O O . LEU A 1 1148 ? 157.265 167.302 100.436 1.00 83.60 1180 LEU A O 1
ATOM 7859 N N . ASN A 1 1197 ? 158.649 167.990 97.872 1.00 89.97 1229 ASN A N 1
ATOM 7860 C CA . ASN A 1 1197 ? 159.409 168.606 96.793 1.00 89.97 1229 ASN A CA 1
ATOM 7861 C C . ASN A 1 1197 ? 158.614 168.567 95.491 1.00 89.97 1229 ASN A C 1
ATOM 7862 O O . ASN A 1 1197 ? 158.625 167.565 94.776 1.00 89.97 1229 ASN A O 1
ATOM 7867 N N . GLY A 1 1198 ? 157.931 169.667 95.193 1.00 89.54 1230 GLY A N 1
ATOM 7868 C CA . GLY A 1 1198 ? 157.107 169.792 94.013 1.00 89.54 1230 GLY A CA 1
ATOM 7869 C C . GLY A 1 1198 ? 155.826 170.522 94.341 1.00 89.54 1230 GLY A C 1
ATOM 7870 O O . GLY A 1 1198 ? 155.666 171.080 95.426 1.00 89.54 1230 GLY A O 1
ATOM 7871 N N . GLU A 1 1199 ? 154.902 170.523 93.381 1.00 89.08 1231 GLU A N 1
ATOM 7872 C CA . GLU A 1 1199 ? 153.616 171.185 93.551 1.00 89.08 1231 GLU A CA 1
ATOM 7873 C C . GLU A 1 1199 ? 152.546 170.451 92.760 1.00 89.08 1231 GLU A C 1
ATOM 7874 O O . GLU A 1 1199 ? 152.818 169.906 91.687 1.00 89.08 1231 GLU A O 1
ATOM 7880 N N . ILE A 1 1200 ? 151.334 170.442 93.308 1.00 85.72 1232 ILE A N 1
ATOM 7881 C CA . ILE A 1 1200 ? 150.133 170.000 92.610 1.00 85.72 1232 ILE A CA 1
ATOM 7882 C C . ILE A 1 1200 ? 149.090 171.092 92.789 1.00 85.72 1232 ILE A C 1
ATOM 7883 O O . ILE A 1 1200 ? 148.797 171.487 93.923 1.00 85.72 1232 ILE A O 1
ATOM 7888 N N . LEU A 1 1201 ? 148.529 171.574 91.681 1.00 87.40 1233 LEU A N 1
ATOM 7889 C CA . LEU A 1 1201 ? 147.677 172.755 91.683 1.00 87.40 1233 LEU A CA 1
ATOM 7890 C C . LEU A 1 1201 ? 146.274 172.392 91.223 1.00 87.40 1233 LEU A C 1
ATOM 7891 O O . LEU A 1 1201 ? 146.106 171.726 90.198 1.00 87.40 1233 LEU A O 1
ATOM 7896 N N . LEU A 1 1202 ? 145.278 172.831 91.989 1.00 85.18 1234 LEU A N 1
ATOM 7897 C CA . LEU A 1 1202 ? 143.874 172.789 91.592 1.00 85.18 1234 LEU A CA 1
ATOM 7898 C C . LEU A 1 1202 ? 143.426 174.230 91.399 1.00 85.18 1234 LEU A C 1
ATOM 7899 O O . LEU A 1 1202 ? 143.360 174.999 92.364 1.00 85.18 1234 LEU A O 1
ATOM 7904 N N . ASP A 1 1203 ? 143.124 174.592 90.153 1.00 86.16 1235 ASP A N 1
ATOM 7905 C CA . ASP A 1 1203 ? 142.831 175.975 89.784 1.00 86.16 1235 ASP A CA 1
ATOM 7906 C C . ASP A 1 1203 ? 143.988 176.894 90.172 1.00 86.16 1235 ASP A C 1
ATOM 7907 O O . ASP A 1 1203 ? 143.791 177.979 90.722 1.00 86.16 1235 ASP A O 1
ATOM 7912 N N . ASP A 1 1204 ? 145.209 176.437 89.893 1.00 88.31 1236 ASP A N 1
ATOM 7913 C CA . ASP A 1 1204 ? 146.436 177.212 90.047 1.00 88.31 1236 ASP A CA 1
ATOM 7914 C C . ASP A 1 1204 ? 146.739 177.574 91.498 1.00 88.31 1236 ASP A C 1
ATOM 7915 O O . ASP A 1 1204 ? 147.492 178.519 91.753 1.00 88.31 1236 ASP A O 1
ATOM 7920 N N . ILE A 1 1205 ? 146.173 176.845 92.459 1.00 86.03 1237 ILE A N 1
ATOM 7921 C CA . ILE A 1 1205 ? 146.469 177.025 93.876 1.00 86.03 1237 ILE A CA 1
ATOM 7922 C C . ILE A 1 1205 ? 146.750 175.655 94.475 1.00 86.03 1237 ILE A C 1
ATOM 7923 O O . ILE A 1 1205 ? 146.117 174.662 94.100 1.00 86.03 1237 ILE A O 1
ATOM 7928 N N . ASN A 1 1206 ? 147.701 175.603 95.405 1.00 85.55 1238 ASN A N 1
ATOM 7929 C CA . ASN A 1 1206 ? 148.156 174.338 95.958 1.00 85.55 1238 ASN A CA 1
ATOM 7930 C C . ASN A 1 1206 ? 147.040 173.650 96.742 1.00 85.55 1238 ASN A C 1
ATOM 7931 O O . ASN A 1 1206 ? 146.085 174.276 97.209 1.00 85.55 1238 ASN A O 1
ATOM 7936 N N . ILE A 1 1207 ? 147.179 172.330 96.876 1.00 83.29 1239 ILE A N 1
ATOM 7937 C CA . ILE A 1 1207 ? 146.185 171.517 97.566 1.00 83.29 1239 ILE A CA 1
ATOM 7938 C C . ILE A 1 1207 ? 146.286 171.643 99.080 1.00 83.29 1239 ILE A C 1
ATOM 7939 O O . ILE A 1 1207 ? 145.307 171.368 99.785 1.00 83.29 1239 ILE A O 1
ATOM 7944 N N . CYS A 1 1208 ? 147.433 172.074 99.605 1.00 84.77 1240 CYS A N 1
ATOM 7945 C CA . CYS A 1 1208 ? 147.648 172.116 101.046 1.00 84.77 1240 CYS A CA 1
ATOM 7946 C C . CYS A 1 1208 ? 146.917 173.259 101.743 1.00 84.77 1240 CYS A C 1
ATOM 7947 O O . CYS A 1 1208 ? 147.111 173.424 102.953 1.00 84.77 1240 CYS A O 1
ATOM 7950 N N . ASP A 1 1209 ? 146.097 174.039 101.041 1.00 85.19 1241 ASP A N 1
ATOM 7951 C CA . ASP A 1 1209 ? 145.505 175.255 101.588 1.00 85.19 1241 ASP A CA 1
ATOM 7952 C C . ASP A 1 1209 ? 144.028 175.358 101.214 1.00 85.19 1241 ASP A C 1
ATOM 7953 O O . ASP A 1 1209 ? 143.556 176.401 100.759 1.00 85.19 1241 ASP A O 1
ATOM 7958 N N . TYR A 1 1210 ? 143.274 174.267 101.413 1.00 86.32 1242 TYR A N 1
ATOM 7959 C CA . TYR A 1 1210 ? 141.871 174.204 101.010 1.00 86.32 1242 TYR A CA 1
ATOM 7960 C C . TYR A 1 1210 ? 140.897 173.764 102.097 1.00 86.32 1242 TYR A C 1
ATOM 7961 O O . TYR A 1 1210 ? 139.699 173.679 101.810 1.00 86.32 1242 TYR A O 1
ATOM 7970 N N . ASN A 1 1211 ? 141.347 173.507 103.327 1.00 84.77 1243 ASN A N 1
ATOM 7971 C CA . ASN A 1 1211 ? 140.452 173.033 104.386 1.00 84.77 1243 ASN A CA 1
ATOM 7972 C C . ASN A 1 1211 ? 139.787 171.718 103.968 1.00 84.77 1243 ASN A C 1
ATOM 7973 O O . ASN A 1 1211 ? 138.596 171.650 103.658 1.00 84.77 1243 ASN A O 1
ATOM 7978 N N . LEU A 1 1212 ? 140.609 170.669 103.966 1.00 78.67 1244 LEU A N 1
ATOM 7979 C CA . LEU A 1 1212 ? 140.358 169.430 103.234 1.00 78.67 1244 LEU A CA 1
ATOM 7980 C C . LEU A 1 1212 ? 139.014 168.746 103.482 1.00 78.67 1244 LEU A C 1
ATOM 7981 O O . LEU A 1 1212 ? 138.688 167.780 102.784 1.00 78.67 1244 LEU A O 1
ATOM 7986 N N . ARG A 1 1213 ? 138.236 169.197 104.470 1.00 79.94 1245 ARG A N 1
ATOM 7987 C CA . ARG A 1 1213 ? 136.856 168.735 104.585 1.00 79.94 1245 ARG A CA 1
ATOM 7988 C C . ARG A 1 1213 ? 136.088 168.982 103.292 1.00 79.94 1245 ARG A C 1
ATOM 7989 O O . ARG A 1 1213 ? 135.273 168.151 102.877 1.00 79.94 1245 ARG A O 1
ATOM 7997 N N . ASP A 1 1214 ? 136.335 170.122 102.643 1.00 81.36 1246 ASP A N 1
ATOM 7998 C CA . ASP A 1 1214 ? 135.693 170.419 101.368 1.00 81.36 1246 ASP A CA 1
ATOM 7999 C C . ASP A 1 1214 ? 136.427 169.779 100.198 1.00 81.36 1246 ASP A C 1
ATOM 8000 O O . ASP A 1 1214 ? 135.800 169.462 99.182 1.00 81.36 1246 ASP A O 1
ATOM 8005 N N . LEU A 1 1215 ? 137.742 169.588 100.317 1.00 79.37 1247 LEU A N 1
ATOM 8006 C CA . LEU A 1 1215 ? 138.499 168.929 99.258 1.00 79.37 1247 LEU A CA 1
ATOM 8007 C C . LEU A 1 1215 ? 138.022 167.498 99.060 1.00 79.37 1247 LEU A C 1
ATOM 8008 O O . LEU A 1 1215 ? 137.830 167.043 97.928 1.00 79.37 1247 LEU A O 1
ATOM 8013 N N . ARG A 1 1216 ? 137.838 166.768 100.155 1.00 74.13 1248 ARG A N 1
ATOM 8014 C CA . ARG A 1 1216 ? 137.387 165.386 100.089 1.00 74.13 1248 ARG A CA 1
ATOM 8015 C C . ARG A 1 1216 ? 135.892 165.257 99.832 1.00 74.13 1248 ARG A C 1
ATOM 8016 O O . ARG A 1 1216 ? 135.388 164.130 99.786 1.00 74.13 1248 ARG A O 1
ATOM 8024 N N . ASN A 1 1217 ? 135.176 166.372 99.662 1.00 78.62 1249 ASN A N 1
ATOM 8025 C CA . ASN A 1 1217 ? 133.740 166.327 99.421 1.00 78.62 1249 ASN A CA 1
ATOM 8026 C C . ASN A 1 1217 ? 133.411 166.247 97.937 1.00 78.62 1249 ASN A C 1
ATOM 8027 O O . ASN A 1 1217 ? 132.432 165.592 97.562 1.00 78.62 1249 ASN A O 1
ATOM 8032 N N . LEU A 1 1218 ? 134.211 166.889 97.084 1.00 78.29 1250 LEU A N 1
ATOM 8033 C CA . LEU A 1 1218 ? 133.913 166.979 95.661 1.00 78.29 1250 LEU A CA 1
ATOM 8034 C C . LEU A 1 1218 ? 134.658 165.955 94.813 1.00 78.29 1250 LEU A C 1
ATOM 8035 O O . LEU A 1 1218 ? 134.383 165.862 93.613 1.00 78.29 1250 LEU A O 1
ATOM 8040 N N . PHE A 1 121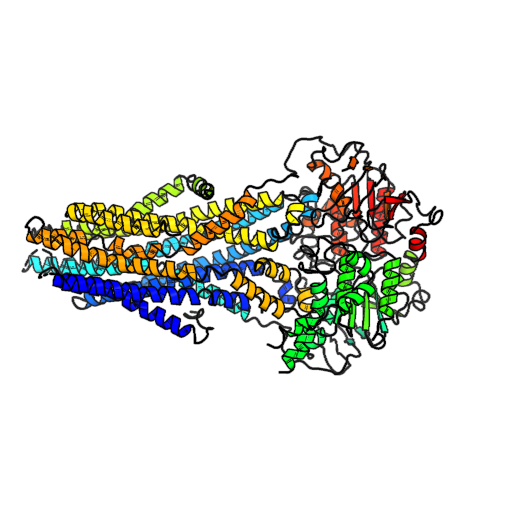9 ? 135.583 165.192 95.392 1.00 77.08 1251 PHE A N 1
ATOM 8041 C CA . PHE A 1 1219 ? 136.141 164.030 94.718 1.00 77.08 1251 PHE A CA 1
ATOM 8042 C C . PHE A 1 1219 ? 135.269 162.804 94.964 1.00 77.08 1251 PHE A C 1
ATOM 8043 O O . PHE A 1 1219 ? 134.460 162.756 95.893 1.00 77.08 1251 PHE A O 1
ATOM 8051 N N . SER A 1 1220 ? 135.442 161.801 94.110 1.00 74.19 1252 SER A N 1
ATOM 8052 C CA . SER A 1 1220 ? 134.872 160.483 94.381 1.00 74.19 1252 SER A CA 1
ATOM 8053 C C . SER A 1 1220 ? 135.732 159.436 93.695 1.00 74.19 1252 SER A C 1
ATOM 8054 O O . SER A 1 1220 ? 135.863 159.458 92.468 1.00 74.19 1252 SER A O 1
ATOM 8057 N N . ILE A 1 1221 ? 136.295 158.516 94.481 1.00 72.22 1253 ILE A N 1
ATOM 8058 C CA . ILE A 1 1221 ? 137.211 157.494 93.987 1.00 72.22 1253 ILE A CA 1
ATOM 8059 C C . ILE A 1 1221 ? 136.469 156.178 93.827 1.00 72.22 1253 ILE A C 1
ATOM 8060 O O . ILE A 1 1221 ? 135.465 155.913 94.498 1.00 72.22 1253 ILE A O 1
ATOM 8065 N N . VAL A 1 1222 ? 136.975 155.349 92.922 1.00 70.63 1254 VAL A N 1
ATOM 8066 C CA . VAL A 1 1222 ? 136.636 153.932 92.864 1.00 70.63 1254 VAL A CA 1
ATOM 8067 C C . VAL A 1 1222 ? 137.953 153.182 93.010 1.00 70.63 1254 VAL A C 1
ATOM 8068 O O . VAL A 1 1222 ? 138.711 153.039 92.043 1.00 70.63 1254 VAL A O 1
ATOM 8072 N N . SER A 1 1223 ? 138.230 152.701 94.219 1.00 70.80 1255 SER A N 1
ATOM 8073 C CA . SER A 1 1223 ? 139.541 152.172 94.553 1.00 70.80 1255 SER A CA 1
ATOM 8074 C C . SER A 1 1223 ? 139.839 150.899 93.765 1.00 70.80 1255 SER A C 1
ATOM 8075 O O . SER A 1 1223 ? 139.003 150.368 93.030 1.00 70.80 1255 SER A O 1
ATOM 8078 N N . GLN A 1 1224 ? 141.066 150.409 93.939 1.00 73.47 1256 GLN A N 1
ATOM 8079 C CA . GLN A 1 1224 ? 141.522 149.219 93.238 1.00 73.47 1256 GLN A CA 1
ATOM 8080 C C . GLN A 1 1224 ? 141.058 147.936 93.911 1.00 73.47 1256 GLN A C 1
ATOM 8081 O O . GLN A 1 1224 ? 140.945 146.906 93.237 1.00 73.47 1256 GLN A O 1
ATOM 8087 N N . GLU A 1 1225 ? 140.801 147.975 95.214 1.00 71.84 1257 GLU A N 1
ATOM 8088 C CA . GLU A 1 1225 ? 140.153 146.878 95.933 1.00 71.84 1257 GLU A CA 1
ATOM 8089 C C . GLU A 1 1225 ? 138.962 147.452 96.699 1.00 71.84 1257 GLU A C 1
ATOM 8090 O O . GLU A 1 1225 ? 139.156 148.167 97.704 1.00 71.84 1257 GLU A O 1
ATOM 8096 N N . PRO A 1 1226 ? 137.725 147.246 96.246 1.00 64.57 1258 PRO A N 1
ATOM 8097 C CA . PRO A 1 1226 ? 136.586 147.755 97.012 1.00 64.57 1258 PRO A CA 1
ATOM 8098 C C . PRO A 1 1226 ? 136.471 147.076 98.366 1.00 64.57 1258 PRO A C 1
ATOM 8099 O O . PRO A 1 1226 ? 137.060 146.024 98.623 1.00 64.57 1258 PRO A O 1
ATOM 8103 N N . MET A 1 1227 ? 135.698 147.710 99.243 1.00 61.75 1259 MET A N 1
ATOM 8104 C CA . MET A 1 1227 ? 135.514 147.217 100.598 1.00 61.75 1259 MET A CA 1
ATOM 8105 C C . MET A 1 1227 ? 134.132 147.606 101.094 1.00 61.75 1259 MET A C 1
ATOM 8106 O O . MET A 1 1227 ? 133.633 148.689 100.778 1.00 61.75 1259 MET A O 1
ATOM 8111 N N . LEU A 1 1228 ? 133.530 146.717 101.880 1.00 60.25 1260 LEU A N 1
ATOM 8112 C CA . LEU A 1 1228 ? 132.206 146.918 102.439 1.00 60.25 1260 LEU A CA 1
ATOM 8113 C C . LEU A 1 1228 ? 132.227 146.531 103.909 1.00 60.25 1260 LEU A C 1
ATOM 8114 O O . LEU A 1 1228 ? 133.180 145.918 104.396 1.00 60.25 1260 LEU A O 1
ATOM 8119 N N . PHE A 1 1229 ? 131.163 146.903 104.612 1.00 58.57 1261 PHE A N 1
ATOM 8120 C CA . PHE A 1 1229 ? 131.019 146.677 106.041 1.00 58.57 1261 PHE A CA 1
ATOM 8121 C C . PHE A 1 1229 ? 129.851 145.729 106.295 1.00 58.57 1261 PHE A C 1
ATOM 8122 O O . PHE A 1 1229 ? 129.123 145.338 105.380 1.00 58.57 1261 PHE A O 1
ATOM 8130 N N . ASN A 1 1230 ? 129.673 145.364 107.563 1.00 60.27 1262 ASN A N 1
ATOM 8131 C CA . ASN A 1 1230 ? 128.695 144.361 107.960 1.00 60.27 1262 ASN A CA 1
ATOM 8132 C C . ASN A 1 1230 ? 127.283 144.931 108.093 1.00 60.27 1262 ASN A C 1
ATOM 8133 O O . ASN A 1 1230 ? 126.393 144.245 108.602 1.00 60.27 1262 ASN A O 1
ATOM 8138 N N . MET A 1 1231 ? 127.058 146.165 107.656 1.00 62.27 1263 MET A N 1
ATOM 8139 C CA . MET A 1 1231 ? 125.720 146.735 107.614 1.00 62.27 1263 MET A CA 1
ATOM 8140 C C . MET A 1 1231 ? 125.000 146.224 106.366 1.00 62.27 1263 MET A C 1
ATOM 8141 O O . MET A 1 1231 ? 125.450 145.286 105.703 1.00 62.27 1263 MET A O 1
ATOM 8146 N N . SER A 1 1232 ? 123.862 146.831 106.038 1.00 64.97 1264 SER A N 1
ATOM 8147 C CA . SER A 1 1232 ? 123.067 146.429 104.889 1.00 64.97 1264 SER A CA 1
ATOM 8148 C C . SER A 1 1232 ? 123.469 147.225 103.649 1.00 64.97 1264 SER A C 1
ATOM 8149 O O . SER A 1 1232 ? 124.299 148.136 103.696 1.00 64.97 1264 SER A O 1
ATOM 8152 N N . ILE A 1 1233 ? 122.862 146.870 102.516 1.00 64.67 1265 ILE A N 1
ATOM 8153 C CA . ILE A 1 1233 ? 123.163 147.541 101.256 1.00 64.67 1265 ILE A CA 1
ATOM 8154 C C . ILE A 1 1233 ? 122.686 148.987 101.296 1.00 64.67 1265 ILE A C 1
ATOM 8155 O O . ILE A 1 1233 ? 123.375 149.900 100.820 1.00 64.67 1265 ILE A O 1
ATOM 8160 N N . TYR A 1 1234 ? 121.489 149.209 101.843 1.00 67.75 1266 TYR A N 1
ATOM 8161 C CA . TYR A 1 1234 ? 120.917 150.548 101.909 1.00 67.75 1266 TYR A CA 1
ATOM 8162 C C . TYR A 1 1234 ? 121.817 151.495 102.687 1.00 67.75 1266 TYR A C 1
ATOM 8163 O O . TYR A 1 1234 ? 121.962 152.667 102.322 1.00 67.75 1266 TYR A O 1
ATOM 8172 N N . GLU A 1 1235 ? 122.446 150.999 103.752 1.00 66.57 1267 GLU A N 1
ATOM 8173 C CA . GLU A 1 1235 ? 123.314 151.837 104.567 1.00 66.57 1267 GLU A CA 1
ATOM 8174 C C . GLU A 1 1235 ? 124.717 151.949 103.984 1.00 66.57 1267 GLU A C 1
ATOM 8175 O O . GLU A 1 1235 ? 125.389 152.964 104.200 1.00 66.57 1267 GLU A O 1
ATOM 8181 N N . ASN A 1 1236 ? 125.181 150.933 103.250 1.00 62.81 1268 ASN A N 1
ATOM 8182 C CA . ASN A 1 1236 ? 126.487 151.034 102.605 1.00 62.81 1268 ASN A CA 1
ATOM 8183 C C . ASN A 1 1236 ? 126.461 152.028 101.454 1.00 62.81 1268 ASN A C 1
ATOM 8184 O O . ASN A 1 1236 ? 127.423 152.780 101.259 1.00 62.81 1268 ASN A O 1
ATOM 8189 N N . ILE A 1 1237 ? 125.377 152.051 100.677 1.00 65.55 1269 ILE A N 1
ATOM 8190 C CA . ILE A 1 1237 ? 125.300 153.024 99.593 1.00 65.55 1269 ILE A CA 1
ATOM 8191 C C . ILE A 1 1237 ? 125.154 154.435 100.150 1.00 65.55 1269 ILE A C 1
ATOM 8192 O O . ILE A 1 1237 ? 125.622 155.403 99.539 1.00 65.55 1269 ILE A O 1
ATOM 8197 N N . LYS A 1 1238 ? 124.508 154.584 101.306 1.00 69.65 1270 LYS A N 1
ATOM 8198 C CA . LYS A 1 1238 ? 124.329 155.882 101.945 1.00 69.65 1270 LYS A CA 1
ATOM 8199 C C . LYS A 1 1238 ? 125.538 156.322 102.762 1.00 69.65 1270 LYS A C 1
ATOM 8200 O O . LYS A 1 1238 ? 125.442 157.312 103.494 1.00 69.65 1270 LYS A O 1
ATOM 8206 N N . PHE A 1 1239 ? 126.663 155.624 102.660 1.00 63.54 1271 PHE A N 1
ATOM 8207 C CA . PHE A 1 1239 ? 127.821 155.954 103.476 1.00 63.54 1271 PHE A CA 1
ATOM 8208 C C . PHE A 1 1239 ? 128.346 157.337 103.113 1.00 63.54 1271 PHE A C 1
ATOM 8209 O O . PHE A 1 1239 ? 128.586 157.637 101.940 1.00 63.54 1271 PHE A O 1
ATOM 8217 N N . GLY A 1 1240 ? 128.519 158.179 104.129 1.00 70.40 1272 GLY A N 1
ATOM 8218 C CA . GLY A 1 1240 ? 128.880 159.569 103.934 1.00 70.40 1272 GLY A CA 1
ATOM 8219 C C . GLY A 1 1240 ? 127.681 160.495 103.906 1.00 70.40 1272 GLY A C 1
ATOM 8220 O O . GLY A 1 1240 ? 127.578 161.405 104.734 1.00 70.40 1272 GLY A O 1
ATOM 8221 N N . ARG A 1 1241 ? 126.768 160.273 102.960 1.00 76.15 1273 ARG A N 1
ATOM 8222 C CA . ARG A 1 1241 ? 125.557 161.082 102.817 1.00 76.15 1273 ARG A CA 1
ATOM 8223 C C . ARG A 1 1241 ? 124.419 160.371 103.542 1.00 76.15 1273 ARG A C 1
ATOM 8224 O O . ARG A 1 1241 ? 123.843 159.412 103.025 1.00 76.15 1273 ARG A O 1
ATOM 8232 N N . GLU A 1 1242 ? 124.088 160.856 104.739 1.00 81.21 1274 GLU A N 1
ATOM 8233 C CA . GLU A 1 1242 ? 123.051 160.221 105.542 1.00 81.21 1274 GLU A CA 1
ATOM 8234 C C . GLU A 1 1242 ? 121.648 160.629 105.109 1.00 81.21 1274 GLU A C 1
ATOM 8235 O O . GLU A 1 1242 ? 120.727 159.807 105.166 1.00 81.21 1274 GLU A O 1
ATOM 8241 N N . ASP A 1 1243 ? 121.464 161.877 104.681 1.00 82.58 1275 ASP A N 1
ATOM 8242 C CA . ASP A 1 1243 ? 120.143 162.386 104.306 1.00 82.58 1275 ASP A CA 1
ATOM 8243 C C . ASP A 1 1243 ? 119.880 162.045 102.844 1.00 82.58 1275 ASP A C 1
ATOM 8244 O O . ASP A 1 1243 ? 120.278 162.760 101.924 1.00 82.58 1275 ASP A O 1
ATOM 8249 N N . ALA A 1 1244 ? 119.192 160.929 102.629 1.00 75.52 1276 ALA A N 1
ATOM 8250 C CA . ALA A 1 1244 ? 118.889 160.475 101.283 1.00 75.52 1276 ALA A CA 1
ATOM 8251 C C . ALA A 1 1244 ? 117.789 159.431 101.360 1.00 75.52 1276 ALA A C 1
ATOM 8252 O O . ALA A 1 1244 ? 117.802 158.571 102.245 1.00 75.52 1276 ALA A O 1
ATOM 8254 N N . THR A 1 1245 ? 116.842 159.518 100.437 1.00 75.94 1277 THR A N 1
ATOM 8255 C CA . THR A 1 1245 ? 115.708 158.611 100.405 1.00 75.94 1277 THR A CA 1
ATOM 8256 C C . THR A 1 1245 ? 116.027 157.380 99.567 1.00 75.94 1277 THR A C 1
ATOM 8257 O O . THR A 1 1245 ? 116.990 157.347 98.798 1.00 75.94 1277 THR A O 1
ATOM 8261 N N . LEU A 1 1246 ? 115.187 156.357 99.724 1.00 72.18 1278 LEU A N 1
ATOM 8262 C CA . LEU A 1 1246 ? 115.340 155.131 98.956 1.00 72.18 1278 LEU A CA 1
ATOM 8263 C C . LEU A 1 1246 ? 115.111 155.357 97.467 1.00 72.18 1278 LEU A C 1
ATOM 8264 O O . LEU A 1 1246 ? 115.608 154.575 96.648 1.00 72.18 1278 LEU A O 1
ATOM 8269 N N . GLU A 1 1247 ? 114.383 156.412 97.096 1.00 77.17 1279 GLU A N 1
ATOM 8270 C CA . GLU A 1 1247 ? 114.157 156.696 95.684 1.00 77.17 1279 GLU A CA 1
ATOM 8271 C C . GLU A 1 1247 ? 115.453 157.088 94.985 1.00 77.17 1279 GLU A C 1
ATOM 8272 O O . GLU A 1 1247 ? 115.703 156.668 93.850 1.00 77.17 1279 GLU A O 1
ATOM 8278 N N . ASP A 1 1248 ? 116.289 157.894 95.643 1.00 76.70 1280 ASP A N 1
ATOM 8279 C CA . ASP A 1 1248 ? 117.583 158.242 95.065 1.00 76.70 1280 ASP A CA 1
ATOM 8280 C C . ASP A 1 1248 ? 118.459 157.006 94.907 1.00 76.70 1280 ASP A C 1
ATOM 8281 O O . ASP A 1 1248 ? 119.206 156.883 93.928 1.00 76.70 1280 ASP A O 1
ATOM 8286 N N . VAL A 1 1249 ? 118.376 156.075 95.859 1.00 71.91 1281 VAL A N 1
ATOM 8287 C CA . VAL A 1 1249 ? 119.131 154.831 95.758 1.00 71.91 1281 VAL A CA 1
ATOM 8288 C C . VAL A 1 1249 ? 118.647 154.009 94.573 1.00 71.91 1281 VAL A C 1
ATOM 8289 O O . VAL A 1 1249 ? 119.452 153.452 93.816 1.00 71.91 1281 VAL A O 1
ATOM 8293 N N . LYS A 1 1250 ? 117.329 153.904 94.401 1.00 73.21 1282 LYS A N 1
ATOM 8294 C CA . LYS A 1 1250 ? 116.791 153.197 93.243 1.00 73.21 1282 LYS A CA 1
ATOM 8295 C C . LYS A 1 1250 ? 117.225 153.863 91.946 1.00 73.21 1282 LYS A C 1
ATOM 8296 O O . LYS A 1 1250 ? 117.488 153.186 90.946 1.00 73.21 1282 LYS A O 1
ATOM 8302 N N . ARG A 1 1251 ? 117.301 155.192 91.945 1.00 75.24 1283 ARG A N 1
ATOM 8303 C CA . ARG A 1 1251 ? 117.708 155.915 90.748 1.00 75.24 1283 ARG A CA 1
ATOM 8304 C C . ARG A 1 1251 ? 119.160 155.617 90.407 1.00 75.24 1283 ARG A C 1
ATOM 8305 O O . ARG A 1 1251 ? 119.489 155.299 89.259 1.00 75.24 1283 ARG A O 1
ATOM 8313 N N . VAL A 1 1252 ? 120.045 155.711 91.400 1.00 71.39 1284 VAL A N 1
ATOM 8314 C CA . VAL A 1 1252 ? 121.473 155.596 91.135 1.00 71.39 1284 VAL A CA 1
ATOM 8315 C C . VAL A 1 1252 ? 121.916 154.147 90.963 1.00 71.39 1284 VAL A C 1
ATOM 8316 O O . VAL A 1 1252 ? 122.971 153.902 90.365 1.00 71.39 1284 VAL A O 1
ATOM 8320 N N . SER A 1 1253 ? 121.147 153.178 91.462 1.00 70.78 1285 SER A N 1
ATOM 8321 C CA . SER A 1 1253 ? 121.462 151.772 91.253 1.00 70.78 1285 SER A CA 1
ATOM 8322 C C . SER A 1 1253 ? 121.039 151.259 89.884 1.00 70.78 1285 SER A C 1
ATOM 8323 O O . SER A 1 1253 ? 121.219 150.069 89.609 1.00 70.78 1285 SER A O 1
ATOM 8326 N N . LYS A 1 1254 ? 120.476 152.112 89.029 1.00 73.02 1286 LYS A N 1
ATOM 8327 C CA . LYS A 1 1254 ? 120.125 151.726 87.670 1.00 73.02 1286 LYS A CA 1
ATOM 8328 C C . LYS A 1 1254 ? 121.274 151.946 86.701 1.00 73.02 1286 LYS A C 1
ATOM 8329 O O . LYS A 1 1254 ? 121.428 151.176 85.746 1.00 73.02 1286 LYS A O 1
ATOM 8335 N N . PHE A 1 1255 ? 122.081 152.983 86.927 1.00 74.58 1287 PHE A N 1
ATOM 8336 C CA . PHE A 1 1255 ? 123.250 153.214 86.090 1.00 74.58 1287 PHE A CA 1
ATOM 8337 C C . PHE A 1 1255 ? 124.335 152.181 86.360 1.00 74.58 1287 PHE A C 1
ATOM 8338 O O . PHE A 1 1255 ? 125.123 151.863 85.464 1.00 74.58 1287 PHE A O 1
ATOM 8346 N N . ALA A 1 1256 ? 124.392 151.651 87.582 1.00 70.20 1288 ALA A N 1
ATOM 8347 C CA . ALA A 1 1256 ? 125.363 150.626 87.938 1.00 70.20 1288 ALA A CA 1
ATOM 8348 C C . ALA A 1 1256 ? 125.029 149.254 87.370 1.00 70.20 1288 ALA A C 1
ATOM 8349 O O . ALA A 1 1256 ? 125.858 148.346 87.477 1.00 70.20 1288 ALA A O 1
ATOM 8351 N N . ALA A 1 1257 ? 123.843 149.077 86.785 1.00 71.68 1289 ALA A N 1
ATOM 8352 C CA . ALA A 1 1257 ? 123.436 147.808 86.184 1.00 71.68 1289 ALA A CA 1
ATOM 8353 C C . ALA A 1 1257 ? 123.394 146.693 87.226 1.00 71.68 1289 ALA A C 1
ATOM 8354 O O . ALA A 1 1257 ? 123.935 145.604 87.025 1.00 71.68 1289 ALA A O 1
ATOM 8356 N N . ILE A 1 1258 ? 122.747 146.982 88.358 1.00 68.48 1290 ILE A N 1
ATOM 8357 C CA . ILE A 1 1258 ? 122.583 146.016 89.436 1.00 68.48 1290 ILE A CA 1
ATOM 8358 C C . ILE A 1 1258 ? 121.157 145.951 89.963 1.00 68.48 1290 ILE A C 1
ATOM 8359 O O . ILE A 1 1258 ? 120.851 145.075 90.773 1.00 68.48 1290 ILE A O 1
ATOM 8364 N N . ASP A 1 1259 ? 120.251 146.809 89.498 1.00 72.75 1291 ASP A N 1
ATOM 8365 C CA . ASP A 1 1259 ? 118.884 146.820 90.026 1.00 72.75 1291 ASP A CA 1
ATOM 8366 C C . ASP A 1 1259 ? 117.974 145.830 89.298 1.00 72.75 1291 ASP A C 1
ATOM 8367 O O . ASP A 1 1259 ? 116.861 146.156 88.890 1.00 72.75 1291 ASP 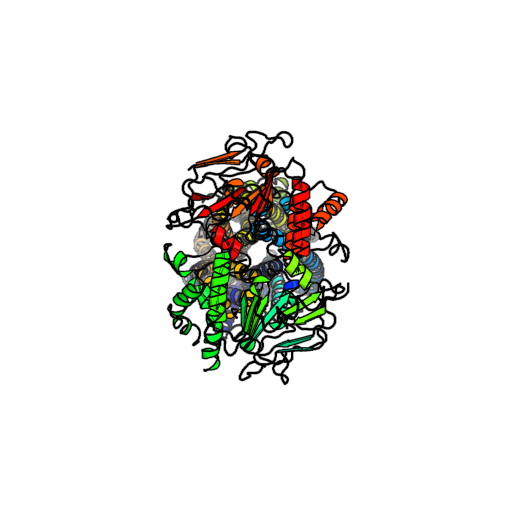A O 1
ATOM 8372 N N . GLU A 1 1260 ? 118.452 144.613 89.134 1.00 72.69 1292 GLU A N 1
ATOM 8373 C CA . GLU A 1 1260 ? 117.653 143.442 88.802 1.00 72.69 1292 GLU A CA 1
ATOM 8374 C C . GLU A 1 1260 ? 117.977 142.272 89.713 1.00 72.69 1292 GLU A C 1
ATOM 8375 O O . GLU A 1 1260 ? 117.078 141.517 90.088 1.00 72.69 1292 GLU A O 1
ATOM 8381 N N . PHE A 1 1261 ? 119.250 142.111 90.079 1.00 69.11 1293 PHE A N 1
ATOM 8382 C CA . PHE A 1 1261 ? 119.635 141.109 91.062 1.00 69.11 1293 PHE A CA 1
ATOM 8383 C C . PHE A 1 1261 ? 119.081 141.456 92.433 1.00 69.11 1293 PHE A C 1
ATOM 8384 O O . PHE A 1 1261 ? 118.637 140.572 93.174 1.00 69.11 1293 PHE A O 1
ATOM 8392 N N . ILE A 1 1262 ? 119.094 142.740 92.787 1.00 68.89 1294 ILE A N 1
ATOM 8393 C CA . ILE A 1 1262 ? 118.614 143.140 94.103 1.00 68.89 1294 ILE A CA 1
ATOM 8394 C C . ILE A 1 1262 ? 117.110 142.935 94.201 1.00 68.89 1294 ILE A C 1
ATOM 8395 O O . ILE A 1 1262 ? 116.594 142.540 95.253 1.00 68.89 1294 ILE A O 1
ATOM 8400 N N . GLU A 1 1263 ? 116.383 143.195 93.117 1.00 73.68 1295 GLU A N 1
ATOM 8401 C CA . GLU A 1 1263 ? 114.940 142.958 93.085 1.00 73.68 1295 GLU A CA 1
ATOM 8402 C C . GLU A 1 1263 ? 114.624 141.554 92.576 1.00 73.68 1295 GLU A C 1
ATOM 8403 O O . GLU A 1 1263 ? 113.765 141.346 91.721 1.00 73.68 1295 GLU A O 1
ATOM 8409 N N . SER A 1 1264 ? 115.345 140.573 93.118 1.00 72.07 1296 SER A N 1
ATOM 8410 C CA . SER A 1 1264 ? 115.017 139.160 92.998 1.00 72.07 1296 SER A CA 1
ATOM 8411 C C . SER A 1 1264 ? 115.401 138.431 94.277 1.00 72.07 1296 SER A C 1
ATOM 8412 O O . SER A 1 1264 ? 115.679 137.227 94.253 1.00 72.07 1296 SER A O 1
ATOM 8415 N N . LEU A 1 1265 ? 115.418 139.154 95.398 1.00 71.52 1297 LEU A N 1
ATOM 8416 C CA . LEU A 1 1265 ? 116.127 138.769 96.600 1.00 71.52 1297 LEU A CA 1
ATOM 8417 C C . LEU A 1 1265 ? 115.270 139.108 97.815 1.00 71.52 1297 LEU A C 1
ATOM 8418 O O . LEU A 1 1265 ? 114.709 140.213 97.871 1.00 71.52 1297 LEU A O 1
ATOM 8423 N N . PRO A 1 1266 ? 115.131 138.208 98.795 1.00 71.80 1298 PRO A N 1
ATOM 8424 C CA . PRO A 1 1266 ? 114.418 138.592 100.020 1.00 71.80 1298 PRO A CA 1
ATOM 8425 C C . PRO A 1 1266 ? 115.150 139.705 100.751 1.00 71.80 1298 PRO A C 1
ATOM 8426 O O . PRO A 1 1266 ? 116.381 139.723 100.813 1.00 71.80 1298 PRO A O 1
ATOM 8430 N N . ASN A 1 1267 ? 114.377 140.633 101.317 1.00 70.87 1299 ASN A N 1
ATOM 8431 C CA . ASN A 1 1267 ? 114.920 141.811 101.993 1.00 70.87 1299 ASN A CA 1
ATOM 8432 C C . ASN A 1 1267 ? 115.840 142.581 101.042 1.00 70.87 1299 ASN A C 1
ATOM 8433 O O . ASN A 1 1267 ? 117.056 142.667 101.228 1.00 70.87 1299 ASN A O 1
ATOM 8438 N N . LYS A 1 1268 ? 115.197 143.124 100.003 1.00 71.26 1300 LYS A N 1
ATOM 8439 C CA . LYS A 1 1268 ? 115.885 143.619 98.813 1.00 71.26 1300 LYS A CA 1
ATOM 8440 C C . LYS A 1 1268 ? 116.997 144.607 99.155 1.00 71.26 1300 LYS A C 1
ATOM 8441 O O . LYS A 1 1268 ? 118.175 144.347 98.891 1.00 71.26 1300 LYS A O 1
ATOM 8447 N N . TYR A 1 1269 ? 116.640 145.743 99.751 1.00 69.39 1301 TYR A N 1
ATOM 8448 C CA . TYR A 1 1269 ? 117.615 146.716 100.226 1.00 69.39 1301 TYR A CA 1
ATOM 8449 C C . TYR A 1 1269 ? 117.901 146.587 101.716 1.00 69.39 1301 TYR A C 1
ATOM 8450 O O . TYR A 1 1269 ? 118.706 147.362 102.242 1.00 69.39 1301 TYR A O 1
ATOM 8459 N N . ASP A 1 1270 ? 117.272 145.632 102.403 1.00 67.70 1302 ASP A N 1
ATOM 8460 C CA . ASP A 1 1270 ? 117.533 145.360 103.810 1.00 67.70 1302 ASP A CA 1
ATOM 8461 C C . ASP A 1 1270 ? 118.335 144.080 104.011 1.00 67.70 1302 ASP A C 1
ATOM 8462 O O . ASP A 1 1270 ? 118.427 143.588 105.139 1.00 67.70 1302 ASP A O 1
ATOM 8467 N N . THR A 1 1271 ? 118.915 143.529 102.949 1.00 66.97 1303 THR A N 1
ATOM 8468 C CA . THR A 1 1271 ? 119.746 142.343 103.082 1.00 66.97 1303 THR A CA 1
ATOM 8469 C C . THR A 1 1271 ? 121.090 142.701 103.703 1.00 66.97 1303 THR A C 1
ATOM 8470 O O . THR A 1 1271 ? 121.671 143.748 103.404 1.00 66.97 1303 THR A O 1
ATOM 8474 N N . ASN A 1 1272 ? 121.585 141.818 104.566 1.00 64.00 1304 ASN A N 1
ATOM 8475 C CA . ASN A 1 1272 ? 122.834 142.041 105.283 1.00 64.00 1304 ASN A CA 1
ATOM 8476 C C . ASN A 1 1272 ? 123.971 141.328 104.562 1.00 64.00 1304 ASN A C 1
ATOM 8477 O O . ASN A 1 1272 ? 123.974 140.097 104.465 1.00 64.00 1304 ASN A O 1
ATOM 8482 N N . VAL A 1 1273 ? 124.935 142.103 104.060 1.00 61.00 1305 VAL A N 1
ATOM 8483 C CA . VAL A 1 1273 ? 126.157 141.505 103.541 1.00 61.00 1305 VAL A CA 1
ATOM 8484 C C . VAL A 1 1273 ? 127.025 141.038 104.705 1.00 61.00 1305 VAL A C 1
ATOM 8485 O O . VAL A 1 1273 ? 126.889 141.490 105.848 1.00 61.00 1305 VAL A O 1
ATOM 8489 N N . GLY A 1 1274 ? 127.931 140.117 104.409 1.00 60.83 1306 GLY A N 1
ATOM 8490 C CA . GLY A 1 1274 ? 128.781 139.560 105.428 1.00 60.83 1306 GLY A CA 1
ATOM 8491 C C . GLY A 1 1274 ? 129.898 140.501 105.814 1.00 60.83 1306 GLY A C 1
ATOM 8492 O O . GLY A 1 1274 ? 130.001 141.638 105.335 1.00 60.83 1306 GLY A O 1
ATOM 8493 N N . PRO A 1 1275 ? 130.765 140.029 106.709 1.00 58.57 1307 PRO A N 1
ATOM 8494 C CA . PRO A 1 1275 ? 131.910 140.849 107.119 1.00 58.57 1307 PRO A CA 1
ATOM 8495 C C . PRO A 1 1275 ? 132.890 141.025 105.971 1.00 58.57 1307 PRO A C 1
ATOM 8496 O O . PRO A 1 1275 ? 133.299 140.055 105.332 1.00 58.57 1307 PRO A O 1
ATOM 8500 N N . TYR A 1 1276 ? 133.243 142.281 105.703 1.00 57.43 1308 TYR A N 1
ATOM 8501 C CA . TYR A 1 1276 ? 134.131 142.711 104.627 1.00 57.43 1308 TYR A CA 1
ATOM 8502 C C . TYR A 1 1276 ? 133.538 142.490 103.239 1.00 57.43 1308 TYR A C 1
ATOM 8503 O O . TYR A 1 1276 ? 134.233 142.734 102.245 1.00 57.43 1308 TYR A O 1
ATOM 8512 N N . GLY A 1 1277 ? 132.285 142.056 103.130 1.00 59.56 1309 GLY A N 1
ATOM 8513 C CA . GLY A 1 1277 ? 131.684 141.766 101.846 1.00 59.56 1309 GLY A CA 1
ATOM 8514 C C . GLY A 1 1277 ? 131.927 140.369 101.333 1.00 59.56 1309 GLY A C 1
ATOM 8515 O O . GLY A 1 1277 ? 131.846 140.149 100.121 1.00 59.56 1309 GLY A O 1
ATOM 8516 N N . LYS A 1 1278 ? 132.218 139.414 102.217 1.00 60.90 1310 LYS A N 1
ATOM 8517 C CA . LYS A 1 1278 ? 132.522 138.056 101.786 1.00 60.90 1310 LYS A CA 1
ATOM 8518 C C . LYS A 1 1278 ? 131.291 137.305 101.298 1.00 60.90 1310 LYS A C 1
ATOM 8519 O O . LYS A 1 1278 ? 131.437 136.306 100.588 1.00 60.90 1310 LYS A O 1
ATOM 8525 N N . SER A 1 1279 ? 130.092 137.754 101.659 1.00 62.28 1311 SER A N 1
ATOM 8526 C CA . SER A 1 1279 ? 128.862 137.106 101.229 1.00 62.28 1311 SER A CA 1
ATOM 8527 C C . SER A 1 1279 ? 128.370 137.601 99.876 1.00 62.28 1311 SER A C 1
ATOM 8528 O O . SER A 1 1279 ? 127.224 137.322 99.511 1.00 62.28 1311 SER A O 1
ATOM 8531 N N . LEU A 1 1280 ? 129.197 138.336 99.136 1.00 62.14 1312 LEU A N 1
ATOM 8532 C CA . LEU A 1 1280 ? 128.904 138.753 97.775 1.00 62.14 1312 LEU A CA 1
ATOM 8533 C C . LEU A 1 1280 ? 130.071 138.354 96.885 1.00 62.14 1312 LEU A C 1
ATOM 8534 O O . LEU A 1 1280 ? 131.114 137.897 97.358 1.00 62.14 1312 LEU A O 1
ATOM 8539 N N . SER A 1 1281 ? 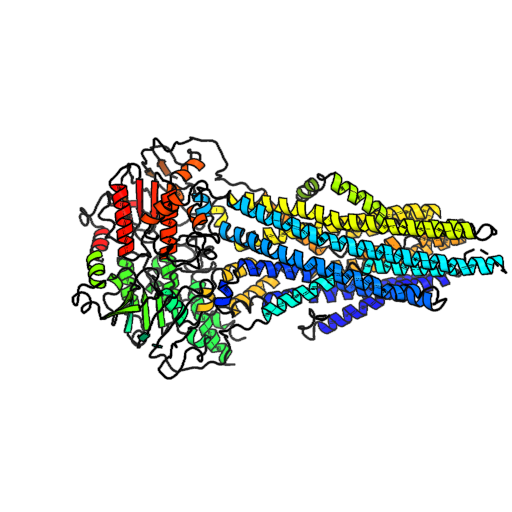129.884 138.527 95.582 1.00 64.55 1313 SER A N 1
ATOM 8540 C CA . SER A 1 1281 ? 130.920 138.236 94.605 1.00 64.55 1313 SER A CA 1
ATOM 8541 C C . SER A 1 1281 ? 131.788 139.475 94.392 1.00 64.55 1313 SER A C 1
ATOM 8542 O O . SER A 1 1281 ? 131.690 140.465 95.122 1.00 64.55 1313 SER A O 1
ATOM 8545 N N . GLY A 1 1282 ? 132.652 139.429 93.382 1.00 65.03 1314 GLY A N 1
ATOM 8546 C CA . GLY A 1 1282 ? 133.552 140.525 93.083 1.00 65.03 1314 GLY A CA 1
ATOM 8547 C C . GLY A 1 1282 ? 132.962 141.543 92.134 1.00 65.03 1314 GLY A C 1
ATOM 8548 O O . GLY A 1 1282 ? 133.284 142.731 92.215 1.00 65.03 1314 GLY A O 1
ATOM 8549 N N . GLY A 1 1283 ? 132.102 141.090 91.220 1.00 67.08 1315 GLY A N 1
ATOM 8550 C CA . GLY A 1 1283 ? 131.446 142.011 90.309 1.00 67.08 1315 GLY A CA 1
ATOM 8551 C C . GLY A 1 1283 ? 130.342 142.810 90.960 1.00 67.08 1315 GLY A C 1
ATOM 8552 O O . GLY A 1 1283 ? 130.093 143.956 90.575 1.00 67.08 1315 GLY A O 1
ATOM 8553 N N . GLN A 1 1284 ? 129.667 142.225 91.947 1.00 64.35 1316 GLN A N 1
ATOM 8554 C CA . GLN A 1 1284 ? 128.619 142.921 92.681 1.00 64.35 1316 GLN A CA 1
ATOM 8555 C C . GLN A 1 1284 ? 129.220 143.935 93.644 1.00 64.35 1316 GLN A C 1
ATOM 8556 O O . GLN A 1 1284 ? 128.764 145.082 93.730 1.00 64.35 1316 GLN A O 1
ATOM 8562 N N . LYS A 1 1285 ? 130.261 143.514 94.366 1.00 62.25 1317 LYS A N 1
ATOM 8563 C CA . LYS A 1 1285 ? 130.965 144.376 95.307 1.00 62.25 1317 LYS A CA 1
ATOM 8564 C C . LYS A 1 1285 ? 131.524 145.624 94.637 1.00 62.25 1317 LYS A C 1
ATOM 8565 O O . LYS A 1 1285 ? 131.738 146.643 95.303 1.00 62.25 1317 LYS A O 1
ATOM 8571 N N . GLN A 1 1286 ? 131.778 145.562 93.334 1.00 67.41 1318 GLN A N 1
ATOM 8572 C CA . GLN A 1 1286 ? 132.370 146.658 92.584 1.00 67.41 1318 GLN A CA 1
ATOM 8573 C C . GLN A 1 1286 ? 131.307 147.600 92.030 1.00 67.41 1318 GLN A C 1
ATOM 8574 O O . GLN A 1 1286 ? 131.462 148.828 92.087 1.00 67.41 1318 GLN A O 1
ATOM 8580 N N . ARG A 1 1287 ? 130.210 147.042 91.515 1.00 66.06 1319 ARG A N 1
ATOM 8581 C CA . ARG A 1 1287 ? 129.104 147.869 91.053 1.00 66.06 1319 ARG A CA 1
ATOM 8582 C C . ARG A 1 1287 ? 128.435 148.605 92.205 1.00 66.06 1319 ARG A C 1
ATOM 8583 O O . ARG A 1 1287 ? 127.980 149.743 92.032 1.00 66.06 1319 ARG A O 1
ATOM 8591 N N . ILE A 1 1288 ? 128.372 147.986 93.386 1.00 62.55 1320 ILE A N 1
ATOM 8592 C CA . ILE A 1 1288 ? 127.849 148.689 94.554 1.00 62.55 1320 ILE A CA 1
ATOM 8593 C C . ILE A 1 1288 ? 128.727 149.887 94.889 1.00 62.55 1320 ILE A C 1
ATOM 8594 O O . ILE A 1 1288 ? 128.227 150.961 95.246 1.00 62.55 1320 ILE A O 1
ATOM 8599 N N . ALA A 1 1289 ? 130.045 149.733 94.773 1.00 62.85 1321 ALA A N 1
ATOM 8600 C CA . ALA A 1 1289 ? 130.937 150.852 95.047 1.00 62.85 1321 ALA A CA 1
ATOM 8601 C C . ALA A 1 1289 ? 130.770 151.954 94.010 1.00 62.85 1321 ALA A C 1
ATOM 8602 O O . ALA A 1 1289 ? 130.826 153.144 94.342 1.00 62.85 1321 ALA A O 1
ATOM 8604 N N . ILE A 1 1290 ? 130.558 151.575 92.750 1.00 65.48 1322 ILE A N 1
ATOM 8605 C CA . ILE A 1 1290 ? 130.290 152.567 91.708 1.00 65.48 1322 ILE A CA 1
ATOM 8606 C C . ILE A 1 1290 ? 129.027 153.356 92.043 1.00 65.48 1322 ILE A C 1
ATOM 8607 O O . ILE A 1 1290 ? 129.002 154.593 91.961 1.00 65.48 1322 ILE A O 1
ATOM 8612 N N . ALA A 1 1291 ? 127.961 152.649 92.424 1.00 65.34 1323 ALA A N 1
ATOM 8613 C CA . ALA A 1 1291 ? 126.717 153.320 92.791 1.00 65.34 1323 ALA A CA 1
ATOM 8614 C C . ALA A 1 1291 ? 126.921 154.248 93.980 1.00 65.34 1323 ALA A C 1
ATOM 8615 O O . ALA A 1 1291 ? 126.386 155.362 94.008 1.00 65.34 1323 ALA A O 1
ATOM 8617 N N . ARG A 1 1292 ? 127.692 153.803 94.972 1.00 63.54 1324 ARG A N 1
ATOM 8618 C CA . ARG A 1 1292 ? 128.014 154.650 96.115 1.00 63.54 1324 ARG A CA 1
ATOM 8619 C C . ARG A 1 1292 ? 128.747 155.909 95.680 1.00 63.54 1324 ARG A C 1
ATOM 8620 O O . ARG A 1 1292 ? 128.534 156.988 96.243 1.00 63.54 1324 ARG A O 1
ATOM 8628 N N . ALA A 1 1293 ? 129.622 155.790 94.684 1.00 67.85 1325 ALA A N 1
ATOM 8629 C CA . ALA A 1 1293 ? 130.375 156.952 94.229 1.00 67.85 1325 ALA A CA 1
ATOM 8630 C C . ALA A 1 1293 ? 129.504 157.916 93.437 1.00 67.85 1325 ALA A C 1
ATOM 8631 O O . ALA A 1 1293 ? 129.758 159.125 93.448 1.00 67.85 1325 ALA A O 1
ATOM 8633 N N . LEU A 1 1294 ? 128.481 157.410 92.745 1.00 69.52 1326 LEU A N 1
ATOM 8634 C CA . LEU A 1 1294 ? 127.639 158.279 91.929 1.00 69.52 1326 LEU A CA 1
ATOM 8635 C C . LEU A 1 1294 ? 126.601 159.049 92.735 1.00 69.52 1326 LEU A C 1
ATOM 8636 O O . LEU A 1 1294 ? 126.147 160.104 92.280 1.00 69.52 1326 LEU A O 1
ATOM 8641 N N . LEU A 1 1295 ? 126.215 158.557 93.914 1.00 70.50 1327 LEU A N 1
ATOM 8642 C CA . LEU A 1 1295 ? 125.156 159.207 94.680 1.00 70.50 1327 LEU A CA 1
ATOM 8643 C C . LEU A 1 1295 ? 125.590 160.566 95.212 1.00 70.50 1327 LEU A C 1
ATOM 8644 O O . LEU A 1 1295 ? 124.750 161.454 95.392 1.00 70.50 1327 LEU A O 1
ATOM 8649 N N . ARG A 1 1296 ? 126.887 160.755 95.455 1.00 72.73 1328 ARG A N 1
ATOM 8650 C CA . ARG A 1 1296 ? 127.379 161.992 96.049 1.00 72.73 1328 ARG A CA 1
ATOM 8651 C C . ARG A 1 1296 ? 127.284 163.193 95.115 1.00 72.73 1328 ARG A C 1
ATOM 8652 O O . ARG A 1 1296 ? 127.521 164.317 95.569 1.00 72.73 1328 ARG A O 1
ATOM 8660 N N . GLU A 1 1297 ? 126.942 162.992 93.844 1.00 78.69 1329 GLU A N 1
ATOM 8661 C CA . GLU A 1 1297 ? 126.951 164.047 92.838 1.00 78.69 1329 GLU A CA 1
ATOM 8662 C C . GLU A 1 1297 ? 128.319 164.736 92.795 1.00 78.69 1329 GLU A C 1
ATOM 8663 O O . GLU A 1 1297 ? 128.422 165.939 93.079 1.00 78.69 1329 GLU A O 1
ATOM 8669 N N . PRO A 1 1298 ? 129.375 164.015 92.451 1.00 76.80 1330 PRO A N 1
ATOM 8670 C CA . PRO A 1 1298 ? 130.719 164.581 92.543 1.00 76.80 1330 PRO A CA 1
ATOM 8671 C C . PRO A 1 1298 ? 131.049 165.470 91.357 1.00 76.80 1330 PRO A C 1
ATOM 8672 O O . PRO A 1 1298 ? 130.495 165.340 90.264 1.00 76.80 1330 PRO A O 1
ATOM 8676 N N . LYS A 1 1299 ? 131.985 166.383 91.600 1.00 81.15 1331 LYS A N 1
ATOM 8677 C CA . LYS A 1 1299 ? 132.529 167.231 90.553 1.00 81.15 1331 LYS A CA 1
ATOM 8678 C C . LYS A 1 1299 ? 133.752 166.619 89.887 1.00 81.15 1331 LYS A C 1
ATOM 8679 O O . LYS A 1 1299 ? 134.049 166.964 88.738 1.00 81.15 1331 LYS A O 1
ATOM 8685 N N . ILE A 1 1300 ? 134.466 165.734 90.580 1.00 78.25 1332 ILE A N 1
ATOM 8686 C CA . ILE A 1 1300 ? 135.626 165.040 90.035 1.00 78.25 1332 ILE A CA 1
ATOM 8687 C C . ILE A 1 1300 ? 135.479 163.554 90.333 1.00 78.25 1332 ILE A C 1
ATOM 8688 O O . ILE A 1 1300 ? 135.267 163.164 91.489 1.00 78.25 1332 ILE A O 1
ATOM 8693 N N . LEU A 1 1301 ? 135.602 162.732 89.291 1.00 76.83 1333 LEU A N 1
ATOM 8694 C CA . LEU A 1 1301 ? 135.399 161.290 89.376 1.00 76.83 1333 LEU A CA 1
ATOM 8695 C C . LEU A 1 1301 ? 136.690 160.575 89.003 1.00 76.83 1333 LEU A C 1
ATOM 8696 O O . LEU A 1 1301 ? 137.145 160.668 87.857 1.00 76.83 1333 LEU A O 1
ATOM 8701 N N . LEU A 1 1302 ? 137.251 159.840 89.962 1.00 75.89 1334 LEU A N 1
ATOM 8702 C CA . LEU A 1 1302 ? 138.503 159.115 89.802 1.00 75.89 1334 LEU A CA 1
ATOM 8703 C C . LEU A 1 1302 ? 138.212 157.623 89.729 1.00 75.89 1334 LEU A C 1
ATOM 8704 O O . LEU A 1 1302 ? 137.568 157.070 90.628 1.00 75.89 1334 LEU A O 1
ATOM 8709 N N . LEU A 1 1303 ? 138.693 156.979 88.669 1.00 76.79 1335 LEU A N 1
ATOM 8710 C CA . LEU A 1 1303 ? 138.484 155.558 88.439 1.00 76.79 1335 LEU A CA 1
ATOM 8711 C C . LEU A 1 1303 ? 139.828 154.855 88.339 1.00 76.79 1335 LEU A C 1
ATOM 8712 O O . LEU A 1 1303 ? 140.770 155.377 87.735 1.00 76.79 1335 LEU A O 1
ATOM 8717 N N . ASP A 1 1304 ? 139.910 153.668 88.943 1.00 79.04 1336 ASP A N 1
ATOM 8718 C CA . ASP A 1 1304 ? 141.137 152.869 88.977 1.00 79.04 1336 ASP A CA 1
ATOM 8719 C C . ASP A 1 1304 ? 140.729 151.408 88.790 1.00 79.04 1336 ASP A C 1
ATOM 8720 O O . ASP A 1 1304 ? 140.377 150.723 89.753 1.00 79.04 1336 ASP A O 1
ATOM 8725 N N . GLN A 1 1305 ? 140.786 150.942 87.542 1.00 79.22 1337 GLN A N 1
ATOM 8726 C CA . GLN A 1 1305 ? 140.391 149.583 87.179 1.00 79.22 1337 GLN A CA 1
ATOM 8727 C C . GLN A 1 1305 ? 138.950 149.305 87.609 1.00 79.22 1337 GLN A C 1
ATOM 8728 O O . GLN A 1 1305 ? 138.668 148.418 88.417 1.00 79.22 1337 GLN A O 1
ATOM 8734 N N . ALA A 1 1306 ? 138.034 150.088 87.042 1.00 73.80 1338 ALA A N 1
ATOM 8735 C CA . ALA A 1 1306 ? 136.624 149.975 87.382 1.00 73.80 1338 ALA A CA 1
ATOM 8736 C C . ALA A 1 1306 ? 135.905 148.876 86.610 1.00 73.80 1338 ALA A C 1
ATOM 8737 O O . ALA A 1 1306 ? 134.730 148.620 86.888 1.00 73.80 1338 ALA A O 1
ATOM 8739 N N . THR A 1 1307 ? 136.573 148.226 85.659 1.00 78.51 1339 THR A N 1
ATOM 8740 C CA . THR A 1 1307 ? 135.994 147.148 84.865 1.00 78.51 1339 THR A CA 1
ATOM 8741 C C . THR A 1 1307 ? 136.932 145.949 84.818 1.00 78.51 1339 THR A C 1
ATOM 8742 O O . THR A 1 1307 ? 137.127 145.327 83.772 1.00 78.51 1339 THR A O 1
ATOM 8746 N N . SER A 1 1308 ? 137.526 145.612 85.963 1.00 76.38 1340 SER A N 1
ATOM 8747 C CA . SER A 1 1308 ? 138.467 144.501 86.029 1.00 76.38 1340 SER A CA 1
ATOM 8748 C C . SER A 1 1308 ? 137.767 143.161 86.197 1.00 76.38 1340 SER A C 1
ATOM 8749 O O . SER A 1 1308 ? 138.248 142.150 85.674 1.00 76.38 1340 SER A O 1
ATOM 8752 N N . SER A 1 1309 ? 136.639 143.137 86.911 1.00 75.32 1341 SER A N 1
ATOM 8753 C CA . SER A 1 1309 ? 135.923 141.909 87.239 1.00 75.32 1341 SER A CA 1
ATOM 8754 C C . SER A 1 1309 ? 134.519 141.892 86.649 1.00 75.32 1341 SER A C 1
ATOM 8755 O O . SER A 1 1309 ? 133.605 141.324 87.253 1.00 75.32 1341 SER A O 1
ATOM 8758 N N . LEU A 1 1310 ? 134.334 142.500 85.481 1.00 75.96 1342 LEU A N 1
ATOM 8759 C CA . LEU A 1 1310 ? 133.033 142.624 84.841 1.00 75.96 1342 LEU A CA 1
ATOM 8760 C C . LEU A 1 1310 ? 133.085 142.048 83.435 1.00 75.96 1342 LEU A C 1
ATOM 8761 O O . LEU A 1 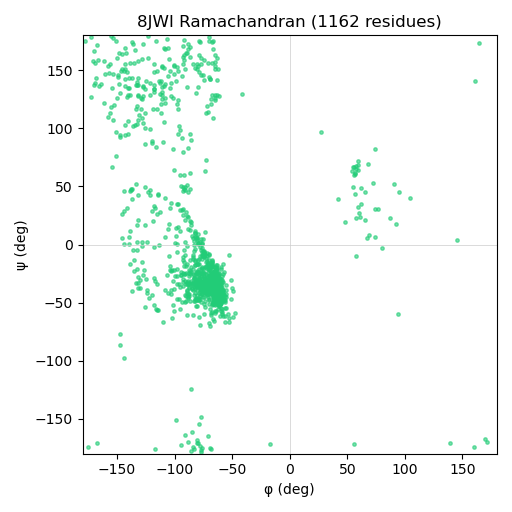1310 ? 134.071 142.226 82.714 1.00 75.96 1342 LEU A O 1
ATOM 8766 N N . ASP A 1 1311 ? 132.015 141.357 83.053 1.00 85.65 1343 ASP A N 1
ATOM 8767 C CA . ASP A 1 1311 ? 131.880 140.853 81.697 1.00 85.65 1343 ASP A CA 1
ATOM 8768 C C . ASP A 1 1311 ? 131.649 142.012 80.728 1.00 85.65 1343 ASP A C 1
ATOM 8769 O O . ASP A 1 1311 ? 131.497 143.171 81.121 1.00 85.65 1343 ASP A O 1
ATOM 8774 N N . SER A 1 1312 ? 131.604 141.686 79.436 1.00 93.51 1344 SER A N 1
ATOM 8775 C CA . SER A 1 1312 ? 131.515 142.722 78.413 1.00 93.51 1344 SER A CA 1
ATOM 8776 C C . SER A 1 1312 ? 130.153 143.406 78.404 1.00 93.51 1344 SER A C 1
ATOM 8777 O O . SER A 1 1312 ? 130.064 144.584 78.047 1.00 93.51 1344 SER A O 1
ATOM 8780 N N . ASN A 1 1313 ? 129.091 142.700 78.797 1.00 88.64 1345 ASN A N 1
ATOM 8781 C CA . ASN A 1 1313 ? 127.752 143.282 78.763 1.00 88.64 1345 ASN A CA 1
ATOM 8782 C C . ASN A 1 1313 ? 127.607 144.379 79.813 1.00 88.64 1345 ASN A C 1
ATOM 8783 O O . ASN A 1 1313 ? 127.240 145.519 79.499 1.00 88.64 1345 ASN A O 1
ATOM 8788 N N . SER A 1 1314 ? 127.882 144.045 81.075 1.00 81.43 1346 SER A N 1
ATOM 8789 C CA . SER A 1 1314 ? 127.868 145.051 82.129 1.00 81.43 1346 SER A CA 1
ATOM 8790 C C . SER A 1 1314 ? 128.896 146.139 81.852 1.00 81.43 1346 SER A C 1
ATOM 8791 O O . SER A 1 1314 ? 128.649 147.321 82.120 1.00 81.43 1346 SER A O 1
ATOM 8794 N N . GLU A 1 1315 ? 130.045 145.764 81.288 1.00 84.77 1347 GLU A N 1
ATOM 8795 C CA . GLU A 1 1315 ? 131.075 146.746 80.975 1.00 84.77 1347 GLU A CA 1
ATOM 8796 C C . GLU A 1 1315 ? 130.561 147.777 79.979 1.00 84.77 1347 GLU A C 1
ATOM 8797 O O . GLU A 1 1315 ? 130.750 148.983 80.170 1.00 84.77 1347 GLU A O 1
ATOM 8803 N N . LYS A 1 1316 ? 129.878 147.324 78.922 1.00 87.15 1348 LYS A N 1
ATOM 8804 C CA . LYS A 1 1316 ? 129.386 148.275 77.933 1.00 87.15 1348 LYS A CA 1
ATOM 8805 C C . LYS A 1 1316 ? 128.175 149.043 78.449 1.00 87.15 1348 LYS A C 1
ATOM 8806 O O . LYS A 1 1316 ? 127.942 150.172 78.014 1.00 87.15 1348 LYS A O 1
ATOM 8812 N N . LEU A 1 1317 ? 127.412 148.476 79.388 1.00 81.63 1349 LEU A N 1
ATOM 8813 C CA . LEU A 1 1317 ? 126.348 149.256 80.024 1.00 81.63 1349 LEU A CA 1
ATOM 8814 C C . LEU A 1 1317 ? 126.923 150.422 80.826 1.00 81.63 1349 LEU A C 1
ATOM 8815 O O . LEU A 1 1317 ? 126.486 151.574 80.678 1.00 81.63 1349 LEU A O 1
ATOM 8820 N N . ILE A 1 1318 ? 127.903 150.144 81.690 1.00 79.28 1350 ILE A N 1
ATOM 8821 C CA . ILE A 1 1318 ? 128.542 151.231 82.430 1.00 79.28 1350 ILE A CA 1
ATOM 8822 C C . ILE A 1 1318 ? 129.248 152.185 81.476 1.00 79.28 1350 ILE A C 1
ATOM 8823 O O . ILE A 1 1318 ? 129.300 153.394 81.729 1.00 79.28 1350 ILE A O 1
ATOM 8828 N N . GLU A 1 1319 ? 129.788 151.678 80.368 1.00 84.55 1351 GLU A N 1
ATOM 8829 C CA . GLU A 1 1319 ? 130.417 152.564 79.395 1.00 84.55 1351 GLU A CA 1
ATOM 8830 C C . GLU A 1 1319 ? 129.386 153.483 78.755 1.00 84.55 1351 GLU A C 1
ATOM 8831 O O . GLU A 1 1319 ? 129.668 154.657 78.494 1.00 84.55 1351 GLU A O 1
ATOM 8837 N N . LYS A 1 1320 ? 128.186 152.961 78.496 1.00 84.87 1352 LYS A N 1
ATOM 8838 C CA . LYS A 1 1320 ? 127.094 153.790 78.001 1.00 84.87 1352 LYS A CA 1
ATOM 8839 C C . LYS A 1 1320 ? 126.759 154.889 78.997 1.00 84.87 1352 LYS A C 1
ATOM 8840 O O . LYS A 1 1320 ? 126.578 156.051 78.616 1.00 84.87 1352 LYS A O 1
ATOM 8846 N N . THR A 1 1321 ? 126.683 154.541 80.283 1.00 82.43 1353 THR A N 1
ATOM 8847 C CA . THR A 1 1321 ? 126.421 155.557 81.303 1.00 82.43 1353 THR A CA 1
ATOM 8848 C C . THR A 1 1321 ? 127.515 156.621 81.325 1.00 82.43 1353 THR A C 1
ATOM 8849 O O . THR A 1 1321 ? 127.224 157.822 81.399 1.00 82.43 1353 THR A O 1
ATOM 8853 N N . ILE A 1 1322 ? 128.778 156.200 81.251 1.00 84.01 1354 ILE A N 1
ATOM 8854 C CA . ILE A 1 1322 ? 129.881 157.153 81.338 1.00 84.01 1354 ILE A CA 1
ATOM 8855 C C . ILE A 1 1322 ? 129.908 158.065 80.119 1.00 84.01 1354 ILE A C 1
ATOM 8856 O O . ILE A 1 1322 ? 130.139 159.271 80.245 1.00 84.01 1354 ILE A O 1
ATOM 8861 N N . VAL A 1 1323 ? 129.684 157.520 78.922 1.00 86.77 1355 VAL A N 1
ATOM 8862 C CA . VAL A 1 1323 ? 129.706 158.381 77.742 1.00 86.77 1355 VAL A CA 1
ATOM 8863 C C . VAL A 1 1323 ? 128.480 159.284 77.716 1.00 86.77 1355 VAL A C 1
ATOM 8864 O O . VAL A 1 1323 ? 128.542 160.401 77.191 1.00 86.77 1355 VAL A O 1
ATOM 8868 N N . ASP A 1 1324 ? 127.354 158.837 78.280 1.00 87.68 1356 ASP A N 1
ATOM 8869 C CA . ASP A 1 1324 ? 126.209 159.730 78.427 1.00 87.68 1356 ASP A CA 1
ATOM 8870 C C . ASP A 1 1324 ? 126.542 160.892 79.351 1.00 87.68 1356 ASP A C 1
ATOM 8871 O O . ASP A 1 1324 ? 126.188 162.042 79.068 1.00 87.68 1356 ASP A O 1
ATOM 8876 N N . ILE A 1 1325 ? 127.220 160.611 80.465 1.00 86.21 1357 ILE A N 1
ATOM 8877 C CA . ILE A 1 1325 ? 127.639 161.681 81.367 1.00 86.21 1357 ILE A CA 1
ATOM 8878 C C . ILE A 1 1325 ? 128.654 162.589 80.683 1.00 86.21 1357 ILE A C 1
ATOM 8879 O O . ILE A 1 1325 ? 128.680 163.801 80.926 1.00 86.21 1357 ILE A O 1
ATOM 8884 N N . LYS A 1 1326 ? 129.500 162.023 79.822 1.00 89.83 1358 LYS A N 1
ATOM 8885 C CA . LYS A 1 1326 ? 130.494 162.817 79.109 1.00 89.83 1358 LYS A CA 1
ATOM 8886 C C . LYS A 1 1326 ? 129.859 163.678 78.025 1.00 89.83 1358 LYS A C 1
ATOM 8887 O O . LYS A 1 1326 ? 130.427 164.709 77.647 1.00 89.83 1358 LYS A O 1
ATOM 8893 N N . ASP A 1 1327 ? 128.697 163.270 77.506 1.00 92.00 1359 ASP A N 1
ATOM 8894 C CA . ASP A 1 1327 ? 128.027 164.054 76.473 1.00 92.00 1359 ASP A CA 1
ATOM 8895 C C . ASP A 1 1327 ? 127.674 165.448 76.970 1.00 92.00 1359 ASP A C 1
ATOM 8896 O O . ASP A 1 1327 ? 127.625 166.394 76.175 1.00 92.00 1359 ASP A O 1
ATOM 8901 N N . LYS A 1 1328 ? 127.425 165.593 78.268 1.00 92.22 1360 LYS A N 1
ATOM 8902 C CA . LYS A 1 1328 ? 127.200 166.881 78.904 1.00 92.22 1360 LYS A CA 1
ATOM 8903 C C . LYS A 1 1328 ? 128.392 167.240 79.781 1.00 92.22 1360 LYS A C 1
ATOM 8904 O O . LYS A 1 1328 ? 129.272 166.420 80.054 1.00 92.22 1360 LYS A O 1
ATOM 8910 N N . ALA A 1 1329 ? 128.402 168.490 80.222 1.00 89.80 1361 ALA A N 1
ATOM 8911 C CA . ALA A 1 1329 ? 129.502 169.055 80.989 1.00 89.80 1361 ALA A CA 1
ATOM 8912 C C . ALA A 1 1329 ? 129.238 168.838 82.481 1.00 89.80 1361 ALA A C 1
ATOM 8913 O O . ALA A 1 1329 ? 128.436 167.982 82.861 1.00 89.80 1361 ALA A O 1
ATOM 8915 N N . ASP A 1 1330 ? 129.960 169.573 83.332 1.00 88.76 1362 ASP A N 1
ATOM 8916 C CA . ASP A 1 1330 ? 129.763 169.608 84.783 1.00 88.76 1362 ASP A CA 1
ATOM 8917 C C . ASP A 1 1330 ? 130.273 168.343 85.471 1.00 88.76 1362 ASP A C 1
ATOM 8918 O O . ASP A 1 1330 ? 129.736 167.935 86.502 1.00 88.76 1362 ASP A O 1
ATOM 8923 N N . LYS A 1 1331 ? 131.312 167.717 84.920 1.00 83.27 1363 LYS A N 1
ATOM 8924 C CA . LYS A 1 1331 ? 132.007 166.649 85.624 1.00 83.27 1363 LYS A CA 1
ATOM 8925 C C . LYS A 1 1331 ? 133.336 166.382 84.934 1.00 83.27 1363 LYS A C 1
ATOM 8926 O O . LYS A 1 1331 ? 133.398 166.319 83.704 1.00 83.27 1363 LYS A O 1
ATOM 8932 N N . THR A 1 1332 ? 134.386 166.222 85.737 1.00 82.72 1364 THR A N 1
ATOM 8933 C CA . THR A 1 1332 ? 135.741 165.967 85.259 1.00 82.72 1364 THR A CA 1
ATOM 8934 C C . THR A 1 1332 ? 136.133 164.548 85.648 1.00 82.72 1364 THR A C 1
ATOM 8935 O O . THR A 1 1332 ? 136.158 164.213 86.837 1.00 82.72 1364 THR A O 1
ATOM 8939 N N . ILE A 1 1333 ? 136.454 163.728 84.650 1.00 81.89 1365 ILE A N 1
ATOM 8940 C CA . ILE A 1 1333 ? 136.676 162.298 84.831 1.00 81.89 1365 ILE A CA 1
ATOM 8941 C C . ILE A 1 1333 ? 138.142 161.984 84.574 1.00 81.89 1365 ILE A C 1
ATOM 8942 O O . ILE A 1 1333 ? 138.748 162.519 83.638 1.00 81.89 1365 ILE A O 1
ATOM 8947 N N . ILE A 1 1334 ? 138.708 161.114 85.410 1.00 80.81 1366 ILE A N 1
ATOM 8948 C CA . ILE A 1 1334 ? 140.052 160.582 85.218 1.00 80.81 1366 ILE A CA 1
ATOM 8949 C C . ILE A 1 1334 ? 139.987 159.074 85.411 1.00 80.81 1366 ILE A C 1
ATOM 8950 O O . ILE A 1 1334 ? 139.332 158.590 86.340 1.00 80.81 1366 ILE A O 1
ATOM 8955 N N . THR A 1 1335 ? 140.676 158.337 84.538 1.00 82.16 1367 THR A N 1
ATOM 8956 C CA . THR A 1 1335 ? 140.569 156.887 84.476 1.00 82.16 1367 THR A CA 1
ATOM 8957 C C . THR A 1 1335 ? 141.940 156.242 84.350 1.00 82.16 1367 THR A C 1
ATOM 8958 O O . THR A 1 1335 ? 142.906 156.853 83.887 1.00 82.16 1367 THR A O 1
ATOM 8962 N N . ILE A 1 1336 ? 141.998 154.981 84.771 1.00 83.10 1368 ILE A N 1
ATOM 8963 C CA . ILE A 1 1336 ? 143.171 154.130 84.620 1.00 83.10 1368 ILE A CA 1
ATOM 8964 C C . ILE A 1 1336 ? 142.681 152.750 84.208 1.00 83.10 1368 ILE A C 1
ATOM 8965 O O . ILE A 1 1336 ? 141.804 152.179 84.865 1.00 83.10 1368 ILE A O 1
ATOM 8970 N N . ALA A 1 1337 ? 143.246 152.209 83.133 1.00 88.08 1369 ALA A N 1
ATOM 8971 C CA . ALA A 1 1337 ? 142.826 150.901 82.655 1.00 88.08 1369 ALA A CA 1
ATOM 8972 C C . ALA A 1 1337 ? 143.888 150.324 81.734 1.00 88.08 1369 ALA A C 1
ATOM 8973 O O . ALA A 1 1337 ? 144.702 151.051 81.158 1.00 88.08 1369 ALA A O 1
ATOM 8975 N N . HIS A 1 1338 ? 143.858 148.995 81.606 1.00 90.50 1370 HIS A N 1
ATOM 8976 C CA . HIS A 1 1338 ? 144.762 148.257 80.738 1.00 90.50 1370 HIS A CA 1
ATOM 8977 C C . HIS A 1 1338 ? 144.109 147.778 79.451 1.00 90.50 1370 HIS A C 1
ATOM 8978 O O . HIS A 1 1338 ? 144.825 147.506 78.481 1.00 90.50 1370 HIS A O 1
ATOM 8985 N N . ARG A 1 1339 ? 142.784 147.663 79.409 1.00 91.06 1371 ARG A N 1
ATOM 8986 C CA . ARG A 1 1339 ? 142.084 147.277 78.191 1.00 91.06 1371 ARG A CA 1
ATOM 8987 C C . ARG A 1 1339 ? 142.143 148.432 77.200 1.00 91.06 1371 ARG A C 1
ATOM 8988 O O . ARG A 1 1339 ? 141.645 149.526 77.483 1.00 91.06 1371 ARG A O 1
ATOM 8996 N N . ILE A 1 1340 ? 142.747 148.180 76.038 1.00 101.91 1372 ILE A N 1
ATOM 8997 C CA . ILE A 1 1340 ? 142.903 149.213 75.022 1.00 101.91 1372 ILE A CA 1
ATOM 8998 C C . ILE A 1 1340 ? 141.567 149.679 74.456 1.00 101.91 1372 ILE A C 1
ATOM 8999 O O . ILE A 1 1340 ? 141.485 150.787 73.912 1.00 101.91 1372 ILE A O 1
ATOM 9004 N N . ALA A 1 1341 ? 140.512 148.869 74.571 1.00 101.12 1373 ALA A N 1
ATOM 9005 C CA . ALA A 1 1341 ? 139.249 149.198 73.917 1.00 101.12 1373 ALA A CA 1
ATOM 9006 C C . ALA A 1 1341 ? 138.627 150.462 74.501 1.00 101.12 1373 ALA A C 1
ATOM 9007 O O . ALA A 1 1341 ? 138.115 151.309 73.759 1.00 101.12 1373 ALA A O 1
ATOM 9009 N N . SER A 1 1342 ? 138.673 150.614 75.822 1.00 98.32 1374 SER A N 1
ATOM 9010 C CA . SER A 1 1342 ? 138.042 151.734 76.507 1.00 98.32 1374 SER A CA 1
ATOM 9011 C C . SER A 1 1342 ? 138.960 152.943 76.645 1.00 98.32 1374 SER A C 1
ATOM 9012 O O . SER A 1 1342 ? 138.752 153.758 77.549 1.00 98.32 1374 SER A O 1
ATOM 9015 N N . ILE A 1 1343 ? 139.958 153.079 75.771 1.00 99.03 1375 ILE A N 1
ATOM 9016 C CA . ILE A 1 1343 ? 140.953 154.146 75.861 1.00 99.03 1375 ILE A CA 1
ATOM 9017 C C . ILE A 1 1343 ? 140.880 155.044 74.633 1.00 99.03 1375 ILE A C 1
ATOM 9018 O O . ILE A 1 1343 ? 141.219 156.231 74.703 1.00 99.03 1375 ILE A O 1
ATOM 9023 N N . LYS A 1 1344 ? 140.452 154.487 73.497 1.00 103.91 1376 LYS A N 1
ATOM 9024 C CA . LYS A 1 1344 ? 140.394 155.271 72.268 1.00 103.91 1376 LYS A CA 1
ATOM 9025 C C . LYS A 1 1344 ? 139.409 156.427 72.379 1.00 103.91 1376 LYS A C 1
ATOM 9026 O O . LYS A 1 1344 ? 139.603 157.470 71.744 1.00 103.91 1376 LYS A O 1
ATOM 9032 N N . ARG A 1 1345 ? 138.355 156.267 73.176 1.00 102.18 1377 ARG A N 1
ATOM 9033 C CA . ARG A 1 1345 ? 137.327 157.292 73.303 1.00 102.18 1377 ARG A CA 1
ATOM 9034 C C . ARG A 1 1345 ? 137.730 158.433 74.228 1.00 102.18 1377 ARG A C 1
ATOM 9035 O O . ARG A 1 1345 ? 136.930 159.352 74.431 1.00 102.18 1377 ARG A O 1
ATOM 9043 N N . SER A 1 1346 ? 138.935 158.404 74.789 1.00 97.55 1378 SER A N 1
ATOM 9044 C CA . SER A 1 1346 ? 139.405 159.479 75.649 1.00 97.55 1378 SER A CA 1
ATOM 9045 C C . SER A 1 1346 ? 139.810 160.675 74.790 1.00 97.55 1378 SER A C 1
ATOM 9046 O O . SER A 1 1346 ? 139.645 160.678 73.568 1.00 97.55 1378 SER A O 1
ATOM 9049 N N . ASP A 1 1347 ? 140.351 161.706 75.435 1.00 96.37 1379 ASP A N 1
ATOM 9050 C CA . ASP A 1 1347 ? 140.837 162.910 74.770 1.00 96.37 1379 ASP A CA 1
ATOM 9051 C C . ASP A 1 1347 ? 142.352 163.015 74.763 1.00 96.37 1379 ASP A C 1
ATOM 9052 O O . ASP A 1 1347 ? 142.926 163.455 73.764 1.00 96.37 1379 ASP A O 1
ATOM 9057 N N . LYS A 1 1348 ? 143.016 162.628 75.852 1.00 97.26 1380 LYS A N 1
ATOM 9058 C CA . LYS A 1 1348 ? 144.469 162.567 75.895 1.00 97.26 1380 LYS A CA 1
ATOM 9059 C C . LYS A 1 1348 ? 144.899 161.367 76.722 1.00 97.26 1380 LYS A C 1
ATOM 9060 O O . LYS A 1 1348 ? 144.272 161.038 77.736 1.00 97.26 1380 LYS A O 1
ATOM 9066 N N . ILE A 1 1349 ? 145.979 160.732 76.275 1.00 99.64 1381 ILE A N 1
ATOM 9067 C CA . ILE A 1 1349 ? 146.511 159.514 76.872 1.00 99.64 1381 ILE A CA 1
ATOM 9068 C C . ILE A 1 1349 ? 147.942 159.802 77.298 1.00 99.64 1381 ILE A C 1
ATOM 9069 O O . ILE A 1 1349 ? 148.741 160.302 76.497 1.00 99.64 1381 ILE A O 1
ATOM 9074 N N . VAL A 1 1350 ? 148.261 159.486 78.550 1.00 94.42 1382 VAL A N 1
ATOM 9075 C CA . VAL A 1 1350 ? 149.550 159.800 79.152 1.00 94.42 1382 VAL A CA 1
ATOM 9076 C C . VAL A 1 1350 ? 150.294 158.501 79.414 1.00 94.42 1382 VAL A C 1
ATOM 9077 O O . VAL A 1 1350 ? 149.756 157.587 80.053 1.00 94.42 1382 VAL A O 1
ATOM 9081 N N . VAL A 1 1351 ? 151.544 158.444 78.961 1.00 94.86 1383 VAL A N 1
ATOM 9082 C CA . VAL A 1 1351 ? 152.382 157.255 79.053 1.00 94.86 1383 VAL A CA 1
ATOM 9083 C C . VAL A 1 1351 ? 153.493 157.531 80.055 1.00 94.86 1383 VAL A C 1
ATOM 9084 O O . VAL A 1 1351 ? 154.231 158.515 79.917 1.00 94.86 1383 VAL A O 1
ATOM 9088 N N . PHE A 1 1352 ? 153.612 156.666 81.058 1.00 91.75 1384 PHE A N 1
ATOM 9089 C CA . PHE A 1 1352 ? 154.731 156.685 81.989 1.00 91.75 1384 PHE A CA 1
ATOM 9090 C C . PHE A 1 1352 ? 155.723 155.601 81.593 1.00 91.75 1384 PHE A C 1
ATOM 9091 O O . PHE A 1 1352 ? 155.332 154.546 81.084 1.00 91.75 1384 PHE A O 1
ATOM 9099 N N . ASN A 1 1353 ? 157.006 155.867 81.828 1.00 95.43 1385 ASN A N 1
ATOM 9100 C CA . ASN A 1 1353 ? 158.067 154.928 81.497 1.00 95.43 1385 ASN A CA 1
ATOM 9101 C C . ASN A 1 1353 ? 159.136 154.962 82.578 1.00 95.43 1385 ASN A C 1
ATOM 9102 O O . ASN A 1 1353 ? 159.189 155.878 83.402 1.00 95.43 1385 ASN A O 1
ATOM 9107 N N . ASN A 1 1354 ? 159.993 153.945 82.558 1.00 97.11 1386 ASN A N 1
ATOM 9108 C CA . ASN A 1 1354 ? 161.088 153.826 83.521 1.00 97.11 1386 ASN A CA 1
ATOM 9109 C C . ASN A 1 1354 ? 162.230 153.077 82.851 1.00 97.11 1386 ASN A C 1
ATOM 9110 O O . ASN A 1 1354 ? 162.449 151.885 83.101 1.00 97.11 1386 ASN A O 1
ATOM 9115 N N . PRO A 1 1355 ? 162.977 153.746 81.963 1.00 97.69 1387 PRO A N 1
ATOM 9116 C CA . PRO A 1 1355 ? 164.071 153.038 81.269 1.00 97.69 1387 PRO A CA 1
ATOM 9117 C C . PRO A 1 1355 ? 165.149 152.538 82.214 1.00 97.69 1387 PRO A C 1
ATOM 9118 O O . PRO A 1 1355 ? 165.457 151.338 82.223 1.00 97.69 1387 PRO A O 1
ATOM 9122 N N . ASP A 1 1356 ? 165.729 153.431 83.013 1.00 97.58 1388 ASP A N 1
ATOM 9123 C CA . ASP A 1 1356 ? 166.687 153.081 84.051 1.00 97.58 1388 ASP A CA 1
ATOM 9124 C C . ASP A 1 1356 ? 166.029 153.271 85.409 1.00 97.58 1388 ASP A C 1
ATOM 9125 O O . ASP A 1 1356 ? 165.321 154.257 85.635 1.00 97.58 1388 ASP A O 1
ATOM 9130 N N . ARG A 1 1357 ? 166.261 152.326 86.315 1.00 93.16 1389 ARG A N 1
ATOM 9131 C CA . ARG A 1 1357 ? 165.503 152.294 87.559 1.00 93.16 1389 ARG A CA 1
ATOM 9132 C C . ARG A 1 1357 ? 165.937 153.414 88.493 1.00 93.16 1389 ARG A C 1
ATOM 9133 O O . ARG A 1 1357 ? 166.611 153.177 89.500 1.00 93.16 1389 ARG A O 1
ATOM 9141 N N . ASN A 1 1358 ? 165.550 154.643 88.145 1.00 95.10 1390 ASN A N 1
ATOM 9142 C CA . ASN A 1 1358 ? 165.774 155.817 88.976 1.00 95.10 1390 ASN A CA 1
ATOM 9143 C C . ASN A 1 1358 ? 164.559 156.727 89.090 1.00 95.10 1390 ASN A C 1
ATOM 9144 O O . ASN A 1 1358 ? 164.561 157.606 89.956 1.00 95.10 1390 ASN A O 1
ATOM 9149 N N . GLY A 1 1359 ? 163.534 156.557 88.263 1.00 93.59 1391 GLY A N 1
ATOM 9150 C CA . GLY A 1 1359 ? 162.377 157.424 88.313 1.00 93.59 1391 GLY A CA 1
ATOM 9151 C C . GLY A 1 1359 ? 161.479 157.184 87.117 1.00 93.59 1391 GLY A C 1
ATOM 9152 O O . GLY A 1 1359 ? 161.630 156.200 86.389 1.00 93.59 1391 GLY A O 1
ATOM 9153 N N . THR A 1 1360 ? 160.530 158.102 86.938 1.00 92.31 1392 THR A N 1
ATOM 9154 C CA . THR A 1 1360 ? 159.599 158.061 85.820 1.00 92.31 1392 THR A CA 1
ATOM 9155 C C . THR A 1 1360 ? 159.350 159.472 85.315 1.00 92.31 1392 THR A C 1
ATOM 9156 O O . THR A 1 1360 ? 159.371 160.431 86.091 1.00 92.31 1392 THR A O 1
ATOM 9160 N N . PHE A 1 1361 ? 159.107 159.587 84.012 1.00 95.29 1393 PHE A N 1
ATOM 9161 C CA . PHE A 1 1361 ? 158.796 160.864 83.391 1.00 95.29 1393 PHE A CA 1
ATOM 9162 C C . PHE A 1 1361 ? 157.857 160.627 82.219 1.00 95.29 1393 PHE A C 1
ATOM 9163 O O . PHE A 1 1361 ? 157.690 159.501 81.745 1.00 95.29 1393 PHE A O 1
ATOM 9171 N N . VAL A 1 1362 ? 157.240 161.707 81.759 1.00 95.14 1394 VAL A N 1
ATOM 9172 C CA . VAL A 1 1362 ? 156.285 161.638 80.661 1.00 95.14 1394 VAL A CA 1
ATOM 9173 C C . VAL A 1 1362 ? 157.036 161.558 79.341 1.00 95.14 1394 VAL A C 1
ATOM 9174 O O . VAL A 1 1362 ? 158.006 162.292 79.115 1.00 95.14 1394 VAL A O 1
ATOM 9178 N N . GLN A 1 1363 ? 156.579 160.664 78.460 1.00 98.48 1395 GLN A N 1
ATOM 9179 C CA . GLN A 1 1363 ? 157.156 160.494 77.129 1.00 98.48 1395 GLN A CA 1
ATOM 9180 C C . GLN A 1 1363 ? 156.170 160.876 76.033 1.00 98.48 1395 GLN A C 1
ATOM 9181 O O . GLN A 1 1363 ? 156.484 161.741 75.208 1.00 98.48 1395 GLN A O 1
ATOM 9187 N N . SER A 1 1364 ? 154.991 160.259 75.999 1.00 101.04 1396 SER A N 1
ATOM 9188 C CA . SER A 1 1364 ? 153.957 160.555 75.019 1.00 101.04 1396 SER A CA 1
ATOM 9189 C C . SER A 1 1364 ? 152.849 161.372 75.671 1.00 101.04 1396 SER A C 1
ATOM 9190 O O . SER A 1 1364 ? 152.704 161.383 76.897 1.00 101.04 1396 SER A O 1
ATOM 9193 N N . HIS A 1 1365 ? 152.066 162.057 74.840 1.00 102.00 1397 HIS A N 1
ATOM 9194 C CA . HIS A 1 1365 ? 151.009 162.930 75.345 1.00 102.00 1397 HIS A CA 1
ATOM 9195 C C . HIS A 1 1365 ? 150.024 163.204 74.221 1.00 102.00 1397 HIS A C 1
ATOM 9196 O O . HIS A 1 1365 ? 150.414 163.728 73.173 1.00 102.00 1397 HIS A O 1
ATOM 9203 N N . GLY A 1 1366 ? 148.759 162.858 74.438 1.00 105.57 1398 GLY A N 1
ATOM 9204 C CA . GLY A 1 1366 ? 147.712 163.162 73.483 1.00 105.57 1398 GLY A CA 1
ATOM 9205 C C . GLY A 1 1366 ? 147.761 162.311 72.231 1.00 105.57 1398 GLY A C 1
ATOM 9206 O O . GLY A 1 1366 ? 147.772 162.839 71.115 1.00 105.57 1398 GLY A O 1
ATOM 9207 N N . THR A 1 1367 ? 147.790 160.989 72.406 1.00 110.34 1399 THR A N 1
ATOM 9208 C CA . THR A 1 1367 ? 147.762 160.085 71.262 1.00 110.34 1399 THR A CA 1
ATOM 9209 C C . THR A 1 1367 ? 146.347 159.905 70.729 1.00 110.34 1399 THR A C 1
ATOM 9210 O O . THR A 1 1367 ? 146.135 159.936 69.511 1.00 110.34 1399 THR A O 1
ATOM 9214 N N . HIS A 1 1368 ? 145.375 159.734 71.635 1.00 112.45 1400 HIS A N 1
ATOM 9215 C CA . HIS A 1 1368 ? 143.949 159.552 71.350 1.00 112.45 1400 HIS A CA 1
ATOM 9216 C C . HIS A 1 1368 ? 143.676 158.625 70.168 1.00 112.45 1400 HIS A C 1
ATOM 9217 O O . HIS A 1 1368 ? 142.764 158.873 69.373 1.00 112.45 1400 HIS A O 1
ATOM 9224 N N . ASP A 1 1369 ? 144.463 157.555 70.051 1.00 112.66 1401 ASP A N 1
ATOM 9225 C CA . ASP A 1 1369 ? 144.276 156.484 69.075 1.00 112.66 1401 ASP A CA 1
ATOM 9226 C C . ASP A 1 1369 ? 144.546 156.935 67.640 1.00 112.66 1401 ASP A C 1
ATOM 9227 O O . ASP A 1 1369 ? 144.282 156.175 66.699 1.00 112.66 1401 ASP A O 1
ATOM 9232 N N . GLU A 1 1370 ? 145.069 158.150 67.438 1.00 116.91 1402 GLU A N 1
ATOM 9233 C CA . GLU A 1 1370 ? 145.476 158.618 66.121 1.00 116.91 1402 GLU A CA 1
ATOM 9234 C C . GLU A 1 1370 ? 146.985 158.663 65.946 1.00 116.91 1402 GLU A C 1
ATOM 9235 O O . GLU A 1 1370 ? 147.459 158.559 64.811 1.00 116.91 1402 GLU A O 1
ATOM 9241 N N . LEU A 1 1371 ? 147.739 158.812 67.033 1.00 118.26 1403 LEU A N 1
ATOM 9242 C CA . LEU A 1 1371 ? 149.199 158.745 67.026 1.00 118.26 1403 LEU A CA 1
ATOM 9243 C C . LEU A 1 1371 ? 149.586 157.540 67.874 1.00 118.26 1403 LEU A C 1
ATOM 9244 O O . LEU A 1 1371 ? 149.887 157.669 69.062 1.00 118.26 1403 LEU A O 1
ATOM 9249 N N . LEU A 1 1372 ? 149.582 156.362 67.249 1.00 116.39 1404 LEU A N 1
ATOM 9250 C CA . LEU A 1 1372 ? 149.938 155.121 67.925 1.00 116.39 1404 LEU A CA 1
ATOM 9251 C C . LEU A 1 1372 ? 151.368 154.690 67.649 1.00 116.39 1404 LEU A C 1
ATOM 9252 O O . LEU A 1 1372 ? 151.969 154.007 68.485 1.00 116.39 1404 LEU A O 1
ATOM 9257 N N . SER A 1 1373 ? 151.926 155.075 66.500 1.00 120.28 1405 SER A N 1
ATOM 9258 C CA . SER A 1 1373 ? 153.332 154.809 66.194 1.00 120.28 1405 SER A CA 1
ATOM 9259 C C . SER A 1 1373 ? 153.836 155.967 65.330 1.00 120.28 1405 SER A C 1
ATOM 9260 O O . SER A 1 1373 ? 153.701 155.948 64.105 1.00 120.28 1405 SER A O 1
ATOM 9263 N N . ALA A 1 1374 ? 154.402 156.973 65.993 1.00 122.78 1406 ALA A N 1
ATOM 9264 C CA . ALA A 1 1374 ? 155.140 158.052 65.346 1.00 122.78 1406 ALA A CA 1
ATOM 9265 C C . ALA A 1 1374 ? 156.589 158.081 65.799 1.00 122.78 1406 ALA A C 1
ATOM 9266 O O . ALA A 1 1374 ? 157.498 158.101 64.960 1.00 122.78 1406 ALA A O 1
ATOM 9268 N N . GLN A 1 1375 ? 156.822 158.091 67.107 1.00 125.02 1407 GLN A N 1
ATOM 9269 C CA . GLN A 1 1375 ? 158.132 157.865 67.695 1.00 125.02 1407 GLN A CA 1
ATOM 9270 C C . GLN A 1 1375 ? 158.175 156.468 68.307 1.00 125.02 1407 GLN A C 1
ATOM 9271 O O . GLN A 1 1375 ? 157.155 155.791 68.448 1.00 125.02 1407 GLN A O 1
ATOM 9277 N N . ASP A 1 1376 ? 159.379 156.038 68.673 1.00 122.78 1408 ASP A N 1
ATOM 9278 C CA . ASP A 1 1376 ? 159.547 154.734 69.299 1.00 122.78 1408 ASP A CA 1
ATOM 9279 C C . ASP A 1 1376 ? 158.913 154.755 70.684 1.00 122.78 1408 ASP A C 1
ATOM 9280 O O . ASP A 1 1376 ? 159.299 155.560 71.539 1.00 122.78 1408 ASP A O 1
ATOM 9285 N N . GLY A 1 1377 ? 157.939 153.874 70.906 1.00 117.04 1409 GLY A N 1
ATOM 9286 C CA . GLY A 1 1377 ? 157.226 153.833 72.164 1.00 117.04 1409 GLY A CA 1
ATOM 9287 C C . GLY A 1 1377 ? 156.638 152.462 72.417 1.00 117.04 1409 GLY A C 1
ATOM 9288 O O . GLY A 1 1377 ? 156.774 151.541 71.609 1.00 117.04 1409 GLY A O 1
ATOM 9289 N N . ILE A 1 1378 ? 155.970 152.344 73.562 1.00 112.59 1410 ILE A N 1
ATOM 9290 C CA . ILE A 1 1378 ? 155.395 151.074 73.992 1.00 112.59 1410 ILE A CA 1
ATOM 9291 C C . ILE A 1 1378 ? 153.945 150.923 73.531 1.00 112.59 1410 ILE A C 1
ATOM 9292 O O . ILE A 1 1378 ? 153.464 149.797 73.371 1.00 112.59 1410 ILE A O 1
ATOM 9297 N N . TYR A 1 1379 ? 153.242 152.038 73.309 1.00 110.83 1411 TYR A N 1
ATOM 9298 C CA . TYR A 1 1379 ? 151.817 151.990 72.993 1.00 110.83 1411 TYR A CA 1
ATOM 9299 C C . TYR A 1 1379 ? 151.537 151.213 71.712 1.00 110.83 1411 TYR A C 1
ATOM 9300 O O . TYR A 1 1379 ? 150.510 150.526 71.614 1.00 110.83 1411 TYR A O 1
ATOM 9309 N N . LYS A 1 1380 ? 152.434 151.299 70.725 1.00 115.03 1412 LYS A N 1
ATOM 9310 C CA . LYS A 1 1380 ? 152.245 150.558 69.483 1.00 115.03 1412 LYS A CA 1
ATOM 9311 C C . LYS A 1 1380 ? 152.253 149.050 69.702 1.00 115.03 1412 LYS A C 1
ATOM 9312 O O . LYS A 1 1380 ? 151.728 148.314 68.861 1.00 115.03 1412 LYS A O 1
ATOM 9318 N N . LYS A 1 1381 ? 152.842 148.576 70.802 1.00 112.62 1413 LYS A N 1
ATOM 9319 C CA . LYS A 1 1381 ? 152.737 147.167 71.160 1.00 112.62 1413 LYS A CA 1
ATOM 9320 C C . LYS A 1 1381 ? 151.406 146.867 71.837 1.00 112.62 1413 LYS A C 1
ATOM 9321 O O . LYS A 1 1381 ? 150.729 145.899 71.477 1.00 112.62 1413 LYS A O 1
ATOM 9327 N N . TYR A 1 1382 ? 151.009 147.693 72.807 1.00 108.46 1414 TYR A N 1
ATOM 9328 C CA . TYR A 1 1382 ? 149.769 147.450 73.532 1.00 108.46 1414 TYR A CA 1
ATOM 9329 C C . TYR A 1 1382 ? 148.544 147.521 72.631 1.00 108.46 1414 TYR A C 1
ATOM 9330 O O . TYR A 1 1382 ? 147.528 146.894 72.949 1.00 108.46 1414 TYR A O 1
ATOM 9339 N N . VAL A 1 1383 ? 148.605 148.263 71.523 1.00 111.17 1415 VAL A N 1
ATOM 9340 C CA . VAL A 1 1383 ? 147.454 148.280 70.623 1.00 111.17 1415 VAL A CA 1
ATOM 9341 C C . VAL A 1 1383 ? 147.327 146.962 69.861 1.00 111.17 1415 VAL A C 1
ATOM 9342 O O . VAL A 1 1383 ? 146.209 146.480 69.642 1.00 111.17 1415 VAL A O 1
ATOM 9346 N N . LYS A 1 1384 ? 148.444 146.353 69.456 1.00 111.91 1416 LYS A N 1
ATOM 9347 C CA . LYS A 1 1384 ? 148.406 145.195 68.569 1.00 111.91 1416 LYS A CA 1
ATOM 9348 C C . LYS A 1 1384 ? 148.397 143.859 69.301 1.00 111.91 1416 LYS A C 1
ATOM 9349 O O . LYS A 1 1384 ? 147.843 142.888 68.774 1.00 111.91 1416 LYS A O 1
ATOM 9355 N N . LEU A 1 1385 ? 148.991 143.770 70.495 1.00 108.93 1417 LEU A N 1
ATOM 9356 C CA . LEU A 1 1385 ? 148.972 142.510 71.232 1.00 108.93 1417 LEU A CA 1
ATOM 9357 C C . LEU A 1 1385 ? 147.581 142.121 71.719 1.00 108.93 1417 LEU A C 1
ATOM 9358 O O . LEU A 1 1385 ? 147.389 140.967 72.115 1.00 108.93 1417 LEU A O 1
ATOM 9363 N N . ALA A 1 1386 ? 146.619 143.038 71.706 1.00 105.82 1418 ALA A N 1
ATOM 9364 C CA . ALA A 1 1386 ? 145.255 142.716 72.108 1.00 105.82 1418 ALA A CA 1
ATOM 9365 C C . ALA A 1 1386 ? 144.277 143.733 71.531 1.00 105.82 1418 ALA A C 1
ATOM 9366 O O . ALA A 1 1386 ? 144.396 144.132 70.373 1.00 105.82 1418 ALA A O 1
#